Protein AF-0000000066030268 (afdb_homodimer)

Nearest PDB structures (foldseek):
  6ix3-assembly1_A  TM=7.895E-01  e=1.546E-24  Aspergillus flavus NRRL3357
  6inw-assembly1_A  TM=7.929E-01  e=2.659E-24  Aspergillus flavus NRRL3357
  5w7s-assembly1_A-2  TM=8.419E-01  e=8.156E-21  Penicillium oxalicum
  5w7r-assembly1_A-2  TM=8.343E-01  e=1.259E-20  Penicillium oxalicum
  5w7p-assembly1_A-2  TM=8.394E-01  e=2.413E-20  Penicillium oxalicum

Sequence (810 aa):
MTIANTPAELLASSISTLASRYAEKVQAGENADTEIASIVSACKDLDALVTPPESWNDRMAMSYTISTAIALLLNWDVFQILAAQAKPTSLETLATSCGCSKSLLRCALREAVAHRMLDELSPETYALNSRSSCLLDENKAAWIHYLTDIGLVTAAYLPKYVKSINGKIPEHSHRIALQMAFNVDETFYEFLHRKDPKRGVNFDKAMQRHIKGDAQASIESVFDFSILRPGAVVVDVGGGKGHHCIRIAKKHPHLSFIIQDYEANGPSDGEDTLPEALARRVRWQRHNFHHKQPMDGADVYLLSNILMDNTVSDCNRILTNIVDAMVPNHSVLLVDDAIDTLSEDSHSAYSSSMNLHMLSCFGTLFRTQEDWLMLFSEVAGGKLSIVSSWMIDAGRMIFALRRKFMTIANTPAELLASSISTLASRYAEKVQAGENADTEIASIVSACKDLDALVTPPESWNDRMAMSYTISTAIALLLNWDVFQILAAQAKPTSLETLATSCGCSKSLLRCALREAVAHRMLDELSPETYALNSRSSCLLDENKAAWIHYLTDIGLVTAAYLPKYVKSINGKIPEHSHRIALQMAFNVDETFYEFLHRKDPKRGVNFDKAMQRHIKGDAQASIESVFDFSILRPGAVVVDVGGGKGHHCIRIAKKHPHLSFIIQDYEANGPSDGEDTLPEALARRVRWQRHNFHHKQPMDGADVYLLSNILMDNTVSDCNRILTNIVDAMVPNHSVLLVDDAIDTLSEDSHSAYSSSMNLHMLSCFGTLFRTQEDWLMLFSEVAGGKLSIVSSWMIDAGRMIFALRRKF

Radius of gyration: 30.04 Å; Cα contacts (8 Å, |Δi|>4): 1418; chains: 2; bounding box: 59×93×79 Å

Structure (mmCIF, N/CA/C/O backbone):
data_AF-0000000066030268-model_v1
#
loop_
_entity.id
_entity.type
_entity.pdbx_description
1 polymer 'N-methyltransferase nanE'
#
loop_
_atom_site.group_PDB
_atom_site.id
_atom_site.type_symbol
_atom_site.label_atom_id
_atom_site.label_alt_id
_atom_site.label_comp_id
_atom_site.label_asym_id
_atom_site.label_entity_id
_atom_site.label_seq_id
_atom_site.pdbx_PDB_ins_code
_atom_site.Cartn_x
_atom_site.Cartn_y
_atom_site.Cartn_z
_atom_site.occupancy
_atom_site.B_iso_or_equiv
_atom_site.auth_seq_id
_atom_site.auth_comp_id
_atom_site.auth_asym_id
_atom_site.auth_atom_id
_atom_site.pdbx_PDB_model_num
ATOM 1 N N . MET A 1 1 ? -2.582 -9.43 46.625 1 30.25 1 MET A N 1
ATOM 2 C CA . MET A 1 1 ? -3.604 -9.656 45.594 1 30.25 1 MET A CA 1
ATOM 3 C C . MET A 1 1 ? -2.969 -9.828 44.219 1 30.25 1 MET A C 1
ATOM 5 O O . MET A 1 1 ? -2.227 -8.961 43.75 1 30.25 1 MET A O 1
ATOM 9 N N . THR A 1 2 ? -2.691 -10.891 43.625 1 41.78 2 THR A N 1
ATOM 10 C CA . THR A 1 2 ? -1.899 -11.273 42.469 1 41.78 2 THR A CA 1
ATOM 11 C C . THR A 1 2 ? -2.445 -10.617 41.219 1 41.78 2 THR A C 1
ATOM 13 O O . THR A 1 2 ? -3.57 -10.898 40.781 1 41.78 2 THR A O 1
ATOM 16 N N . ILE A 1 3 ? -2.271 -9.43 40.938 1 51.16 3 ILE A N 1
ATOM 17 C CA . ILE A 1 3 ? -2.84 -8.562 39.906 1 51.16 3 ILE A CA 1
ATOM 18 C C . ILE A 1 3 ? -2.762 -9.242 38.531 1 51.16 3 ILE A C 1
ATOM 20 O O . ILE A 1 3 ? -1.686 -9.672 38.125 1 51.16 3 ILE A O 1
ATOM 24 N N . ALA A 1 4 ? -3.867 -9.789 38.031 1 68 4 ALA A N 1
ATOM 25 C CA . ALA A 1 4 ? -4.074 -10.469 36.781 1 68 4 ALA A CA 1
ATOM 26 C C . ALA A 1 4 ? -3.387 -9.727 35.625 1 68 4 ALA A C 1
ATOM 28 O O . ALA A 1 4 ? -3.412 -8.492 35.562 1 68 4 ALA A O 1
ATOM 29 N N . ASN A 1 5 ? -2.537 -10.461 34.906 1 88.19 5 ASN A N 1
ATOM 30 C CA . ASN A 1 5 ? -1.808 -9.914 33.781 1 88.19 5 ASN A CA 1
ATOM 31 C C . ASN A 1 5 ? -2.746 -9.219 32.781 1 88.19 5 ASN A C 1
ATOM 33 O O . ASN A 1 5 ? -3.857 -9.695 32.562 1 88.19 5 ASN A O 1
ATOM 37 N N . THR A 1 6 ? -2.42 -8.039 32.5 1 94.06 6 THR A N 1
ATOM 38 C CA . THR A 1 6 ? -3.135 -7.32 31.453 1 94.06 6 THR A CA 1
ATOM 39 C C . THR A 1 6 ? -3.049 -8.07 30.125 1 94.06 6 THR A C 1
ATOM 41 O O . THR A 1 6 ? -2.201 -8.953 29.969 1 94.06 6 THR A O 1
ATOM 44 N N . PRO A 1 7 ? -3.961 -7.773 29.203 1 95.19 7 PRO A N 1
ATOM 45 C CA . PRO A 1 7 ? -3.879 -8.398 27.891 1 95.19 7 PRO A CA 1
ATOM 46 C C . PRO A 1 7 ? -2.518 -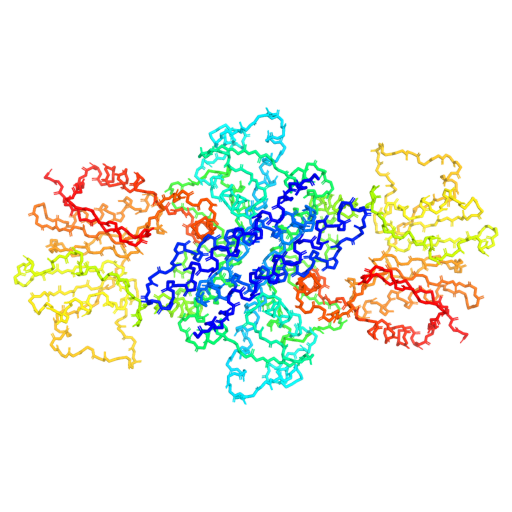8.203 27.219 1 95.19 7 PRO A C 1
ATOM 48 O O . PRO A 1 7 ? -2.004 -9.117 26.578 1 95.19 7 PRO A O 1
ATOM 51 N N . ALA A 1 8 ? -1.935 -7.094 27.344 1 97 8 ALA A N 1
ATOM 52 C CA . ALA A 1 8 ? -0.617 -6.828 26.766 1 97 8 ALA A CA 1
ATOM 53 C C . ALA A 1 8 ? 0.438 -7.754 27.375 1 97 8 ALA A C 1
ATOM 55 O O . ALA A 1 8 ? 1.288 -8.289 26.656 1 97 8 ALA A O 1
ATOM 56 N N . GLU A 1 9 ? 0.368 -7.926 28.656 1 96.69 9 GLU A N 1
ATOM 57 C CA . GLU A 1 9 ? 1.327 -8.789 29.344 1 96.69 9 GLU A CA 1
ATOM 58 C C . GLU A 1 9 ? 1.129 -10.25 28.953 1 96.69 9 GLU A C 1
ATOM 60 O O . GLU A 1 9 ? 2.098 -11.008 28.844 1 96.69 9 GLU A O 1
ATOM 65 N N . LEU A 1 10 ? -0.094 -10.617 28.781 1 96.88 10 LEU A N 1
ATOM 66 C CA . LEU A 1 10 ? -0.384 -11.992 28.375 1 96.88 10 LEU A CA 1
ATOM 67 C C . LEU A 1 10 ? 0.155 -12.266 26.969 1 96.88 10 LEU A C 1
ATOM 69 O O . LEU A 1 10 ? 0.735 -13.32 26.719 1 96.88 10 LEU A O 1
ATOM 73 N N . LEU A 1 11 ? -0.07 -11.328 26.062 1 97.19 11 LEU A N 1
ATOM 74 C CA . LEU A 1 11 ? 0.459 -11.469 24.703 1 97.19 11 LEU A CA 1
ATOM 75 C C . LEU A 1 11 ? 1.983 -11.508 24.719 1 97.19 11 LEU A C 1
ATOM 77 O O . LEU A 1 11 ? 2.596 -12.305 24 1 97.19 11 LEU A O 1
ATOM 81 N N . ALA A 1 12 ? 2.574 -10.695 25.547 1 97.69 12 ALA A N 1
ATOM 82 C CA . ALA A 1 12 ? 4.031 -10.672 25.656 1 97.69 12 ALA A CA 1
ATOM 83 C C . ALA A 1 12 ? 4.566 -11.992 26.188 1 97.69 12 ALA A C 1
ATOM 85 O O . ALA A 1 12 ? 5.602 -12.477 25.734 1 97.69 12 ALA A O 1
ATOM 86 N N . SER A 1 13 ? 3.885 -12.516 27.141 1 96.81 13 SER A N 1
ATOM 87 C CA . SER A 1 13 ? 4.27 -13.812 27.688 1 96.81 13 SER A CA 1
ATOM 88 C C . SER A 1 13 ? 4.168 -14.906 26.625 1 96.81 13 SER A C 1
ATOM 90 O O . SER A 1 13 ? 5.031 -15.781 26.547 1 96.81 13 SER A O 1
ATOM 92 N N . SER A 1 14 ? 3.111 -14.867 25.859 1 97.38 14 SER A N 1
ATOM 93 C CA . SER A 1 14 ? 2.951 -15.812 24.766 1 97.38 14 SER A CA 1
ATOM 94 C C . SER A 1 14 ? 4.09 -15.688 23.766 1 97.38 14 SER A C 1
ATOM 96 O O . SER A 1 14 ? 4.613 -16.703 23.281 1 97.38 14 SER A O 1
ATOM 98 N N . ILE A 1 15 ? 4.461 -14.508 23.422 1 98.19 15 ILE A N 1
ATOM 99 C CA . ILE A 1 15 ? 5.551 -14.25 22.484 1 98.19 15 ILE A CA 1
ATOM 100 C C . ILE A 1 15 ? 6.844 -14.859 23.031 1 98.19 15 ILE A C 1
ATOM 102 O O . ILE A 1 15 ? 7.613 -15.461 22.281 1 98.19 15 ILE A O 1
ATOM 106 N N . SER A 1 16 ? 7.059 -14.727 24.344 1 97.25 16 SER A N 1
ATOM 107 C CA . SER A 1 16 ? 8.25 -15.289 24.969 1 97.25 16 SER A CA 1
ATOM 108 C C . SER A 1 16 ? 8.281 -16.812 24.844 1 97.25 16 SER A C 1
ATOM 110 O O . SER A 1 16 ? 9.32 -17.391 24.531 1 97.25 16 SER A O 1
ATOM 112 N N . THR A 1 17 ? 7.176 -17.422 25.062 1 97.62 17 THR A N 1
ATOM 113 C CA . THR A 1 17 ? 7.07 -18.875 24.953 1 97.62 17 THR A CA 1
ATOM 114 C C . THR A 1 17 ? 7.297 -19.328 23.516 1 97.62 17 THR A C 1
ATOM 116 O O . THR A 1 17 ? 8.023 -20.297 23.281 1 97.62 17 THR A O 1
ATOM 119 N N . LEU A 1 18 ? 6.688 -18.625 22.594 1 97.75 18 LEU A N 1
ATOM 120 C CA . LEU A 1 18 ? 6.809 -18.969 21.188 1 97.75 18 LEU A CA 1
ATOM 121 C C . LEU A 1 18 ? 8.242 -18.766 20.703 1 97.75 18 LEU A C 1
ATOM 123 O O . LEU A 1 18 ? 8.75 -19.562 19.906 1 97.75 18 LEU A O 1
ATOM 127 N N . ALA A 1 19 ? 8.891 -17.703 21.172 1 97.94 19 ALA A N 1
ATOM 128 C CA . ALA A 1 19 ? 10.273 -17.438 20.781 1 97.94 19 ALA A CA 1
ATOM 129 C C . ALA A 1 19 ? 11.203 -18.547 21.266 1 97.94 19 ALA A C 1
ATOM 131 O O . ALA A 1 19 ? 12.148 -18.922 20.578 1 97.94 19 ALA A O 1
ATOM 132 N N . SER A 1 20 ? 10.938 -19.062 22.453 1 97.19 20 SER A N 1
ATOM 133 C CA . SER A 1 20 ? 11.727 -20.172 22.984 1 97.19 20 SER A CA 1
ATOM 134 C C . SER A 1 20 ? 11.555 -21.438 22.141 1 97.19 20 SER A C 1
ATOM 136 O O . SER A 1 20 ? 12.531 -22.125 21.844 1 97.19 20 SER A O 1
ATOM 138 N N . ARG A 1 21 ? 10.367 -21.719 21.797 1 97.44 21 ARG A N 1
ATOM 139 C CA . ARG A 1 21 ? 10.094 -22.875 20.953 1 97.44 21 ARG A CA 1
ATOM 140 C C . ARG A 1 21 ? 10.758 -22.719 19.578 1 97.44 21 ARG A C 1
ATOM 142 O O . ARG A 1 21 ? 11.297 -23.688 19.031 1 97.44 21 ARG A O 1
ATOM 149 N N . TYR A 1 22 ? 10.641 -21.547 19.078 1 97.75 22 TYR A N 1
ATOM 150 C CA . TYR A 1 22 ? 11.289 -21.25 17.812 1 97.75 22 TYR A CA 1
ATOM 151 C C . TYR A 1 22 ? 12.797 -21.484 17.891 1 97.75 22 TYR A C 1
ATOM 153 O O . TYR A 1 22 ? 13.375 -22.141 17.016 1 97.75 22 TYR A O 1
ATOM 161 N N . ALA A 1 23 ? 13.391 -21.016 18.953 1 96.62 23 ALA A N 1
ATOM 162 C CA . ALA A 1 23 ? 14.828 -21.172 19.141 1 96.62 23 ALA A CA 1
ATOM 163 C C . ALA A 1 23 ? 15.219 -22.641 19.25 1 96.62 23 ALA A C 1
ATOM 165 O O . ALA A 1 23 ? 16.234 -23.062 18.703 1 96.62 23 ALA A O 1
ATOM 166 N N . GLU A 1 24 ? 14.453 -23.375 19.906 1 96.44 24 GLU A N 1
ATOM 167 C CA . GLU A 1 24 ? 14.703 -24.797 20.078 1 96.44 24 GLU A CA 1
ATOM 168 C C . GLU A 1 24 ? 14.641 -25.531 18.734 1 96.44 24 GLU A C 1
ATOM 170 O O . GLU A 1 24 ? 15.5 -26.359 18.438 1 96.44 24 GLU A O 1
ATOM 175 N N . LYS A 1 25 ? 13.648 -25.203 17.953 1 96.56 25 LYS A N 1
ATOM 176 C CA . LYS A 1 25 ? 13.492 -25.844 16.656 1 96.56 25 LYS A CA 1
ATOM 177 C C . LYS A 1 25 ? 14.633 -25.469 15.711 1 96.56 25 LYS A C 1
ATOM 179 O O . LYS A 1 25 ? 15.156 -26.328 15 1 96.56 25 LYS A O 1
ATOM 184 N N . VAL A 1 26 ? 14.945 -24.25 15.734 1 95.12 26 VAL A N 1
ATOM 185 C CA . VAL A 1 26 ? 16.016 -23.797 14.859 1 95.12 26 VAL A CA 1
ATOM 186 C C . VAL A 1 26 ? 17.328 -24.453 15.25 1 95.12 26 VAL A C 1
ATOM 188 O O . VAL A 1 26 ? 18.094 -24.891 14.383 1 95.12 26 VAL A O 1
ATOM 191 N N . GLN A 1 27 ? 17.609 -24.594 16.5 1 94.31 27 GLN A N 1
ATOM 192 C CA . GLN A 1 27 ? 18.828 -25.234 17 1 94.31 27 GLN A CA 1
ATOM 193 C C . GLN A 1 27 ? 18.859 -26.719 16.641 1 94.31 27 GLN A C 1
ATOM 195 O O . GLN A 1 27 ? 19.922 -27.281 16.375 1 94.31 27 GLN A O 1
ATOM 200 N N . ALA A 1 28 ? 17.734 -27.297 16.594 1 95.88 28 ALA A N 1
ATOM 201 C CA . ALA A 1 28 ? 17.625 -28.719 16.281 1 95.88 28 ALA A CA 1
ATOM 202 C C . ALA A 1 28 ? 17.609 -28.953 14.766 1 95.88 28 ALA A C 1
ATOM 204 O O . ALA A 1 28 ? 17.609 -30.094 14.305 1 95.88 28 ALA A O 1
ATOM 205 N N . GLY A 1 29 ? 17.5 -27.891 13.984 1 94 29 GLY A N 1
ATOM 206 C CA . GLY A 1 29 ? 17.438 -28.016 12.539 1 94 29 GLY A CA 1
ATOM 207 C C . GLY A 1 29 ? 16.078 -28.438 12.031 1 94 29 GLY A C 1
ATOM 208 O O . GLY A 1 29 ? 15.961 -29.047 10.961 1 94 29 GLY A O 1
ATOM 209 N N . GLU A 1 30 ? 15.117 -28.188 12.828 1 94.75 30 GLU A N 1
ATOM 210 C CA . GLU A 1 30 ? 13.742 -28.547 12.477 1 94.75 30 GLU A CA 1
ATOM 211 C C . GLU A 1 30 ? 13.008 -27.375 11.844 1 94.75 30 GLU A C 1
ATOM 213 O O . GLU A 1 30 ? 13.414 -26.219 12 1 94.75 30 GLU A O 1
ATOM 218 N N . ASN A 1 31 ? 11.992 -27.703 11.109 1 92.5 31 ASN A N 1
ATOM 219 C CA . ASN A 1 31 ? 11.117 -26.688 10.547 1 92.5 31 ASN A CA 1
ATOM 220 C C . ASN A 1 31 ? 10.375 -25.906 11.633 1 92.5 31 ASN A C 1
ATOM 222 O O . ASN A 1 31 ? 9.797 -26.516 12.539 1 92.5 31 ASN A O 1
ATOM 226 N N . ALA A 1 32 ? 10.477 -24.609 11.57 1 94.88 32 ALA A N 1
ATOM 227 C CA . ALA A 1 32 ? 9.859 -23.781 12.609 1 94.88 32 ALA A CA 1
ATOM 228 C C . ALA A 1 32 ? 8.75 -22.906 12.023 1 94.88 32 ALA A C 1
ATOM 230 O O . ALA A 1 32 ? 8.453 -21.844 12.555 1 94.88 32 ALA A O 1
ATOM 231 N N . ASP A 1 33 ? 8.117 -23.281 10.914 1 90.31 33 ASP A N 1
ATOM 232 C CA . ASP A 1 33 ? 7.133 -22.484 10.195 1 90.31 33 ASP A CA 1
ATOM 233 C C . ASP A 1 33 ? 5.941 -22.156 11.094 1 90.31 33 ASP A C 1
ATOM 235 O O . ASP A 1 33 ? 5.434 -21.031 11.07 1 90.31 33 ASP A O 1
ATOM 239 N N . THR A 1 34 ? 5.535 -23.109 11.867 1 90.81 34 THR A N 1
ATOM 240 C CA . THR A 1 34 ? 4.391 -22.906 12.75 1 90.81 34 THR A CA 1
ATOM 241 C C . THR A 1 34 ? 4.711 -21.875 13.828 1 90.81 34 THR A C 1
ATOM 243 O O . THR A 1 34 ? 3.889 -21.016 14.133 1 90.81 34 THR A O 1
ATOM 246 N N . GLU A 1 35 ? 5.93 -22.016 14.391 1 95.06 35 GLU A N 1
ATOM 247 C CA . GLU A 1 35 ? 6.359 -21.078 15.414 1 95.06 35 GLU A CA 1
ATOM 248 C C . GLU A 1 35 ? 6.504 -19.672 14.844 1 95.06 35 GLU A C 1
ATOM 250 O O . GLU A 1 35 ? 6.117 -18.688 15.477 1 95.06 35 GLU A O 1
ATOM 255 N N . ILE A 1 36 ? 7.012 -19.609 13.617 1 95.56 36 ILE A N 1
ATOM 256 C CA . ILE A 1 36 ? 7.18 -18.328 12.953 1 95.56 36 ILE A CA 1
ATOM 257 C C . ILE A 1 36 ? 5.816 -17.656 12.773 1 95.56 36 ILE A C 1
ATOM 259 O O . ILE A 1 36 ? 5.625 -16.5 13.18 1 95.56 36 ILE A O 1
ATOM 263 N N . ALA A 1 37 ? 4.867 -18.375 12.258 1 93.06 37 ALA A N 1
ATOM 264 C CA . ALA A 1 37 ? 3.531 -17.844 12.016 1 93.06 37 ALA A CA 1
ATOM 265 C C . ALA A 1 37 ? 2.887 -17.359 13.312 1 93.06 37 ALA A C 1
ATOM 267 O O . ALA A 1 37 ? 2.23 -16.312 13.344 1 93.06 37 ALA A O 1
ATOM 268 N N . SER A 1 38 ? 3.078 -18.078 14.367 1 95 38 SER A N 1
ATOM 269 C CA . SER A 1 38 ? 2.479 -17.75 15.656 1 95 38 SER A CA 1
ATOM 270 C C . SER A 1 38 ? 3.127 -16.516 16.266 1 95 38 SER A C 1
ATOM 272 O O . SER A 1 38 ? 2.445 -15.68 16.859 1 95 38 SER A O 1
ATOM 274 N N . ILE A 1 39 ? 4.461 -16.438 16.141 1 96.94 39 ILE A N 1
ATOM 275 C CA . ILE A 1 39 ? 5.176 -15.273 16.641 1 96.94 39 ILE A CA 1
ATOM 276 C C . ILE A 1 39 ? 4.719 -14.023 15.898 1 96.94 39 ILE A C 1
ATOM 278 O O . ILE A 1 39 ? 4.402 -13.008 16.516 1 96.94 39 ILE A O 1
ATOM 282 N N . VAL A 1 40 ? 4.648 -14.148 14.57 1 96.06 40 VAL A N 1
ATOM 283 C CA . VAL A 1 40 ? 4.246 -13.031 13.727 1 96.06 40 VAL A CA 1
ATOM 284 C C . VAL A 1 40 ? 2.844 -12.57 14.102 1 96.06 40 VAL A C 1
ATOM 286 O O . VAL A 1 40 ? 2.6 -11.375 14.266 1 96.06 40 VAL A O 1
ATOM 289 N N . SER A 1 41 ? 1.969 -13.492 14.273 1 95.06 41 SER A N 1
ATOM 290 C CA . SER A 1 41 ? 0.592 -13.18 14.641 1 95.06 41 SER A CA 1
ATOM 291 C C . SER A 1 41 ? 0.521 -12.523 16.016 1 95.06 41 SER A C 1
ATOM 293 O O . SER A 1 41 ? -0.18 -11.523 16.203 1 95.06 41 SER A O 1
ATOM 295 N N . ALA A 1 42 ? 1.223 -13.039 16.969 1 96.69 42 ALA A N 1
ATOM 296 C CA . ALA A 1 42 ? 1.196 -12.508 18.328 1 96.69 42 ALA A CA 1
ATOM 297 C C . ALA A 1 42 ? 1.796 -11.109 18.391 1 96.69 42 ALA A C 1
ATOM 299 O O . ALA A 1 42 ? 1.309 -10.242 19.125 1 96.69 42 ALA A O 1
ATOM 300 N N . CYS A 1 43 ? 2.883 -10.906 17.641 1 97.44 43 CYS A N 1
ATOM 301 C CA . CYS A 1 43 ? 3.488 -9.578 17.578 1 97.44 43 CYS A CA 1
ATOM 302 C C . CYS A 1 43 ? 2.514 -8.562 16.984 1 97.44 43 CYS A C 1
ATOM 304 O O . CYS A 1 43 ? 2.408 -7.441 17.484 1 97.44 43 CYS A O 1
ATOM 306 N N . LYS A 1 44 ? 1.816 -8.938 15.992 1 96.62 44 LYS A N 1
ATOM 307 C CA . LYS A 1 44 ? 0.832 -8.039 15.383 1 96.62 44 LYS A CA 1
ATOM 308 C C . LYS A 1 44 ? -0.314 -7.75 16.344 1 96.62 44 LYS A C 1
ATOM 310 O O . LYS A 1 44 ? -0.809 -6.625 16.406 1 96.62 44 LYS A O 1
ATOM 315 N N . ASP A 1 45 ? -0.746 -8.789 17.047 1 97 45 ASP A N 1
ATOM 316 C CA . ASP A 1 45 ? -1.808 -8.609 18.031 1 97 45 ASP A CA 1
ATOM 317 C C . ASP A 1 45 ? -1.398 -7.598 19.094 1 97 45 ASP A C 1
ATOM 319 O O . ASP A 1 45 ? -2.191 -6.73 19.469 1 97 45 ASP A O 1
ATOM 323 N N . LEU A 1 46 ? -0.217 -7.719 19.609 1 98.19 46 LEU A N 1
ATOM 324 C CA . LEU A 1 46 ? 0.263 -6.809 20.641 1 98.19 46 LEU A CA 1
ATOM 325 C C . LEU A 1 46 ? 0.417 -5.395 20.094 1 98.19 46 LEU A C 1
ATOM 327 O O . LEU A 1 46 ? 0.044 -4.422 20.75 1 98.19 46 LEU A O 1
ATOM 331 N N . ASP A 1 47 ? 0.993 -5.254 18.906 1 97.06 47 ASP A N 1
ATOM 332 C CA . ASP A 1 47 ? 1.096 -3.965 18.234 1 97.06 47 ASP A CA 1
ATOM 333 C C . ASP A 1 47 ? -0.272 -3.299 18.109 1 97.06 47 ASP A C 1
ATOM 335 O O . ASP A 1 47 ? -0.443 -2.143 18.5 1 97.06 47 ASP A O 1
ATOM 339 N N . ALA A 1 48 ? -1.245 -4.055 17.656 1 96.81 48 ALA A N 1
ATOM 340 C CA . ALA A 1 48 ? -2.594 -3.529 17.438 1 96.81 48 ALA A CA 1
ATOM 341 C C . ALA A 1 48 ? -3.238 -3.143 18.766 1 96.81 48 ALA A C 1
ATOM 343 O O . ALA A 1 48 ? -4.016 -2.188 18.844 1 96.81 48 ALA A O 1
ATOM 344 N N . LEU A 1 49 ? -2.947 -3.928 19.766 1 97.5 49 LEU A N 1
ATOM 345 C CA . LEU A 1 49 ? -3.551 -3.697 21.078 1 97.5 49 LEU A CA 1
ATOM 346 C C . LEU A 1 49 ? -3.061 -2.383 21.672 1 97.5 49 LEU A C 1
ATOM 348 O O . LEU A 1 49 ? -3.846 -1.629 22.25 1 97.5 49 LEU A O 1
ATOM 352 N N . VAL A 1 50 ? -1.786 -2.096 21.547 1 97.19 50 VAL A N 1
ATOM 353 C CA . VAL A 1 50 ? -1.229 -0.968 22.297 1 97.19 50 VAL A CA 1
ATOM 354 C C . VAL A 1 50 ? -1.322 0.302 21.453 1 97.19 50 VAL A C 1
ATOM 356 O O . VAL A 1 50 ? -1.299 1.412 21.984 1 97.19 50 VAL A O 1
ATOM 359 N N . THR A 1 51 ? -1.359 0.208 20.125 1 95.81 51 THR A N 1
ATOM 360 C CA . THR A 1 51 ? -1.444 1.352 19.219 1 95.81 51 THR A CA 1
ATOM 361 C C . THR A 1 51 ? -2.857 1.928 19.203 1 95.81 51 THR A C 1
ATOM 363 O O . THR A 1 51 ? -3.832 1.192 19.031 1 95.81 51 THR A O 1
ATOM 366 N N . PRO A 1 52 ? -2.994 3.229 19.422 1 94.12 52 PRO A N 1
ATOM 367 C CA . PRO A 1 52 ? -4.328 3.822 19.328 1 94.12 52 PRO A CA 1
ATOM 368 C C . PRO A 1 52 ? -5.031 3.502 18.016 1 94.12 52 PRO A C 1
ATOM 370 O O . PRO A 1 52 ? -4.395 3.48 16.953 1 94.12 52 PRO A O 1
ATOM 373 N N . PRO A 1 53 ? -6.332 3.248 18.047 1 95.75 53 PRO A N 1
ATOM 374 C CA . PRO A 1 53 ? -7.098 2.838 16.859 1 95.75 53 PRO A CA 1
ATOM 375 C C . PRO A 1 53 ? -6.922 3.789 15.68 1 95.75 53 PRO A C 1
ATOM 377 O O . PRO A 1 53 ? -6.773 3.342 14.539 1 95.75 53 PRO A O 1
ATOM 380 N N . GLU A 1 54 ? -6.879 5.086 15.891 1 93.44 54 GLU A N 1
ATOM 381 C CA . GLU A 1 54 ? -6.73 6.059 14.812 1 93.44 54 GLU A CA 1
ATOM 382 C C . GLU A 1 54 ? -5.371 5.93 14.133 1 93.44 54 GLU A C 1
ATOM 384 O O . GLU A 1 54 ? -5.281 5.957 12.906 1 93.44 54 GLU A O 1
ATOM 389 N N . SER A 1 55 ? -4.328 5.75 14.984 1 93.44 55 SER A N 1
ATOM 390 C CA . SER A 1 55 ? -2.979 5.586 14.453 1 93.44 55 SER A CA 1
ATOM 391 C C . SER A 1 55 ? -2.85 4.289 13.664 1 93.44 55 SER A C 1
ATOM 393 O O . SER A 1 55 ? -2.141 4.234 12.656 1 93.44 55 SER A O 1
ATOM 395 N N . TRP A 1 56 ? -3.523 3.258 14.172 1 96.31 56 TRP A N 1
ATOM 396 C CA . TRP A 1 56 ? -3.516 1.98 13.469 1 96.31 56 TRP A CA 1
ATOM 397 C C . TRP A 1 56 ? -4.133 2.121 12.086 1 96.31 56 TRP A C 1
ATOM 399 O O . TRP A 1 56 ? -3.576 1.633 11.094 1 96.31 56 TRP A O 1
ATOM 409 N N . ASN A 1 57 ? -5.301 2.787 12.008 1 97.19 57 ASN A N 1
ATOM 410 C CA . ASN A 1 57 ? -5.973 2.998 10.727 1 97.19 57 ASN A CA 1
ATOM 411 C C . ASN A 1 57 ? -5.109 3.807 9.766 1 97.19 57 ASN A C 1
ATOM 413 O O . ASN A 1 57 ? -5.062 3.514 8.57 1 97.19 57 ASN A O 1
ATOM 417 N N . ASP A 1 58 ? -4.387 4.82 10.289 1 95.5 58 ASP A N 1
ATOM 418 C CA . ASP A 1 58 ? -3.48 5.617 9.461 1 95.5 58 ASP A CA 1
ATOM 419 C C . ASP A 1 58 ? -2.387 4.742 8.852 1 95.5 58 ASP A C 1
ATOM 421 O O . ASP A 1 58 ? -2.105 4.84 7.652 1 95.5 58 ASP A O 1
ATOM 425 N N . ARG A 1 59 ? -1.854 3.947 9.695 1 95.94 59 ARG A N 1
ATOM 426 C CA . ARG A 1 59 ? -0.758 3.084 9.266 1 95.94 59 ARG A CA 1
ATOM 427 C C . ARG A 1 59 ? -1.213 2.119 8.18 1 95.94 59 ARG A C 1
ATOM 429 O O . ARG A 1 59 ? -0.507 1.914 7.191 1 95.94 59 ARG A O 1
ATOM 436 N N . MET A 1 60 ? -2.41 1.521 8.352 1 97.12 60 MET A N 1
ATOM 437 C CA . MET A 1 60 ? -2.93 0.596 7.352 1 97.12 60 MET A CA 1
ATOM 438 C C . MET A 1 60 ? -3.273 1.33 6.059 1 97.12 60 MET A C 1
ATOM 440 O O . MET A 1 60 ? -2.945 0.861 4.969 1 97.12 60 MET A O 1
ATOM 444 N N . ALA A 1 61 ? -3.857 2.457 6.184 1 98.06 61 ALA A N 1
ATOM 445 C CA . ALA A 1 61 ? -4.277 3.221 5.012 1 98.06 61 ALA A CA 1
ATOM 446 C C . ALA A 1 61 ? -3.076 3.682 4.195 1 98.06 61 ALA A C 1
ATOM 448 O O . ALA A 1 61 ? -3.117 3.684 2.963 1 98.06 61 ALA A O 1
ATOM 449 N N . MET A 1 62 ? -1.983 4.016 4.855 1 97.62 62 MET A N 1
ATOM 450 C CA . MET A 1 62 ? -0.82 4.586 4.176 1 97.62 62 MET A CA 1
ATOM 451 C C . MET A 1 62 ? 0.201 3.5 3.85 1 97.62 62 MET A C 1
ATOM 453 O O . MET A 1 62 ? 1.312 3.801 3.412 1 97.62 62 MET A O 1
ATOM 457 N N . SER A 1 63 ? -0.157 2.268 3.982 1 97 63 SER A N 1
ATOM 458 C CA . SER A 1 63 ? 0.796 1.177 3.805 1 97 63 SER A CA 1
ATOM 459 C C . SER A 1 63 ? 1.321 1.128 2.373 1 97 63 SER A C 1
ATOM 461 O O . SER A 1 63 ? 2.365 0.527 2.109 1 97 63 SER A O 1
ATOM 463 N N . TYR A 1 64 ? 0.67 1.783 1.407 1 98.25 64 TYR A N 1
ATOM 464 C CA . TYR A 1 64 ? 1.124 1.816 0.022 1 98.25 64 TYR A CA 1
ATOM 465 C C . TYR A 1 64 ? 2.447 2.562 -0.101 1 98.25 64 TYR A C 1
ATOM 467 O O . TYR A 1 64 ? 3.146 2.438 -1.108 1 98.25 64 TYR A O 1
ATOM 475 N N . THR A 1 65 ? 2.871 3.33 0.889 1 98.12 65 THR A N 1
ATOM 476 C CA . THR A 1 65 ? 4.047 4.188 0.767 1 98.12 65 THR A CA 1
ATOM 477 C C . THR A 1 65 ? 5.324 3.357 0.781 1 98.12 65 THR A C 1
ATOM 479 O O . THR A 1 65 ? 6.305 3.707 0.118 1 98.12 65 THR A O 1
ATOM 482 N N . ILE A 1 66 ? 5.355 2.227 1.528 1 98.12 66 ILE A N 1
ATOM 483 C CA . ILE A 1 66 ? 6.551 1.387 1.5 1 98.12 66 ILE A CA 1
ATOM 484 C C . ILE A 1 66 ? 6.672 0.711 0.136 1 98.12 66 ILE A C 1
ATOM 486 O O . ILE A 1 66 ? 7.781 0.518 -0.37 1 98.12 66 ILE A O 1
ATOM 490 N N . SER A 1 67 ? 5.547 0.31 -0.461 1 98.56 67 SER A N 1
ATOM 491 C CA . SER A 1 67 ? 5.586 -0.225 -1.817 1 98.56 67 SER A CA 1
ATOM 492 C C . SER A 1 67 ? 6.195 0.778 -2.791 1 98.56 67 SER A C 1
ATOM 494 O O . SER A 1 67 ? 7.047 0.42 -3.605 1 98.56 67 SER A O 1
ATOM 496 N N . THR A 1 68 ? 5.773 2.006 -2.67 1 98.62 68 THR A N 1
ATOM 497 C CA . THR A 1 68 ? 6.277 3.076 -3.523 1 98.62 68 THR A CA 1
ATOM 498 C C . THR A 1 68 ? 7.762 3.32 -3.27 1 98.62 68 THR A C 1
ATOM 500 O O . THR A 1 68 ? 8.531 3.512 -4.211 1 98.62 68 THR A O 1
ATOM 503 N N . ALA A 1 69 ? 8.148 3.318 -2.006 1 98.44 69 ALA A N 1
ATOM 504 C CA . ALA A 1 69 ? 9.547 3.529 -1.645 1 98.44 69 ALA A CA 1
ATOM 505 C C . ALA A 1 69 ? 10.438 2.438 -2.232 1 98.44 69 ALA A C 1
ATOM 507 O O . ALA A 1 69 ? 11.523 2.723 -2.746 1 98.44 69 ALA A O 1
ATOM 508 N N . ILE A 1 70 ? 9.969 1.223 -2.174 1 98.75 70 ILE A N 1
ATOM 509 C CA . ILE A 1 70 ? 10.719 0.099 -2.721 1 98.75 70 ILE A CA 1
ATOM 510 C C . ILE A 1 70 ? 10.906 0.286 -4.223 1 98.75 70 ILE A C 1
ATOM 512 O O . ILE A 1 70 ? 12 0.077 -4.75 1 98.75 70 ILE A O 1
ATOM 516 N N . ALA A 1 71 ? 9.852 0.655 -4.922 1 98.69 71 ALA A N 1
ATOM 517 C CA . ALA A 1 71 ? 9.945 0.904 -6.355 1 98.69 71 ALA A CA 1
ATOM 518 C C . ALA A 1 71 ? 11.016 1.949 -6.664 1 98.69 71 ALA A C 1
ATOM 520 O O . ALA A 1 71 ? 11.828 1.77 -7.578 1 98.69 71 ALA A O 1
ATOM 521 N N . LEU A 1 72 ? 11.039 3.039 -5.91 1 98.44 72 LEU A N 1
ATOM 522 C CA . LEU A 1 72 ? 12.023 4.094 -6.105 1 98.44 72 LEU A CA 1
ATOM 523 C C . LEU A 1 72 ? 13.438 3.566 -5.887 1 98.44 72 LEU A C 1
ATOM 525 O O . LEU A 1 72 ? 14.336 3.828 -6.688 1 98.44 72 LEU A O 1
ATOM 529 N N . LEU A 1 73 ? 13.648 2.809 -4.805 1 98.62 73 LEU A N 1
ATOM 530 C CA . LEU A 1 73 ? 14.969 2.309 -4.449 1 98.62 73 LEU A CA 1
ATOM 531 C C . LEU A 1 73 ? 15.477 1.321 -5.492 1 98.62 73 LEU A C 1
ATOM 533 O O . LEU A 1 73 ? 16.672 1.311 -5.812 1 98.62 73 LEU A O 1
ATOM 537 N N . LEU A 1 74 ? 14.57 0.495 -5.992 1 98.44 74 LEU A N 1
ATOM 538 C CA . LEU A 1 74 ? 14.945 -0.431 -7.059 1 98.44 74 LEU A CA 1
ATOM 539 C C . LEU A 1 74 ? 15.273 0.321 -8.344 1 98.44 74 LEU A C 1
ATOM 541 O O . LEU A 1 74 ? 16.25 0.001 -9.016 1 98.44 74 LEU A O 1
ATOM 545 N N . ASN A 1 75 ? 14.477 1.337 -8.695 1 97.69 75 ASN A N 1
ATOM 546 C CA . ASN A 1 75 ? 14.719 2.133 -9.891 1 97.69 75 ASN A CA 1
ATOM 547 C C . ASN A 1 75 ? 16.062 2.838 -9.836 1 97.69 75 ASN A C 1
ATOM 549 O O . ASN A 1 75 ? 16.703 3.0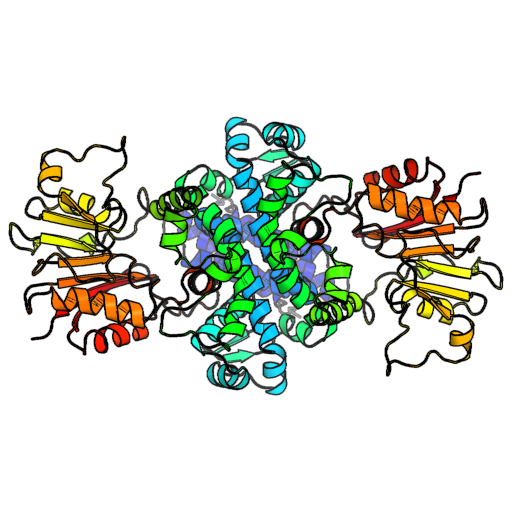45 -10.867 1 97.69 75 ASN A O 1
ATOM 553 N N . TRP A 1 76 ? 16.516 3.191 -8.617 1 97.69 76 TRP A N 1
ATOM 554 C CA . TRP A 1 76 ? 17.781 3.904 -8.438 1 97.69 76 TRP A CA 1
ATOM 555 C C . TRP A 1 76 ? 18.922 2.926 -8.219 1 97.69 76 TRP A C 1
ATOM 557 O O . TRP A 1 76 ? 20.062 3.34 -7.977 1 97.69 76 TRP A O 1
ATOM 567 N N . ASP A 1 77 ? 18.656 1.616 -8.172 1 97.25 77 ASP A N 1
ATOM 568 C CA . ASP A 1 77 ? 19.656 0.567 -7.957 1 97.25 77 ASP A CA 1
ATOM 569 C C . ASP A 1 77 ? 20.359 0.755 -6.621 1 97.25 77 ASP A C 1
ATOM 571 O O . ASP A 1 77 ? 21.578 0.556 -6.527 1 97.25 77 ASP A O 1
ATOM 575 N N . VAL A 1 78 ? 19.641 1.205 -5.629 1 98.12 78 VAL A N 1
ATOM 576 C CA . VAL A 1 78 ? 20.234 1.547 -4.336 1 98.12 78 VAL A CA 1
ATOM 577 C C . VAL A 1 78 ? 20.875 0.308 -3.717 1 98.12 78 VAL A C 1
ATOM 579 O O . VAL A 1 78 ? 21.938 0.392 -3.113 1 98.12 78 VAL A O 1
ATOM 582 N N . PHE A 1 79 ? 20.234 -0.863 -3.811 1 98.12 79 PHE A N 1
ATOM 583 C CA . PHE A 1 79 ? 20.734 -2.074 -3.178 1 98.12 79 PHE A CA 1
ATOM 584 C C . PHE A 1 79 ? 22.047 -2.508 -3.814 1 98.12 79 PHE A C 1
ATOM 586 O O . PHE A 1 79 ? 22.984 -2.91 -3.115 1 98.12 79 PHE A O 1
ATOM 593 N N . GLN A 1 80 ? 22.125 -2.391 -5.137 1 97.06 80 GLN A N 1
ATOM 594 C CA . GLN A 1 80 ? 23.375 -2.695 -5.844 1 97.06 80 GLN A CA 1
ATOM 595 C C . GLN A 1 80 ? 24.469 -1.71 -5.465 1 97.06 80 GLN A C 1
ATOM 597 O O . GLN A 1 80 ? 25.641 -2.1 -5.309 1 97.06 80 GLN A O 1
ATOM 602 N N . ILE A 1 81 ? 24.156 -0.467 -5.359 1 97.44 81 ILE A N 1
ATOM 603 C CA . ILE A 1 81 ? 25.125 0.562 -4.996 1 97.44 81 ILE A CA 1
ATOM 604 C C . ILE A 1 81 ? 25.672 0.289 -3.598 1 97.44 81 ILE A C 1
ATOM 606 O O . ILE A 1 81 ? 26.875 0.363 -3.369 1 97.44 81 ILE A O 1
ATOM 610 N N . LEU A 1 82 ? 24.797 -0.013 -2.666 1 97.94 82 LEU A N 1
ATOM 611 C CA . LEU A 1 82 ? 25.219 -0.319 -1.304 1 97.94 82 LEU A CA 1
ATOM 612 C C . LEU A 1 82 ? 26.125 -1.541 -1.278 1 97.94 82 LEU A C 1
ATOM 614 O O . LEU A 1 82 ? 27.125 -1.562 -0.552 1 97.94 82 LEU A O 1
ATOM 618 N N . ALA A 1 83 ? 25.797 -2.553 -2.035 1 96.94 83 ALA A N 1
ATOM 619 C CA . ALA A 1 83 ? 26.594 -3.773 -2.092 1 96.94 83 ALA A CA 1
ATOM 620 C C . ALA A 1 83 ? 28 -3.488 -2.623 1 96.94 83 ALA A C 1
ATOM 622 O O . ALA A 1 83 ? 28.969 -4.09 -2.17 1 96.94 83 ALA A O 1
ATOM 623 N N . ALA A 1 84 ? 28.078 -2.611 -3.57 1 95.56 84 ALA A N 1
ATOM 624 C CA . ALA A 1 84 ? 29.344 -2.297 -4.23 1 95.56 84 ALA A CA 1
ATOM 625 C C . ALA A 1 84 ? 30.281 -1.546 -3.289 1 95.56 84 ALA A C 1
ATOM 627 O O . ALA A 1 84 ? 31.5 -1.604 -3.441 1 95.56 84 ALA A O 1
ATOM 628 N N . GLN A 1 85 ? 29.797 -0.786 -2.338 1 90.38 85 GLN A N 1
ATOM 629 C CA . GLN A 1 85 ? 30.609 0.004 -1.422 1 90.38 85 GLN A CA 1
ATOM 630 C C . GLN A 1 85 ? 31.234 -0.876 -0.342 1 90.38 85 GLN A C 1
ATOM 632 O O . GLN A 1 85 ? 32.281 -0.519 0.241 1 90.38 85 GLN A O 1
ATOM 637 N N . ALA A 1 86 ? 30.906 -2.076 -0.042 1 81.94 86 ALA A N 1
ATOM 638 C CA . ALA A 1 86 ? 31.391 -3.035 0.949 1 81.94 86 ALA A CA 1
ATOM 639 C C . ALA A 1 86 ? 31.359 -2.436 2.352 1 81.94 86 ALA A C 1
ATOM 641 O O . ALA A 1 86 ? 31.75 -3.092 3.322 1 81.94 86 ALA A O 1
ATOM 642 N N . LYS A 1 87 ? 31.125 -1.156 2.535 1 91.25 87 LYS A N 1
ATOM 643 C CA . LYS A 1 87 ? 30.984 -0.476 3.818 1 91.25 87 LYS A CA 1
ATOM 644 C C . LYS A 1 87 ? 29.672 0.31 3.885 1 91.25 87 LYS A C 1
ATOM 646 O O . LYS A 1 87 ? 29.078 0.612 2.852 1 91.25 87 LYS A O 1
ATOM 651 N N . PRO A 1 88 ? 29.203 0.608 5.137 1 96.5 88 PRO A N 1
ATOM 652 C CA . PRO A 1 88 ? 28.031 1.496 5.25 1 96.5 88 PRO A CA 1
ATOM 653 C C . PRO A 1 88 ? 28.219 2.807 4.488 1 96.5 88 PRO A C 1
ATOM 655 O O . PRO A 1 88 ? 29.328 3.363 4.465 1 96.5 88 PRO A O 1
ATOM 658 N N . THR A 1 89 ? 27.172 3.236 3.834 1 97.69 89 THR A N 1
ATOM 659 C CA . THR A 1 89 ? 27.266 4.344 2.889 1 97.69 89 THR A CA 1
ATOM 660 C C . THR A 1 89 ? 26.406 5.516 3.334 1 97.69 89 THR A C 1
ATOM 662 O O . THR A 1 89 ? 25.266 5.32 3.762 1 97.69 89 THR A O 1
ATOM 665 N N . SER A 1 90 ? 26.922 6.664 3.26 1 97.62 90 SER A N 1
ATOM 666 C CA . SER A 1 90 ? 26.203 7.859 3.695 1 97.62 90 SER A CA 1
ATOM 667 C C . SER A 1 90 ? 25.109 8.25 2.699 1 97.62 90 SER A C 1
ATOM 669 O O . SER A 1 90 ? 25.188 7.898 1.52 1 97.62 90 SER A O 1
ATOM 671 N N . LEU A 1 91 ? 24.188 8.984 3.225 1 97.06 91 LEU A N 1
ATOM 672 C CA . LEU A 1 91 ? 23.125 9.523 2.385 1 97.06 91 LEU A CA 1
ATOM 673 C C . LEU A 1 91 ? 23.703 10.359 1.249 1 97.06 91 LEU A C 1
ATOM 675 O O . LEU A 1 91 ? 23.234 10.281 0.111 1 97.06 91 LEU A O 1
ATOM 679 N N . GLU A 1 92 ? 24.672 11.141 1.526 1 96.69 92 GLU A N 1
ATOM 680 C CA . GLU A 1 92 ? 25.312 12.008 0.534 1 96.69 92 GLU A CA 1
ATOM 681 C C . GLU A 1 92 ? 25.922 11.195 -0.604 1 96.69 92 GLU A C 1
ATOM 683 O O . GLU A 1 92 ? 25.703 11.5 -1.778 1 96.69 92 GLU A O 1
ATOM 688 N N . THR A 1 93 ? 26.641 10.172 -0.272 1 97.12 93 THR A N 1
ATOM 689 C CA . THR A 1 93 ? 27.266 9.312 -1.262 1 97.12 93 THR A CA 1
ATOM 690 C C . THR A 1 93 ? 26.219 8.586 -2.102 1 97.12 93 THR A C 1
ATOM 692 O O . THR A 1 93 ? 26.359 8.484 -3.322 1 97.12 93 THR A O 1
ATOM 695 N N . LEU A 1 94 ? 25.203 8.133 -1.482 1 97.81 94 LEU A N 1
ATOM 696 C CA . LEU A 1 94 ? 24.141 7.426 -2.191 1 97.81 94 LEU A CA 1
ATOM 697 C C . LEU A 1 94 ? 23.422 8.359 -3.164 1 97.81 94 LEU A C 1
ATOM 699 O O . LEU A 1 94 ? 23.141 7.973 -4.301 1 97.81 94 LEU A O 1
ATOM 703 N N . ALA A 1 95 ? 23.141 9.539 -2.67 1 97.5 95 ALA A N 1
ATOM 704 C CA . ALA A 1 95 ? 22.438 10.508 -3.508 1 97.5 95 ALA A CA 1
ATOM 705 C C . ALA A 1 95 ? 23.25 10.844 -4.758 1 97.5 95 ALA A C 1
ATOM 707 O O . ALA A 1 95 ? 22.688 10.953 -5.852 1 97.5 95 ALA A O 1
ATOM 708 N N . THR A 1 96 ? 24.516 10.992 -4.59 1 96.62 96 THR A N 1
ATOM 709 C CA . THR A 1 96 ? 25.422 11.281 -5.707 1 96.62 96 THR A CA 1
ATOM 710 C C . THR A 1 96 ? 25.453 10.117 -6.688 1 96.62 96 THR A C 1
ATOM 712 O O . THR A 1 96 ? 25.359 10.312 -7.902 1 96.62 96 THR A O 1
ATOM 715 N N . SER A 1 97 ? 25.5 8.953 -6.184 1 96.12 97 SER A N 1
ATOM 716 C CA . SER A 1 97 ? 25.578 7.754 -7.02 1 96.12 97 SER A CA 1
ATOM 717 C C . SER A 1 97 ? 24.281 7.535 -7.789 1 96.12 97 SER A C 1
ATOM 719 O O . SER A 1 97 ? 24.312 7.102 -8.945 1 96.12 97 SER A O 1
ATOM 721 N N . CYS A 1 98 ? 23.141 7.855 -7.168 1 95.06 98 CYS A N 1
ATOM 722 C CA . CYS A 1 98 ? 21.828 7.641 -7.762 1 95.06 98 CYS A CA 1
ATOM 723 C C . CYS A 1 98 ? 21.453 8.789 -8.695 1 95.06 98 CYS A C 1
ATOM 725 O O . CYS A 1 98 ? 20.578 8.648 -9.547 1 95.06 98 CYS A O 1
ATOM 727 N N . GLY A 1 99 ? 22.078 9.953 -8.484 1 94.81 99 GLY A N 1
ATOM 728 C CA . GLY A 1 99 ? 21.719 11.141 -9.25 1 94.81 99 GLY A CA 1
ATOM 729 C C . GLY A 1 99 ? 20.391 11.734 -8.852 1 94.81 99 GLY A C 1
ATOM 730 O O . GLY A 1 99 ? 19.625 12.195 -9.703 1 94.81 99 GLY A O 1
ATOM 731 N N . CYS A 1 100 ? 20.016 11.641 -7.594 1 95.19 100 CYS A N 1
ATOM 732 C CA . CYS A 1 100 ? 18.719 12.148 -7.129 1 95.19 100 CYS A CA 1
ATOM 733 C C . CYS A 1 100 ? 18.906 13.109 -5.965 1 95.19 100 CYS A C 1
ATOM 735 O O . CYS A 1 100 ? 20 13.234 -5.426 1 95.19 100 CYS A O 1
ATOM 737 N N . SER A 1 101 ? 17.875 13.867 -5.688 1 93.44 101 SER A N 1
ATOM 738 C CA . SER A 1 101 ? 17.906 14.789 -4.559 1 93.44 101 SER A CA 1
ATOM 739 C C . SER A 1 101 ? 18.062 14.047 -3.236 1 93.44 101 SER A C 1
ATOM 741 O O . SER A 1 101 ? 17.453 12.984 -3.045 1 93.44 101 SER A O 1
ATOM 743 N N . LYS A 1 102 ? 18.891 14.633 -2.322 1 94.44 102 LYS A N 1
ATOM 744 C CA . LYS A 1 102 ? 19.125 14.062 -1 1 94.44 102 LYS A CA 1
ATOM 745 C C . LYS A 1 102 ? 17.828 13.906 -0.221 1 94.44 102 LYS A C 1
ATOM 747 O O . LYS A 1 102 ? 17.594 12.883 0.421 1 94.44 102 LYS A O 1
ATOM 752 N N . SER A 1 103 ? 16.969 14.906 -0.25 1 92.44 103 SER A N 1
ATOM 753 C CA . SER A 1 103 ? 15.734 14.914 0.533 1 92.44 103 SER A CA 1
ATOM 754 C C . SER A 1 103 ? 14.781 13.82 0.072 1 92.44 103 SER A C 1
ATOM 756 O O . SER A 1 103 ? 14.141 13.156 0.893 1 92.44 103 SER A O 1
ATOM 758 N N . LEU A 1 104 ? 14.703 13.68 -1.23 1 94.75 104 LEU A N 1
ATOM 759 C CA . LEU A 1 104 ? 13.828 12.648 -1.782 1 94.75 104 LEU A CA 1
ATOM 760 C C . LEU A 1 104 ? 14.336 11.258 -1.429 1 94.75 104 LEU A C 1
ATOM 762 O O . LEU A 1 104 ? 13.562 10.398 -1 1 94.75 104 LEU A O 1
ATOM 766 N N . LEU A 1 105 ? 15.641 11.023 -1.65 1 97.12 105 LEU A N 1
ATOM 767 C CA . LEU A 1 105 ? 16.234 9.727 -1.321 1 97.12 105 LEU A CA 1
ATOM 768 C C . LEU A 1 105 ? 16.078 9.422 0.165 1 97.12 105 LEU A C 1
ATOM 770 O O . LEU A 1 105 ? 15.836 8.281 0.545 1 97.12 105 LEU A O 1
ATOM 774 N N . ARG A 1 106 ? 16.234 10.398 1.029 1 94.5 106 ARG A N 1
ATOM 775 C CA . ARG A 1 106 ? 16.078 10.234 2.471 1 94.5 106 ARG A CA 1
ATOM 776 C C . ARG A 1 106 ? 14.703 9.672 2.811 1 94.5 106 ARG A C 1
ATOM 778 O O . ARG A 1 106 ? 14.586 8.773 3.652 1 94.5 106 ARG A O 1
ATOM 785 N N . CYS A 1 107 ? 13.664 10.18 2.158 1 93.88 107 CYS A N 1
ATOM 786 C CA . CYS A 1 107 ? 12.312 9.711 2.42 1 93.88 107 CYS A CA 1
ATOM 787 C C . CYS A 1 107 ? 12.18 8.219 2.129 1 93.88 107 CYS A C 1
ATOM 789 O O . CYS A 1 107 ? 11.648 7.465 2.945 1 93.88 107 CYS A O 1
ATOM 791 N N . ALA A 1 108 ? 12.688 7.82 0.978 1 96.5 108 ALA A N 1
ATOM 792 C CA . ALA A 1 108 ? 12.594 6.418 0.581 1 96.5 108 ALA A CA 1
ATOM 793 C C . ALA A 1 108 ? 13.414 5.527 1.51 1 96.5 108 ALA A C 1
ATOM 795 O O . ALA A 1 108 ? 12.977 4.445 1.898 1 96.5 108 ALA A O 1
ATOM 796 N N . LEU A 1 109 ? 14.6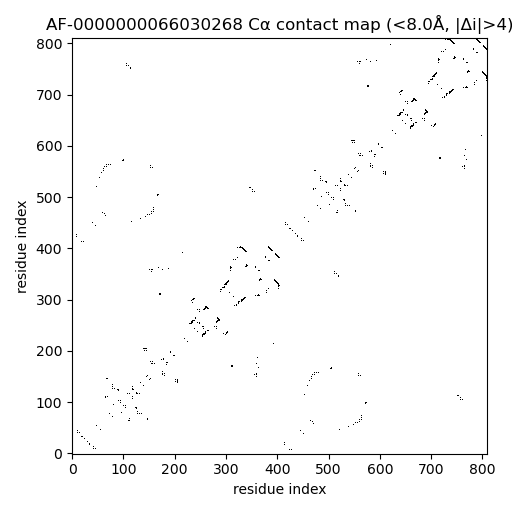17 5.992 1.868 1 96.81 109 LEU A N 1
ATOM 797 C CA . LEU A 1 109 ? 15.492 5.219 2.736 1 96.81 109 LEU A CA 1
ATOM 798 C C . LEU A 1 109 ? 14.906 5.09 4.137 1 96.81 109 LEU A C 1
ATOM 800 O O . LEU A 1 109 ? 15.016 4.035 4.766 1 96.81 109 LEU A O 1
ATOM 804 N N . ARG A 1 110 ? 14.297 6.145 4.621 1 94.75 110 ARG A N 1
ATOM 805 C CA . ARG A 1 110 ? 13.672 6.102 5.941 1 94.75 110 ARG A CA 1
ATOM 806 C C . ARG A 1 110 ? 12.523 5.098 5.973 1 94.75 110 ARG A C 1
ATOM 808 O O . ARG A 1 110 ? 12.328 4.406 6.973 1 94.75 110 ARG A O 1
ATOM 815 N N . GLU A 1 111 ? 11.75 5.047 4.891 1 95.38 111 GLU A N 1
ATOM 816 C CA . GLU A 1 111 ? 10.727 4.016 4.781 1 95.38 111 GLU A CA 1
ATOM 817 C C . GLU A 1 111 ? 11.336 2.619 4.871 1 95.38 111 GLU A C 1
ATOM 819 O O . GLU A 1 111 ? 10.812 1.755 5.582 1 95.38 111 GLU A O 1
ATOM 824 N N . ALA A 1 112 ? 12.422 2.412 4.125 1 97.06 112 ALA A N 1
ATOM 825 C CA . ALA A 1 112 ? 13.07 1.101 4.078 1 97.06 112 ALA A CA 1
ATOM 826 C C . ALA A 1 112 ? 13.617 0.712 5.449 1 97.06 112 ALA A C 1
ATOM 828 O O . ALA A 1 112 ? 13.547 -0.453 5.848 1 97.06 112 ALA A O 1
ATOM 829 N N . VAL A 1 113 ? 14.164 1.673 6.168 1 96.31 113 VAL A N 1
ATOM 830 C CA . VAL A 1 113 ? 14.711 1.422 7.496 1 96.31 113 VAL A CA 1
ATOM 831 C C . VAL A 1 113 ? 13.57 1.133 8.477 1 96.31 113 VAL A C 1
ATOM 833 O O . VAL A 1 113 ? 13.656 0.192 9.266 1 96.31 113 VAL A O 1
ATOM 836 N N . ALA A 1 114 ? 12.523 1.952 8.383 1 94.75 114 ALA A N 1
ATOM 837 C CA . ALA A 1 114 ? 11.383 1.772 9.273 1 94.75 114 ALA A CA 1
ATOM 838 C C . ALA A 1 114 ? 10.773 0.381 9.109 1 94.75 114 ALA A C 1
ATOM 840 O O . ALA A 1 114 ? 10.242 -0.187 10.07 1 94.75 114 ALA A O 1
ATOM 841 N N . HIS A 1 115 ? 10.906 -0.203 7.945 1 96.69 115 HIS A N 1
ATOM 842 C CA . HIS A 1 115 ? 10.336 -1.519 7.668 1 96.69 115 HIS A CA 1
ATOM 843 C C . HIS A 1 115 ? 11.422 -2.59 7.645 1 96.69 115 HIS A C 1
ATOM 845 O O . HIS A 1 115 ? 11.211 -3.686 7.121 1 96.69 115 HIS A O 1
ATOM 851 N N . ARG A 1 116 ? 12.617 -2.27 8.117 1 96.94 116 ARG A N 1
ATOM 852 C CA . ARG A 1 116 ? 13.711 -3.195 8.406 1 96.94 116 ARG A CA 1
ATOM 853 C C . ARG A 1 116 ? 14.25 -3.818 7.121 1 96.94 116 ARG A C 1
ATOM 855 O O . ARG A 1 116 ? 14.742 -4.949 7.133 1 96.94 116 ARG A O 1
ATOM 862 N N . MET A 1 117 ? 14.148 -3.127 6.027 1 97.62 117 MET A N 1
ATOM 863 C CA . MET A 1 117 ? 14.734 -3.598 4.773 1 97.62 117 MET A CA 1
ATOM 864 C C . MET A 1 117 ? 16.188 -3.174 4.66 1 97.62 117 MET A C 1
ATOM 866 O O . MET A 1 117 ? 16.984 -3.828 3.979 1 97.62 117 MET A O 1
ATOM 870 N N . LEU A 1 118 ? 16.516 -2.035 5.301 1 97.69 118 LEU A N 1
ATOM 871 C CA . LEU A 1 118 ? 17.891 -1.517 5.383 1 97.69 118 LEU A CA 1
ATOM 872 C C . LEU A 1 118 ? 18.25 -1.162 6.82 1 97.69 118 LEU A C 1
ATOM 874 O O . LEU A 1 118 ? 17.359 -0.938 7.648 1 97.69 118 LEU A O 1
ATOM 878 N N . ASP A 1 119 ? 19.469 -1.182 7.129 1 96.62 119 ASP A N 1
ATOM 879 C CA . ASP A 1 119 ? 19.953 -0.709 8.422 1 96.62 119 ASP A CA 1
ATOM 880 C C . ASP A 1 119 ? 20.516 0.711 8.32 1 96.62 119 ASP A C 1
ATOM 882 O O . ASP A 1 119 ? 21.156 1.059 7.332 1 96.62 119 ASP A O 1
ATOM 886 N N . GLU A 1 120 ? 20.125 1.491 9.18 1 95.62 120 GLU A N 1
ATOM 887 C CA . GLU A 1 120 ? 20.781 2.773 9.414 1 95.62 120 GLU A CA 1
ATOM 888 C C . GLU A 1 120 ? 21.672 2.715 10.641 1 95.62 120 GLU A C 1
ATOM 890 O O . GLU A 1 120 ? 21.203 2.877 11.766 1 95.62 120 GLU A O 1
ATOM 895 N N . LEU A 1 121 ? 22.906 2.529 10.461 1 94.88 121 LEU A N 1
ATOM 896 C CA . LEU A 1 121 ? 23.859 2.223 11.516 1 94.88 121 LEU A CA 1
ATOM 897 C C . LEU A 1 121 ? 24.219 3.477 12.312 1 94.88 121 LEU A C 1
ATOM 899 O O . LEU A 1 121 ? 24.531 3.396 13.5 1 94.88 121 LEU A O 1
ATOM 903 N N . SER A 1 122 ? 24.25 4.566 11.711 1 93.62 122 SER A N 1
ATOM 904 C CA . SER A 1 122 ? 24.344 5.918 12.258 1 93.62 122 SER A CA 1
ATOM 905 C C . SER A 1 122 ? 23.531 6.906 11.438 1 93.62 122 SER A C 1
ATOM 907 O O . SER A 1 122 ? 23.016 6.562 10.367 1 93.62 122 SER A O 1
ATOM 909 N N . PRO A 1 123 ? 23.234 7.992 12 1 91.25 123 PRO A N 1
ATOM 910 C CA . PRO A 1 123 ? 22.359 8.914 11.266 1 91.25 123 PRO A CA 1
ATOM 911 C C . PRO A 1 123 ? 22.781 9.086 9.805 1 91.25 123 PRO A C 1
ATOM 913 O O . PRO A 1 123 ? 23.906 9.523 9.531 1 91.25 123 PRO A O 1
ATOM 916 N N . GLU A 1 124 ? 21.922 8.672 8.938 1 93.44 124 GLU A N 1
ATOM 917 C CA . GLU A 1 124 ? 22.031 8.844 7.492 1 93.44 124 GLU A CA 1
ATOM 918 C C . GLU A 1 124 ? 23.156 7.996 6.914 1 93.44 124 GLU A C 1
ATOM 920 O O . GLU A 1 124 ? 23.828 8.406 5.961 1 93.44 124 GLU A O 1
ATOM 925 N N . THR A 1 125 ? 23.469 6.922 7.543 1 96.75 125 THR A N 1
ATOM 926 C CA . THR A 1 125 ? 24.422 5.938 7.047 1 96.75 125 THR A CA 1
ATOM 927 C C . THR A 1 125 ? 23.766 4.559 6.949 1 96.75 125 THR A C 1
ATOM 929 O O . THR A 1 125 ? 23.297 4.02 7.949 1 96.75 125 THR A O 1
ATOM 932 N N . TYR A 1 126 ? 23.812 4.031 5.77 1 97.5 126 TYR A N 1
ATOM 933 C CA . TYR A 1 126 ? 22.938 2.895 5.488 1 97.5 126 TYR A CA 1
ATOM 934 C C . TYR A 1 126 ? 23.766 1.679 5.066 1 97.5 126 TYR A C 1
ATOM 936 O O . TYR A 1 126 ? 24.859 1.817 4.523 1 97.5 126 TYR A O 1
ATOM 944 N N . ALA A 1 127 ? 23.234 0.516 5.34 1 98.06 127 ALA A N 1
ATOM 945 C CA . ALA A 1 127 ? 23.844 -0.756 4.957 1 98.06 127 ALA A CA 1
ATOM 946 C C . ALA A 1 127 ? 22.781 -1.796 4.621 1 98.06 127 ALA A C 1
ATOM 948 O O . ALA A 1 127 ? 21.656 -1.712 5.105 1 98.06 127 ALA A O 1
ATOM 949 N N . LEU A 1 128 ? 23.219 -2.742 3.805 1 97.94 128 LEU A N 1
ATOM 950 C CA . LEU A 1 128 ? 22.344 -3.875 3.508 1 97.94 128 LEU A CA 1
ATOM 951 C C . LEU A 1 128 ? 22.172 -4.758 4.738 1 97.94 128 LEU A C 1
ATOM 953 O O . LEU A 1 128 ? 23.016 -4.75 5.641 1 97.94 128 LEU A O 1
ATOM 957 N N . ASN A 1 129 ? 21.078 -5.379 4.867 1 97.44 129 ASN A N 1
ATOM 958 C CA . ASN A 1 129 ? 20.859 -6.504 5.77 1 97.44 129 ASN A CA 1
ATOM 959 C C . ASN A 1 129 ? 20.328 -7.723 5.023 1 97.44 129 ASN A C 1
ATOM 961 O O . ASN A 1 129 ? 20.391 -7.777 3.793 1 97.44 129 ASN A O 1
ATOM 965 N N . SER A 1 130 ? 19.828 -8.727 5.703 1 96.5 130 SER A N 1
ATOM 966 C CA . SER A 1 130 ? 19.469 -9.984 5.059 1 96.5 130 SER A CA 1
ATOM 967 C C . SER A 1 130 ? 18.328 -9.789 4.074 1 96.5 130 SER A C 1
ATOM 969 O O . SER A 1 130 ? 18.297 -10.398 3.004 1 96.5 130 SER A O 1
ATOM 971 N N . ARG A 1 131 ? 17.359 -8.938 4.387 1 97.5 131 ARG A N 1
ATOM 972 C CA . ARG A 1 131 ? 16.188 -8.711 3.545 1 97.5 131 ARG A CA 1
ATOM 973 C C . ARG A 1 131 ? 16.562 -8 2.25 1 97.5 131 ARG A C 1
ATOM 975 O O . ARG A 1 131 ? 16.141 -8.406 1.166 1 97.5 131 ARG A O 1
ATOM 982 N N . SER A 1 132 ? 17.391 -6.984 2.406 1 98.06 132 SER A N 1
ATOM 983 C CA . SER A 1 132 ? 17.797 -6.238 1.217 1 98.06 132 SER A CA 1
ATOM 984 C C . SER A 1 132 ? 18.828 -7.008 0.405 1 98.06 132 SER A C 1
ATOM 986 O O . SER A 1 132 ? 18.891 -6.879 -0.819 1 98.06 132 SER A O 1
ATOM 988 N N . SER A 1 133 ? 19.656 -7.832 1.032 1 97.19 133 SER A N 1
ATOM 989 C CA . SER A 1 133 ? 20.641 -8.641 0.307 1 97.19 133 SER A CA 1
ATOM 990 C C . SER A 1 133 ? 19.953 -9.617 -0.64 1 97.19 133 SER A C 1
ATOM 992 O O . SER A 1 133 ? 20.484 -9.945 -1.699 1 97.19 133 SER A O 1
ATOM 994 N N . CYS A 1 134 ? 18.75 -10.023 -0.269 1 95.06 134 CYS A N 1
ATOM 995 C CA . CYS A 1 134 ? 17.953 -10.898 -1.125 1 95.06 134 CYS A CA 1
ATOM 996 C C . CYS A 1 134 ? 17.656 -10.227 -2.457 1 95.06 134 CYS A C 1
ATOM 998 O O . CYS A 1 134 ? 17.469 -10.906 -3.473 1 95.06 134 CYS A O 1
ATOM 1000 N N . LEU A 1 135 ? 17.656 -8.945 -2.512 1 97.38 135 LEU A N 1
ATOM 1001 C CA . LEU A 1 135 ? 17.234 -8.188 -3.686 1 97.38 135 LEU A CA 1
ATOM 1002 C C . LEU A 1 135 ? 18.422 -7.941 -4.617 1 97.38 135 LEU A C 1
ATOM 1004 O O . LEU A 1 135 ? 18.281 -7.309 -5.664 1 97.38 135 LEU A O 1
ATOM 1008 N N . LEU A 1 136 ? 19.609 -8.477 -4.203 1 97.12 136 LEU A N 1
ATOM 1009 C CA . LEU A 1 136 ? 20.75 -8.453 -5.109 1 97.12 136 LEU A CA 1
ATOM 1010 C C . LEU A 1 136 ? 20.594 -9.5 -6.207 1 97.12 136 LEU A C 1
ATOM 1012 O O . LEU A 1 136 ? 21.219 -9.398 -7.262 1 97.12 136 LEU A O 1
ATOM 1016 N N . ASP A 1 137 ? 19.766 -10.508 -5.914 1 95.25 137 ASP A N 1
ATOM 1017 C CA . ASP A 1 137 ? 19.375 -11.469 -6.949 1 95.25 137 ASP A CA 1
ATOM 1018 C C . ASP A 1 137 ? 18.469 -10.82 -7.984 1 95.25 137 ASP A C 1
ATOM 1020 O O . ASP A 1 137 ? 17.406 -10.273 -7.637 1 95.25 137 ASP A O 1
ATOM 1024 N N . GLU A 1 138 ? 18.797 -10.93 -9.203 1 95.12 138 GLU A N 1
ATOM 1025 C CA . GLU A 1 138 ? 18.109 -10.211 -10.273 1 95.12 138 GLU A CA 1
ATOM 1026 C C . GLU A 1 138 ? 16.656 -10.664 -10.391 1 95.12 138 GLU A C 1
ATOM 1028 O O . GLU A 1 138 ? 15.766 -9.852 -10.633 1 95.12 138 GLU A O 1
ATOM 1033 N N . ASN A 1 139 ? 16.422 -11.938 -10.297 1 93.12 139 ASN A N 1
ATOM 1034 C CA . ASN A 1 139 ? 15.062 -12.461 -10.453 1 93.12 139 ASN A CA 1
ATOM 1035 C C . ASN A 1 139 ? 14.18 -12.086 -9.273 1 93.12 139 ASN A C 1
ATOM 1037 O O . ASN A 1 139 ? 13.008 -11.75 -9.445 1 93.12 139 ASN A O 1
ATOM 1041 N N . LYS A 1 140 ? 14.742 -12.109 -8.055 1 95.5 140 LYS A N 1
ATOM 1042 C CA . LYS A 1 140 ? 13.992 -11.703 -6.863 1 95.5 140 LYS A CA 1
ATOM 1043 C C . LYS A 1 140 ? 13.688 -10.211 -6.887 1 95.5 140 LYS A C 1
ATOM 1045 O O . LYS A 1 140 ? 12.578 -9.797 -6.551 1 95.5 140 LYS A O 1
ATOM 1050 N N . ALA A 1 141 ? 14.695 -9.453 -7.336 1 97.75 141 ALA A N 1
ATOM 1051 C CA . ALA A 1 141 ? 14.492 -8.008 -7.48 1 97.75 141 ALA A CA 1
ATOM 1052 C C . ALA A 1 141 ? 13.422 -7.711 -8.531 1 97.75 141 ALA A C 1
ATOM 1054 O O . ALA A 1 141 ? 12.602 -6.809 -8.352 1 97.75 141 ALA A O 1
ATOM 1055 N N . ALA A 1 142 ? 13.406 -8.477 -9.617 1 97.25 142 ALA A N 1
ATOM 1056 C CA . ALA A 1 142 ? 12.422 -8.297 -10.688 1 97.25 142 ALA A CA 1
ATOM 1057 C C . ALA A 1 142 ? 11.008 -8.57 -10.18 1 97.25 142 ALA A C 1
ATOM 1059 O O . ALA A 1 142 ? 10.062 -7.859 -10.547 1 97.25 142 ALA A O 1
ATOM 1060 N N . TRP A 1 143 ? 10.875 -9.539 -9.367 1 96.88 143 TRP A N 1
ATOM 1061 C CA . TRP A 1 143 ? 9.578 -9.891 -8.797 1 96.88 143 TRP A CA 1
ATOM 1062 C C . TRP A 1 143 ? 9.047 -8.773 -7.91 1 96.88 143 TRP A C 1
ATOM 1064 O O . TRP A 1 143 ? 7.898 -8.344 -8.055 1 96.88 143 TRP A O 1
ATOM 1074 N N . ILE A 1 144 ? 9.898 -8.281 -7.016 1 98.5 144 ILE A N 1
ATOM 1075 C CA . ILE A 1 144 ? 9.508 -7.207 -6.109 1 98.5 144 ILE A CA 1
ATOM 1076 C C . ILE A 1 144 ? 9.195 -5.945 -6.91 1 98.5 144 ILE A C 1
ATOM 1078 O O . ILE A 1 144 ? 8.234 -5.234 -6.609 1 98.5 144 ILE A O 1
ATOM 1082 N N . HIS A 1 145 ? 10 -5.691 -7.949 1 98.56 145 HIS A N 1
ATOM 1083 C CA . HIS A 1 145 ? 9.75 -4.539 -8.812 1 98.56 145 HIS A CA 1
ATOM 1084 C C . HIS A 1 145 ? 8.414 -4.672 -9.539 1 98.56 145 HIS A C 1
ATOM 1086 O O . HIS A 1 145 ? 7.656 -3.705 -9.625 1 98.56 145 HIS A O 1
ATOM 1092 N N . TYR A 1 146 ? 8.141 -5.844 -10.062 1 98.12 146 TYR A N 1
ATOM 1093 C CA . TYR A 1 146 ? 6.867 -6.109 -10.719 1 98.12 146 TYR A CA 1
ATOM 1094 C C . TYR A 1 146 ? 5.699 -5.797 -9.797 1 98.12 146 TYR A C 1
ATOM 1096 O O . TYR A 1 146 ? 4.746 -5.125 -10.195 1 98.12 146 TYR A O 1
ATOM 1104 N N . LEU A 1 147 ? 5.734 -6.227 -8.547 1 98.5 147 LEU A N 1
ATOM 1105 C CA . LEU A 1 147 ? 4.664 -6.004 -7.578 1 98.5 147 LEU A CA 1
ATOM 1106 C C . LEU A 1 147 ? 4.492 -4.516 -7.289 1 98.5 147 LEU A C 1
ATOM 1108 O O . LEU A 1 147 ? 3.367 -4.016 -7.238 1 98.5 147 LEU A O 1
ATOM 1112 N N . THR A 1 148 ? 5.605 -3.785 -7.148 1 98.62 148 THR A N 1
ATOM 1113 C CA . THR A 1 148 ? 5.551 -2.391 -6.727 1 98.62 148 THR A CA 1
ATOM 1114 C C . THR A 1 148 ? 5.406 -1.465 -7.93 1 98.62 148 THR A C 1
ATOM 1116 O O . THR A 1 148 ? 5.328 -0.244 -7.773 1 98.62 148 THR A O 1
ATOM 1119 N N . ASP A 1 149 ? 5.395 -1.968 -9.109 1 98 149 ASP A N 1
ATOM 1120 C CA . ASP A 1 149 ? 5.152 -1.226 -10.344 1 98 149 ASP A CA 1
ATOM 1121 C C . ASP A 1 149 ? 3.781 -1.561 -10.922 1 98 149 ASP A C 1
ATOM 1123 O O . ASP A 1 149 ? 2.773 -0.968 -10.531 1 98 149 ASP A O 1
ATOM 1127 N N . ILE A 1 150 ? 3.658 -2.684 -11.578 1 98.25 150 ILE A N 1
ATOM 1128 C CA . ILE A 1 150 ? 2.389 -3.066 -12.188 1 98.25 150 ILE A CA 1
ATOM 1129 C C . ILE A 1 150 ? 1.373 -3.393 -11.094 1 98.25 150 ILE A C 1
ATOM 1131 O O . ILE A 1 150 ? 0.221 -2.957 -11.156 1 98.25 150 ILE A O 1
ATOM 1135 N N . GLY A 1 151 ? 1.799 -4.207 -10.109 1 98.5 151 GLY A N 1
ATOM 1136 C CA . GLY A 1 151 ? 0.895 -4.582 -9.031 1 98.5 151 GLY A CA 1
ATOM 1137 C C . GLY A 1 151 ? 0.305 -3.389 -8.305 1 98.5 151 GLY A C 1
ATOM 1138 O O . GLY A 1 151 ? -0.912 -3.301 -8.133 1 98.5 151 GLY A O 1
ATOM 1139 N N . LEU A 1 152 ? 1.136 -2.486 -7.887 1 98.69 152 LEU A N 1
ATOM 1140 C CA . LEU A 1 152 ? 0.726 -1.299 -7.145 1 98.69 152 LEU A CA 1
ATOM 1141 C C . LEU A 1 152 ? -0.199 -0.424 -7.984 1 98.69 152 LEU A C 1
ATOM 1143 O O . LEU A 1 152 ? -1.262 -0.01 -7.516 1 98.69 152 LEU A O 1
ATOM 1147 N N . VAL A 1 153 ? 0.126 -0.123 -9.234 1 98.44 153 VAL A N 1
ATOM 1148 C CA . VAL A 1 153 ? -0.631 0.786 -10.094 1 98.44 153 VAL A CA 1
ATOM 1149 C C . VAL A 1 153 ? -2.006 0.191 -10.391 1 98.44 153 VAL A C 1
ATOM 1151 O O . VAL A 1 153 ? -3.02 0.889 -10.312 1 98.44 153 VAL A O 1
ATOM 1154 N N . THR A 1 154 ? -2.076 -1.075 -10.703 1 98.62 154 THR A N 1
ATOM 1155 C CA . THR A 1 154 ? -3.355 -1.698 -11.031 1 98.62 154 THR A CA 1
ATOM 1156 C C . THR A 1 154 ? -4.234 -1.804 -9.789 1 98.62 154 THR A C 1
ATOM 1158 O O . THR A 1 154 ? -5.453 -1.611 -9.867 1 98.62 154 THR A O 1
ATOM 1161 N N . ALA A 1 155 ? -3.621 -2.109 -8.633 1 98.62 155 ALA A N 1
ATOM 1162 C CA . ALA A 1 155 ? -4.379 -2.205 -7.391 1 98.62 155 ALA A CA 1
ATOM 1163 C C . ALA A 1 155 ? -5.023 -0.867 -7.035 1 98.62 155 ALA A C 1
ATOM 1165 O O . ALA A 1 155 ? -6.121 -0.829 -6.477 1 98.62 155 ALA A O 1
ATOM 1166 N N . ALA A 1 156 ? -4.324 0.198 -7.332 1 98.44 156 ALA A N 1
ATOM 1167 C CA . ALA A 1 156 ? -4.848 1.533 -7.047 1 98.44 156 ALA A CA 1
ATOM 1168 C C . ALA A 1 156 ? -6.125 1.802 -7.836 1 98.44 156 ALA A C 1
ATOM 1170 O O . ALA A 1 156 ? -6.953 2.621 -7.426 1 98.44 156 ALA A O 1
ATOM 1171 N N . TYR A 1 157 ? -6.383 1.103 -8.914 1 98.25 157 TYR A N 1
ATOM 1172 C CA . TYR A 1 157 ? -7.559 1.306 -9.758 1 98.25 157 TYR A CA 1
ATOM 1173 C C . TYR A 1 157 ? -8.625 0.256 -9.461 1 98.25 157 TYR A C 1
ATOM 1175 O O . TYR A 1 157 ? -9.711 0.289 -10.047 1 98.25 157 TYR A O 1
ATOM 1183 N N . LEU A 1 158 ? -8.312 -0.637 -8.602 1 98.25 158 LEU A N 1
ATOM 1184 C CA . LEU A 1 158 ? -9.234 -1.739 -8.328 1 98.25 158 LEU A CA 1
ATOM 1185 C C . LEU A 1 158 ? -10.578 -1.22 -7.832 1 98.25 158 LEU A C 1
ATOM 1187 O O . LEU A 1 158 ? -11.625 -1.712 -8.242 1 98.25 158 LEU A O 1
ATOM 1191 N N . PRO A 1 159 ? -10.617 -0.211 -6.883 1 97.75 159 PRO A N 1
ATOM 1192 C CA . PRO A 1 159 ? -11.93 0.284 -6.461 1 97.75 159 PRO A CA 1
ATOM 1193 C C . PRO A 1 159 ? -12.758 0.83 -7.625 1 97.75 159 PRO A C 1
ATOM 1195 O O . PRO A 1 159 ? -13.961 0.598 -7.688 1 97.75 159 PRO A O 1
ATOM 1198 N N . LYS A 1 160 ? -12.125 1.557 -8.516 1 97 160 LYS A N 1
ATOM 1199 C CA . LYS A 1 160 ? -12.812 2.055 -9.703 1 97 160 LYS A CA 1
ATOM 1200 C C . LYS A 1 160 ? -13.32 0.903 -10.57 1 97 160 LYS A C 1
ATOM 1202 O O . LYS A 1 160 ? -14.453 0.939 -11.055 1 97 160 LYS A O 1
ATOM 1207 N N . TYR A 1 161 ? -12.508 -0.091 -10.773 1 98.06 161 TYR A N 1
ATOM 1208 C CA . TYR A 1 161 ? -12.875 -1.276 -11.539 1 98.06 161 TYR A CA 1
ATOM 1209 C C . TYR A 1 161 ? -14.062 -1.99 -10.898 1 98.06 161 TYR A C 1
ATOM 1211 O O . TYR A 1 161 ? -15.039 -2.309 -11.578 1 98.06 161 TYR A O 1
ATOM 1219 N N . VAL A 1 162 ? -13.992 -2.193 -9.602 1 97.81 162 VAL A N 1
ATOM 1220 C CA . VAL A 1 162 ? -15.039 -2.906 -8.875 1 97.81 162 VAL A CA 1
ATOM 1221 C C . VAL A 1 162 ? -16.359 -2.15 -8.992 1 97.81 162 VAL A C 1
ATOM 1223 O O . VAL A 1 162 ? -17.422 -2.76 -9.164 1 97.81 162 VAL A O 1
ATOM 1226 N N . LYS A 1 163 ? -16.281 -0.849 -8.922 1 96.62 163 LYS A N 1
ATOM 1227 C CA . LYS A 1 163 ? -17.469 -0.039 -9.125 1 96.62 163 LYS A CA 1
ATOM 1228 C C . LYS A 1 163 ? -18.031 -0.225 -10.531 1 96.62 163 LYS A C 1
ATOM 1230 O O . LYS A 1 163 ? -19.25 -0.34 -10.711 1 96.62 163 LYS A O 1
ATOM 1235 N N . SER A 1 164 ? -17.172 -0.284 -11.531 1 96.75 164 SER A N 1
ATOM 1236 C CA . SER A 1 164 ? -17.578 -0.376 -12.93 1 96.75 164 SER A CA 1
ATOM 1237 C C . SER A 1 164 ? -18.281 -1.701 -13.211 1 96.75 164 SER A C 1
ATOM 1239 O O . SER A 1 164 ? -19.094 -1.796 -14.133 1 96.75 164 SER A O 1
ATOM 1241 N N . ILE A 1 165 ? -18.047 -2.703 -12.438 1 96.5 165 ILE A N 1
ATOM 1242 C CA . ILE A 1 165 ? -18.656 -4.004 -12.664 1 96.5 165 ILE A CA 1
ATOM 1243 C C . ILE A 1 165 ? -19.75 -4.254 -11.625 1 96.5 165 ILE A C 1
ATOM 1245 O O . ILE A 1 165 ? -20.188 -5.391 -11.438 1 96.5 165 ILE A O 1
ATOM 1249 N N . ASN A 1 166 ? -20.078 -3.264 -10.875 1 95.81 166 ASN A N 1
ATOM 1250 C CA . ASN A 1 166 ? -21.141 -3.293 -9.859 1 95.81 166 ASN A CA 1
ATOM 1251 C C . ASN A 1 166 ? -20.859 -4.355 -8.797 1 95.81 166 ASN A C 1
ATOM 1253 O O . ASN A 1 166 ? -21.781 -5.051 -8.367 1 95.81 166 ASN A O 1
ATOM 1257 N N . GLY A 1 167 ? -19.578 -4.57 -8.516 1 95.75 167 GLY A N 1
ATOM 1258 C CA . GLY A 1 167 ? -19.156 -5.441 -7.426 1 95.75 167 GLY A CA 1
ATOM 1259 C C . GLY A 1 167 ? -19.281 -6.914 -7.762 1 95.75 167 GLY A C 1
ATOM 1260 O O . GLY A 1 167 ? -19.125 -7.773 -6.891 1 95.75 167 GLY A O 1
ATOM 1261 N N . LYS A 1 168 ? -19.594 -7.266 -8.93 1 95.44 168 LYS A N 1
ATOM 1262 C CA . LYS A 1 168 ? -19.719 -8.656 -9.367 1 95.44 168 LYS A CA 1
ATOM 1263 C C . LYS A 1 168 ? -18.703 -8.984 -10.453 1 95.44 168 LYS A C 1
ATOM 1265 O O . LYS A 1 168 ? -18.719 -8.375 -11.523 1 95.44 168 LYS A O 1
ATOM 1270 N N . ILE A 1 169 ? -17.844 -9.961 -10.242 1 94.25 169 ILE A N 1
ATOM 1271 C CA . ILE A 1 169 ? -16.781 -10.32 -11.172 1 94.25 169 ILE A CA 1
ATOM 1272 C C . ILE A 1 169 ? -17.375 -11.031 -12.391 1 94.25 169 ILE A C 1
ATOM 1274 O O . ILE A 1 169 ? -17.969 -12.109 -12.258 1 94.25 169 ILE A O 1
ATOM 1278 N N . PRO A 1 170 ? -17.203 -10.438 -13.531 1 94.38 170 PRO A N 1
ATOM 1279 C CA . PRO A 1 170 ? -17.75 -11.078 -14.727 1 94.38 170 PRO A CA 1
ATOM 1280 C C . PRO A 1 170 ? -17.047 -12.398 -15.062 1 94.38 170 PRO A C 1
ATOM 1282 O O . PRO A 1 170 ? -15.852 -12.547 -14.812 1 94.38 170 PRO A O 1
ATOM 1285 N N . GLU A 1 171 ? -17.797 -13.25 -15.711 1 89.81 171 GLU A N 1
ATOM 1286 C CA . GLU A 1 171 ? -17.25 -14.555 -16.094 1 89.81 171 GLU A CA 1
ATOM 1287 C C . GLU A 1 171 ? -16.531 -14.477 -17.438 1 89.81 171 GLU A C 1
ATOM 1289 O O . GLU A 1 171 ? -15.773 -15.375 -17.797 1 89.81 171 GLU A O 1
ATOM 1294 N N . HIS A 1 172 ? -16.781 -13.445 -18.156 1 90.69 172 HIS A N 1
ATOM 1295 C CA . HIS A 1 172 ? -16.203 -13.281 -19.484 1 90.69 172 HIS A CA 1
ATOM 1296 C C . HIS A 1 172 ? -15.125 -12.203 -19.5 1 90.69 172 HIS A C 1
ATOM 1298 O O . HIS A 1 172 ? -14.984 -11.461 -18.531 1 90.69 172 HIS A O 1
ATOM 1304 N N . SER A 1 173 ? -14.359 -12.273 -20.609 1 86.81 173 SER A N 1
ATOM 1305 C CA . SER A 1 173 ? -13.328 -11.25 -20.781 1 86.81 173 SER A CA 1
ATOM 1306 C C . SER A 1 173 ? -13.938 -9.852 -20.766 1 86.81 173 SER A C 1
ATOM 1308 O O . SER A 1 173 ? -15 -9.617 -21.344 1 86.81 173 SER A O 1
ATOM 1310 N N . HIS A 1 174 ? -13.32 -8.922 -20.047 1 90.69 174 HIS A N 1
ATOM 1311 C CA . HIS A 1 174 ? -13.82 -7.559 -19.859 1 90.69 174 HIS A CA 1
ATOM 1312 C C . HIS A 1 174 ? -12.695 -6.605 -19.484 1 90.69 174 HIS A C 1
ATOM 1314 O O . HIS A 1 174 ? -11.555 -7.035 -19.281 1 90.69 174 HIS A O 1
ATOM 1320 N N . ARG A 1 175 ? -13.047 -5.383 -19.625 1 94.88 175 ARG A N 1
ATOM 1321 C CA . ARG A 1 175 ? -12.078 -4.355 -19.25 1 94.88 175 ARG A CA 1
ATOM 1322 C C . ARG A 1 175 ? -11.844 -4.344 -17.734 1 94.88 175 ARG A C 1
ATOM 1324 O O . ARG A 1 175 ? -12.789 -4.23 -16.953 1 94.88 175 ARG A O 1
ATOM 1331 N N . ILE A 1 176 ? -10.594 -4.508 -17.312 1 97.25 176 ILE A N 1
ATOM 1332 C CA . ILE A 1 176 ? -10.297 -4.637 -15.898 1 97.25 176 ILE A CA 1
ATOM 1333 C C . ILE A 1 176 ? -9.391 -3.49 -15.445 1 97.25 176 ILE A C 1
ATOM 1335 O O . ILE A 1 176 ? -9.188 -2.527 -16.188 1 97.25 176 ILE A O 1
ATOM 1339 N N . ALA A 1 177 ? -8.891 -3.506 -14.211 1 97.94 177 ALA A N 1
ATOM 1340 C CA . ALA A 1 177 ? -8.102 -2.441 -13.602 1 97.94 177 ALA A CA 1
ATOM 1341 C C . ALA A 1 177 ? -6.824 -2.184 -14.391 1 97.94 177 ALA A C 1
ATOM 1343 O O . ALA A 1 177 ? -6.375 -1.04 -14.5 1 97.94 177 ALA A O 1
ATOM 1344 N N . LEU A 1 178 ? -6.199 -3.232 -14.914 1 97.94 178 LEU A N 1
ATOM 1345 C CA . LEU A 1 178 ? -4.973 -3.082 -15.695 1 97.94 178 LEU A CA 1
ATOM 1346 C C . LEU A 1 178 ? -5.184 -2.121 -16.859 1 97.94 178 LEU A C 1
ATOM 1348 O O . LEU A 1 178 ? -4.395 -1.195 -17.062 1 97.94 178 LEU A O 1
ATOM 1352 N N . GLN A 1 179 ? -6.242 -2.354 -17.625 1 97.44 179 GLN A N 1
ATOM 1353 C CA . GLN A 1 179 ? -6.52 -1.514 -18.781 1 97.44 179 GLN A CA 1
ATOM 1354 C C . GLN A 1 179 ? -6.848 -0.084 -18.359 1 97.44 179 GLN A C 1
ATOM 1356 O O . GLN A 1 179 ? -6.484 0.871 -19.062 1 97.44 179 GLN A O 1
ATOM 1361 N N . MET A 1 180 ? -7.535 0.054 -17.297 1 96.44 180 MET A N 1
ATOM 1362 C CA . MET A 1 180 ? -7.855 1.382 -16.781 1 96.44 180 MET A CA 1
ATOM 1363 C C . MET A 1 180 ? -6.586 2.123 -16.375 1 96.44 180 MET A C 1
ATOM 1365 O O . MET A 1 180 ? -6.418 3.301 -16.703 1 96.44 180 MET A O 1
ATOM 1369 N N . ALA A 1 181 ? -5.742 1.438 -15.688 1 96.81 181 ALA A N 1
ATOM 1370 C CA . ALA A 1 181 ? -4.543 2.033 -15.094 1 96.81 181 ALA A CA 1
ATOM 1371 C C . ALA A 1 181 ? -3.551 2.451 -16.172 1 96.81 181 ALA A C 1
ATOM 1373 O O . ALA A 1 181 ? -2.92 3.506 -16.078 1 96.81 181 ALA A O 1
ATOM 1374 N N . PHE A 1 182 ? -3.389 1.67 -17.172 1 96.44 182 PHE A N 1
ATOM 1375 C CA . PHE A 1 182 ? -2.361 1.919 -18.172 1 96.44 182 PHE A CA 1
ATOM 1376 C C . PHE A 1 182 ? -2.979 2.475 -19.453 1 96.44 182 PHE A C 1
ATOM 1378 O O . PHE A 1 182 ? -2.266 2.771 -20.406 1 96.44 182 PHE A O 1
ATOM 1385 N N . ASN A 1 183 ? -4.273 2.652 -19.453 1 94.56 183 ASN A N 1
ATOM 1386 C CA . ASN A 1 183 ? -5.02 3.182 -20.594 1 94.56 183 ASN A CA 1
ATOM 1387 C C . ASN A 1 183 ? -4.711 2.412 -21.875 1 94.56 183 ASN A C 1
ATOM 1389 O O . ASN A 1 183 ? -4.301 3.002 -22.875 1 94.56 183 ASN A O 1
ATOM 1393 N N . VAL A 1 184 ? -4.895 1.095 -21.828 1 95.56 184 VAL A N 1
ATOM 1394 C CA . VAL A 1 184 ? -4.668 0.192 -22.953 1 95.56 184 VAL A CA 1
ATOM 1395 C C . VAL A 1 184 ? -5.875 -0.729 -23.125 1 95.56 184 VAL A C 1
ATOM 1397 O O . VAL A 1 184 ? -6.742 -0.798 -22.25 1 95.56 184 VAL A O 1
ATOM 1400 N N . ASP A 1 185 ? -5.934 -1.384 -24.266 1 94.38 185 ASP A N 1
ATOM 1401 C CA . ASP A 1 185 ? -6.996 -2.348 -24.531 1 94.38 185 ASP A CA 1
ATOM 1402 C C . ASP A 1 185 ? -6.48 -3.779 -24.422 1 94.38 185 ASP A C 1
ATOM 1404 O O . ASP A 1 185 ? -7.266 -4.723 -24.312 1 94.38 185 ASP A O 1
ATOM 1408 N N . GLU A 1 186 ? -5.188 -3.893 -24.422 1 93 186 GLU A N 1
ATOM 1409 C CA . GLU A 1 186 ? -4.543 -5.199 -24.453 1 93 186 GLU A CA 1
ATOM 1410 C C . GLU A 1 186 ? -4.727 -5.938 -23.125 1 93 186 GLU A C 1
ATOM 1412 O O . GLU A 1 186 ? -4.82 -5.309 -22.078 1 93 186 GLU A O 1
ATOM 1417 N N . THR A 1 187 ? -4.754 -7.227 -23.234 1 90.94 187 THR A N 1
ATOM 1418 C CA . THR A 1 187 ? -4.684 -8.055 -22.031 1 90.94 187 THR A CA 1
ATOM 1419 C C . THR A 1 187 ? -3.307 -7.949 -21.391 1 90.94 187 THR A C 1
ATOM 1421 O O . THR A 1 187 ? -2.389 -7.355 -21.953 1 90.94 187 THR A O 1
ATOM 1424 N N . PHE A 1 188 ? -3.148 -8.531 -20.266 1 93.69 188 PHE A N 1
ATOM 1425 C CA . PHE A 1 188 ? -1.927 -8.414 -19.469 1 93.69 188 PHE A CA 1
ATOM 1426 C C . PHE A 1 188 ? -0.709 -8.812 -20.297 1 93.69 188 PHE A C 1
ATOM 1428 O O . PHE A 1 188 ? 0.241 -8.039 -20.422 1 93.69 188 PHE A O 1
ATOM 1435 N N . TYR A 1 189 ? -0.733 -9.969 -20.844 1 88.44 189 TYR A N 1
ATOM 1436 C CA . TYR A 1 189 ? 0.434 -10.492 -21.562 1 88.44 189 TYR A CA 1
ATOM 1437 C C . TYR A 1 189 ? 0.659 -9.734 -22.859 1 88.44 189 TYR A C 1
ATOM 1439 O O . TYR A 1 189 ? 1.802 -9.492 -23.25 1 88.44 189 TYR A O 1
ATOM 1447 N N . GLU A 1 190 ? -0.424 -9.383 -23.594 1 88.69 190 GLU A N 1
ATOM 1448 C CA . GLU A 1 190 ? -0.298 -8.555 -24.781 1 88.69 190 GLU A CA 1
ATOM 1449 C C . GLU A 1 190 ? 0.334 -7.207 -24.453 1 88.69 190 GLU A C 1
ATOM 1451 O O . GLU A 1 190 ? 1.185 -6.719 -25.203 1 88.69 190 GLU A O 1
ATOM 1456 N N . PHE A 1 191 ? -0.157 -6.664 -23.375 1 93.94 191 PHE A N 1
ATOM 1457 C CA . PHE A 1 191 ? 0.385 -5.391 -22.906 1 93.94 191 PHE A CA 1
ATOM 1458 C C . PHE A 1 191 ? 1.89 -5.492 -22.688 1 93.94 191 PHE A C 1
ATOM 1460 O O . PHE A 1 191 ? 2.652 -4.664 -23.188 1 93.94 191 PHE A O 1
ATOM 1467 N N . LEU A 1 192 ? 2.367 -6.52 -22.031 1 92.25 192 LEU A N 1
ATOM 1468 C CA . LEU A 1 192 ? 3.771 -6.68 -21.672 1 92.25 192 LEU A CA 1
ATOM 1469 C C . LEU A 1 192 ? 4.617 -6.98 -22.906 1 92.25 192 LEU A C 1
ATOM 1471 O O . LEU A 1 192 ? 5.777 -6.574 -22.984 1 92.25 192 LEU A O 1
ATOM 1475 N N . HIS A 1 193 ? 4.105 -7.66 -23.828 1 84.81 193 HIS A N 1
ATOM 1476 C CA . HIS A 1 193 ? 4.926 -8.117 -24.938 1 84.81 193 HIS A CA 1
ATOM 1477 C C . HIS A 1 193 ? 4.84 -7.16 -26.125 1 84.81 193 HIS A C 1
ATOM 1479 O O . HIS A 1 193 ? 5.793 -7.031 -26.906 1 84.81 193 HIS A O 1
ATOM 1485 N N . ARG A 1 194 ? 3.746 -6.465 -26.297 1 87.81 194 ARG A N 1
ATOM 1486 C CA . ARG A 1 194 ? 3.564 -5.645 -27.484 1 87.81 194 ARG A CA 1
ATOM 1487 C C . ARG A 1 194 ? 3.709 -4.16 -27.156 1 87.81 194 ARG A C 1
ATOM 1489 O O . ARG A 1 194 ? 4.289 -3.402 -27.938 1 87.81 194 ARG A O 1
ATOM 1496 N N . LYS A 1 195 ? 3.195 -3.781 -26.047 1 92.56 195 LYS A N 1
ATOM 1497 C CA . LYS A 1 195 ? 3.107 -2.354 -25.766 1 92.56 195 LYS A CA 1
ATOM 1498 C C . LYS A 1 195 ? 4.254 -1.901 -24.859 1 92.56 195 LYS A C 1
ATOM 1500 O O . LYS A 1 195 ? 4.703 -0.756 -24.953 1 92.56 195 LYS A O 1
ATOM 1505 N N . ASP A 1 196 ? 4.703 -2.77 -24 1 95.44 196 ASP A N 1
ATOM 1506 C CA . ASP A 1 196 ? 5.773 -2.412 -23.078 1 95.44 196 ASP A CA 1
ATOM 1507 C C . ASP A 1 196 ? 6.73 -3.582 -22.859 1 95.44 196 ASP A C 1
ATOM 1509 O O . ASP A 1 196 ? 6.809 -4.133 -21.766 1 95.44 196 ASP A O 1
ATOM 1513 N N . PRO A 1 197 ? 7.574 -3.85 -23.781 1 92.75 197 PRO A N 1
ATOM 1514 C CA . PRO A 1 197 ? 8.461 -5.012 -23.734 1 92.75 197 PRO A CA 1
ATOM 1515 C C . PRO A 1 197 ? 9.461 -4.934 -22.578 1 92.75 197 PRO A C 1
ATOM 1517 O O . PRO A 1 197 ? 9.906 -5.965 -22.062 1 92.75 197 PRO A O 1
ATOM 1520 N N . LYS A 1 198 ? 9.805 -3.707 -22.172 1 94.44 198 LYS A N 1
ATOM 1521 C CA . LYS A 1 198 ? 10.719 -3.578 -21.031 1 94.44 198 LYS A CA 1
ATOM 1522 C C . LYS A 1 198 ? 10.125 -4.211 -19.781 1 94.44 198 LYS A C 1
ATOM 1524 O O . LYS A 1 198 ? 10.789 -4.984 -19.094 1 94.44 198 LYS A O 1
ATOM 1529 N N . ARG A 1 199 ? 8.859 -3.896 -19.484 1 95.38 199 ARG A N 1
ATOM 1530 C CA . ARG A 1 199 ? 8.18 -4.531 -18.375 1 95.38 199 ARG A CA 1
ATOM 1531 C C . ARG A 1 199 ? 8.031 -6.035 -18.594 1 95.38 199 ARG A C 1
ATOM 1533 O O . ARG A 1 199 ? 8.078 -6.816 -17.641 1 95.38 199 ARG A O 1
ATOM 1540 N N . GLY A 1 200 ? 7.863 -6.391 -19.891 1 92.69 200 GLY A N 1
ATOM 1541 C CA . GLY A 1 200 ? 7.773 -7.805 -20.234 1 92.69 200 GLY A CA 1
ATOM 1542 C C . GLY A 1 200 ? 9.023 -8.586 -19.859 1 92.69 200 GLY A C 1
ATOM 1543 O O . GLY A 1 200 ? 8.93 -9.664 -19.281 1 92.69 200 GLY A O 1
ATOM 1544 N N . VAL A 1 201 ? 10.164 -8.07 -20.156 1 91 201 VAL A N 1
ATOM 1545 C CA . VAL A 1 201 ? 11.438 -8.695 -19.828 1 91 201 VAL A CA 1
ATOM 1546 C C . VAL A 1 201 ? 11.578 -8.836 -18.312 1 91 201 VAL A C 1
ATOM 1548 O O . VAL A 1 201 ? 11.992 -9.883 -17.812 1 91 201 VAL A O 1
ATOM 1551 N N . ASN A 1 202 ? 11.227 -7.785 -17.625 1 94.81 202 ASN A N 1
ATOM 1552 C CA . ASN A 1 202 ? 11.273 -7.836 -16.172 1 94.81 202 ASN A CA 1
ATOM 1553 C C . ASN A 1 202 ? 10.336 -8.906 -15.609 1 94.81 202 ASN A C 1
ATOM 1555 O O . ASN A 1 202 ? 10.703 -9.633 -14.688 1 94.81 202 ASN A O 1
ATOM 1559 N N . PHE A 1 203 ? 9.164 -8.992 -16.156 1 93.31 203 PHE A N 1
ATOM 1560 C CA . PHE A 1 203 ? 8.188 -9.977 -15.695 1 93.31 203 PHE A CA 1
ATOM 1561 C C . PHE A 1 203 ? 8.711 -11.398 -15.914 1 93.31 203 PHE A C 1
ATOM 1563 O O . PHE A 1 203 ? 8.562 -12.258 -15.047 1 93.31 203 PHE A O 1
ATOM 1570 N N . ASP A 1 204 ? 9.266 -11.602 -16.984 1 84.81 204 ASP A N 1
ATOM 1571 C CA . ASP A 1 204 ? 9.82 -12.922 -17.297 1 84.81 204 ASP A CA 1
ATOM 1572 C C . ASP A 1 204 ? 10.891 -13.312 -16.266 1 84.81 204 ASP A C 1
ATOM 1574 O O . ASP A 1 204 ? 10.938 -14.461 -15.82 1 84.81 204 ASP A O 1
ATOM 1578 N N . LYS A 1 205 ? 11.766 -12.391 -15.922 1 89.44 205 LYS A N 1
ATOM 1579 C CA . LYS A 1 205 ? 12.766 -12.625 -14.883 1 89.44 205 LYS A CA 1
ATOM 1580 C C . LYS A 1 205 ? 12.102 -12.938 -13.539 1 89.44 205 LYS A C 1
ATOM 1582 O O . LYS A 1 205 ? 12.531 -13.844 -12.828 1 89.44 205 LYS A O 1
ATOM 1587 N N . ALA A 1 206 ? 11.086 -12.164 -13.242 1 92.81 206 ALA A N 1
ATOM 1588 C CA . ALA A 1 206 ? 10.352 -12.336 -11.992 1 92.81 206 ALA A CA 1
ATOM 1589 C C . ALA A 1 206 ? 9.797 -13.758 -11.875 1 92.81 206 ALA A C 1
ATOM 1591 O O . ALA A 1 206 ? 9.836 -14.359 -10.797 1 92.81 206 ALA A O 1
ATOM 1592 N N . MET A 1 207 ? 9.297 -14.328 -12.953 1 84.06 207 MET A N 1
ATOM 1593 C CA . MET A 1 207 ? 8.672 -15.648 -12.945 1 84.06 207 MET A CA 1
ATOM 1594 C C . MET A 1 207 ? 9.719 -16.734 -12.75 1 84.06 207 MET A C 1
ATOM 1596 O O . MET A 1 207 ? 9.375 -17.875 -12.438 1 84.06 207 MET A O 1
ATOM 1600 N N . GLN A 1 208 ? 10.945 -16.406 -12.859 1 78.19 208 GLN A N 1
ATOM 1601 C CA . GLN A 1 208 ? 12.031 -17.359 -12.695 1 78.19 208 GLN A CA 1
ATOM 1602 C C . GLN A 1 208 ? 12.617 -17.297 -11.289 1 78.19 208 GLN A C 1
ATOM 1604 O O . GLN A 1 208 ? 13.656 -17.891 -11.016 1 78.19 208 GLN A O 1
ATOM 1609 N N . ARG A 1 209 ? 12.008 -16.594 -10.406 1 78.56 209 ARG A N 1
ATOM 1610 C CA . ARG A 1 209 ? 12.609 -16.328 -9.109 1 78.56 209 ARG A CA 1
ATOM 1611 C C . ARG A 1 209 ? 12.703 -17.609 -8.273 1 78.56 209 ARG A C 1
ATOM 1613 O O . ARG A 1 209 ? 13.516 -17.688 -7.352 1 78.56 209 ARG A O 1
ATOM 1620 N N . HIS A 1 210 ? 11.781 -18.578 -8.461 1 62.72 210 HIS A N 1
ATOM 1621 C CA . HIS A 1 210 ? 11.805 -19.812 -7.68 1 62.72 210 HIS A CA 1
ATOM 1622 C C . HIS A 1 210 ? 12.672 -20.875 -8.352 1 62.72 210 HIS A C 1
ATOM 1624 O O . HIS A 1 210 ? 12.914 -21.938 -7.781 1 62.72 210 HIS A O 1
ATOM 1630 N N . ILE A 1 211 ? 13 -20.891 -9.609 1 49.5 211 ILE A N 1
ATOM 1631 C CA . ILE A 1 211 ? 13.633 -21.953 -10.383 1 49.5 211 ILE A CA 1
ATOM 1632 C C . ILE A 1 211 ? 14.914 -22.406 -9.68 1 49.5 211 ILE A C 1
ATOM 1634 O O . ILE A 1 211 ? 15.18 -23.609 -9.594 1 49.5 211 ILE A O 1
ATOM 1638 N N . LYS A 1 212 ? 15.914 -21.656 -9.391 1 48 212 LYS A N 1
ATOM 1639 C CA . LYS A 1 212 ? 17.219 -22.188 -9 1 48 212 LYS A CA 1
ATOM 1640 C C . LYS A 1 212 ? 17.141 -22.859 -7.633 1 48 212 LYS A C 1
ATOM 1642 O O . LYS A 1 212 ? 17.891 -23.812 -7.363 1 48 212 LYS A O 1
ATOM 1647 N N . GLY A 1 213 ? 16.359 -22.484 -6.723 1 43.28 213 GLY A N 1
ATOM 1648 C CA . GLY A 1 213 ? 16.531 -22.984 -5.367 1 43.28 213 GLY A CA 1
ATOM 1649 C C . GLY A 1 213 ? 15.328 -23.75 -4.867 1 43.28 213 GLY A C 1
ATOM 1650 O O . GLY A 1 213 ? 15.375 -24.359 -3.795 1 43.28 213 GLY A O 1
ATOM 1651 N N . ASP A 1 214 ? 14.164 -23.453 -5.254 1 49.03 214 ASP A N 1
ATOM 1652 C CA . ASP A 1 214 ? 13.086 -23.766 -4.324 1 49.03 214 ASP A CA 1
ATOM 1653 C C . ASP A 1 214 ? 12.539 -25.172 -4.578 1 49.03 214 ASP A C 1
ATOM 1655 O O . ASP A 1 214 ? 12.602 -25.672 -5.703 1 49.03 214 ASP A O 1
ATOM 1659 N N . ALA A 1 215 ? 12.508 -25.828 -3.414 1 49.94 215 ALA A N 1
ATOM 1660 C CA . ALA A 1 215 ? 11.961 -27.094 -2.947 1 49.94 215 ALA A CA 1
ATOM 1661 C C . ALA A 1 215 ? 10.586 -27.359 -3.555 1 49.94 215 ALA A C 1
ATOM 1663 O O . ALA A 1 215 ? 9.836 -28.203 -3.066 1 49.94 215 ALA A O 1
ATOM 1664 N N . GLN A 1 216 ? 10.25 -26.484 -4.562 1 59.69 216 GLN A N 1
ATOM 1665 C CA . GLN A 1 216 ? 8.914 -26.891 -5.004 1 59.69 216 GLN A CA 1
ATOM 1666 C C . GLN A 1 216 ? 8.945 -28.219 -5.746 1 59.69 216 GLN A C 1
ATOM 1668 O O . GLN A 1 216 ? 9.875 -28.484 -6.52 1 59.69 216 GLN A O 1
ATOM 1673 N N . ALA A 1 217 ? 8.102 -28.938 -5.34 1 69.81 217 ALA A N 1
ATOM 1674 C CA . ALA A 1 217 ? 7.98 -30.25 -5.988 1 69.81 217 ALA A CA 1
ATOM 1675 C C . ALA A 1 217 ? 7.793 -30.094 -7.496 1 69.81 217 ALA A C 1
ATOM 1677 O O . ALA A 1 217 ? 7.012 -29.25 -7.949 1 69.81 217 ALA A O 1
ATOM 1678 N N . SER A 1 218 ? 8.68 -30.688 -8.219 1 82.88 218 SER A N 1
ATOM 1679 C CA . SER A 1 218 ? 8.539 -30.672 -9.672 1 82.88 218 SER A CA 1
ATOM 1680 C C . SER A 1 218 ? 7.32 -31.484 -10.117 1 82.88 218 SER A C 1
ATOM 1682 O O . SER A 1 218 ? 6.844 -32.344 -9.383 1 82.88 218 SER A O 1
ATOM 1684 N N . ILE A 1 219 ? 6.75 -31.109 -11.25 1 87.69 219 ILE A N 1
ATOM 1685 C CA . ILE A 1 219 ? 5.574 -31.797 -11.766 1 87.69 219 ILE A CA 1
ATOM 1686 C C . ILE A 1 219 ? 5.898 -33.281 -11.969 1 87.69 219 ILE A C 1
ATOM 1688 O O . ILE A 1 219 ? 5.035 -34.156 -11.781 1 87.69 219 ILE A O 1
ATOM 1692 N N . GLU A 1 220 ? 7.195 -33.594 -12.266 1 89.25 220 GLU A N 1
ATOM 1693 C CA . GLU A 1 220 ? 7.602 -34.969 -12.523 1 89.25 220 GLU A CA 1
ATOM 1694 C C . GLU A 1 220 ? 7.762 -35.75 -11.227 1 89.25 220 GLU A C 1
ATOM 1696 O O . GLU A 1 220 ? 7.871 -36.969 -11.242 1 89.25 220 GLU A O 1
ATOM 1701 N N . SER A 1 221 ? 7.758 -35 -10.148 1 87.44 221 SER A N 1
ATOM 1702 C CA . SER A 1 221 ? 7.758 -35.719 -8.867 1 87.44 221 SER A CA 1
ATOM 1703 C C . SER A 1 221 ? 6.355 -36.156 -8.484 1 87.44 221 SER A C 1
ATOM 1705 O O . SER A 1 221 ? 6.195 -37.031 -7.613 1 87.44 221 SER A O 1
ATOM 1707 N N . VAL A 1 222 ? 5.355 -35.656 -9.109 1 89.94 222 VAL A N 1
ATOM 1708 C CA . VAL A 1 222 ? 3.961 -35.938 -8.797 1 89.94 222 VAL A CA 1
ATOM 1709 C C . VAL A 1 222 ? 3.375 -36.875 -9.859 1 89.94 222 VAL A C 1
ATOM 1711 O O . VAL A 1 222 ? 2.764 -37.875 -9.531 1 89.94 222 VAL A O 1
ATOM 1714 N N . PHE A 1 223 ? 3.562 -36.5 -11.07 1 93.44 223 PHE A N 1
ATOM 1715 C CA . PHE A 1 223 ? 3.125 -37.344 -12.188 1 93.44 223 PHE A CA 1
ATOM 1716 C C . PHE A 1 223 ? 4.289 -38.125 -12.758 1 93.44 223 PHE A C 1
ATOM 1718 O O . PHE A 1 223 ? 5.312 -37.562 -13.148 1 93.44 223 PHE A O 1
ATOM 1725 N N . ASP A 1 224 ? 4.152 -39.438 -12.859 1 94.75 224 ASP A N 1
ATOM 1726 C CA . ASP A 1 224 ? 5.211 -40.312 -13.344 1 94.75 224 ASP A CA 1
ATOM 1727 C C . ASP A 1 224 ? 5.219 -40.375 -14.867 1 94.75 224 ASP A C 1
ATOM 1729 O O . ASP A 1 224 ? 4.48 -41.156 -15.469 1 94.75 224 ASP A O 1
ATOM 1733 N N . PHE A 1 225 ? 6.125 -39.688 -15.453 1 96.31 225 PHE A N 1
ATOM 1734 C CA . PHE A 1 225 ? 6.223 -39.625 -16.906 1 96.31 225 PHE A CA 1
ATOM 1735 C C . PHE A 1 225 ? 6.816 -40.906 -17.469 1 96.31 225 PHE A C 1
ATOM 1737 O O . PHE A 1 225 ? 6.738 -41.156 -18.688 1 96.31 225 PHE A O 1
ATOM 1744 N N . SER A 1 226 ? 7.398 -41.719 -16.641 1 95.25 226 SER A N 1
ATOM 1745 C CA . SER A 1 226 ? 8.039 -42.938 -17.109 1 95.25 226 SER A CA 1
ATOM 1746 C C . SER A 1 226 ? 7.004 -43.938 -17.609 1 95.25 226 SER A C 1
ATOM 1748 O O . SER A 1 226 ? 7.336 -44.844 -18.375 1 95.25 226 SER A O 1
ATOM 1750 N N . ILE A 1 227 ? 5.805 -43.75 -17.219 1 94.62 227 ILE A N 1
ATOM 1751 C CA . ILE A 1 227 ? 4.758 -44.688 -17.578 1 94.62 227 ILE A CA 1
ATOM 1752 C C . ILE A 1 227 ? 4.336 -44.469 -19.031 1 94.62 227 ILE A C 1
ATOM 1754 O O . ILE A 1 227 ? 3.656 -45.344 -19.609 1 94.62 227 ILE A O 1
ATOM 1758 N N . LEU A 1 228 ? 4.68 -43.344 -19.594 1 96.56 228 LEU A N 1
ATOM 1759 C CA . LEU A 1 228 ? 4.289 -43.062 -20.969 1 96.56 228 LEU A CA 1
ATOM 1760 C C . LEU A 1 228 ? 5.059 -43.938 -21.953 1 96.56 228 LEU A C 1
ATOM 1762 O O . LEU A 1 228 ? 6.211 -44.281 -21.703 1 96.56 228 LEU A O 1
ATOM 1766 N N . ARG A 1 229 ? 4.551 -44.25 -23.062 1 95.75 229 ARG A N 1
ATOM 1767 C CA . ARG A 1 229 ? 5.141 -45.094 -24.062 1 95.75 229 ARG A CA 1
ATOM 1768 C C . ARG A 1 229 ? 6.34 -44.438 -24.734 1 95.75 229 ARG A C 1
ATOM 1770 O O . ARG A 1 229 ? 6.445 -43.188 -24.734 1 95.75 229 ARG A O 1
ATOM 1777 N N . PRO A 1 230 ? 7.18 -45.281 -25.297 1 95.56 230 PRO A N 1
ATOM 1778 C CA . PRO A 1 230 ? 8.258 -44.688 -26.094 1 95.56 230 PRO A CA 1
ATOM 1779 C C . PRO A 1 230 ? 7.73 -43.844 -27.266 1 95.56 230 PRO A C 1
ATOM 1781 O O . PRO A 1 230 ? 6.82 -44.281 -27.984 1 95.56 230 PRO A O 1
ATOM 1784 N N . GLY A 1 231 ? 8.25 -42.688 -27.375 1 94.81 231 GLY A N 1
ATOM 1785 C CA . GLY A 1 231 ? 7.828 -41.812 -28.453 1 94.81 231 GLY A CA 1
ATOM 1786 C C . GLY A 1 231 ? 6.637 -40.938 -28.094 1 94.81 231 GLY A C 1
ATOM 1787 O O . GLY A 1 231 ? 6.133 -40.188 -28.938 1 94.81 231 GLY A O 1
ATOM 1788 N N . ALA A 1 232 ? 6.238 -41.062 -26.828 1 97.62 232 ALA A N 1
ATOM 1789 C CA . ALA A 1 232 ? 5.109 -40.25 -26.375 1 97.62 232 ALA A CA 1
ATOM 1790 C C . ALA A 1 232 ? 5.41 -38.781 -26.531 1 97.62 232 ALA A C 1
ATOM 1792 O O . ALA A 1 232 ? 6.543 -38.344 -26.312 1 97.62 232 ALA A O 1
ATOM 1793 N N . VAL A 1 233 ? 4.379 -38 -26.859 1 98 233 VAL A N 1
ATOM 1794 C CA . VAL A 1 233 ? 4.504 -36.594 -27.109 1 98 233 VAL A CA 1
ATOM 1795 C C . VAL A 1 233 ? 3.814 -35.812 -25.984 1 98 233 VAL A C 1
ATOM 1797 O O . VAL A 1 233 ? 2.648 -36.062 -25.672 1 98 233 VAL A O 1
ATOM 1800 N N . VAL A 1 234 ? 4.527 -34.938 -25.375 1 98.31 234 VAL A N 1
ATOM 1801 C CA . VAL A 1 234 ? 4.008 -34 -24.359 1 98.31 234 VAL A CA 1
ATOM 1802 C C . VAL A 1 234 ? 3.914 -32.594 -24.953 1 98.31 234 VAL A C 1
ATOM 1804 O O . VAL A 1 234 ? 4.906 -32.062 -25.438 1 98.31 234 VAL A O 1
ATOM 1807 N N . VAL A 1 235 ? 2.746 -32.062 -24.953 1 98.12 235 VAL A N 1
ATOM 1808 C CA . VAL A 1 235 ? 2.537 -30.703 -25.406 1 98.12 235 VAL A CA 1
ATOM 1809 C C . VAL A 1 235 ? 2.443 -29.781 -24.188 1 98.12 235 VAL A C 1
ATOM 1811 O O . VAL A 1 235 ? 1.546 -29.922 -23.359 1 98.12 235 VAL A O 1
ATOM 1814 N N . ASP A 1 236 ? 3.354 -28.906 -24.047 1 97 236 ASP A N 1
ATOM 1815 C CA . ASP A 1 236 ? 3.324 -27.859 -23.016 1 97 236 ASP A CA 1
ATOM 1816 C C . ASP A 1 236 ? 2.656 -26.594 -23.547 1 97 236 ASP A C 1
ATOM 1818 O O . ASP A 1 236 ? 3.297 -25.781 -24.203 1 97 236 ASP A O 1
ATOM 1822 N N . VAL A 1 237 ? 1.386 -26.453 -23.203 1 96.31 237 VAL A N 1
ATOM 1823 C CA . VAL A 1 237 ? 0.591 -25.312 -23.672 1 96.31 237 VAL A CA 1
ATOM 1824 C C . VAL A 1 237 ? 0.962 -24.078 -22.859 1 96.31 237 VAL A C 1
ATOM 1826 O O . VAL A 1 237 ? 0.849 -24.062 -21.641 1 96.31 237 VAL A O 1
ATOM 1829 N N . GLY A 1 238 ? 1.374 -23.031 -23.547 1 92.19 238 GLY A N 1
ATOM 1830 C CA . GLY A 1 238 ? 1.866 -21.844 -22.859 1 92.19 238 GLY A CA 1
ATOM 1831 C C . GLY A 1 238 ? 3.166 -22.078 -22.109 1 92.19 238 GLY A C 1
ATOM 1832 O O . GLY A 1 238 ? 3.332 -21.625 -20.969 1 92.19 238 GLY A O 1
ATOM 1833 N N . GLY A 1 239 ? 4.094 -22.781 -22.703 1 89.88 239 GLY A N 1
ATOM 1834 C CA . GLY A 1 239 ? 5.254 -23.312 -22 1 89.88 239 GLY A CA 1
ATOM 1835 C C . GLY A 1 239 ? 6.414 -22.328 -21.953 1 89.88 239 GLY A C 1
ATOM 1836 O O . GLY A 1 239 ? 7.422 -22.594 -21.297 1 89.88 239 GLY A O 1
ATOM 1837 N N . GLY A 1 240 ? 6.293 -21.188 -22.625 1 84.38 240 GLY A N 1
ATOM 1838 C CA . GLY A 1 240 ? 7.328 -20.172 -22.578 1 84.38 240 GLY A CA 1
ATOM 1839 C C . GLY A 1 240 ? 8.672 -20.656 -23.078 1 84.38 240 GLY A C 1
ATOM 1840 O O . GLY A 1 240 ? 8.766 -21.188 -24.188 1 84.38 240 GLY A O 1
ATOM 1841 N N . LYS A 1 241 ? 9.648 -20.625 -22.25 1 80.88 241 LYS A N 1
ATOM 1842 C CA . LYS A 1 241 ? 11 -21.031 -22.625 1 80.88 241 LYS A CA 1
ATOM 1843 C C . LYS A 1 241 ? 11.18 -22.547 -22.469 1 80.88 241 LYS A C 1
ATOM 1845 O O . LYS A 1 241 ? 12.219 -23.094 -22.844 1 80.88 241 LYS A O 1
ATOM 1850 N N . GLY A 1 242 ? 10.242 -23.172 -21.875 1 86 242 GLY A N 1
ATOM 1851 C CA . GLY A 1 242 ? 10.219 -24.625 -21.875 1 86 242 GLY A CA 1
ATOM 1852 C C . GLY A 1 242 ? 10.961 -25.234 -20.688 1 86 242 GLY A C 1
ATOM 1853 O O . GLY A 1 242 ? 11.469 -26.344 -20.781 1 86 242 GLY A O 1
ATOM 1854 N N . HIS A 1 243 ? 10.992 -24.547 -19.594 1 81.81 243 HIS A N 1
ATOM 1855 C CA . HIS A 1 243 ? 11.766 -25 -18.453 1 81.81 243 HIS A CA 1
ATOM 1856 C C . HIS A 1 243 ? 11.273 -26.359 -17.953 1 81.81 243 HIS A C 1
ATOM 1858 O O . HIS A 1 243 ? 12.07 -27.25 -17.672 1 81.81 243 HIS A O 1
ATOM 1864 N N . HIS A 1 244 ? 9.969 -26.547 -17.844 1 86.75 244 HIS A N 1
ATOM 1865 C CA . HIS A 1 244 ? 9.414 -27.812 -17.406 1 86.75 244 HIS A CA 1
ATOM 1866 C C . HIS A 1 244 ? 9.773 -28.938 -18.375 1 86.75 244 HIS A C 1
ATOM 1868 O O . HIS A 1 244 ? 10.273 -29.984 -17.969 1 86.75 244 HIS A O 1
ATOM 1874 N N . CYS A 1 245 ? 9.562 -28.641 -19.609 1 90.44 245 CYS A N 1
ATOM 1875 C CA . CYS A 1 245 ? 9.75 -29.641 -20.641 1 90.44 245 CYS A CA 1
ATOM 1876 C C . CYS A 1 245 ? 11.211 -30.062 -20.734 1 90.44 245 CYS A C 1
ATOM 1878 O O . CYS A 1 245 ? 11.523 -31.25 -20.875 1 90.44 245 CYS A O 1
ATOM 1880 N N . ILE A 1 246 ? 12.062 -29.062 -20.656 1 88.62 246 ILE A N 1
ATOM 1881 C CA . ILE A 1 246 ? 13.484 -29.328 -20.766 1 88.62 246 ILE A CA 1
ATOM 1882 C C . ILE A 1 246 ? 13.945 -30.188 -19.594 1 88.62 246 ILE A C 1
ATOM 1884 O O . ILE A 1 246 ? 14.68 -31.172 -19.766 1 88.62 246 ILE A O 1
ATOM 1888 N N . ARG A 1 247 ? 13.516 -29.891 -18.438 1 88.88 247 ARG A N 1
ATOM 1889 C CA . ARG A 1 247 ? 13.875 -30.641 -17.25 1 88.88 247 ARG A CA 1
ATOM 1890 C C . ARG A 1 247 ? 13.359 -32.062 -17.328 1 88.88 247 ARG A C 1
ATOM 1892 O O . ARG A 1 247 ? 14.094 -33.031 -17.031 1 88.88 247 ARG A O 1
ATOM 1899 N N . ILE A 1 248 ? 12.164 -32.312 -17.781 1 93.25 248 ILE A N 1
ATOM 1900 C CA . ILE A 1 248 ? 11.562 -33.625 -17.891 1 93.25 248 ILE A CA 1
ATOM 1901 C C . ILE A 1 248 ? 12.258 -34.406 -19 1 93.25 248 ILE A C 1
ATOM 1903 O O . ILE A 1 248 ? 12.531 -35.594 -18.859 1 93.25 248 ILE A O 1
ATOM 1907 N N . ALA A 1 249 ? 12.523 -33.719 -20.078 1 93.75 249 ALA A N 1
ATOM 1908 C CA . ALA A 1 249 ? 13.164 -34.344 -21.234 1 93.75 249 ALA A CA 1
ATOM 1909 C C . ALA A 1 249 ? 14.531 -34.906 -20.859 1 93.75 249 ALA A C 1
ATOM 1911 O O . ALA A 1 249 ? 14.938 -35.969 -21.359 1 93.75 249 ALA A O 1
ATOM 1912 N N . LYS A 1 250 ? 15.203 -34.219 -20.016 1 91.25 250 LYS A N 1
ATOM 1913 C CA . LYS A 1 250 ? 16.516 -34.656 -19.578 1 91.25 250 LYS A CA 1
ATOM 1914 C C . LYS A 1 250 ? 16.422 -35.969 -18.797 1 91.25 250 LYS A C 1
ATOM 1916 O O . LYS A 1 250 ? 17.328 -36.812 -18.875 1 91.25 250 LYS A O 1
ATOM 1921 N N . LYS A 1 251 ? 15.367 -36.219 -18.172 1 92.38 251 LYS A N 1
ATOM 1922 C CA . LYS A 1 251 ? 15.195 -37.375 -17.312 1 92.38 251 LYS A CA 1
ATOM 1923 C C . LYS A 1 251 ? 14.492 -38.531 -18.062 1 92.38 251 LYS A C 1
ATOM 1925 O O . LYS A 1 251 ? 14.57 -39.688 -17.656 1 92.38 251 LYS A O 1
ATOM 1930 N N . HIS A 1 252 ? 13.828 -38.156 -19.172 1 95.38 252 HIS A N 1
ATOM 1931 C CA . HIS A 1 252 ? 13.023 -39.125 -19.891 1 95.38 252 HIS A CA 1
ATOM 1932 C C . HIS A 1 252 ? 13.344 -39.125 -21.375 1 95.38 252 HIS A C 1
ATOM 1934 O O . HIS A 1 252 ? 12.578 -38.562 -22.172 1 95.38 252 HIS A O 1
ATOM 1940 N N . PRO A 1 253 ? 14.344 -39.844 -21.75 1 94.31 253 PRO A N 1
ATOM 1941 C CA . PRO A 1 253 ? 14.812 -39.781 -23.141 1 94.31 253 PRO A CA 1
ATOM 1942 C C . PRO A 1 253 ? 13.805 -40.375 -24.141 1 94.31 253 PRO A C 1
ATOM 1944 O O . PRO A 1 253 ? 13.922 -40.156 -25.344 1 94.31 253 PRO A O 1
ATOM 1947 N N . HIS A 1 254 ? 12.883 -41.094 -23.672 1 95.5 254 HIS A N 1
ATOM 1948 C CA . HIS A 1 254 ? 11.938 -41.75 -24.578 1 95.5 254 HIS A CA 1
ATOM 1949 C C . HIS A 1 254 ? 10.805 -40.812 -24.953 1 95.5 254 HIS A C 1
ATOM 1951 O O . HIS A 1 254 ? 9.945 -41.156 -25.766 1 95.5 254 HIS A O 1
ATOM 1957 N N . LEU A 1 255 ? 10.711 -39.531 -24.406 1 97.56 255 LEU A N 1
ATOM 1958 C CA . LEU A 1 255 ? 9.609 -38.594 -24.625 1 97.56 255 LEU A CA 1
ATOM 1959 C C . LEU A 1 255 ? 10.023 -37.5 -25.594 1 97.56 255 LEU A C 1
ATOM 1961 O O . LEU A 1 255 ? 11.203 -37.156 -25.703 1 97.56 255 LEU A O 1
ATOM 1965 N N . SER A 1 256 ? 9.102 -36.969 -26.328 1 97.12 256 SER A N 1
ATOM 1966 C CA . SER A 1 256 ? 9.258 -35.781 -27.141 1 97.12 256 SER A CA 1
ATOM 1967 C C . SER A 1 256 ? 8.344 -34.656 -26.656 1 97.12 256 SER A C 1
ATOM 1969 O O . SER A 1 256 ? 7.285 -34.938 -26.078 1 97.12 256 SER A O 1
ATOM 1971 N N . PHE A 1 257 ? 8.766 -33.438 -26.906 1 97 257 PHE A N 1
ATOM 1972 C CA . PHE A 1 257 ? 8.062 -32.281 -26.328 1 97 257 PHE A CA 1
ATOM 1973 C C . PHE A 1 257 ? 7.789 -31.234 -27.406 1 97 257 PHE A C 1
ATOM 1975 O O . PHE A 1 257 ? 8.633 -30.969 -28.266 1 97 257 PHE A O 1
ATOM 1982 N N . ILE A 1 258 ? 6.648 -30.688 -27.391 1 96.5 258 ILE A N 1
ATOM 1983 C CA . ILE A 1 258 ? 6.273 -29.5 -28.141 1 96.5 258 ILE A CA 1
ATOM 1984 C C . ILE A 1 258 ? 5.906 -28.375 -27.172 1 96.5 258 ILE A C 1
ATOM 1986 O O . ILE A 1 258 ? 4.969 -28.516 -26.375 1 96.5 258 ILE A O 1
ATOM 1990 N N . ILE A 1 259 ? 6.645 -27.344 -27.188 1 95.44 259 ILE A N 1
ATOM 1991 C CA . ILE A 1 259 ? 6.398 -26.188 -26.328 1 95.44 259 ILE A CA 1
ATOM 1992 C C . ILE A 1 259 ? 5.66 -25.109 -27.125 1 95.44 259 ILE A C 1
ATOM 1994 O O . ILE A 1 259 ? 6.227 -24.5 -28.031 1 95.44 259 ILE A O 1
ATOM 1998 N N . GLN A 1 260 ? 4.438 -24.891 -26.766 1 95.31 260 GLN A N 1
ATOM 1999 C CA . GLN A 1 260 ? 3.598 -23.922 -27.469 1 95.31 260 GLN A CA 1
ATOM 2000 C C . GLN A 1 260 ? 3.543 -22.609 -26.703 1 95.31 260 GLN A C 1
ATOM 2002 O O . GLN A 1 260 ? 3.33 -22.578 -25.484 1 95.31 260 GLN A O 1
ATOM 2007 N N . ASP A 1 261 ? 3.725 -21.5 -27.328 1 89.94 261 ASP A N 1
ATOM 2008 C CA . ASP A 1 261 ? 3.598 -20.156 -26.75 1 89.94 261 ASP A CA 1
ATOM 2009 C C . ASP A 1 261 ? 3.375 -19.109 -27.844 1 89.94 261 ASP A C 1
ATOM 2011 O O . ASP A 1 261 ? 3.584 -19.391 -29.031 1 89.94 261 ASP A O 1
ATOM 2015 N N . TYR A 1 262 ? 2.895 -17.938 -27.453 1 81.44 262 TYR A N 1
ATOM 2016 C CA . TYR A 1 262 ? 2.666 -16.844 -28.391 1 81.44 262 TYR A CA 1
ATOM 2017 C C . TYR A 1 262 ? 3.959 -16.438 -29.078 1 81.44 262 TYR A C 1
ATOM 2019 O O . TYR A 1 262 ? 3.967 -16.188 -30.297 1 81.44 262 TYR A O 1
ATOM 2027 N N . GLU A 1 263 ? 5.059 -16.219 -28.406 1 74.12 263 GLU A N 1
ATOM 2028 C CA . GLU A 1 263 ? 6.32 -15.766 -28.984 1 74.12 263 GLU A CA 1
ATOM 2029 C C . GLU A 1 263 ? 7.18 -16.953 -29.422 1 74.12 263 GLU A C 1
ATOM 2031 O O . GLU A 1 263 ? 7.941 -16.844 -30.391 1 74.12 263 GLU A O 1
ATOM 2036 N N . ALA A 1 264 ? 6.773 -18.203 -29.047 1 70.81 264 ALA A N 1
ATOM 2037 C CA . ALA A 1 264 ? 7.406 -19.484 -29.344 1 70.81 264 ALA A CA 1
ATOM 2038 C C . ALA A 1 264 ? 8.906 -19.312 -29.547 1 70.81 264 ALA A C 1
ATOM 2040 O O . ALA A 1 264 ? 9.469 -19.844 -30.516 1 70.81 264 ALA A O 1
ATOM 2041 N N . ASN A 1 265 ? 9.547 -18.297 -28.891 1 69.38 265 ASN A N 1
ATOM 2042 C CA . ASN A 1 265 ? 10.992 -18.141 -29.016 1 69.38 265 ASN A CA 1
ATOM 2043 C C . ASN A 1 265 ? 11.727 -19.016 -28 1 69.38 265 ASN A C 1
ATOM 2045 O O . ASN A 1 265 ? 11.359 -19.062 -26.828 1 69.38 265 ASN A O 1
ATOM 2049 N N . GLY A 1 266 ? 12.383 -20.031 -28.547 1 64.31 266 GLY A N 1
ATOM 2050 C CA . GLY A 1 266 ? 13.211 -20.859 -27.688 1 64.31 266 GLY A CA 1
ATOM 2051 C C . GLY A 1 266 ? 14.086 -20.062 -26.75 1 64.31 266 GLY A C 1
ATOM 2052 O O . GLY A 1 266 ? 13.914 -18.844 -26.609 1 64.31 266 GLY A O 1
ATOM 2053 N N . PRO A 1 267 ? 14.797 -20.766 -25.922 1 60.09 267 PRO A N 1
ATOM 2054 C CA . PRO A 1 267 ? 15.695 -20.062 -25 1 60.09 267 PRO A CA 1
ATOM 2055 C C . PRO A 1 267 ? 16.531 -19 -25.703 1 60.09 267 PRO A C 1
ATOM 2057 O O . PRO A 1 267 ? 16.859 -19.125 -26.875 1 60.09 267 PRO A O 1
ATOM 2060 N N . SER A 1 268 ? 16.484 -17.703 -25.297 1 53.97 268 SER A N 1
ATOM 2061 C CA . SER A 1 268 ? 17.203 -16.562 -25.891 1 53.97 268 SER A CA 1
ATOM 2062 C C . SER A 1 268 ? 18.609 -16.953 -26.297 1 53.97 268 SER A C 1
ATOM 2064 O O . SER A 1 268 ? 19.188 -17.906 -25.766 1 53.97 268 SER A O 1
ATOM 2066 N N . ASP A 1 269 ? 19.156 -16.125 -27.234 1 43.09 269 ASP A N 1
ATOM 2067 C CA . ASP A 1 269 ? 20.516 -16.078 -27.75 1 43.09 269 ASP A CA 1
ATOM 2068 C C . ASP A 1 269 ? 21.516 -15.82 -26.625 1 43.09 269 ASP A C 1
ATOM 2070 O O . ASP A 1 269 ? 21.375 -14.859 -25.859 1 43.09 269 ASP A O 1
ATOM 2074 N N . GLY A 1 270 ? 22.141 -16.859 -26 1 47.09 270 GLY A N 1
ATOM 2075 C CA . GLY A 1 270 ? 23.219 -17.016 -25.031 1 47.09 270 GLY A CA 1
ATOM 2076 C C . GLY A 1 270 ? 22.969 -18.125 -24.047 1 47.09 270 GLY A C 1
ATOM 2077 O O . GLY A 1 270 ? 23.828 -18.438 -23.203 1 47.09 270 GLY A O 1
ATOM 2078 N N . GLU A 1 271 ? 21.781 -18.234 -23.672 1 52 271 GLU A N 1
ATOM 2079 C CA . GLU A 1 271 ? 21.531 -19.406 -22.844 1 52 271 GLU A CA 1
ATOM 2080 C C . GLU A 1 271 ? 21.812 -20.703 -23.625 1 52 271 GLU A C 1
ATOM 2082 O O . GLU A 1 271 ? 21.797 -20.703 -24.859 1 52 271 GLU A O 1
ATOM 2087 N N . ASP A 1 272 ? 22.266 -21.781 -22.906 1 53.34 272 ASP A N 1
ATOM 2088 C CA . ASP A 1 272 ? 22.859 -23.047 -23.328 1 53.34 272 ASP A CA 1
ATOM 2089 C C . ASP A 1 272 ? 22 -23.719 -24.391 1 53.34 272 ASP A C 1
ATOM 2091 O O . ASP A 1 272 ? 20.797 -23.938 -24.172 1 53.34 272 ASP A O 1
ATOM 2095 N N . THR A 1 273 ? 22.359 -23.453 -25.656 1 63.25 273 THR A N 1
ATOM 2096 C CA . THR A 1 273 ? 21.875 -24.328 -26.719 1 63.25 273 THR A CA 1
ATOM 2097 C C . THR A 1 273 ? 21.562 -25.719 -26.172 1 63.25 273 THR A C 1
ATOM 2099 O O . THR A 1 273 ? 22.344 -26.281 -25.406 1 63.25 273 THR A O 1
ATOM 2102 N N . LEU A 1 274 ? 20.266 -26.047 -26.312 1 77.19 274 LEU A N 1
ATOM 2103 C CA . LEU A 1 274 ? 19.922 -27.422 -25.938 1 77.19 274 LEU A CA 1
ATOM 2104 C C . LEU A 1 274 ? 20.891 -28.422 -26.547 1 77.19 274 LEU A C 1
ATOM 2106 O O . LEU A 1 274 ? 21.266 -28.281 -27.719 1 77.19 274 LEU A O 1
ATOM 2110 N N . PRO A 1 275 ? 21.484 -29.234 -25.75 1 81.25 275 PRO A N 1
ATOM 2111 C CA . PRO A 1 275 ? 22.25 -30.328 -26.359 1 81.25 275 PRO A CA 1
ATOM 2112 C C . PRO A 1 275 ? 21.531 -30.938 -27.562 1 81.25 275 PRO A C 1
ATOM 2114 O O . PRO A 1 275 ? 20.297 -30.969 -27.594 1 81.25 275 PRO A O 1
ATOM 2117 N N . GLU A 1 276 ? 22.25 -31.328 -28.531 1 81.06 276 GLU A N 1
ATOM 2118 C CA . GLU A 1 276 ? 21.719 -31.844 -29.781 1 81.06 276 GLU A CA 1
ATOM 2119 C C . GLU A 1 276 ? 20.672 -32.938 -29.531 1 81.06 276 GLU A C 1
ATOM 2121 O O . GLU A 1 276 ? 19.641 -32.969 -30.203 1 81.06 276 GLU A O 1
ATOM 2126 N N . ALA A 1 277 ? 21 -33.844 -28.594 1 84.25 277 ALA A N 1
ATOM 2127 C CA . ALA A 1 277 ? 20.062 -34.938 -28.312 1 84.25 277 ALA A CA 1
ATOM 2128 C C . ALA A 1 277 ? 18.719 -34.406 -27.844 1 84.25 277 ALA A C 1
ATOM 2130 O O . ALA A 1 277 ? 17.672 -35 -28.141 1 84.25 277 ALA A O 1
ATOM 2131 N N . LEU A 1 278 ? 18.688 -33.312 -27.156 1 88.81 278 LEU A N 1
ATOM 2132 C CA . LEU A 1 278 ? 17.453 -32.688 -26.672 1 88.81 278 LEU A CA 1
ATOM 2133 C C . LEU A 1 278 ? 16.781 -31.875 -27.766 1 88.81 278 LEU A C 1
ATOM 2135 O O . LEU A 1 278 ? 15.547 -31.828 -27.828 1 88.81 278 LEU A O 1
ATOM 2139 N N . ALA A 1 279 ? 17.578 -31.297 -28.531 1 87.06 279 ALA A N 1
ATOM 2140 C CA . ALA A 1 279 ? 17.062 -30.422 -29.578 1 87.06 279 ALA A CA 1
ATOM 2141 C C . ALA A 1 279 ? 16.219 -31.203 -30.578 1 87.06 279 ALA A C 1
ATOM 2143 O O . ALA A 1 279 ? 15.305 -30.641 -31.188 1 87.06 279 ALA A O 1
ATOM 2144 N N . ARG A 1 280 ? 16.484 -32.469 -30.703 1 90.31 280 ARG A N 1
ATOM 2145 C CA . ARG A 1 280 ? 15.727 -33.281 -31.656 1 90.31 280 ARG A CA 1
ATOM 2146 C C . ARG A 1 280 ? 14.359 -33.656 -31.094 1 90.31 280 ARG A C 1
ATOM 2148 O O . ARG A 1 280 ? 13.438 -33.969 -31.844 1 90.31 280 ARG A O 1
ATOM 2155 N N . ARG A 1 281 ? 14.242 -33.562 -29.781 1 94.31 281 ARG A N 1
ATOM 2156 C CA . ARG A 1 281 ? 13.031 -34.062 -29.125 1 94.31 281 ARG A CA 1
ATOM 2157 C C . ARG A 1 281 ? 12.203 -32.906 -28.562 1 94.31 281 ARG A C 1
ATOM 2159 O O . ARG A 1 281 ? 11.078 -33.125 -28.109 1 94.31 281 ARG A O 1
ATOM 2166 N N . VAL A 1 282 ? 12.75 -31.703 -28.531 1 94.25 282 VAL A N 1
ATOM 2167 C CA . VAL A 1 282 ? 12.078 -30.531 -27.984 1 94.25 282 VAL A CA 1
ATOM 2168 C C . VAL A 1 282 ? 11.938 -29.453 -29.062 1 94.25 282 VAL A C 1
ATOM 2170 O O . VAL A 1 282 ? 12.93 -29.016 -29.641 1 94.25 282 VAL A O 1
ATOM 2173 N N . ARG A 1 283 ? 10.758 -29.078 -29.328 1 92.38 283 ARG A N 1
ATOM 2174 C CA . ARG A 1 283 ? 10.531 -28.047 -30.344 1 92.38 283 ARG A CA 1
ATOM 2175 C C . ARG A 1 283 ? 9.547 -27 -29.844 1 92.38 283 ARG A C 1
ATOM 2177 O O . ARG A 1 283 ? 8.602 -27.312 -29.109 1 92.38 283 ARG A O 1
ATOM 2184 N N . TRP A 1 284 ? 9.742 -25.781 -30.234 1 93.12 284 TRP A N 1
ATOM 2185 C CA . TRP A 1 284 ? 8.828 -24.688 -29.938 1 93.12 284 TRP A CA 1
ATOM 2186 C C . TRP A 1 284 ? 7.848 -24.469 -31.078 1 93.12 284 TRP A C 1
ATOM 2188 O O . TRP A 1 284 ? 8.211 -24.594 -32.25 1 93.12 284 TRP A O 1
ATOM 2198 N N . GLN A 1 285 ? 6.672 -24.234 -30.766 1 93.88 285 GLN A N 1
ATOM 2199 C CA . GLN A 1 285 ? 5.598 -24 -31.719 1 93.88 285 GLN A CA 1
ATOM 2200 C C . GLN A 1 285 ? 4.793 -22.766 -31.344 1 93.88 285 GLN A C 1
ATOM 2202 O O . GLN A 1 285 ? 4.305 -22.641 -30.219 1 93.88 285 GLN A O 1
ATOM 2207 N N . ARG A 1 286 ? 4.648 -21.766 -32.25 1 91.56 286 ARG A N 1
ATOM 2208 C CA . ARG A 1 286 ? 3.807 -20.594 -32.031 1 91.56 286 ARG A CA 1
ATOM 2209 C C . ARG A 1 286 ? 2.336 -20.984 -31.938 1 91.56 286 ARG A C 1
ATOM 2211 O O . ARG A 1 286 ? 1.803 -21.641 -32.844 1 91.56 286 ARG A O 1
ATOM 2218 N N . HIS A 1 287 ? 1.72 -20.609 -30.828 1 93.69 287 HIS A N 1
ATOM 2219 C CA . HIS A 1 287 ? 0.317 -20.953 -30.641 1 93.69 287 HIS A CA 1
ATOM 2220 C C . HIS A 1 287 ? -0.339 -20.062 -29.594 1 93.69 287 HIS A C 1
ATOM 2222 O O . HIS A 1 287 ? 0.264 -19.766 -28.547 1 93.69 287 HIS A O 1
ATOM 2228 N N . ASN A 1 288 ? -1.542 -19.594 -29.953 1 90.5 288 ASN A N 1
ATOM 2229 C CA . ASN A 1 288 ? -2.471 -18.984 -29.016 1 90.5 288 ASN A CA 1
ATOM 2230 C C . ASN A 1 288 ? -3.5 -19.984 -28.5 1 90.5 288 ASN A C 1
ATOM 2232 O O . ASN A 1 288 ? -4.375 -20.422 -29.25 1 90.5 288 ASN A O 1
ATOM 2236 N N . PHE A 1 289 ? -3.41 -20.281 -27.234 1 93.81 289 PHE A N 1
ATOM 2237 C CA . PHE A 1 289 ? -4.203 -21.391 -26.719 1 93.81 289 PHE A CA 1
ATOM 2238 C C . PHE A 1 289 ? -5.684 -21.031 -26.672 1 93.81 289 PHE A C 1
ATOM 2240 O O . PHE A 1 289 ? -6.523 -21.859 -26.328 1 93.81 289 PHE A O 1
ATOM 2247 N N . HIS A 1 290 ? -6.078 -19.859 -27.078 1 91.38 290 HIS A N 1
ATOM 2248 C CA . HIS A 1 290 ? -7.48 -19.5 -27.266 1 91.38 290 HIS A CA 1
ATOM 2249 C C . HIS A 1 290 ? -8 -20.016 -28.609 1 91.38 290 HIS A C 1
ATOM 2251 O O . HIS A 1 290 ? -9.203 -19.969 -28.875 1 91.38 290 HIS A O 1
ATOM 2257 N N . HIS A 1 291 ? -7.145 -20.5 -29.359 1 94.38 291 HIS A N 1
ATOM 2258 C CA . HIS A 1 291 ? -7.496 -21.062 -30.656 1 94.38 291 HIS A CA 1
ATOM 2259 C C . HIS A 1 291 ? -7.371 -22.578 -30.641 1 94.38 291 HIS A C 1
ATOM 2261 O O . HIS A 1 291 ? -6.871 -23.156 -29.672 1 94.38 291 HIS A O 1
ATOM 2267 N N . LYS A 1 292 ? -7.723 -23.094 -31.75 1 96.81 292 LYS A N 1
ATOM 2268 C CA . LYS A 1 292 ? -7.727 -24.547 -31.875 1 96.81 292 LYS A CA 1
ATOM 2269 C C . LYS A 1 292 ? -6.344 -25.141 -31.594 1 96.81 292 LYS A C 1
ATOM 2271 O O . LYS A 1 292 ? -5.336 -24.594 -32.031 1 96.81 292 LYS A O 1
ATOM 2276 N N . GLN A 1 293 ? -6.324 -26.219 -30.828 1 97.69 293 GLN A N 1
ATOM 2277 C CA . GLN A 1 293 ? -5.082 -26.922 -30.547 1 97.69 293 GLN A CA 1
ATOM 2278 C C . GLN A 1 293 ? -4.512 -27.578 -31.797 1 97.69 293 GLN A C 1
ATOM 2280 O O . GLN A 1 293 ? -5.16 -28.422 -32.406 1 97.69 293 GLN A O 1
ATOM 2285 N N . PRO A 1 294 ? -3.307 -27.188 -32.188 1 96.94 294 PRO A N 1
ATOM 2286 C CA . PRO A 1 294 ? -2.746 -27.656 -33.438 1 96.94 294 PRO A CA 1
ATOM 2287 C C . PRO A 1 294 ? -2.217 -29.094 -33.344 1 96.94 294 PRO A C 1
ATOM 2289 O O . PRO A 1 294 ? -1.994 -29.75 -34.375 1 96.94 294 PRO A O 1
ATOM 2292 N N . MET A 1 295 ? -1.92 -29.594 -32.219 1 97.19 295 MET A N 1
ATOM 2293 C CA . MET A 1 295 ? -1.396 -30.953 -32.031 1 97.19 295 MET A CA 1
ATOM 2294 C C . MET A 1 295 ? -2.488 -31.891 -31.562 1 97.19 295 MET A C 1
ATOM 2296 O O . MET A 1 295 ? -2.768 -31.984 -30.359 1 97.19 295 MET A O 1
ATOM 2300 N N . ASP A 1 296 ? -2.891 -32.656 -32.469 1 96.69 296 ASP A N 1
ATOM 2301 C CA . ASP A 1 296 ? -3.922 -33.656 -32.125 1 96.69 296 ASP A CA 1
ATOM 2302 C C . ASP A 1 296 ? -3.303 -34.906 -31.562 1 96.69 296 ASP A C 1
ATOM 2304 O O . ASP A 1 296 ? -2.258 -35.375 -32.031 1 96.69 296 ASP A O 1
ATOM 2308 N N . GLY A 1 297 ? -3.957 -35.406 -30.547 1 97.19 297 GLY A N 1
ATOM 2309 C CA . GLY A 1 297 ? -3.678 -36.75 -30.109 1 97.19 297 GLY A CA 1
ATOM 2310 C C . GLY A 1 297 ? -2.389 -36.875 -29.312 1 97.19 297 GLY A C 1
ATOM 2311 O O . GLY A 1 297 ? -1.776 -37.938 -29.281 1 97.19 297 GLY A O 1
ATOM 2312 N N . ALA A 1 298 ? -1.897 -35.844 -28.75 1 98 298 ALA A N 1
ATOM 2313 C CA . ALA A 1 298 ? -0.728 -35.938 -27.875 1 98 298 ALA A CA 1
ATOM 2314 C C . ALA A 1 298 ? -1.011 -36.844 -26.672 1 98 298 ALA A C 1
ATOM 2316 O O . ALA A 1 298 ? -2.17 -37.031 -26.297 1 98 298 ALA A O 1
ATOM 2317 N N . ASP A 1 299 ? 0.068 -37.406 -26.109 1 98.25 299 ASP A N 1
ATOM 2318 C CA . ASP A 1 299 ? -0.083 -38.281 -24.938 1 98.25 299 ASP A CA 1
ATOM 2319 C C . ASP A 1 299 ? -0.408 -37.438 -23.688 1 98.25 299 ASP A C 1
ATOM 2321 O O . ASP A 1 299 ? -1.178 -37.906 -22.828 1 98.25 299 ASP A O 1
ATOM 2325 N N . VAL A 1 300 ? 0.174 -36.281 -23.594 1 98.31 300 VAL A N 1
ATOM 2326 C CA . VAL A 1 300 ? -0.056 -35.406 -22.453 1 98.31 300 VAL A CA 1
ATOM 2327 C C . VAL A 1 300 ? -0.181 -33.969 -22.953 1 98.31 300 VAL A C 1
ATOM 2329 O O . VAL A 1 300 ? 0.594 -33.531 -23.797 1 98.31 300 VAL A O 1
ATOM 2332 N N . TYR A 1 301 ? -1.157 -33.281 -22.547 1 98.31 301 TYR A N 1
ATOM 2333 C CA . TYR A 1 301 ? -1.242 -31.844 -22.594 1 98.31 301 TYR A CA 1
ATOM 2334 C C . TYR A 1 301 ? -1.02 -31.234 -21.219 1 98.31 301 TYR A C 1
ATOM 2336 O O . TYR A 1 301 ? -1.744 -31.547 -20.266 1 98.31 301 TYR A O 1
ATOM 2344 N N . LEU A 1 302 ? -0.009 -30.438 -21.125 1 97.62 302 LEU A N 1
ATOM 2345 C CA . LEU A 1 302 ? 0.356 -29.844 -19.844 1 97.62 302 LEU A CA 1
ATOM 2346 C C . LEU A 1 302 ? -0.017 -28.359 -19.812 1 97.62 302 LEU A C 1
ATOM 2348 O O . LEU A 1 302 ? 0.357 -27.609 -20.719 1 97.62 302 LEU A O 1
ATOM 2352 N N . LEU A 1 303 ? -0.808 -28 -18.875 1 96.75 303 LEU A N 1
ATOM 2353 C CA . LEU A 1 303 ? -1.1 -26.609 -18.562 1 96.75 303 LEU A CA 1
ATOM 2354 C C . LEU A 1 303 ? -0.52 -26.234 -17.203 1 96.75 303 LEU A C 1
ATOM 2356 O O . LEU A 1 303 ? -1.048 -26.641 -16.156 1 96.75 303 LEU A O 1
ATOM 2360 N N . SER A 1 304 ? 0.567 -25.5 -17.25 1 93.38 304 SER A N 1
ATOM 2361 C CA . SER A 1 304 ? 1.199 -25.062 -16.016 1 93.38 304 SER A CA 1
ATOM 2362 C C . SER A 1 304 ? 1.05 -23.547 -15.836 1 93.38 304 SER A C 1
ATOM 2364 O O . SER A 1 304 ? 1.645 -22.766 -16.578 1 93.38 304 SER A O 1
ATOM 2366 N N . ASN A 1 305 ? 0.259 -23.141 -14.789 1 91.38 305 ASN A N 1
ATOM 2367 C CA . ASN A 1 305 ? -0.001 -21.734 -14.492 1 91.38 305 ASN A CA 1
ATOM 2368 C C . ASN A 1 305 ? -0.677 -21.031 -15.664 1 91.38 305 ASN A C 1
ATOM 2370 O O . ASN A 1 305 ? -0.249 -19.938 -16.078 1 91.38 305 ASN A O 1
ATOM 2374 N N . ILE A 1 306 ? -1.647 -21.688 -16.219 1 93.75 306 ILE A N 1
ATOM 2375 C CA . ILE A 1 306 ? -2.336 -21.141 -17.375 1 93.75 306 ILE A CA 1
ATOM 2376 C C . ILE A 1 306 ? -3.758 -20.734 -17 1 93.75 306 ILE A C 1
ATOM 2378 O O . ILE A 1 306 ? -4.172 -19.594 -17.234 1 93.75 306 ILE A O 1
ATOM 2382 N N . LEU A 1 307 ? -4.457 -21.641 -16.344 1 95.62 307 LEU A N 1
ATOM 2383 C CA . LEU A 1 307 ? -5.887 -21.422 -16.141 1 95.62 307 LEU A CA 1
ATOM 2384 C C . LEU A 1 307 ? -6.137 -20.469 -14.969 1 95.62 307 LEU A C 1
ATOM 2386 O O . LEU A 1 307 ? -7.18 -19.812 -14.914 1 95.62 307 LEU A O 1
ATOM 2390 N N . MET A 1 308 ? -5.188 -20.344 -14.062 1 92.19 308 MET A N 1
ATOM 2391 C CA . MET A 1 308 ? -5.367 -19.594 -12.828 1 92.19 308 MET A CA 1
ATOM 2392 C C . MET A 1 308 ? -5.641 -18.125 -13.117 1 92.19 308 MET A C 1
ATOM 2394 O O . MET A 1 308 ? -6.371 -17.453 -12.383 1 92.19 308 MET A O 1
ATOM 2398 N N . ASP A 1 309 ? -5.102 -17.594 -14.195 1 93.12 309 ASP A N 1
ATOM 2399 C CA . ASP A 1 309 ? -5.238 -16.172 -14.461 1 93.12 309 ASP A CA 1
ATOM 2400 C C . ASP A 1 309 ? -6.188 -15.914 -15.633 1 93.12 309 ASP A C 1
ATOM 2402 O O . ASP A 1 309 ? -6.156 -14.844 -16.234 1 93.12 309 ASP A O 1
ATOM 2406 N N . ASN A 1 310 ? -6.988 -16.953 -16 1 93.88 310 ASN A N 1
ATOM 2407 C CA . ASN A 1 310 ? -8.008 -16.828 -17.031 1 93.88 310 ASN A CA 1
ATOM 2408 C C . ASN A 1 310 ? -9.414 -16.891 -16.453 1 93.88 310 ASN A C 1
ATOM 2410 O O . ASN A 1 310 ? -9.656 -17.641 -15.492 1 93.88 310 ASN A O 1
ATOM 2414 N N . THR A 1 311 ? -10.352 -16.141 -17.031 1 92.12 311 THR A N 1
ATOM 2415 C CA . THR A 1 311 ? -11.742 -16.156 -16.594 1 92.12 311 THR A CA 1
ATOM 2416 C C . THR A 1 311 ? -12.367 -17.531 -16.844 1 92.12 311 THR A C 1
ATOM 2418 O O . THR A 1 311 ? -11.797 -18.359 -17.547 1 92.12 311 THR A O 1
ATOM 2421 N N . VAL A 1 312 ? -13.523 -17.734 -16.266 1 90.94 312 VAL A N 1
ATOM 2422 C CA . VAL A 1 312 ? -14.227 -19.016 -16.422 1 90.94 312 VAL A CA 1
ATOM 2423 C C . VAL A 1 312 ? -14.523 -19.266 -17.906 1 90.94 312 VAL A C 1
ATOM 2425 O O . VAL A 1 312 ? -14.32 -20.375 -18.406 1 90.94 312 VAL A O 1
ATOM 2428 N N . SER A 1 313 ? -14.945 -18.234 -18.562 1 92.75 313 SER A N 1
ATOM 2429 C CA . SER A 1 313 ? -15.258 -18.375 -19.969 1 92.75 313 SER A CA 1
ATOM 2430 C C . SER A 1 313 ? -14.008 -18.672 -20.797 1 92.75 313 SER A C 1
ATOM 2432 O O . SER A 1 313 ? -14.047 -19.484 -21.719 1 92.75 313 SER A O 1
ATOM 2434 N N . ASP A 1 314 ? -12.93 -18.047 -20.438 1 93.06 314 ASP A N 1
ATOM 2435 C CA . ASP A 1 314 ? -11.672 -18.297 -21.125 1 93.06 314 ASP A CA 1
ATOM 2436 C C . ASP A 1 314 ? -11.18 -19.719 -20.859 1 93.06 314 ASP A C 1
ATOM 2438 O O . ASP A 1 314 ? -10.672 -20.391 -21.766 1 93.06 314 ASP A O 1
ATOM 2442 N N . CYS A 1 315 ? -11.305 -20.125 -19.625 1 95.06 315 CYS A N 1
ATOM 2443 C CA . CYS A 1 315 ? -10.93 -21.5 -19.297 1 95.06 315 CYS A CA 1
ATOM 2444 C C . CYS A 1 315 ? -11.742 -22.5 -20.109 1 95.06 315 CYS A C 1
ATOM 2446 O O . CYS A 1 315 ? -11.195 -23.5 -20.578 1 95.06 315 CYS A O 1
ATOM 2448 N N . ASN A 1 316 ? -13.008 -22.219 -20.203 1 94.38 316 ASN A N 1
ATOM 2449 C CA . ASN A 1 316 ? -13.859 -23.094 -21 1 94.38 316 ASN A CA 1
ATOM 2450 C C . ASN A 1 316 ? -13.375 -23.188 -22.438 1 94.38 316 ASN A C 1
ATOM 2452 O O . ASN A 1 316 ? -13.328 -24.266 -23.031 1 94.38 316 ASN A O 1
ATOM 2456 N N . ARG A 1 317 ? -13.023 -22.094 -22.984 1 94.5 317 ARG A N 1
ATOM 2457 C CA . ARG A 1 317 ? -12.531 -22.047 -24.359 1 94.5 317 ARG A CA 1
ATOM 2458 C C . ARG A 1 317 ? -11.219 -22.812 -24.5 1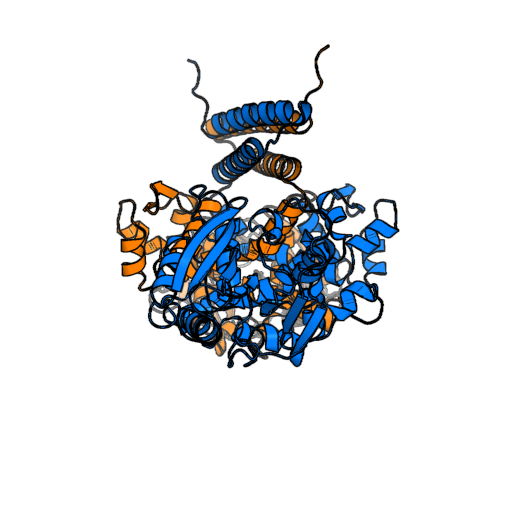 94.5 317 ARG A C 1
ATOM 2460 O O . ARG A 1 317 ? -11.078 -23.656 -25.375 1 94.5 317 ARG A O 1
ATOM 2467 N N . ILE A 1 318 ? -10.281 -22.547 -23.609 1 96 318 ILE A N 1
ATOM 2468 C CA . ILE A 1 318 ? -8.969 -23.188 -23.625 1 96 318 ILE A CA 1
ATOM 2469 C C . ILE A 1 318 ? -9.125 -24.703 -23.484 1 96 318 ILE A C 1
ATOM 2471 O O . ILE A 1 318 ? -8.57 -25.469 -24.281 1 96 318 ILE A O 1
ATOM 2475 N N . LEU A 1 319 ? -9.93 -25.094 -22.531 1 96.62 319 LEU A N 1
ATOM 2476 C CA . LEU A 1 319 ? -10.094 -26.516 -22.234 1 96.62 319 LEU A CA 1
ATOM 2477 C C . LEU A 1 319 ? -10.859 -27.219 -23.359 1 96.62 319 LEU A C 1
ATOM 2479 O O . LEU A 1 319 ? -10.594 -28.375 -23.656 1 96.62 319 LEU A O 1
ATOM 2483 N N . THR A 1 320 ? -11.812 -26.547 -23.938 1 96 320 THR A N 1
ATOM 2484 C CA . THR A 1 320 ? -12.531 -27.125 -25.078 1 96 320 THR A CA 1
ATOM 2485 C C . THR A 1 320 ? -11.57 -27.422 -26.219 1 96 320 THR A C 1
ATOM 2487 O O . THR A 1 320 ? -11.633 -28.5 -26.828 1 96 320 THR A O 1
ATOM 2490 N N . ASN A 1 321 ? -10.719 -26.453 -26.531 1 96.56 321 ASN A N 1
ATOM 2491 C CA . ASN A 1 321 ? -9.727 -26.641 -27.578 1 96.56 321 ASN A CA 1
ATOM 2492 C C . ASN A 1 321 ? -8.828 -27.844 -27.297 1 96.56 321 ASN A C 1
ATOM 2494 O O . ASN A 1 321 ? -8.469 -28.594 -28.219 1 96.56 321 ASN A O 1
ATOM 2498 N N . ILE A 1 322 ? -8.477 -28.078 -26.062 1 97.06 322 ILE A N 1
ATOM 2499 C CA . ILE A 1 322 ? -7.605 -29.188 -25.672 1 97.06 322 ILE A CA 1
ATOM 2500 C C . ILE A 1 322 ? -8.383 -30.5 -25.75 1 97.06 322 ILE A C 1
ATOM 2502 O O . ILE A 1 322 ? -7.887 -31.484 -26.281 1 97.06 322 ILE A O 1
ATOM 2506 N N . VAL A 1 323 ? -9.586 -30.484 -25.203 1 96.06 323 VAL A N 1
ATOM 2507 C CA . VAL A 1 323 ? -10.43 -31.688 -25.188 1 96.06 323 VAL A CA 1
ATOM 2508 C C . VAL A 1 323 ? -10.672 -32.156 -26.609 1 96.06 323 VAL A C 1
ATOM 2510 O O . VAL A 1 323 ? -10.641 -33.375 -26.875 1 96.06 323 VAL A O 1
ATOM 2513 N N . ASP A 1 324 ? -10.891 -31.203 -27.453 1 95.38 324 ASP A N 1
ATOM 2514 C CA . ASP A 1 324 ? -11.125 -31.547 -28.859 1 95.38 324 ASP A CA 1
ATOM 2515 C C . ASP A 1 324 ? -9.906 -32.219 -29.469 1 95.38 324 ASP A C 1
ATOM 2517 O O . ASP A 1 324 ? -10.039 -33.031 -30.406 1 95.38 324 ASP A O 1
ATOM 2521 N N . ALA A 1 325 ? -8.75 -31.922 -29 1 97.12 325 ALA A N 1
ATOM 2522 C CA . ALA A 1 325 ? -7.504 -32.469 -29.531 1 97.12 325 ALA A CA 1
ATOM 2523 C C . ALA A 1 325 ? -7.137 -33.781 -28.828 1 97.12 325 ALA A C 1
ATOM 2525 O O . ALA A 1 325 ? -6.32 -34.562 -29.344 1 97.12 325 ALA A O 1
ATOM 2526 N N . MET A 1 326 ? -7.688 -34.062 -27.672 1 96.94 326 MET A N 1
ATOM 2527 C CA . MET A 1 326 ? -7.379 -35.25 -26.875 1 96.94 326 MET A CA 1
ATOM 2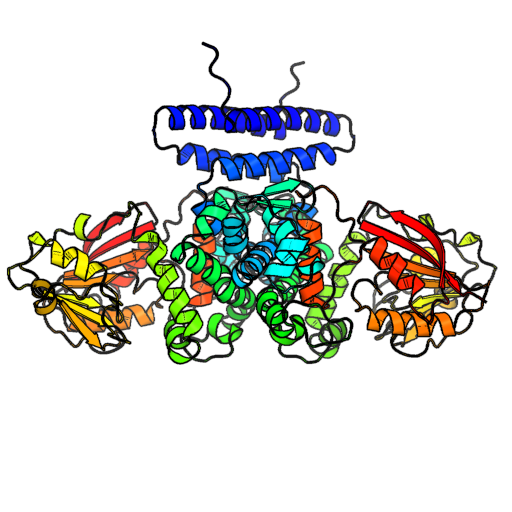528 C C . MET A 1 326 ? -7.984 -36.5 -27.516 1 96.94 326 MET A C 1
ATOM 2530 O O . MET A 1 326 ? -9.016 -36.406 -28.188 1 96.94 326 MET A O 1
ATOM 2534 N N . VAL A 1 327 ? -7.32 -37.594 -27.328 1 95.81 327 VAL A N 1
ATOM 2535 C CA . VAL A 1 327 ? -7.844 -38.906 -27.672 1 95.81 327 VAL A CA 1
ATOM 2536 C C . VAL A 1 327 ? -8.383 -39.594 -26.422 1 95.81 327 VAL A C 1
ATOM 2538 O O . VAL A 1 327 ? -7.66 -39.75 -25.438 1 95.81 327 VAL A O 1
ATOM 2541 N N . PRO A 1 328 ? -9.672 -39.969 -26.469 1 93 328 PRO A N 1
ATOM 2542 C CA . PRO A 1 328 ? -10.242 -40.625 -25.297 1 93 328 PRO A CA 1
ATOM 2543 C C . PRO A 1 328 ? -9.414 -41.844 -24.844 1 93 328 PRO A C 1
ATOM 2545 O O . PRO A 1 328 ? -8.914 -42.594 -25.688 1 93 328 PRO A O 1
ATOM 2548 N N . ASN A 1 329 ? -9.258 -42 -23.594 1 86.81 329 ASN A N 1
ATOM 2549 C CA . ASN A 1 329 ? -8.578 -43.094 -22.938 1 86.81 329 ASN A CA 1
ATOM 2550 C C . ASN A 1 329 ? -7.102 -43.156 -23.312 1 86.81 329 ASN A C 1
ATOM 2552 O O . ASN A 1 329 ? -6.484 -44.219 -23.25 1 86.81 329 ASN A O 1
ATOM 2556 N N . HIS A 1 330 ? -6.629 -42.125 -23.828 1 92.81 330 HIS A N 1
ATOM 2557 C CA . HIS A 1 330 ? -5.219 -42.094 -24.203 1 92.81 330 HIS A CA 1
ATOM 2558 C C . HIS A 1 330 ? -4.543 -40.844 -23.672 1 92.81 330 HIS A C 1
ATOM 2560 O O . HIS A 1 330 ? -3.607 -40.906 -22.875 1 92.81 330 HIS A O 1
ATOM 2566 N N . SER A 1 331 ? -5.082 -39.75 -24.062 1 96.25 331 SER A N 1
ATOM 2567 C CA . SER A 1 331 ? -4.484 -38.469 -23.688 1 96.25 331 SER A CA 1
ATOM 2568 C C . SER A 1 331 ? -4.742 -38.156 -22.219 1 96.25 331 SER A C 1
ATOM 2570 O O . SER A 1 331 ? -5.82 -38.438 -21.703 1 96.25 331 SER A O 1
ATOM 2572 N N . VAL A 1 332 ? -3.77 -37.562 -21.594 1 97.25 332 VAL A N 1
ATOM 2573 C CA . VAL A 1 332 ? -3.9 -37.031 -20.234 1 97.25 332 VAL A CA 1
ATOM 2574 C C . VAL A 1 332 ? -3.736 -35.531 -20.266 1 97.25 332 VAL A C 1
ATOM 2576 O O . VAL A 1 332 ? -2.836 -35 -20.922 1 97.25 332 VAL A O 1
ATOM 2579 N N . LEU A 1 333 ? -4.629 -34.875 -19.656 1 97.56 333 LEU A N 1
ATOM 2580 C CA . LEU A 1 333 ? -4.492 -33.438 -19.406 1 97.56 333 LEU A CA 1
ATOM 2581 C C . LEU A 1 333 ? -3.969 -33.188 -18 1 97.56 333 LEU A C 1
ATOM 2583 O O . LEU A 1 333 ? -4.609 -33.562 -17.016 1 97.56 333 LEU A O 1
ATOM 2587 N N . LEU A 1 334 ? -2.803 -32.656 -17.906 1 97.38 334 LEU A N 1
ATOM 2588 C CA . LEU A 1 334 ? -2.221 -32.25 -16.625 1 97.38 334 LEU A CA 1
ATOM 2589 C C . LEU A 1 334 ? -2.369 -30.766 -16.391 1 97.38 334 LEU A C 1
ATOM 2591 O O . LEU A 1 334 ? -1.896 -29.953 -17.203 1 97.38 334 LEU A O 1
ATOM 2595 N N . VAL A 1 335 ? -3.061 -30.438 -15.336 1 96.44 335 VAL A N 1
ATOM 2596 C CA . VAL A 1 335 ? -3.219 -29.047 -14.945 1 96.44 335 VAL A CA 1
ATOM 2597 C C . VAL A 1 335 ? -2.475 -28.781 -13.641 1 96.44 335 VAL A C 1
ATOM 2599 O O . VAL A 1 335 ? -2.771 -29.406 -12.609 1 96.44 335 VAL A O 1
ATOM 2602 N N . ASP A 1 336 ? -1.456 -27.953 -13.695 1 94 336 ASP A N 1
ATOM 2603 C CA . ASP A 1 336 ? -0.64 -27.531 -12.555 1 94 336 ASP A CA 1
ATOM 2604 C C . ASP A 1 336 ? -0.823 -26.047 -12.273 1 94 336 ASP A C 1
ATOM 2606 O O . ASP A 1 336 ? -0.244 -25.188 -12.953 1 94 336 ASP A O 1
ATOM 2610 N N . ASP A 1 337 ? -1.633 -25.734 -11.234 1 93.31 337 ASP A N 1
ATOM 2611 C CA . ASP A 1 337 ? -2.004 -24.344 -11.023 1 93.31 337 ASP A CA 1
ATOM 2612 C C . ASP A 1 337 ? -2.104 -24.016 -9.531 1 93.31 337 ASP A C 1
ATOM 2614 O O . ASP A 1 337 ? -1.992 -24.922 -8.688 1 93.31 337 ASP A O 1
ATOM 2618 N N . ALA A 1 338 ? -2.184 -22.766 -9.227 1 89 338 ALA A N 1
ATOM 2619 C CA . ALA A 1 338 ? -2.354 -22.297 -7.855 1 89 338 ALA A CA 1
ATOM 2620 C C . ALA A 1 338 ? -3.787 -22.516 -7.375 1 89 338 ALA A C 1
ATOM 2622 O O . ALA A 1 338 ? -4.707 -22.641 -8.188 1 89 338 ALA A O 1
ATOM 2623 N N . ILE A 1 339 ? -3.939 -22.625 -6.07 1 86.62 339 ILE A N 1
ATOM 2624 C CA . ILE A 1 339 ? -5.25 -22.844 -5.465 1 86.62 339 ILE A CA 1
ATOM 2625 C C . ILE A 1 339 ? -5.422 -21.922 -4.266 1 86.62 339 ILE A C 1
ATOM 2627 O O . ILE A 1 339 ? -4.453 -21.594 -3.574 1 86.62 339 ILE A O 1
ATOM 2631 N N . ASP A 1 340 ? -6.637 -21.438 -4.102 1 87 340 ASP A N 1
ATOM 2632 C CA . ASP A 1 340 ? -7.004 -20.734 -2.875 1 87 340 ASP A CA 1
ATOM 2633 C C . ASP A 1 340 ? -7.465 -21.719 -1.802 1 87 340 ASP A C 1
ATOM 2635 O O . ASP A 1 340 ? -8.562 -22.281 -1.899 1 87 340 ASP A O 1
ATOM 2639 N N . THR A 1 341 ? -6.676 -21.953 -0.82 1 75.31 341 THR A N 1
ATOM 2640 C CA . THR A 1 341 ? -7.012 -22.922 0.206 1 75.31 341 THR A CA 1
ATOM 2641 C C . THR A 1 341 ? -7.93 -22.312 1.26 1 75.31 341 THR A C 1
ATOM 2643 O O . THR A 1 341 ? -8.43 -23.016 2.141 1 75.31 341 THR A O 1
ATOM 2646 N N . LEU A 1 342 ? -8.328 -21.188 1.02 1 64 342 LEU A N 1
ATOM 2647 C CA . LEU A 1 342 ? -9.164 -20.5 1.996 1 64 342 LEU A CA 1
ATOM 2648 C C . LEU A 1 342 ? -8.648 -20.734 3.412 1 64 342 LEU A C 1
ATOM 2650 O O . LEU A 1 342 ? -9.414 -20.672 4.375 1 64 342 LEU A O 1
ATOM 2654 N N . SER A 1 343 ? -7.254 -21.031 3.479 1 62.94 343 SER A N 1
ATOM 2655 C CA . SER A 1 343 ? -6.672 -21.422 4.758 1 62.94 343 SER A CA 1
ATOM 2656 C C . SER A 1 343 ? -7.293 -20.641 5.91 1 62.94 343 SER A C 1
ATOM 2658 O O . SER A 1 343 ? -7.664 -19.484 5.75 1 62.94 343 SER A O 1
ATOM 2660 N N . GLU A 1 344 ? -7.543 -21.453 6.824 1 57.88 344 GLU A N 1
ATOM 2661 C CA . GLU A 1 344 ? -8.164 -21.016 8.078 1 57.88 344 GLU A CA 1
ATOM 2662 C C . GLU A 1 344 ? -7.301 -19.984 8.789 1 57.88 344 GLU A C 1
ATOM 2664 O O . GLU A 1 344 ? -7.754 -19.344 9.734 1 57.88 344 GLU A O 1
ATOM 2669 N N . ASP A 1 345 ? -6.066 -19.938 8.242 1 60.97 345 ASP A N 1
ATOM 2670 C CA . ASP A 1 345 ? -5.297 -18.953 9 1 60.97 345 ASP A CA 1
ATOM 2671 C C . ASP A 1 345 ? -5.609 -17.531 8.539 1 60.97 345 ASP A C 1
ATOM 2673 O O . ASP A 1 345 ? -4.906 -16.984 7.688 1 60.97 345 ASP A O 1
ATOM 2677 N N . SER A 1 346 ? -6.668 -17.156 9.039 1 54.25 346 SER A N 1
ATOM 2678 C CA . SER A 1 346 ? -7.184 -15.828 8.711 1 54.25 346 SER A CA 1
ATOM 2679 C C . SER A 1 346 ? -6.16 -14.742 9.039 1 54.25 346 SER A C 1
ATOM 2681 O O . SER A 1 346 ? -6.332 -13.586 8.656 1 54.25 346 SER A O 1
ATOM 2683 N N . HIS A 1 347 ? -5.023 -15.305 9.43 1 59.5 347 HIS A N 1
ATOM 2684 C CA . HIS A 1 347 ? -4.09 -14.281 9.883 1 59.5 347 HIS A CA 1
ATOM 2685 C C . HIS A 1 347 ? -2.988 -14.039 8.852 1 59.5 347 HIS A C 1
ATOM 2687 O O . HIS A 1 347 ? -2.188 -13.117 9 1 59.5 347 HIS A O 1
ATOM 2693 N N . SER A 1 348 ? -3.082 -14.891 7.922 1 71 348 SER A N 1
ATOM 2694 C CA . SER A 1 348 ? -2.131 -14.586 6.855 1 71 348 SER A CA 1
ATOM 2695 C C . SER A 1 348 ? -2.791 -13.797 5.734 1 71 348 SER A C 1
ATOM 2697 O O . SER A 1 348 ? -3.881 -14.148 5.277 1 71 348 SER A O 1
ATOM 2699 N N . ALA A 1 349 ? -2.143 -12.695 5.414 1 80.44 349 ALA A N 1
ATOM 2700 C CA . ALA A 1 349 ? -2.715 -11.797 4.418 1 80.44 349 ALA A CA 1
ATOM 2701 C C . ALA A 1 349 ? -2.225 -12.141 3.018 1 80.44 349 ALA A C 1
ATOM 2703 O O . ALA A 1 349 ? -2.734 -11.617 2.025 1 80.44 349 ALA A O 1
ATOM 2704 N N . TYR A 1 350 ? -1.404 -13.141 2.891 1 84.56 350 TYR A N 1
ATOM 2705 C CA . TYR A 1 350 ? -0.754 -13.328 1.598 1 84.56 350 TYR A CA 1
ATOM 2706 C C . TYR A 1 350 ? -1.754 -13.789 0.544 1 84.56 350 TYR A C 1
ATOM 2708 O O . TYR A 1 350 ? -1.786 -13.25 -0.567 1 84.56 350 TYR A O 1
ATOM 2716 N N . SER A 1 351 ? -2.592 -14.75 0.961 1 86.12 351 SER A N 1
ATOM 2717 C CA . SER A 1 351 ? -3.547 -15.297 0.002 1 86.12 351 SER A CA 1
ATOM 2718 C C . SER A 1 351 ? -4.535 -14.227 -0.457 1 86.12 351 SER A C 1
ATOM 2720 O O . SER A 1 351 ? -4.84 -14.125 -1.647 1 86.12 351 SER A O 1
ATOM 2722 N N . SER A 1 352 ? -5.062 -13.453 0.486 1 90.5 352 SER A N 1
ATOM 2723 C CA . SER A 1 352 ? -6.008 -12.398 0.121 1 90.5 352 SER A CA 1
ATOM 2724 C C . SER A 1 352 ? -5.316 -11.281 -0.655 1 90.5 352 SER A C 1
ATOM 2726 O O . SER A 1 352 ? -5.898 -10.711 -1.579 1 90.5 352 SER A O 1
ATOM 2728 N N . SER A 1 353 ? -4.066 -10.984 -0.287 1 94.38 353 SER A N 1
ATOM 2729 C CA . SER A 1 353 ? -3.287 -9.992 -1.021 1 94.38 353 SER A CA 1
ATOM 2730 C C . SER A 1 353 ? -3.061 -10.43 -2.467 1 94.38 353 SER A C 1
ATOM 2732 O O . SER A 1 353 ? -3.236 -9.633 -3.393 1 94.38 353 SER A O 1
ATOM 2734 N N . MET A 1 354 ? -2.723 -11.648 -2.609 1 92.75 354 MET A N 1
ATOM 2735 C CA . MET A 1 354 ? -2.469 -12.172 -3.947 1 92.75 354 MET A CA 1
ATOM 2736 C C . MET A 1 354 ? -3.752 -12.219 -4.766 1 92.75 354 MET A C 1
ATOM 2738 O O . MET A 1 354 ? -3.729 -12 -5.98 1 92.75 354 MET A O 1
ATOM 2742 N N . ASN A 1 355 ? -4.875 -12.523 -4.09 1 94.06 355 ASN A N 1
ATOM 2743 C CA . ASN A 1 355 ? -6.152 -12.516 -4.797 1 94.06 355 ASN A CA 1
ATOM 2744 C C . ASN A 1 355 ? -6.512 -11.117 -5.289 1 94.06 355 ASN A C 1
ATOM 2746 O O . ASN A 1 355 ? -7.012 -10.953 -6.402 1 94.06 355 ASN A O 1
ATOM 2750 N N . LEU A 1 356 ? -6.262 -10.148 -4.5 1 96.5 356 LEU A N 1
ATOM 2751 C CA . LEU A 1 356 ? -6.523 -8.781 -4.941 1 96.5 356 LEU A CA 1
ATOM 2752 C C . LEU A 1 356 ? -5.621 -8.406 -6.113 1 96.5 356 LEU A C 1
ATOM 2754 O O . LEU A 1 356 ? -6.055 -7.719 -7.039 1 96.5 356 LEU A O 1
ATOM 2758 N N . HIS A 1 357 ? -4.422 -8.883 -6.047 1 96.75 357 HIS A N 1
ATOM 2759 C CA . HIS A 1 357 ? -3.504 -8.703 -7.164 1 96.75 357 HIS A CA 1
ATOM 2760 C C . HIS A 1 357 ? -4.02 -9.391 -8.422 1 96.75 357 HIS A C 1
ATOM 2762 O O . HIS A 1 357 ? -4.031 -8.789 -9.5 1 96.75 357 HIS A O 1
ATOM 2768 N N . MET A 1 358 ? -4.473 -10.609 -8.281 1 95.88 358 MET A N 1
ATOM 2769 C CA . MET A 1 358 ? -5.004 -11.375 -9.406 1 95.88 358 MET A CA 1
ATOM 2770 C C . MET A 1 358 ? -6.203 -10.664 -10.023 1 95.88 358 MET A C 1
ATOM 2772 O O . MET A 1 358 ? -6.316 -10.586 -11.25 1 95.88 358 MET A O 1
ATOM 2776 N N . LEU A 1 359 ? -7.039 -10.18 -9.203 1 96.69 359 LEU A N 1
ATOM 2777 C CA . LEU A 1 359 ? -8.227 -9.492 -9.695 1 96.69 359 LEU A CA 1
ATOM 2778 C C . LEU A 1 359 ? -7.844 -8.234 -10.469 1 96.69 359 LEU A C 1
ATOM 2780 O O . LEU A 1 359 ? -8.43 -7.941 -11.516 1 96.69 359 LEU A O 1
ATOM 2784 N N . SER A 1 360 ? -6.867 -7.496 -9.984 1 97.5 360 SER A N 1
ATOM 2785 C CA . SER A 1 360 ? -6.469 -6.234 -10.602 1 97.5 360 SER A CA 1
ATOM 2786 C C . SER A 1 360 ? -5.77 -6.461 -11.938 1 97.5 360 SER A C 1
ATOM 2788 O O . SER A 1 360 ? -5.988 -5.715 -12.891 1 97.5 360 SER A O 1
ATOM 2790 N N . CYS A 1 361 ? -4.969 -7.492 -12.023 1 96.81 361 CYS A N 1
ATOM 2791 C CA . CYS A 1 361 ? -4.117 -7.695 -13.188 1 96.81 361 CYS A CA 1
ATOM 2792 C C . CYS A 1 361 ? -4.785 -8.617 -14.203 1 96.81 361 CYS A C 1
ATOM 2794 O O . CYS A 1 361 ? -4.52 -8.523 -15.398 1 96.81 361 CYS A O 1
ATOM 2796 N N . PHE A 1 362 ? -5.711 -9.523 -13.672 1 95.62 362 PHE A N 1
ATOM 2797 C CA . PHE A 1 362 ? -6.16 -10.586 -14.57 1 95.62 362 PHE A CA 1
ATOM 2798 C C . PHE A 1 362 ? -7.68 -10.695 -14.562 1 95.62 362 PHE A C 1
ATOM 2800 O O . PHE A 1 362 ? -8.258 -11.453 -15.344 1 95.62 362 PHE A O 1
ATOM 2807 N N . GLY A 1 363 ? -8.336 -9.992 -13.648 1 94.81 363 GLY A N 1
ATOM 2808 C CA . GLY A 1 363 ? -9.789 -9.938 -13.633 1 94.81 363 GLY A CA 1
ATOM 2809 C C . GLY A 1 363 ? -10.422 -11.172 -13.016 1 94.81 363 GLY A C 1
ATOM 2810 O O . GLY A 1 363 ? -11.617 -11.422 -13.203 1 94.81 363 GLY A O 1
ATOM 2811 N N . THR A 1 364 ? -9.648 -11.969 -12.328 1 94 364 THR A N 1
ATOM 2812 C CA . THR A 1 364 ? -10.172 -13.164 -11.68 1 94 364 THR A CA 1
ATOM 2813 C C . THR A 1 364 ? -9.453 -13.414 -10.352 1 94 364 THR A C 1
ATOM 2815 O O . THR A 1 364 ? -8.422 -12.805 -10.078 1 94 364 THR A O 1
ATOM 2818 N N . LEU A 1 365 ? -10.039 -14.258 -9.477 1 94.25 365 LEU A N 1
ATOM 2819 C CA . LEU A 1 365 ? -9.453 -14.703 -8.219 1 94.25 365 LEU A CA 1
ATOM 2820 C C . LEU A 1 365 ? -8.883 -16.109 -8.359 1 94.25 365 LEU A C 1
ATOM 2822 O O . LEU A 1 365 ? -9.219 -16.828 -9.312 1 94.25 365 LEU A O 1
ATOM 2826 N N . PHE A 1 366 ? -8.008 -16.469 -7.406 1 92.69 366 PHE A N 1
ATOM 2827 C CA . PHE A 1 366 ? -7.641 -17.875 -7.332 1 92.69 366 PHE A CA 1
ATOM 2828 C C . PHE A 1 366 ? -8.867 -18.75 -7.086 1 92.69 366 PHE A C 1
ATOM 2830 O O . PHE A 1 366 ? -9.75 -18.375 -6.32 1 92.69 366 PHE A O 1
ATOM 2837 N N . ARG A 1 367 ? -8.797 -19.844 -7.688 1 92.94 367 ARG A N 1
ATOM 2838 C CA . ARG A 1 367 ? -9.891 -20.781 -7.535 1 92.94 367 ARG A CA 1
ATOM 2839 C C . ARG A 1 367 ? -9.68 -21.672 -6.312 1 92.94 367 ARG A C 1
ATOM 2841 O O . ARG A 1 367 ? -8.555 -22.094 -6.027 1 92.94 367 ARG A O 1
ATOM 2848 N N . THR A 1 368 ? -10.773 -21.875 -5.586 1 90.06 368 THR A N 1
ATOM 2849 C CA . THR A 1 368 ? -10.75 -22.891 -4.539 1 90.06 368 THR A CA 1
ATOM 2850 C C . THR A 1 368 ? -10.781 -24.297 -5.145 1 90.06 368 THR A C 1
ATOM 2852 O O . THR A 1 368 ? -10.977 -24.453 -6.352 1 90.06 368 THR A O 1
ATOM 2855 N N . GLN A 1 369 ? -10.539 -25.266 -4.281 1 90 369 GLN A N 1
ATOM 2856 C CA . GLN A 1 369 ? -10.656 -26.641 -4.766 1 90 369 GLN A CA 1
ATOM 2857 C C . GLN A 1 369 ? -12.047 -26.891 -5.348 1 90 369 GLN A C 1
ATOM 2859 O O . GLN A 1 369 ? -12.172 -27.547 -6.391 1 90 369 GLN A O 1
ATOM 2864 N N . GLU A 1 370 ? -13.062 -26.359 -4.711 1 90.88 370 GLU A N 1
ATOM 2865 C CA . GLU A 1 370 ? -14.43 -26.516 -5.199 1 90.88 370 GLU A CA 1
ATOM 2866 C C . GLU A 1 370 ? -14.617 -25.844 -6.551 1 90.88 370 GLU A C 1
ATOM 2868 O O . GLU A 1 370 ? -15.289 -26.375 -7.434 1 90.88 370 GLU A O 1
ATOM 2873 N N . ASP A 1 371 ? -14.031 -24.703 -6.707 1 92 371 ASP A N 1
ATOM 2874 C CA . ASP A 1 371 ? -14.109 -23.984 -7.973 1 92 371 ASP A CA 1
ATOM 2875 C C . ASP A 1 371 ? -13.477 -24.797 -9.102 1 92 371 ASP A C 1
ATOM 2877 O O . ASP A 1 371 ? -14.008 -24.828 -10.219 1 92 371 ASP A O 1
ATOM 2881 N N . TRP A 1 372 ? -12.336 -25.406 -8.812 1 93.94 372 TRP A N 1
ATOM 2882 C CA . TRP A 1 372 ? -11.641 -26.203 -9.812 1 93.94 372 TRP A CA 1
ATOM 2883 C C . TRP A 1 372 ? -12.5 -27.406 -10.234 1 93.94 372 TRP A C 1
ATOM 2885 O O . TRP A 1 372 ? -12.617 -27.688 -11.43 1 93.94 372 TRP A O 1
ATOM 2895 N N . LEU A 1 373 ? -13.062 -28.047 -9.258 1 93.81 373 LEU A N 1
ATOM 2896 C CA . LEU A 1 373 ? -13.906 -29.203 -9.547 1 93.81 373 LEU A CA 1
ATOM 2897 C C . LEU A 1 373 ? -15.109 -28.797 -10.391 1 93.81 373 LEU A C 1
ATOM 2899 O O . LEU A 1 373 ? -15.445 -29.484 -11.352 1 93.81 373 LEU A O 1
ATOM 2903 N N . MET A 1 374 ? -15.641 -27.719 -10.055 1 92.75 374 MET A N 1
ATOM 2904 C CA . MET A 1 374 ? -16.781 -27.219 -10.812 1 92.75 374 MET A CA 1
ATOM 2905 C C . MET A 1 374 ? -16.375 -26.844 -12.234 1 92.75 374 MET A C 1
ATOM 2907 O O . MET A 1 374 ? -17.094 -27.141 -13.188 1 92.75 374 MET A O 1
ATOM 2911 N N . LEU A 1 375 ? -15.258 -26.219 -12.352 1 93.75 375 LEU A N 1
ATOM 2912 C CA . LEU A 1 375 ? -14.75 -25.844 -13.664 1 93.75 375 LEU A CA 1
ATOM 2913 C C . LEU A 1 375 ? -14.602 -27.062 -14.562 1 93.75 375 LEU A C 1
ATOM 2915 O O . LEU A 1 375 ? -15.086 -27.062 -15.695 1 93.75 375 LEU A O 1
ATOM 2919 N N . PHE A 1 376 ? -14.016 -28.141 -14.086 1 94.62 376 PHE A N 1
ATOM 2920 C CA . PHE A 1 376 ? -13.727 -29.312 -14.891 1 94.62 376 PHE A CA 1
ATOM 2921 C C . PHE A 1 376 ? -15 -30.094 -15.195 1 94.62 376 PHE A C 1
ATOM 2923 O O . PHE A 1 376 ? -15.094 -30.766 -16.219 1 94.62 376 PHE A O 1
ATOM 2930 N N . SER A 1 377 ? -15.984 -29.953 -14.312 1 92.31 377 SER A N 1
ATOM 2931 C CA . SER A 1 377 ? -17.234 -30.688 -14.516 1 92.31 377 SER A CA 1
ATOM 2932 C C . SER A 1 377 ? -18.094 -30.016 -15.586 1 92.31 377 SER A C 1
ATOM 2934 O O . SER A 1 377 ? -18.906 -30.688 -16.234 1 92.31 377 SER A O 1
ATOM 2936 N N . GLU A 1 378 ? -17.906 -28.75 -15.781 1 89.12 378 GLU A N 1
ATOM 2937 C CA . GLU A 1 378 ? -18.812 -28 -16.656 1 89.12 378 GLU A CA 1
ATOM 2938 C C . GLU A 1 378 ? -18.156 -27.703 -18 1 89.12 378 GLU A C 1
ATOM 2940 O O . GLU A 1 378 ? -18.859 -27.594 -19.016 1 89.12 378 GLU A O 1
ATOM 2945 N N . VAL A 1 379 ? -16.953 -27.672 -17.953 1 82.62 379 VAL A N 1
ATOM 2946 C CA . VAL A 1 379 ? -16.281 -27.188 -19.156 1 82.62 379 VAL A CA 1
ATOM 2947 C C . VAL A 1 379 ? -16.328 -28.25 -20.25 1 82.62 379 VAL A C 1
ATOM 2949 O O . VAL A 1 379 ? -16.562 -29.438 -19.953 1 82.62 379 VAL A O 1
ATOM 2952 N N . ALA A 1 380 ? -16.219 -27.812 -21.406 1 79.62 380 ALA A N 1
ATOM 2953 C CA . ALA A 1 380 ? -16.172 -28.656 -22.609 1 79.62 380 ALA A CA 1
ATOM 2954 C C . ALA A 1 380 ? -17.328 -29.656 -22.609 1 79.62 380 ALA A C 1
ATOM 2956 O O . ALA A 1 380 ? -17.141 -30.828 -22.938 1 79.62 380 ALA A O 1
ATOM 2957 N N . GLY A 1 381 ? -18.469 -29.234 -22.109 1 80.12 381 GLY A N 1
ATOM 2958 C CA . GLY A 1 381 ? -19.688 -30.047 -22.141 1 80.12 381 GLY A CA 1
ATOM 2959 C C . GLY A 1 381 ? -19.641 -31.203 -21.141 1 80.12 381 GLY A C 1
ATOM 2960 O O . GLY A 1 381 ? -20.266 -32.219 -21.359 1 80.12 381 GLY A O 1
ATOM 2961 N N . GLY A 1 382 ? -18.734 -31.062 -20.188 1 87.75 382 GLY A N 1
ATOM 2962 C CA . GLY A 1 382 ? -18.641 -32.094 -19.188 1 87.75 382 GLY A CA 1
ATOM 2963 C C . GLY A 1 382 ? -17.844 -33.312 -19.641 1 87.75 382 GLY A C 1
ATOM 2964 O O . GLY A 1 382 ? -18.078 -34.438 -19.172 1 87.75 382 GLY A O 1
ATOM 2965 N N . LYS A 1 383 ? -16.938 -33.125 -20.547 1 92.44 383 LYS A N 1
ATOM 2966 C CA . LYS A 1 383 ? -16.234 -34.219 -21.203 1 92.44 383 LYS A CA 1
ATOM 2967 C C . LYS A 1 383 ? -14.953 -34.562 -20.453 1 92.44 383 LYS A C 1
ATOM 2969 O O . LYS A 1 383 ? -14.227 -35.469 -20.844 1 92.44 383 LYS A O 1
ATOM 2974 N N . LEU A 1 384 ? -14.68 -33.844 -19.422 1 95 384 LEU A N 1
ATOM 2975 C CA . LEU A 1 384 ? -13.461 -34.094 -18.672 1 95 384 LEU A CA 1
ATOM 2976 C C . LEU A 1 384 ? -13.766 -34.844 -17.375 1 95 384 LEU A C 1
ATOM 2978 O O . LEU A 1 384 ? -14.797 -34.594 -16.75 1 95 384 LEU A O 1
ATOM 2982 N N . SER A 1 385 ? -12.961 -35.75 -17.047 1 94.25 385 SER A N 1
ATOM 2983 C CA . SER A 1 385 ? -13.016 -36.438 -15.773 1 94.25 385 SER A CA 1
ATOM 2984 C C . SER A 1 385 ? -11.68 -36.375 -15.039 1 94.25 385 SER A C 1
ATOM 2986 O O . SER A 1 385 ? -10.625 -36.562 -15.648 1 94.25 385 SER A O 1
ATOM 2988 N N . ILE A 1 386 ? -11.742 -36.156 -13.766 1 95.44 386 ILE A N 1
ATOM 2989 C CA . ILE A 1 386 ? -10.531 -36.094 -12.953 1 95.44 386 ILE A CA 1
ATOM 2990 C C . ILE A 1 386 ? -10.109 -37.531 -12.586 1 95.44 386 ILE A C 1
ATOM 2992 O O . ILE A 1 386 ? -10.891 -38.281 -12.016 1 95.44 386 ILE A O 1
ATOM 2996 N N . VAL A 1 387 ? -8.922 -37.844 -12.883 1 94.94 387 VAL A N 1
ATOM 2997 C CA . VAL A 1 387 ? -8.383 -39.156 -12.586 1 94.94 387 VAL A CA 1
ATOM 2998 C C . VAL A 1 387 ? -7.609 -39.125 -11.266 1 94.94 387 VAL A C 1
ATOM 3000 O O . VAL A 1 387 ? -7.66 -40.062 -10.477 1 94.94 387 VAL A O 1
ATOM 3003 N N . SER A 1 388 ? -6.855 -38.094 -11.117 1 95 388 SER A N 1
ATOM 3004 C CA . SER A 1 388 ? -6.066 -37.875 -9.906 1 95 388 SER A CA 1
ATOM 3005 C C . SER A 1 388 ? -5.879 -36.406 -9.617 1 95 388 SER A C 1
ATOM 3007 O O . SER A 1 388 ? -5.98 -35.562 -10.523 1 95 388 SER A O 1
ATOM 3009 N N . SER A 1 389 ? -5.711 -36.062 -8.398 1 94.25 389 SER A N 1
ATOM 3010 C CA . SER A 1 389 ? -5.383 -34.719 -7.969 1 94.25 389 SER A CA 1
ATOM 3011 C C . SER A 1 389 ? -4.418 -34.719 -6.789 1 94.25 389 SER A C 1
ATOM 3013 O O . SER A 1 389 ? -4.508 -35.594 -5.918 1 94.25 389 SER A O 1
ATOM 3015 N N . TRP A 1 390 ? -3.475 -33.844 -6.801 1 92.38 390 TRP A N 1
ATOM 3016 C CA . TRP A 1 390 ? -2.463 -33.75 -5.758 1 92.38 390 TRP A CA 1
ATOM 3017 C C . TRP A 1 390 ? -2.342 -32.312 -5.254 1 92.38 390 TRP A C 1
ATOM 3019 O O . TRP A 1 390 ? -2.174 -31.375 -6.043 1 92.38 390 TRP A O 1
ATOM 3029 N N . MET A 1 391 ? -2.461 -32.125 -3.988 1 88.12 391 MET A N 1
ATOM 3030 C CA . MET A 1 391 ? -2.162 -30.859 -3.357 1 88.12 391 MET A CA 1
ATOM 3031 C C . MET A 1 391 ? -0.691 -30.766 -2.963 1 88.12 391 MET A C 1
ATOM 3033 O O . MET A 1 391 ? -0.178 -31.656 -2.275 1 88.12 391 MET A O 1
ATOM 3037 N N . ILE A 1 392 ? -0.084 -29.719 -3.514 1 81.62 392 ILE A N 1
ATOM 3038 C CA . ILE A 1 392 ? 1.332 -29.547 -3.211 1 81.62 392 ILE A CA 1
ATOM 3039 C C . ILE A 1 392 ? 1.528 -28.281 -2.383 1 81.62 392 ILE A C 1
ATOM 3041 O O . ILE A 1 392 ? 1.234 -27.172 -2.848 1 81.62 392 ILE A O 1
ATOM 3045 N N . ASP A 1 393 ? 2.189 -28.281 -1.123 1 70.19 393 ASP A N 1
ATOM 3046 C CA . ASP A 1 393 ? 2.627 -27.234 -0.207 1 70.19 393 ASP A CA 1
ATOM 3047 C C . ASP A 1 393 ? 1.497 -26.25 0.077 1 70.19 393 ASP A C 1
ATOM 3049 O O . ASP A 1 393 ? 1.744 -25.062 0.302 1 70.19 393 ASP A O 1
ATOM 3053 N N . ALA A 1 394 ? 0.326 -26.516 -0.04 1 67.44 394 ALA A N 1
ATOM 3054 C CA . ALA A 1 394 ? -0.855 -25.734 0.326 1 67.44 394 ALA A CA 1
ATOM 3055 C C . ALA A 1 394 ? -1.055 -24.562 -0.625 1 67.44 394 ALA A C 1
ATOM 3057 O O . ALA A 1 394 ? -1.78 -23.609 -0.31 1 67.44 394 ALA A O 1
ATOM 3058 N N . GLY A 1 395 ? -0.719 -24.609 -1.734 1 80.25 395 GLY A N 1
ATOM 3059 C CA . GLY A 1 395 ? -0.972 -23.484 -2.633 1 80.25 395 GLY A CA 1
ATOM 3060 C C . GLY A 1 395 ? -0.881 -23.875 -4.098 1 80.25 395 GLY A C 1
ATOM 3061 O O . GLY A 1 395 ? -1.024 -23.016 -4.977 1 80.25 395 GLY A O 1
ATOM 3062 N N . ARG A 1 396 ? -0.677 -25.141 -4.25 1 88.25 396 ARG A N 1
ATOM 3063 C CA . ARG A 1 396 ? -0.519 -25.656 -5.605 1 88.25 396 ARG A CA 1
ATOM 3064 C C . ARG A 1 396 ? -1.244 -26.984 -5.781 1 88.25 396 ARG A C 1
ATOM 3066 O O . ARG A 1 396 ? -1.189 -27.844 -4.902 1 88.25 396 ARG A O 1
ATOM 3073 N N . MET A 1 397 ? -1.965 -27.047 -6.848 1 91.56 397 MET A N 1
ATOM 3074 C CA . MET A 1 397 ? -2.711 -28.281 -7.141 1 91.56 397 MET A CA 1
ATOM 3075 C C . MET A 1 397 ? -2.4 -28.781 -8.547 1 91.56 397 MET A C 1
ATOM 3077 O O . MET A 1 397 ? -2.285 -27.984 -9.484 1 91.56 397 MET A O 1
ATOM 3081 N N . ILE A 1 398 ? -2.229 -30.078 -8.562 1 94.38 398 ILE A N 1
ATOM 3082 C CA . ILE A 1 398 ? -2.049 -30.75 -9.852 1 94.38 398 ILE A CA 1
ATOM 3083 C C . ILE A 1 398 ? -3.213 -31.703 -10.109 1 94.38 398 ILE A C 1
ATOM 3085 O O . ILE A 1 398 ? -3.566 -32.5 -9.242 1 94.38 398 ILE A O 1
ATOM 3089 N N . PHE A 1 399 ? -3.83 -31.547 -11.266 1 96 399 PHE A N 1
ATOM 3090 C CA . PHE A 1 399 ? -4.902 -32.438 -11.688 1 96 399 PHE A CA 1
ATOM 3091 C C . PHE A 1 399 ? -4.477 -33.25 -12.906 1 96 399 PHE A C 1
ATOM 3093 O O . PHE A 1 399 ? -3.83 -32.75 -13.812 1 96 399 PHE A O 1
ATOM 3100 N N . ALA A 1 400 ? -4.719 -34.5 -12.891 1 96.75 400 ALA A N 1
ATOM 3101 C CA . ALA A 1 400 ? -4.695 -35.344 -14.078 1 96.75 400 ALA A CA 1
ATOM 3102 C C . ALA A 1 400 ? -6.109 -35.656 -14.555 1 96.75 400 ALA A C 1
ATOM 3104 O O . ALA A 1 400 ? -6.906 -36.25 -13.812 1 96.75 400 ALA A O 1
ATOM 3105 N N . LEU A 1 401 ? -6.352 -35.188 -15.75 1 96.94 401 LEU A N 1
ATOM 3106 C CA . LEU A 1 401 ? -7.695 -35.375 -16.297 1 96.94 401 LEU A CA 1
ATOM 3107 C C . LEU A 1 401 ? -7.66 -36.188 -17.578 1 96.94 401 LEU A C 1
ATOM 3109 O O . LEU A 1 401 ? -6.617 -36.281 -18.234 1 96.94 401 LEU A O 1
ATOM 3113 N N . ARG A 1 402 ? -8.812 -36.781 -17.922 1 96.25 402 ARG A N 1
ATOM 3114 C CA . ARG A 1 402 ? -9.008 -37.5 -19.172 1 96.25 402 ARG A CA 1
ATOM 3115 C C . ARG A 1 402 ? -10.312 -37.094 -19.844 1 96.25 402 ARG A C 1
ATOM 3117 O O . ARG A 1 402 ? -11.211 -36.562 -19.188 1 96.25 402 ARG A O 1
ATOM 3124 N N . ARG A 1 403 ? -10.234 -37.281 -21.125 1 94.56 403 ARG A N 1
ATOM 3125 C CA . ARG A 1 403 ? -11.461 -37.031 -21.875 1 94.56 403 ARG A CA 1
ATOM 3126 C C . ARG A 1 403 ? -12.383 -38.25 -21.812 1 94.56 403 ARG A C 1
ATOM 3128 O O . ARG A 1 403 ? -11.961 -39.375 -22.094 1 94.56 403 ARG A O 1
ATOM 3135 N N . LYS A 1 404 ? -13.648 -37.906 -21.469 1 87.62 404 LYS A N 1
ATOM 3136 C CA . LYS A 1 404 ? -14.656 -38.938 -21.453 1 87.62 404 LYS A CA 1
ATOM 3137 C C . LYS A 1 404 ? -15 -39.406 -22.875 1 87.62 404 LYS A C 1
ATOM 3139 O O . LYS A 1 404 ? -14.703 -38.688 -23.844 1 87.62 404 LYS A O 1
ATOM 3144 N N . PHE A 1 405 ? -15.453 -40.625 -22.969 1 80.56 405 PHE A N 1
ATOM 3145 C CA . PHE A 1 405 ? -15.875 -41.188 -24.266 1 80.56 405 PHE A CA 1
ATOM 3146 C C . PHE A 1 405 ? -17.109 -40.438 -24.781 1 80.56 405 PHE A C 1
ATOM 3148 O O . PHE A 1 405 ? -17.953 -40 -23.984 1 80.56 405 PHE A O 1
ATOM 3155 N N . MET B 1 1 ? 26.047 -25.359 31.312 1 29.95 1 MET B N 1
ATOM 3156 C CA . MET B 1 1 ? 26.469 -24.297 30.391 1 29.95 1 MET B CA 1
ATOM 3157 C C . MET B 1 1 ? 25.297 -23.406 30.016 1 29.95 1 MET B C 1
ATOM 3159 O O . MET B 1 1 ? 24.266 -23.875 29.531 1 29.95 1 MET B O 1
ATOM 3163 N N . THR B 1 2 ? 25.047 -22.344 30.547 1 41 2 THR B N 1
ATOM 3164 C CA . THR B 1 2 ? 23.875 -21.453 30.516 1 41 2 THR B CA 1
ATOM 3165 C C . THR B 1 2 ? 23.625 -20.938 29.094 1 41 2 THR B C 1
ATOM 3167 O O . THR B 1 2 ? 24.453 -20.219 28.547 1 41 2 THR B O 1
ATOM 3170 N N . ILE B 1 3 ? 23.125 -21.641 28.25 1 51.16 3 ILE B N 1
ATOM 3171 C CA . ILE B 1 3 ? 22.938 -21.453 26.812 1 51.16 3 ILE B CA 1
ATOM 3172 C C . ILE B 1 3 ? 22.391 -20.047 26.547 1 51.16 3 ILE B C 1
ATOM 3174 O O . ILE B 1 3 ? 21.359 -19.656 27.094 1 51.16 3 ILE B O 1
ATOM 3178 N N . ALA B 1 4 ? 23.203 -19.047 26.109 1 66.94 4 ALA B N 1
ATOM 3179 C CA . ALA B 1 4 ? 22.938 -17.656 25.781 1 66.94 4 ALA B CA 1
ATOM 3180 C C . ALA B 1 4 ? 21.672 -17.531 24.938 1 66.94 4 ALA B C 1
ATOM 3182 O O . ALA B 1 4 ? 21.438 -18.328 24.031 1 66.94 4 ALA B O 1
ATOM 3183 N N . ASN B 1 5 ? 20.766 -16.688 25.422 1 88.44 5 ASN B N 1
ATOM 3184 C CA . ASN B 1 5 ? 19.5 -16.438 24.734 1 88.44 5 ASN B CA 1
ATOM 3185 C C . ASN B 1 5 ? 19.734 -16.031 23.281 1 88.44 5 ASN B C 1
ATOM 3187 O O . ASN B 1 5 ? 20.672 -15.305 22.969 1 88.44 5 ASN B O 1
ATOM 3191 N N . THR B 1 6 ? 19.078 -16.719 22.422 1 94.19 6 THR B N 1
ATOM 3192 C CA . THR B 1 6 ? 19.078 -16.344 21.016 1 94.19 6 THR B CA 1
ATOM 3193 C C . THR B 1 6 ? 18.562 -14.922 20.828 1 94.19 6 THR B C 1
ATOM 3195 O O . THR B 1 6 ? 17.922 -14.367 21.734 1 94.19 6 THR B O 1
ATOM 3198 N N . PRO B 1 7 ? 18.859 -14.297 19.688 1 95.19 7 PRO B N 1
ATOM 3199 C CA . PRO B 1 7 ? 18.328 -12.969 19.406 1 95.19 7 PRO B CA 1
ATOM 3200 C C . PRO B 1 7 ? 16.812 -12.914 19.516 1 95.19 7 PRO B C 1
ATOM 3202 O O . PRO B 1 7 ? 16.25 -11.938 20.031 1 95.19 7 PRO B O 1
ATOM 3205 N N . ALA B 1 8 ? 16.125 -13.875 19.078 1 97.06 8 ALA B N 1
ATOM 3206 C CA . ALA B 1 8 ? 14.672 -13.922 19.172 1 97.06 8 ALA B CA 1
ATOM 3207 C C . ALA B 1 8 ? 14.211 -13.914 20.625 1 97.06 8 ALA B C 1
ATOM 3209 O O . ALA B 1 8 ? 13.258 -13.219 20.984 1 97.06 8 ALA B O 1
ATOM 3210 N N . GLU B 1 9 ? 14.883 -14.672 21.438 1 96.81 9 GLU B N 1
ATOM 3211 C CA . GLU B 1 9 ? 14.531 -14.75 22.859 1 96.81 9 GLU B CA 1
ATOM 3212 C C . GLU B 1 9 ? 14.828 -13.438 23.562 1 96.81 9 GLU B C 1
ATOM 3214 O O . GLU B 1 9 ? 14.094 -13.031 24.469 1 96.81 9 GLU B O 1
ATOM 3219 N N . LEU B 1 10 ? 15.891 -12.812 23.172 1 97 10 LEU B N 1
ATOM 3220 C CA . LEU B 1 10 ? 16.234 -11.523 23.766 1 97 10 LEU B CA 1
ATOM 3221 C C . LEU B 1 10 ? 15.188 -10.469 23.422 1 97 10 LEU B C 1
ATOM 3223 O O . LEU B 1 10 ? 14.789 -9.688 24.281 1 97 10 LEU B O 1
ATOM 3227 N N . LEU B 1 11 ? 14.789 -10.438 22.156 1 97.25 11 LEU B N 1
ATOM 3228 C CA . LEU B 1 11 ? 13.742 -9.508 21.734 1 97.25 11 LEU B CA 1
ATOM 3229 C C . LEU B 1 11 ? 12.438 -9.797 22.469 1 97.25 11 LEU B C 1
ATOM 3231 O O . LEU B 1 11 ? 11.742 -8.875 22.906 1 97.25 11 LEU B O 1
ATOM 3235 N N . ALA B 1 12 ? 12.125 -11.055 22.625 1 97.75 12 ALA B N 1
ATOM 3236 C CA . ALA B 1 12 ? 10.898 -11.445 23.328 1 97.75 12 ALA B CA 1
ATOM 3237 C C . ALA B 1 12 ? 10.945 -11.008 24.781 1 97.75 12 ALA B C 1
ATOM 3239 O O . ALA B 1 12 ? 9.93 -10.562 25.328 1 97.75 12 ALA B O 1
ATOM 3240 N N . SER B 1 13 ? 12.062 -11.164 25.375 1 96.81 13 SER B N 1
ATOM 3241 C CA . SER B 1 13 ? 12.242 -10.727 26.75 1 96.81 13 SER B CA 1
ATOM 3242 C C . SER B 1 13 ? 12.07 -9.211 26.875 1 96.81 13 SER B C 1
ATOM 3244 O O . SER B 1 13 ? 11.453 -8.727 27.828 1 96.81 13 SER B O 1
ATOM 3246 N N . SER B 1 14 ? 12.641 -8.5 25.953 1 97.38 14 SER B N 1
ATOM 3247 C CA . SER B 1 14 ? 12.477 -7.051 25.922 1 97.38 14 SER B CA 1
ATOM 3248 C C . SER B 1 14 ? 11.008 -6.664 25.781 1 97.38 14 SER B C 1
ATOM 3250 O O . SER B 1 14 ? 10.531 -5.738 26.453 1 97.38 14 SER B O 1
ATOM 3252 N N . ILE B 1 15 ? 10.297 -7.324 24.938 1 98.25 15 ILE B N 1
ATOM 3253 C CA . ILE B 1 15 ? 8.875 -7.07 24.734 1 98.25 15 ILE B CA 1
ATOM 3254 C C . ILE B 1 15 ? 8.117 -7.281 26.047 1 98.25 15 ILE B C 1
ATOM 3256 O O . ILE B 1 15 ? 7.23 -6.496 26.391 1 98.25 15 ILE B O 1
ATOM 3260 N N . SER B 1 16 ? 8.492 -8.328 26.766 1 97.25 16 SER B N 1
ATOM 3261 C CA . SER B 1 16 ? 7.855 -8.617 28.047 1 97.25 16 SER B CA 1
ATOM 3262 C C . SER B 1 16 ? 8.086 -7.488 29.047 1 97.25 16 SER B C 1
ATOM 3264 O O . SER B 1 16 ? 7.156 -7.074 29.75 1 97.25 16 SER B O 1
ATOM 3266 N N . THR B 1 17 ? 9.266 -7 29.125 1 97.62 17 THR B N 1
ATOM 3267 C CA . THR B 1 17 ? 9.602 -5.898 30.016 1 97.62 17 THR B CA 1
ATOM 3268 C C . THR B 1 17 ? 8.852 -4.633 29.625 1 97.62 17 THR B C 1
ATOM 3270 O O . THR B 1 17 ? 8.305 -3.939 30.5 1 97.62 17 THR B O 1
ATOM 3273 N N . LEU B 1 18 ? 8.812 -4.344 28.359 1 97.75 18 LEU B N 1
ATOM 3274 C CA . LEU B 1 18 ? 8.141 -3.154 27.859 1 97.75 18 LEU B CA 1
ATOM 3275 C C . LEU B 1 18 ? 6.637 -3.238 28.094 1 97.75 18 LEU B C 1
ATOM 3277 O O . LEU B 1 18 ? 6 -2.238 28.438 1 97.75 18 LEU B O 1
ATOM 3281 N N . ALA B 1 19 ? 6.07 -4.43 27.891 1 97.94 19 ALA B N 1
ATOM 3282 C CA . ALA B 1 19 ? 4.641 -4.629 28.125 1 97.94 19 ALA B CA 1
ATOM 3283 C C . ALA B 1 19 ? 4.273 -4.391 29.578 1 97.94 19 ALA B C 1
ATOM 3285 O O . ALA B 1 19 ? 3.209 -3.842 29.875 1 97.94 19 ALA B O 1
ATOM 3286 N N . SER B 1 20 ? 5.148 -4.789 30.484 1 97.19 20 SER B N 1
ATOM 3287 C CA . SER B 1 20 ? 4.926 -4.559 31.906 1 97.19 20 SER B CA 1
ATOM 3288 C C . SER B 1 20 ? 4.949 -3.072 32.25 1 97.19 20 SER B C 1
ATOM 3290 O O . SER B 1 20 ? 4.105 -2.584 33 1 97.19 20 SER B O 1
ATOM 3292 N N . ARG B 1 21 ? 5.867 -2.385 31.703 1 97.44 21 ARG B N 1
ATOM 3293 C CA . ARG B 1 21 ? 5.957 -0.944 31.922 1 97.44 21 ARG B CA 1
ATOM 3294 C C . ARG B 1 21 ? 4.738 -0.232 31.344 1 97.44 21 ARG B C 1
ATOM 3296 O O . ARG B 1 21 ? 4.215 0.705 31.953 1 97.44 21 ARG B O 1
ATOM 3303 N N . TYR B 1 22 ? 4.379 -0.678 30.188 1 97.69 22 TYR B N 1
ATOM 3304 C CA . TYR B 1 22 ? 3.178 -0.14 29.562 1 97.69 22 TYR B CA 1
ATOM 3305 C C . TYR B 1 22 ? 1.96 -0.334 30.453 1 97.69 22 TYR B C 1
ATOM 3307 O O . TYR B 1 22 ? 1.192 0.604 30.688 1 97.69 22 TYR B O 1
ATOM 3315 N N . ALA B 1 23 ? 1.824 -1.518 31 1 96.62 23 ALA B N 1
ATOM 3316 C CA . ALA B 1 23 ? 0.687 -1.835 31.859 1 96.62 23 ALA B CA 1
ATOM 3317 C C . ALA B 1 23 ? 0.693 -0.972 33.125 1 96.62 23 ALA B C 1
ATOM 3319 O O . ALA B 1 23 ? -0.357 -0.5 33.562 1 96.62 23 ALA B O 1
ATOM 3320 N N . GLU B 1 24 ? 1.798 -0.763 33.656 1 96.38 24 GLU B N 1
ATOM 3321 C CA . GLU B 1 24 ? 1.942 0.059 34.844 1 96.38 24 GLU B CA 1
ATOM 3322 C C . GLU B 1 24 ? 1.537 1.505 34.562 1 96.38 24 GLU B C 1
ATOM 3324 O O . GLU B 1 24 ? 0.82 2.113 35.375 1 96.38 24 GLU B O 1
ATOM 3329 N N . LYS B 1 25 ? 1.98 2.016 33.469 1 96.56 25 LYS B N 1
ATOM 3330 C CA . LYS B 1 25 ? 1.662 3.396 33.125 1 96.56 25 LYS B CA 1
ATOM 3331 C C . LYS B 1 25 ? 0.169 3.564 32.844 1 96.56 25 LYS B C 1
ATOM 3333 O O . LYS B 1 25 ? -0.437 4.547 33.281 1 96.56 25 LYS B O 1
ATOM 3338 N N . VAL B 1 26 ? -0.334 2.654 32.156 1 95.06 26 VAL B N 1
ATOM 3339 C CA . VAL B 1 26 ? -1.754 2.725 31.812 1 95.06 26 VAL B CA 1
ATOM 3340 C C . VAL B 1 26 ? -2.586 2.646 33.094 1 95.06 26 VAL B C 1
ATOM 3342 O O . VAL B 1 26 ? -3.555 3.393 33.25 1 95.06 26 VAL B O 1
ATOM 3345 N N . GLN B 1 27 ? -2.242 1.807 34 1 94.38 27 GLN B N 1
ATOM 3346 C CA . GLN B 1 27 ? -2.953 1.655 35.281 1 94.38 27 GLN B CA 1
ATOM 3347 C C . GLN B 1 27 ? -2.838 2.918 36.125 1 94.38 27 GLN B C 1
ATOM 3349 O O . GLN B 1 27 ? -3.77 3.273 36.844 1 94.38 27 GLN B O 1
ATOM 3354 N N . ALA B 1 28 ? -1.761 3.592 36 1 95.75 28 ALA B N 1
ATOM 3355 C CA . ALA B 1 28 ? -1.523 4.809 36.781 1 95.75 28 ALA B CA 1
ATOM 3356 C C . ALA B 1 28 ? -2.146 6.023 36.094 1 95.75 28 ALA B C 1
ATOM 3358 O O . ALA B 1 28 ? -2.131 7.129 36.625 1 95.75 28 ALA B O 1
ATOM 3359 N N . GLY B 1 29 ? -2.621 5.852 34.844 1 93.88 29 GLY B N 1
ATOM 3360 C CA . GLY B 1 29 ? -3.197 6.961 34.094 1 93.88 29 GLY B CA 1
ATOM 3361 C C . GLY B 1 29 ? -2.154 7.883 33.5 1 93.88 29 GLY B C 1
ATOM 3362 O O . GLY B 1 29 ? -2.418 9.062 33.281 1 93.88 29 GLY B O 1
ATOM 3363 N N . GLU B 1 30 ? -1.006 7.34 33.344 1 94.75 30 GLU B N 1
ATOM 3364 C CA . GLU B 1 30 ? 0.097 8.109 32.781 1 94.75 30 GLU B CA 1
ATOM 3365 C C . GLU B 1 30 ? 0.209 7.891 31.266 1 94.75 30 GLU B C 1
ATOM 3367 O O . GLU B 1 30 ? -0.305 6.902 30.734 1 94.75 30 GLU B O 1
ATOM 3372 N N . ASN B 1 31 ? 0.833 8.828 30.641 1 92.5 31 ASN B N 1
ATOM 3373 C CA . ASN B 1 31 ? 1.13 8.695 29.219 1 92.5 31 ASN B CA 1
ATOM 3374 C C . ASN B 1 31 ? 2.109 7.559 28.953 1 92.5 31 ASN B C 1
ATOM 3376 O O . ASN B 1 31 ? 3.145 7.457 29.609 1 92.5 31 ASN B O 1
ATOM 3380 N N . ALA B 1 32 ? 1.734 6.688 28.047 1 94.81 32 ALA B N 1
ATOM 3381 C CA . ALA B 1 32 ? 2.566 5.52 27.781 1 94.81 32 ALA B CA 1
ATOM 3382 C C . ALA B 1 32 ? 3.088 5.543 26.344 1 94.81 32 ALA B C 1
ATOM 3384 O O . ALA B 1 32 ? 3.373 4.496 25.766 1 94.81 32 ALA B O 1
ATOM 3385 N N . ASP B 1 33 ? 3.215 6.699 25.688 1 90.25 33 ASP B N 1
ATOM 3386 C CA . ASP B 1 33 ? 3.586 6.836 24.281 1 90.25 33 ASP B CA 1
ATOM 3387 C C . ASP B 1 33 ? 4.961 6.227 24.016 1 90.25 33 ASP B C 1
ATOM 3389 O O . ASP B 1 33 ? 5.164 5.566 23 1 90.25 33 ASP B O 1
ATOM 3393 N N . THR B 1 34 ? 5.855 6.441 24.938 1 90.75 34 THR B N 1
ATOM 3394 C CA . THR B 1 34 ? 7.211 5.922 24.781 1 90.75 34 THR B CA 1
ATOM 3395 C C . THR B 1 34 ? 7.211 4.395 24.812 1 90.75 34 THR B C 1
ATOM 3397 O O . THR B 1 34 ? 7.891 3.754 24.016 1 90.75 34 THR B O 1
ATOM 3400 N N . GLU B 1 35 ? 6.43 3.855 25.781 1 94.94 35 GLU B N 1
ATOM 3401 C CA . GLU B 1 35 ? 6.328 2.402 25.891 1 94.94 35 GLU B CA 1
ATOM 3402 C C . GLU B 1 35 ? 5.66 1.803 24.656 1 94.94 35 GLU B C 1
ATOM 3404 O O . GLU B 1 35 ? 6.09 0.76 24.156 1 94.94 35 GLU B O 1
ATOM 3409 N N . ILE B 1 36 ? 4.656 2.506 24.156 1 95.44 36 ILE B N 1
ATOM 3410 C CA . ILE B 1 36 ? 3.955 2.045 22.969 1 95.44 36 ILE B CA 1
ATOM 3411 C C . ILE B 1 36 ? 4.926 1.981 21.781 1 95.44 36 ILE B C 1
ATOM 3413 O O . ILE B 1 36 ? 5.051 0.945 21.125 1 95.44 36 ILE B O 1
ATOM 3417 N N . ALA B 1 37 ? 5.668 3.029 21.562 1 93 37 ALA B N 1
ATOM 3418 C CA . ALA B 1 37 ? 6.609 3.094 20.453 1 93 37 ALA B CA 1
ATOM 3419 C C . ALA B 1 37 ? 7.66 1.991 20.562 1 93 37 ALA B C 1
ATOM 3421 O O . ALA B 1 37 ? 8.039 1.383 19.562 1 93 37 ALA B O 1
ATOM 3422 N N . SER B 1 38 ? 8.117 1.716 21.75 1 94.94 38 SER B N 1
ATOM 3423 C CA . SER B 1 38 ? 9.148 0.711 21.969 1 94.94 38 SER B CA 1
ATOM 3424 C C . SER B 1 38 ? 8.617 -0.697 21.734 1 94.94 38 SER B C 1
ATOM 3426 O O . SER B 1 38 ? 9.312 -1.551 21.172 1 94.94 38 SER B O 1
ATOM 3428 N N . ILE B 1 39 ? 7.379 -0.919 22.219 1 96.94 39 ILE B N 1
ATOM 3429 C CA . ILE B 1 39 ? 6.75 -2.219 22.016 1 96.94 39 ILE B CA 1
ATOM 3430 C C . ILE B 1 39 ? 6.559 -2.471 20.516 1 96.94 39 ILE B C 1
ATOM 3432 O O . ILE B 1 39 ? 6.91 -3.537 20.016 1 96.94 39 ILE B O 1
ATOM 3436 N N . VAL B 1 40 ? 6.051 -1.463 19.828 1 95.94 40 VAL B N 1
ATOM 3437 C CA . VAL B 1 40 ? 5.789 -1.562 18.406 1 95.94 40 VAL B CA 1
ATOM 3438 C C . VAL B 1 40 ? 7.09 -1.863 17.656 1 95.94 40 VAL B C 1
ATOM 3440 O O . VAL B 1 40 ? 7.137 -2.754 16.812 1 95.94 40 VAL B O 1
ATOM 3443 N N . SER B 1 41 ? 8.117 -1.165 18 1 95.06 41 SER B N 1
ATOM 3444 C CA . SER B 1 41 ? 9.414 -1.358 17.375 1 95.06 41 SER B CA 1
ATOM 3445 C C . SER B 1 41 ? 9.969 -2.754 17.656 1 95.06 41 SER B C 1
ATOM 3447 O O . SER B 1 41 ? 10.453 -3.428 16.734 1 95.06 41 SER B O 1
ATOM 3449 N N . ALA B 1 42 ? 9.891 -3.195 18.859 1 96.69 42 ALA B N 1
ATOM 3450 C CA . ALA B 1 42 ? 10.422 -4.5 19.234 1 96.69 42 ALA B CA 1
ATOM 3451 C C . ALA B 1 42 ? 9.641 -5.629 18.562 1 96.69 42 ALA B C 1
ATOM 3453 O O . ALA B 1 42 ? 10.219 -6.637 18.156 1 96.69 42 ALA B O 1
ATOM 3454 N N . CYS B 1 43 ? 8.32 -5.465 18.5 1 97.38 43 CYS B N 1
ATOM 3455 C CA . CYS B 1 43 ? 7.5 -6.453 17.812 1 97.38 43 CYS B CA 1
ATOM 3456 C C . CYS B 1 43 ? 7.879 -6.551 16.344 1 97.38 43 CYS B C 1
ATOM 3458 O O . CYS B 1 43 ? 7.965 -7.648 15.781 1 97.38 43 CYS B O 1
ATOM 3460 N N . LYS B 1 44 ? 8.102 -5.461 15.727 1 96.69 44 LYS B N 1
ATOM 3461 C CA . LYS B 1 44 ? 8.508 -5.457 14.328 1 96.69 44 LYS B CA 1
ATOM 3462 C C . LYS B 1 44 ? 9.875 -6.102 14.141 1 96.69 44 LYS B C 1
ATOM 3464 O O . LYS B 1 44 ? 10.109 -6.824 13.172 1 96.69 44 LYS B O 1
ATOM 3469 N N . ASP B 1 45 ? 10.781 -5.785 15.055 1 97 45 ASP B N 1
ATOM 3470 C CA . ASP B 1 45 ? 12.109 -6.383 15 1 97 45 ASP B CA 1
ATOM 3471 C C . ASP B 1 45 ? 12.031 -7.906 15.078 1 97 45 ASP B C 1
ATOM 3473 O O . ASP B 1 45 ? 12.719 -8.609 14.328 1 97 45 ASP B O 1
ATOM 3477 N N . LEU B 1 46 ? 11.258 -8.406 15.977 1 98.19 46 LEU B N 1
ATOM 3478 C CA . LEU B 1 46 ? 11.125 -9.852 16.141 1 98.19 46 LEU B CA 1
ATOM 3479 C C . LEU B 1 46 ? 10.461 -10.477 14.922 1 98.19 46 LEU B C 1
ATOM 3481 O O . LEU B 1 46 ? 10.891 -11.531 14.445 1 98.19 46 LEU B O 1
ATOM 3485 N N . ASP B 1 47 ? 9.398 -9.875 14.422 1 97.12 47 ASP B N 1
ATOM 3486 C CA . ASP B 1 47 ? 8.75 -10.312 13.188 1 97.12 47 ASP B CA 1
ATOM 3487 C C . ASP B 1 47 ? 9.75 -10.406 12.039 1 97.12 47 ASP B C 1
ATOM 3489 O O . ASP B 1 47 ? 9.844 -11.445 11.383 1 97.12 47 ASP B O 1
ATOM 3493 N N . ALA B 1 48 ? 10.531 -9.375 11.867 1 96.88 48 ALA B N 1
ATOM 3494 C CA . ALA B 1 48 ? 11.508 -9.32 10.781 1 96.88 48 ALA B CA 1
ATOM 3495 C C . ALA B 1 48 ? 12.586 -10.383 10.961 1 96.88 48 ALA B C 1
ATOM 3497 O O . ALA B 1 48 ? 13.102 -10.93 9.984 1 96.88 48 ALA B O 1
ATOM 3498 N N . LEU B 1 49 ? 12.953 -10.594 12.203 1 97.56 49 LEU B N 1
ATOM 3499 C CA . LEU B 1 49 ? 14.016 -11.547 12.5 1 97.56 49 LEU B CA 1
ATOM 3500 C C . LEU B 1 49 ? 13.602 -12.969 12.141 1 97.56 49 LEU B C 1
ATOM 3502 O O . LEU B 1 49 ? 14.391 -13.727 11.586 1 97.56 49 LEU B O 1
ATOM 3506 N N . VAL B 1 50 ? 12.375 -13.328 12.453 1 97.25 50 VAL B N 1
ATOM 3507 C CA . VAL B 1 50 ? 12 -14.734 12.336 1 97.25 50 VAL B CA 1
ATOM 3508 C C . VAL B 1 50 ? 11.445 -15 10.938 1 97.25 50 VAL B C 1
ATOM 3510 O O . VAL B 1 50 ? 11.445 -16.141 10.477 1 97.25 50 VAL B O 1
ATOM 3513 N N . THR B 1 51 ? 10.883 -14.016 10.242 1 95.88 51 THR B N 1
ATOM 3514 C CA . THR B 1 51 ? 10.312 -14.164 8.906 1 95.88 51 THR B CA 1
ATOM 3515 C C . THR B 1 51 ? 11.422 -14.273 7.859 1 95.88 51 THR B C 1
ATOM 3517 O O . THR B 1 51 ? 12.344 -13.453 7.832 1 95.88 51 THR B O 1
ATOM 3520 N N . PRO B 1 52 ? 11.375 -15.281 7.016 1 94.25 52 PRO B N 1
ATOM 3521 C CA . PRO B 1 52 ? 12.375 -15.367 5.949 1 94.25 52 PRO B CA 1
ATOM 3522 C C . PRO B 1 52 ? 12.453 -14.094 5.109 1 94.25 52 PRO B C 1
ATOM 3524 O O . PRO B 1 52 ? 11.43 -13.477 4.824 1 94.25 52 PRO B O 1
ATOM 3527 N N . PRO B 1 53 ? 13.648 -13.688 4.711 1 95.81 53 PRO B N 1
ATOM 3528 C CA . PRO B 1 53 ? 13.859 -12.43 3.988 1 95.81 53 PRO B CA 1
ATOM 3529 C C . PRO B 1 53 ? 12.984 -12.305 2.748 1 95.81 53 PRO B C 1
ATOM 3531 O O . PRO B 1 53 ? 12.43 -11.234 2.482 1 95.81 53 PRO B O 1
ATOM 3534 N N . GLU B 1 54 ? 12.789 -13.352 1.981 1 93.62 54 GLU B N 1
ATOM 3535 C CA . GLU B 1 54 ? 11.977 -13.312 0.771 1 93.62 54 GLU B CA 1
ATOM 3536 C C . GLU B 1 54 ? 10.508 -13.016 1.099 1 93.62 54 GLU B C 1
ATOM 3538 O O . GLU B 1 54 ? 9.867 -12.203 0.432 1 93.62 54 GLU B O 1
ATOM 3543 N N . SER B 1 55 ? 10.023 -13.688 2.174 1 93.56 55 SER B N 1
ATOM 3544 C CA . SER B 1 55 ? 8.641 -13.477 2.602 1 93.56 55 SER B CA 1
ATOM 3545 C C . SER B 1 55 ? 8.438 -12.055 3.117 1 93.56 55 SER B C 1
ATOM 3547 O O . SER B 1 55 ? 7.375 -11.461 2.91 1 93.56 55 SER B O 1
ATOM 3549 N N . TRP B 1 56 ? 9.461 -11.57 3.814 1 96.38 56 TRP B N 1
ATOM 3550 C CA . TRP B 1 56 ? 9.398 -10.195 4.309 1 96.38 56 TRP B CA 1
ATOM 3551 C C . TRP B 1 56 ? 9.281 -9.203 3.154 1 96.38 56 TRP B C 1
ATOM 3553 O O . TRP B 1 56 ? 8.445 -8.297 3.193 1 96.38 56 TRP B O 1
ATOM 3563 N N . ASN B 1 57 ? 10.125 -9.383 2.119 1 97.25 57 ASN B N 1
ATOM 3564 C CA . ASN B 1 57 ? 10.086 -8.508 0.953 1 97.25 57 ASN B CA 1
ATOM 3565 C C . ASN B 1 57 ? 8.734 -8.57 0.246 1 97.25 57 ASN B C 1
ATOM 3567 O O . ASN B 1 57 ? 8.211 -7.551 -0.204 1 97.25 57 ASN B O 1
ATOM 3571 N N . ASP B 1 58 ? 8.133 -9.773 0.164 1 95.62 58 ASP B N 1
ATOM 3572 C CA . ASP B 1 58 ? 6.816 -9.93 -0.437 1 95.62 58 ASP B CA 1
ATOM 3573 C C . ASP B 1 58 ? 5.766 -9.117 0.32 1 95.62 58 ASP B C 1
ATOM 3575 O O . ASP B 1 58 ? 4.961 -8.414 -0.29 1 95.62 58 ASP B O 1
ATOM 3579 N N . ARG B 1 59 ? 5.844 -9.273 1.589 1 96 59 ARG B N 1
ATOM 3580 C CA . ARG B 1 59 ? 4.875 -8.594 2.445 1 96 59 ARG B CA 1
ATOM 3581 C C . ARG B 1 59 ? 4.977 -7.078 2.297 1 96 59 ARG B C 1
ATOM 3583 O O . ARG B 1 59 ? 3.957 -6.391 2.205 1 96 59 ARG B O 1
ATOM 3590 N N . MET B 1 60 ? 6.219 -6.543 2.262 1 97.12 60 MET B N 1
ATOM 3591 C CA . MET B 1 60 ? 6.406 -5.102 2.105 1 97.12 60 MET B CA 1
ATOM 3592 C C . MET B 1 60 ? 5.973 -4.645 0.716 1 97.12 60 MET B C 1
ATOM 3594 O O . MET B 1 60 ? 5.289 -3.629 0.578 1 97.12 60 MET B O 1
ATOM 3598 N N . ALA B 1 61 ? 6.305 -5.402 -0.259 1 98.12 61 ALA B N 1
ATOM 3599 C CA . ALA B 1 61 ? 5.988 -5.035 -1.636 1 98.12 61 ALA B CA 1
ATOM 3600 C C . ALA B 1 61 ? 4.48 -5.027 -1.868 1 98.12 61 ALA B C 1
ATOM 3602 O O . ALA B 1 61 ? 3.961 -4.164 -2.58 1 98.12 61 ALA B O 1
ATOM 3603 N N . MET B 1 62 ? 3.758 -5.926 -1.235 1 97.69 62 MET B N 1
ATOM 3604 C CA . MET B 1 62 ? 2.326 -6.082 -1.48 1 97.69 62 MET B CA 1
ATOM 3605 C C . MET B 1 62 ? 1.512 -5.309 -0.446 1 97.69 62 MET B C 1
ATOM 3607 O O . MET B 1 62 ? 0.288 -5.445 -0.388 1 97.69 62 MET B O 1
ATOM 3611 N N . SER B 1 63 ? 2.137 -4.473 0.318 1 97 63 SER B N 1
ATOM 3612 C CA . SER B 1 63 ? 1.454 -3.787 1.408 1 97 63 SER B CA 1
ATOM 3613 C C . SER B 1 63 ? 0.355 -2.869 0.881 1 97 63 SER B C 1
ATOM 3615 O O . SER B 1 63 ? -0.545 -2.479 1.627 1 97 63 SER B O 1
ATOM 3617 N N . TYR B 1 64 ? 0.346 -2.531 -0.412 1 98.25 64 TYR B N 1
ATOM 3618 C CA . TYR B 1 64 ? -0.685 -1.685 -1.002 1 98.25 64 TYR B CA 1
ATOM 3619 C C . TYR B 1 64 ? -2.037 -2.385 -0.993 1 98.25 64 TYR B C 1
ATOM 3621 O O . TYR B 1 64 ? -3.078 -1.742 -1.155 1 98.25 64 TYR B O 1
ATOM 3629 N N . THR B 1 65 ? -2.111 -3.68 -0.778 1 98.12 65 THR B N 1
ATOM 3630 C CA . THR B 1 65 ? -3.359 -4.426 -0.912 1 98.12 65 THR B CA 1
ATOM 3631 C C . THR B 1 65 ? -4.297 -4.117 0.251 1 98.12 65 THR B C 1
ATOM 3633 O O . THR B 1 65 ? -5.52 -4.098 0.08 1 98.12 65 THR B O 1
ATOM 3636 N N . ILE B 1 66 ? -3.764 -3.861 1.464 1 98.12 66 ILE B N 1
ATOM 3637 C CA . ILE B 1 66 ? -4.645 -3.502 2.57 1 98.12 66 ILE B CA 1
ATOM 3638 C C . ILE B 1 66 ? -5.234 -2.113 2.33 1 98.12 66 ILE B C 1
ATOM 3640 O O . ILE B 1 66 ? -6.387 -1.853 2.682 1 98.12 66 ILE B O 1
ATOM 3644 N N . SER B 1 67 ? -4.445 -1.193 1.759 1 98.56 67 SER B N 1
ATOM 3645 C CA . SER B 1 67 ? -4.988 0.109 1.387 1 98.56 67 SER B CA 1
ATOM 3646 C C . SER B 1 67 ? -6.16 -0.035 0.421 1 98.56 67 SER B C 1
ATOM 3648 O O . SER B 1 67 ? -7.199 0.605 0.597 1 98.56 67 SER B O 1
ATOM 3650 N N . THR B 1 68 ? -5.984 -0.88 -0.553 1 98.62 68 THR B N 1
ATOM 3651 C CA . THR B 1 68 ? -7.02 -1.13 -1.547 1 98.62 68 THR B CA 1
ATOM 3652 C C . THR B 1 68 ? -8.242 -1.775 -0.902 1 98.62 68 THR B C 1
ATOM 3654 O O . THR B 1 68 ? -9.383 -1.411 -1.212 1 98.62 68 THR B O 1
ATOM 3657 N N . ALA B 1 69 ? -8.008 -2.729 -0.02 1 98.44 69 ALA B N 1
ATOM 3658 C CA . ALA B 1 69 ? -9.102 -3.408 0.668 1 98.44 69 ALA B CA 1
ATOM 3659 C C . ALA B 1 69 ? -9.922 -2.424 1.499 1 98.44 69 ALA B C 1
ATOM 3661 O O . ALA B 1 69 ? -11.156 -2.482 1.503 1 98.44 69 ALA B O 1
ATOM 3662 N N . ILE B 1 70 ? -9.242 -1.532 2.172 1 98.75 70 ILE B N 1
ATOM 3663 C CA . ILE B 1 70 ? -9.922 -0.529 2.986 1 98.75 70 ILE B CA 1
ATOM 3664 C C . ILE B 1 70 ? -10.805 0.347 2.098 1 98.75 70 ILE B C 1
ATOM 3666 O O . ILE B 1 70 ? -11.953 0.634 2.441 1 98.75 70 ILE B O 1
ATOM 3670 N N . ALA B 1 71 ? -10.273 0.786 0.967 1 98.62 71 ALA B N 1
ATOM 3671 C CA . ALA B 1 71 ? -11.055 1.591 0.032 1 98.62 71 ALA B CA 1
ATOM 3672 C C . ALA B 1 71 ? -12.336 0.863 -0.382 1 98.62 71 ALA B C 1
ATOM 3674 O O . ALA B 1 71 ? -13.414 1.457 -0.404 1 98.62 71 ALA B O 1
ATOM 3675 N N . LEU B 1 72 ? -12.227 -0.414 -0.703 1 98.44 72 LEU B N 1
ATOM 3676 C CA . LEU B 1 72 ? -13.391 -1.208 -1.1 1 98.44 72 LEU B CA 1
ATOM 3677 C C . LEU B 1 72 ? -14.406 -1.28 0.031 1 98.44 72 LEU B C 1
ATOM 3679 O O . LEU B 1 72 ? -15.609 -1.089 -0.195 1 98.44 72 LEU B O 1
ATOM 3683 N N . LEU B 1 73 ? -13.945 -1.548 1.249 1 98.62 73 LEU B N 1
ATOM 3684 C CA . LEU B 1 73 ? -14.836 -1.717 2.395 1 98.62 73 LEU B CA 1
ATOM 3685 C C . LEU B 1 73 ? -15.555 -0.412 2.725 1 98.62 73 LEU B C 1
ATOM 3687 O O . LEU B 1 73 ? -16.734 -0.421 3.09 1 98.62 73 LEU B O 1
ATOM 3691 N N . LEU B 1 74 ? -14.828 0.692 2.611 1 98.44 74 LEU B N 1
ATOM 3692 C CA . LEU B 1 74 ? -15.445 1.995 2.824 1 98.44 74 LEU B CA 1
ATOM 3693 C C . LEU B 1 74 ? -16.469 2.297 1.734 1 98.44 74 LEU B C 1
ATOM 3695 O O . LEU B 1 74 ? -17.562 2.789 2.021 1 98.44 74 LEU B O 1
ATOM 3699 N N . ASN B 1 75 ? -16.141 1.988 0.473 1 97.69 75 ASN B N 1
ATOM 3700 C CA . ASN B 1 75 ? -17.047 2.219 -0.643 1 97.69 75 ASN B CA 1
ATOM 3701 C C . ASN B 1 75 ? -18.344 1.419 -0.488 1 97.69 75 ASN B C 1
ATOM 3703 O O . ASN B 1 75 ? -19.406 1.863 -0.918 1 97.69 75 ASN B O 1
ATOM 3707 N N . TRP B 1 76 ? -18.25 0.247 0.157 1 97.69 76 TRP B N 1
ATOM 3708 C CA . TRP B 1 76 ? -19.406 -0.624 0.335 1 97.69 76 TRP B CA 1
ATOM 3709 C C . TRP B 1 76 ? -20.109 -0.33 1.655 1 97.69 76 TRP B C 1
ATOM 3711 O O . TRP B 1 76 ? -21.078 -1.01 2.018 1 97.69 76 TRP B O 1
ATOM 3721 N N . ASP B 1 77 ? -19.594 0.599 2.467 1 97.25 77 ASP B N 1
ATOM 3722 C CA . ASP B 1 77 ? -20.141 0.977 3.764 1 97.25 77 ASP B CA 1
ATOM 3723 C C . ASP B 1 77 ? -20.203 -0.222 4.707 1 97.25 77 ASP B C 1
ATOM 3725 O O . ASP B 1 77 ? -21.172 -0.393 5.449 1 97.25 77 ASP B O 1
ATOM 3729 N N . VAL B 1 78 ? -19.219 -1.074 4.625 1 98.12 78 VAL B N 1
ATOM 3730 C CA . VAL B 1 78 ? -19.203 -2.324 5.379 1 98.12 78 VAL B CA 1
ATOM 3731 C C . VAL B 1 78 ? -19.234 -2.027 6.875 1 98.12 78 VAL B C 1
ATOM 3733 O O . VAL B 1 78 ? -19.922 -2.719 7.637 1 98.12 78 VAL B O 1
ATOM 3736 N N . PHE B 1 79 ? -18.484 -1.024 7.348 1 98.12 79 PHE B N 1
ATOM 3737 C CA . PHE B 1 79 ? -18.406 -0.729 8.773 1 98.12 79 PHE B CA 1
ATOM 3738 C C . PHE B 1 79 ? -19.75 -0.251 9.312 1 98.12 79 PHE B C 1
ATOM 3740 O O . PHE B 1 79 ? -20.156 -0.648 10.398 1 98.12 79 PHE B O 1
ATOM 3747 N N . GLN B 1 80 ? -20.438 0.566 8.523 1 97.12 80 GLN B N 1
ATOM 3748 C CA . GLN B 1 80 ? -21.781 1.015 8.898 1 97.12 80 GLN B CA 1
ATOM 3749 C C . GLN B 1 80 ? -22.766 -0.151 8.93 1 97.12 80 GLN B C 1
ATOM 3751 O O . GLN B 1 80 ? -23.625 -0.223 9.812 1 97.12 80 GLN B O 1
ATOM 3756 N N . ILE B 1 81 ? -22.672 -1.017 7.98 1 97.44 81 ILE B N 1
ATOM 3757 C CA . ILE B 1 81 ? -23.562 -2.174 7.906 1 97.44 81 ILE B CA 1
ATOM 3758 C C . ILE B 1 81 ? -23.344 -3.066 9.125 1 97.44 81 ILE B C 1
ATOM 3760 O O . ILE B 1 81 ? -24.312 -3.52 9.75 1 97.44 81 ILE B O 1
ATOM 3764 N N . LEU B 1 82 ? -22.109 -3.324 9.461 1 97.94 82 LEU B N 1
ATOM 3765 C CA . LEU B 1 82 ? -21.797 -4.145 10.625 1 97.94 82 LEU B CA 1
ATOM 3766 C C . LEU B 1 82 ? -22.328 -3.5 11.898 1 97.94 82 LEU B C 1
ATOM 3768 O O . LEU B 1 82 ? -22.859 -4.191 12.773 1 97.94 82 LEU B O 1
ATOM 3772 N N . ALA B 1 83 ? -22.188 -2.215 12.039 1 97 83 ALA B N 1
ATOM 3773 C CA . ALA B 1 83 ? -22.656 -1.491 13.211 1 97 83 ALA B CA 1
ATOM 3774 C C . ALA B 1 83 ? -24.172 -1.601 13.352 1 97 83 ALA B C 1
ATOM 3776 O O . ALA B 1 83 ? -24.703 -1.706 14.461 1 97 83 ALA B O 1
ATOM 3777 N N . ALA B 1 84 ? -24.844 -1.554 12.25 1 95.62 84 ALA B N 1
ATOM 3778 C CA . ALA B 1 84 ? -26.312 -1.566 12.234 1 95.62 84 ALA B CA 1
ATOM 3779 C C . ALA B 1 84 ? -26.859 -2.928 12.664 1 95.62 84 ALA B C 1
ATOM 3781 O O . ALA B 1 84 ? -27.969 -3.021 13.188 1 95.62 84 ALA B O 1
ATOM 3782 N N . GLN B 1 85 ? -26.156 -4.008 12.445 1 90.56 85 GLN B N 1
ATOM 3783 C CA . GLN B 1 85 ? -26.609 -5.352 12.789 1 90.56 85 GLN B CA 1
ATOM 3784 C C . GLN B 1 85 ? -26.469 -5.613 14.289 1 90.56 85 GLN B C 1
ATOM 3786 O O . GLN B 1 85 ? -27.172 -6.473 14.836 1 90.56 85 GLN B O 1
ATOM 3791 N N . ALA B 1 86 ? -25.766 -4.941 15.109 1 82.5 86 ALA B N 1
ATOM 3792 C CA . ALA B 1 86 ? -25.547 -5.051 16.547 1 82.5 86 ALA B CA 1
ATOM 3793 C C . ALA B 1 86 ? -25.031 -6.441 16.906 1 82.5 86 ALA B C 1
ATOM 3795 O O . ALA B 1 86 ? -24.844 -6.75 18.094 1 82.5 86 ALA B O 1
ATOM 3796 N N . LYS B 1 87 ? -24.984 -7.383 16.016 1 91.44 87 LYS B N 1
ATOM 3797 C CA . LYS B 1 87 ? -24.422 -8.719 16.203 1 91.44 87 LYS B CA 1
ATOM 3798 C C . LYS B 1 87 ? -23.422 -9.062 15.102 1 91.44 87 LYS B C 1
ATOM 3800 O O . LYS B 1 87 ? -23.422 -8.438 14.039 1 91.44 87 LYS B O 1
ATOM 3805 N N . PRO B 1 88 ? -22.5 -10.039 15.391 1 96.56 88 PRO B N 1
ATOM 3806 C CA . PRO B 1 88 ? -21.625 -10.508 14.312 1 96.56 88 PRO B CA 1
ATOM 3807 C C . PRO B 1 88 ? -22.406 -10.93 13.062 1 96.56 88 PRO B C 1
ATOM 3809 O O . PRO B 1 88 ? -23.484 -11.516 13.164 1 96.56 88 PRO B O 1
ATOM 3812 N N . THR B 1 89 ? -21.875 -10.562 11.93 1 97.75 89 THR B N 1
ATOM 3813 C CA . THR B 1 89 ? -22.609 -10.703 10.68 1 97.75 89 THR B CA 1
ATOM 3814 C C . THR B 1 89 ? -21.891 -11.641 9.719 1 97.75 89 THR B C 1
ATOM 3816 O O . THR B 1 89 ? -20.656 -11.57 9.57 1 97.75 89 THR B O 1
ATOM 3819 N N . SER B 1 90 ? -22.594 -12.492 9.117 1 97.69 90 SER B N 1
ATOM 3820 C CA . SER B 1 90 ? -22.016 -13.477 8.203 1 97.69 90 SER B CA 1
ATOM 3821 C C . SER B 1 90 ? -21.609 -12.836 6.887 1 97.69 90 SER B C 1
ATOM 3823 O O . SER B 1 90 ? -22.141 -11.789 6.504 1 97.69 90 SER B O 1
ATOM 3825 N N . LEU B 1 91 ? -20.719 -13.516 6.254 1 97.12 91 LEU B N 1
ATOM 3826 C CA . LEU B 1 91 ? -20.281 -13.094 4.926 1 97.12 91 LEU B CA 1
ATOM 3827 C C . LEU B 1 91 ? -21.469 -13.008 3.973 1 97.12 91 LEU B C 1
ATOM 3829 O O . LEU B 1 91 ? -21.562 -12.07 3.178 1 97.12 91 LEU B O 1
ATOM 3833 N N . GLU B 1 92 ? -22.344 -13.938 4.02 1 96.81 92 GLU B N 1
ATOM 3834 C CA . GLU B 1 92 ? -23.516 -13.969 3.15 1 96.81 92 GLU B CA 1
ATOM 3835 C C . GLU B 1 92 ? -24.391 -12.734 3.354 1 96.81 92 GLU B C 1
ATOM 3837 O O . GLU B 1 92 ? -24.797 -12.094 2.385 1 96.81 92 GLU B O 1
ATOM 3842 N N . THR B 1 93 ? -24.672 -12.414 4.57 1 97.19 93 THR B N 1
ATOM 3843 C CA . THR B 1 93 ? -25.5 -11.258 4.902 1 97.19 93 THR B CA 1
ATOM 3844 C C . THR B 1 93 ? -24.812 -9.969 4.461 1 97.19 93 THR B C 1
ATOM 3846 O O . THR B 1 93 ? -25.469 -9.07 3.916 1 97.19 93 THR B O 1
ATOM 3849 N N . LEU B 1 94 ? -23.547 -9.875 4.664 1 97.81 94 LEU B N 1
ATOM 3850 C CA . LEU B 1 94 ? -22.812 -8.68 4.273 1 97.81 94 LEU B CA 1
ATOM 3851 C C . LEU B 1 94 ? -22.812 -8.5 2.76 1 97.81 94 LEU B C 1
ATOM 3853 O O . LEU B 1 94 ? -23 -7.391 2.262 1 97.81 94 LEU B O 1
ATOM 3857 N N . ALA B 1 95 ? -22.578 -9.609 2.086 1 97.56 95 ALA B N 1
ATOM 3858 C CA . ALA B 1 95 ? -22.531 -9.547 0.626 1 97.56 95 ALA B CA 1
ATOM 3859 C C . ALA B 1 95 ? -23.875 -9.078 0.063 1 97.56 95 ALA B C 1
ATOM 3861 O O . ALA B 1 95 ? -23.922 -8.281 -0.876 1 97.56 95 ALA B O 1
ATOM 3862 N N . THR B 1 96 ? -24.938 -9.555 0.625 1 96.69 96 THR B N 1
ATOM 3863 C CA . THR B 1 96 ? -26.281 -9.164 0.208 1 96.69 96 THR B CA 1
ATOM 3864 C C . THR B 1 96 ? -26.516 -7.68 0.485 1 96.69 96 THR B C 1
ATOM 3866 O O . THR B 1 96 ? -27.031 -6.957 -0.373 1 96.69 96 THR B O 1
ATOM 3869 N N . SER B 1 97 ? -26.109 -7.238 1.601 1 96.25 97 SER B N 1
ATOM 3870 C CA . SER B 1 97 ? -26.312 -5.848 1.998 1 96.25 97 SER B CA 1
ATOM 3871 C C . SER B 1 97 ? -25.5 -4.898 1.132 1 96.25 97 SER B C 1
ATOM 3873 O O . SER B 1 97 ? -25.953 -3.803 0.8 1 96.25 97 SER B O 1
ATOM 3875 N N . CYS B 1 98 ? -24.281 -5.32 0.75 1 95.12 98 CYS B N 1
ATOM 3876 C CA . CYS B 1 98 ? -23.359 -4.496 -0.031 1 95.12 98 CYS B CA 1
ATOM 3877 C C . CYS B 1 98 ? -23.688 -4.57 -1.517 1 95.12 98 CYS B C 1
ATOM 3879 O O . CYS B 1 98 ? -23.297 -3.703 -2.293 1 95.12 98 CYS B O 1
ATOM 3881 N N . GLY B 1 99 ? -24.375 -5.645 -1.932 1 94.88 99 GLY B N 1
ATOM 3882 C CA . GLY B 1 99 ? -24.656 -5.867 -3.342 1 94.88 99 GLY B CA 1
ATOM 3883 C C . GLY B 1 99 ? -23.438 -6.277 -4.137 1 94.88 99 GLY B C 1
ATOM 3884 O O . GLY B 1 99 ? -23.266 -5.848 -5.277 1 94.88 99 GLY B O 1
ATOM 3885 N N . CYS B 1 100 ? -22.531 -7.016 -3.545 1 95.31 100 CYS B N 1
ATOM 3886 C CA . CYS B 1 100 ? -21.297 -7.426 -4.219 1 95.31 100 CYS B CA 1
ATOM 3887 C C . CYS B 1 100 ? -21.125 -8.938 -4.152 1 95.31 100 CYS B C 1
ATOM 3889 O O . CYS B 1 100 ? -21.859 -9.625 -3.441 1 95.31 100 CYS B O 1
ATOM 3891 N N . SER B 1 101 ? -20.25 -9.445 -4.98 1 93.5 101 SER B N 1
ATOM 3892 C CA . SER B 1 101 ? -19.953 -10.875 -4.977 1 93.5 101 SER B CA 1
ATOM 3893 C C . SER B 1 101 ? -19.328 -11.305 -3.652 1 93.5 101 SER B C 1
ATOM 3895 O O . SER B 1 101 ? -18.516 -10.578 -3.082 1 93.5 101 SER B O 1
ATOM 3897 N N . LYS B 1 102 ? -19.75 -12.508 -3.166 1 94.5 102 LYS B N 1
ATOM 3898 C CA . LYS B 1 102 ? -19.234 -13.078 -1.921 1 94.5 102 LYS B CA 1
ATOM 3899 C C . LYS B 1 102 ? -17.719 -13.25 -1.975 1 94.5 102 LYS B C 1
ATOM 3901 O O . LYS B 1 102 ? -17.031 -12.938 -1.01 1 94.5 102 LYS B O 1
ATOM 3906 N N . SER B 1 103 ? -17.203 -13.75 -3.074 1 92.56 103 SER B N 1
ATOM 3907 C CA . SER B 1 103 ? -15.773 -14.047 -3.201 1 92.56 103 SER B CA 1
ATOM 3908 C C . SER B 1 103 ? -14.93 -12.781 -3.135 1 92.56 103 SER B C 1
ATOM 3910 O O . SER B 1 103 ? -13.867 -12.766 -2.506 1 92.56 103 SER B O 1
ATOM 3912 N N . LEU B 1 104 ? -15.43 -11.766 -3.811 1 94.81 104 LEU B N 1
ATOM 3913 C CA . LEU B 1 104 ? -14.719 -10.5 -3.803 1 94.81 104 LEU B CA 1
ATOM 3914 C C . LEU B 1 104 ? -14.719 -9.883 -2.408 1 94.81 104 LEU B C 1
ATOM 3916 O O . LEU B 1 104 ? -13.68 -9.43 -1.924 1 94.81 104 LEU B O 1
ATOM 3920 N N . LEU B 1 105 ? -15.898 -9.828 -1.771 1 97.19 105 LEU B N 1
ATOM 3921 C CA . LEU B 1 105 ? -16.016 -9.281 -0.423 1 97.19 105 LEU B CA 1
ATOM 3922 C C . LEU B 1 105 ? -15.141 -10.07 0.555 1 97.19 105 LEU B C 1
ATOM 3924 O O . LEU B 1 105 ? -14.523 -9.484 1.449 1 97.19 105 LEU B O 1
ATOM 3928 N N . ARG B 1 106 ? -15.07 -11.367 0.435 1 94.56 106 ARG B N 1
ATOM 3929 C CA . ARG B 1 106 ? -14.25 -12.227 1.283 1 94.56 106 ARG B CA 1
ATOM 3930 C C . ARG B 1 106 ? -12.789 -11.789 1.243 1 94.56 106 ARG B C 1
ATOM 3932 O O . ARG B 1 106 ? -12.125 -11.734 2.281 1 94.56 106 ARG B O 1
ATOM 3939 N N . CYS B 1 107 ? -12.281 -11.484 0.057 1 94 107 CYS B N 1
ATOM 3940 C CA . CYS B 1 107 ? -10.891 -11.07 -0.084 1 94 107 CYS B CA 1
ATOM 3941 C C . CYS B 1 107 ? -10.617 -9.812 0.731 1 94 107 CYS B C 1
ATOM 3943 O O . CYS B 1 107 ? -9.633 -9.75 1.469 1 94 107 CYS B O 1
ATOM 3945 N N . ALA B 1 108 ? -11.5 -8.836 0.59 1 96.56 108 ALA B N 1
ATOM 3946 C CA . ALA B 1 108 ? -11.32 -7.57 1.298 1 96.56 108 ALA B CA 1
ATOM 3947 C C . ALA B 1 108 ? -11.438 -7.766 2.807 1 96.56 108 ALA B C 1
ATOM 3949 O O . ALA B 1 108 ? -10.656 -7.195 3.576 1 96.56 108 ALA B O 1
ATOM 3950 N N . LEU B 1 109 ? -12.398 -8.57 3.229 1 96.81 109 LEU B N 1
ATOM 3951 C CA . LEU B 1 109 ? -12.617 -8.82 4.648 1 96.81 109 LEU B CA 1
ATOM 3952 C C . LEU B 1 109 ? -11.445 -9.578 5.258 1 96.81 109 LEU B C 1
ATOM 3954 O O . LEU B 1 109 ? -11.047 -9.305 6.391 1 96.81 109 LEU B O 1
ATOM 3958 N N . ARG B 1 110 ? -10.906 -10.523 4.527 1 94.88 110 ARG B N 1
ATOM 3959 C CA . ARG B 1 110 ? -9.758 -11.281 5.016 1 94.88 110 ARG B CA 1
ATOM 3960 C C . ARG B 1 110 ? -8.547 -10.375 5.211 1 94.88 110 ARG B C 1
ATOM 3962 O O . ARG B 1 110 ? -7.781 -10.547 6.16 1 94.88 110 ARG B O 1
ATOM 3969 N N . GLU B 1 111 ? -8.352 -9.438 4.277 1 95.44 111 GLU B N 1
ATOM 3970 C CA . GLU B 1 111 ? -7.305 -8.438 4.465 1 95.44 111 GLU B CA 1
ATOM 3971 C C . GLU B 1 111 ? -7.516 -7.652 5.758 1 95.44 111 GLU B C 1
ATOM 3973 O O . GLU B 1 111 ? -6.574 -7.445 6.523 1 95.44 111 GLU B O 1
ATOM 3978 N N . ALA B 1 112 ? -8.758 -7.215 5.992 1 97.12 112 ALA B N 1
ATOM 3979 C CA . ALA B 1 112 ? -9.078 -6.406 7.164 1 97.12 112 ALA B CA 1
ATOM 3980 C C . ALA B 1 112 ? -8.859 -7.195 8.453 1 97.12 112 ALA B C 1
ATOM 3982 O O . ALA B 1 112 ? -8.383 -6.652 9.453 1 97.12 112 ALA B O 1
ATOM 3983 N N . VAL B 1 113 ? -9.195 -8.469 8.43 1 96.38 113 VAL B N 1
ATOM 3984 C CA . VAL B 1 113 ? -9.023 -9.328 9.594 1 96.38 113 VAL B CA 1
ATOM 3985 C C . VAL B 1 113 ? -7.531 -9.578 9.836 1 96.38 113 VAL B C 1
ATOM 3987 O O . VAL B 1 113 ? -7.055 -9.492 10.969 1 96.38 113 VAL B O 1
ATOM 3990 N N . ALA B 1 114 ? -6.824 -9.867 8.734 1 94.88 114 ALA B N 1
ATOM 3991 C CA . ALA B 1 114 ? -5.391 -10.125 8.844 1 94.88 114 ALA B CA 1
ATOM 3992 C C . ALA B 1 114 ? -4.66 -8.93 9.445 1 94.88 114 ALA B C 1
ATOM 3994 O O . ALA B 1 114 ? -3.652 -9.094 10.133 1 94.88 114 ALA B O 1
ATOM 3995 N N . HIS B 1 115 ? -5.188 -7.742 9.258 1 96.69 115 HIS B N 1
ATOM 3996 C CA . HIS B 1 115 ? -4.559 -6.527 9.758 1 96.69 115 HIS B CA 1
ATOM 3997 C C . HIS B 1 115 ? -5.301 -5.988 10.984 1 96.69 115 HIS B C 1
ATOM 3999 O O . HIS B 1 115 ? -5.133 -4.82 11.344 1 96.69 115 HIS B O 1
ATOM 4005 N N . ARG B 1 116 ? -6.184 -6.785 11.562 1 97 116 ARG B N 1
ATOM 4006 C CA . ARG B 1 116 ? -6.82 -6.566 12.859 1 97 116 ARG B CA 1
ATOM 4007 C C . ARG B 1 116 ? -7.746 -5.355 12.82 1 97 116 ARG B C 1
ATOM 4009 O O . ARG B 1 116 ? -7.945 -4.688 13.836 1 97 116 ARG B O 1
ATOM 4016 N N . MET B 1 117 ? -8.289 -5.059 11.688 1 97.62 117 MET B N 1
ATOM 4017 C CA . MET B 1 117 ? -9.266 -3.982 11.57 1 97.62 117 MET B CA 1
ATOM 4018 C C . MET B 1 117 ? -10.672 -4.492 11.883 1 97.62 117 MET B C 1
ATOM 4020 O O . MET B 1 117 ? -11.531 -3.725 12.312 1 97.62 117 MET B O 1
ATOM 4024 N N . LEU B 1 118 ? -10.898 -5.781 11.602 1 97.75 118 LEU B N 1
ATOM 4025 C CA . LEU B 1 118 ? -12.148 -6.473 11.898 1 97.75 118 LEU B CA 1
ATOM 4026 C C . LEU B 1 118 ? -11.883 -7.785 12.625 1 97.75 118 LEU B C 1
ATOM 4028 O O . LEU B 1 118 ? -10.789 -8.344 12.531 1 97.75 118 LEU B O 1
ATOM 4032 N N . ASP B 1 119 ? -12.812 -8.234 13.367 1 96.69 119 ASP B N 1
ATOM 4033 C CA . ASP B 1 119 ? -12.742 -9.562 13.984 1 96.69 119 ASP B CA 1
ATOM 4034 C C . ASP B 1 119 ? -13.547 -10.578 13.188 1 96.69 119 ASP B C 1
ATOM 4036 O O . ASP B 1 119 ? -14.633 -10.266 12.688 1 96.69 119 ASP B O 1
ATOM 4040 N N . GLU B 1 120 ? -12.984 -11.633 12.945 1 95.69 120 GLU B N 1
ATOM 4041 C CA . GLU B 1 120 ? -13.703 -12.812 12.477 1 95.69 120 GLU B CA 1
ATOM 4042 C C . GLU B 1 120 ? -13.922 -13.812 13.609 1 95.69 120 GLU B C 1
ATOM 4044 O O . GLU B 1 120 ? -13.039 -14.617 13.914 1 95.69 120 GLU B O 1
ATOM 4049 N N . LEU B 1 121 ? -15.031 -13.805 14.203 1 94.88 121 LEU B N 1
ATOM 4050 C CA . LEU B 1 121 ? -15.312 -14.516 15.445 1 94.88 121 LEU B CA 1
ATOM 4051 C C . LEU B 1 121 ? -15.508 -16 15.18 1 94.88 121 LEU B C 1
ATOM 4053 O O . LEU B 1 121 ? -15.234 -16.844 16.047 1 94.88 121 LEU B O 1
ATOM 4057 N N . SER B 1 122 ? -16.031 -16.344 14.094 1 93.62 122 SER B N 1
ATOM 4058 C CA . SER B 1 122 ? -16.141 -17.672 13.516 1 93.62 122 SER B CA 1
ATOM 4059 C C . SER B 1 122 ? -15.992 -17.625 11.992 1 93.62 122 SER B C 1
ATOM 4061 O O . SER B 1 122 ? -15.969 -16.547 11.398 1 93.62 122 SER B O 1
ATOM 4063 N N . PRO B 1 123 ? -15.703 -18.719 11.43 1 91.31 123 PRO B N 1
ATOM 4064 C CA . PRO B 1 123 ? -15.469 -18.672 9.984 1 91.31 123 PRO B CA 1
ATOM 4065 C C . PRO B 1 123 ? -16.531 -17.859 9.234 1 91.31 123 PRO B C 1
ATOM 4067 O O . PRO B 1 123 ? -17.719 -18.203 9.281 1 91.31 123 PRO B O 1
ATOM 4070 N N . GLU B 1 124 ? -16.094 -16.797 8.641 1 93.5 124 GLU B N 1
ATOM 4071 C CA . GLU B 1 124 ? -16.875 -15.945 7.758 1 93.5 124 GLU B CA 1
ATOM 4072 C C . GLU B 1 124 ? -17.953 -15.18 8.531 1 93.5 124 GLU B C 1
ATOM 4074 O O . GLU B 1 124 ? -19.047 -14.938 8.016 1 93.5 124 GLU B O 1
ATOM 4079 N N . THR B 1 125 ? -17.719 -14.938 9.766 1 96.75 125 THR B N 1
ATOM 4080 C CA . THR B 1 125 ? -18.562 -14.102 10.602 1 96.75 125 THR B CA 1
ATOM 4081 C C . THR B 1 125 ? -17.781 -12.953 11.211 1 96.75 125 THR B C 1
ATOM 4083 O O . THR B 1 125 ? -16.797 -13.18 11.93 1 96.75 125 THR B O 1
ATOM 4086 N N . TYR B 1 126 ? -18.234 -11.773 10.938 1 97.56 126 TYR B N 1
ATOM 4087 C CA . TYR B 1 126 ? -17.391 -10.617 11.18 1 97.56 126 TYR B CA 1
ATOM 4088 C C . TYR B 1 126 ? -18.047 -9.648 12.156 1 97.56 126 TYR B C 1
ATOM 4090 O O . TYR B 1 126 ? -19.266 -9.594 12.25 1 97.56 126 TYR B O 1
ATOM 4098 N N . ALA B 1 127 ? -17.234 -8.93 12.875 1 98.12 127 ALA B N 1
ATOM 4099 C CA . ALA B 1 127 ? -17.688 -7.906 13.82 1 98.12 127 ALA B CA 1
ATOM 4100 C C . ALA B 1 127 ? -16.703 -6.742 13.875 1 98.12 127 ALA B C 1
ATOM 4102 O O . ALA B 1 127 ? -15.516 -6.906 13.578 1 98.12 127 ALA B O 1
ATOM 4103 N N . LEU B 1 128 ? -17.266 -5.605 14.266 1 98 128 LEU B N 1
ATOM 4104 C CA . LEU B 1 128 ? -16.406 -4.441 14.492 1 98 128 LEU B CA 1
ATOM 4105 C C . LEU B 1 128 ? -15.523 -4.648 15.719 1 98 128 LEU B C 1
ATOM 4107 O O . LEU B 1 128 ? -15.852 -5.445 16.594 1 98 128 LEU B O 1
ATOM 4111 N N . ASN B 1 129 ? -14.398 -4.098 15.727 1 97.44 129 ASN B N 1
ATOM 4112 C CA . ASN B 1 129 ? -13.57 -3.898 16.906 1 97.44 129 ASN B CA 1
ATOM 4113 C C . ASN B 1 129 ? -13.195 -2.43 17.094 1 97.44 129 ASN B C 1
ATOM 4115 O O . ASN B 1 129 ? -13.797 -1.552 16.469 1 97.44 129 ASN B O 1
ATOM 4119 N N . SER B 1 130 ? -12.258 -2.113 17.953 1 96.5 130 SER B N 1
ATOM 4120 C CA . SER B 1 130 ? -11.977 -0.721 18.297 1 96.5 130 SER B CA 1
ATOM 4121 C C . SER B 1 130 ? -11.469 0.054 17.078 1 96.5 130 SER B C 1
ATOM 4123 O O . SER B 1 130 ? -11.812 1.224 16.906 1 96.5 130 SER B O 1
ATOM 4125 N N . ARG B 1 131 ? -10.648 -0.548 16.234 1 97.5 131 ARG B N 1
ATOM 4126 C CA . ARG B 1 131 ? -10.062 0.113 15.078 1 97.5 131 ARG B CA 1
ATOM 4127 C C . ARG B 1 131 ? -11.125 0.441 14.031 1 97.5 131 ARG B C 1
ATOM 4129 O O . ARG B 1 131 ? -11.164 1.557 13.508 1 97.5 131 ARG B O 1
ATOM 4136 N N . SER B 1 132 ? -11.977 -0.537 13.781 1 98.06 132 SER B N 1
ATOM 4137 C CA . SER B 1 132 ? -13.016 -0.308 12.781 1 98.06 132 SER B CA 1
ATOM 4138 C C . SER B 1 132 ? -14.133 0.579 13.336 1 98.06 132 SER B C 1
ATOM 4140 O O . SER B 1 132 ? -14.758 1.329 12.586 1 98.06 132 SER B O 1
ATOM 4142 N N . SER B 1 133 ? -14.398 0.546 14.633 1 97.25 133 SER B N 1
ATOM 4143 C CA . SER B 1 133 ? -15.406 1.411 15.227 1 97.25 133 SER B CA 1
ATOM 4144 C C . SER B 1 133 ? -15.039 2.883 15.062 1 97.25 133 SER B C 1
ATOM 4146 O O . SER B 1 133 ? -15.922 3.736 14.945 1 97.25 133 SER B O 1
ATOM 4148 N N . CYS B 1 134 ? -13.758 3.154 15.023 1 95.06 134 CYS B N 1
ATOM 4149 C CA . CYS B 1 134 ? -13.281 4.512 14.789 1 95.06 134 CYS B CA 1
ATOM 4150 C C . CYS B 1 134 ? -13.75 5.035 13.438 1 95.06 134 CYS B C 1
ATOM 4152 O O . CYS B 1 134 ? -13.922 6.242 13.258 1 95.06 134 CYS B O 1
ATOM 4154 N N . LEU B 1 135 ? -14.039 4.191 12.516 1 97.38 135 LEU B N 1
ATOM 4155 C CA . LEU B 1 135 ? -14.367 4.562 11.148 1 97.38 135 LEU B CA 1
ATOM 4156 C C . LEU B 1 135 ? -15.859 4.805 10.992 1 97.38 135 LEU B C 1
ATOM 4158 O O . LEU B 1 135 ? -16.328 5.133 9.898 1 97.38 135 LEU B O 1
ATOM 4162 N N . LEU B 1 136 ? -16.594 4.645 12.125 1 97.12 136 LEU B N 1
ATOM 4163 C CA . LEU B 1 136 ? -18 5.027 12.109 1 97.12 136 LEU B CA 1
ATOM 4164 C C . LEU B 1 136 ? -18.156 6.543 12.156 1 97.12 136 LEU B C 1
ATOM 4166 O O . LEU B 1 136 ? -19.203 7.078 11.773 1 97.12 136 LEU B O 1
ATOM 4170 N N . ASP B 1 137 ? -17.094 7.215 12.648 1 95.25 137 ASP B N 1
ATOM 4171 C CA . ASP B 1 137 ? -17.047 8.672 12.555 1 95.25 137 ASP B CA 1
ATOM 4172 C C . ASP B 1 137 ? -16.844 9.125 11.109 1 95.25 137 ASP B C 1
ATOM 4174 O O . ASP B 1 137 ? -15.883 8.719 10.453 1 95.25 137 ASP B O 1
ATOM 4178 N N . GLU B 1 138 ? -17.656 9.977 10.656 1 95.06 138 GLU B N 1
ATOM 4179 C CA . GLU B 1 138 ? -17.688 10.359 9.242 1 95.06 138 GLU B CA 1
ATOM 4180 C C . GLU B 1 138 ? -16.391 11.047 8.836 1 95.06 138 GLU B C 1
ATOM 4182 O O . GLU B 1 138 ? -15.891 10.828 7.727 1 95.06 138 GLU B O 1
ATOM 4187 N N . ASN B 1 139 ? -15.891 11.906 9.656 1 93 139 ASN B N 1
ATOM 4188 C CA . ASN B 1 139 ? -14.68 12.648 9.32 1 93 139 ASN B CA 1
ATOM 4189 C C . ASN B 1 139 ? -13.445 11.742 9.32 1 93 139 ASN B C 1
ATOM 4191 O O . ASN B 1 139 ? -12.578 11.867 8.461 1 93 139 ASN B O 1
ATOM 4195 N N . LYS B 1 140 ? -13.383 10.805 10.289 1 95.44 140 LYS B N 1
ATOM 4196 C CA . LYS B 1 140 ? -12.273 9.852 10.336 1 95.44 140 LYS B CA 1
ATOM 4197 C C . LYS B 1 140 ? -12.32 8.898 9.148 1 95.44 140 LYS B C 1
ATOM 4199 O O . LYS B 1 140 ? -11.289 8.594 8.547 1 95.44 140 LYS B O 1
ATOM 4204 N N . ALA B 1 141 ? -13.547 8.469 8.828 1 97.75 141 ALA B N 1
ATOM 4205 C CA . ALA B 1 141 ? -13.719 7.617 7.652 1 97.75 141 ALA B CA 1
ATOM 4206 C C . ALA B 1 141 ? -13.328 8.352 6.375 1 97.75 141 ALA B C 1
ATOM 4208 O O . ALA B 1 141 ? -12.719 7.77 5.477 1 97.75 141 ALA B O 1
ATOM 4209 N N . ALA B 1 142 ? -13.656 9.641 6.277 1 97.25 142 ALA B N 1
ATOM 4210 C CA . ALA B 1 142 ? -13.32 10.453 5.109 1 97.25 142 ALA B CA 1
ATOM 4211 C C . ALA B 1 142 ? -11.805 10.578 4.941 1 97.25 142 ALA B C 1
ATOM 4213 O O . ALA B 1 142 ? -11.297 10.531 3.822 1 97.25 142 ALA B O 1
ATOM 4214 N N . TRP B 1 143 ? -11.117 10.719 6.016 1 96.81 143 TRP B N 1
ATOM 4215 C CA . TRP B 1 143 ? -9.664 10.828 5.988 1 96.81 143 TRP B CA 1
ATOM 4216 C C . TRP B 1 143 ? -9.031 9.539 5.469 1 96.81 143 TRP B C 1
ATOM 4218 O O . TRP B 1 143 ? -8.18 9.578 4.574 1 96.81 143 TRP B O 1
ATOM 4228 N N . ILE B 1 144 ? -9.469 8.414 6.02 1 98.5 144 ILE B N 1
ATOM 4229 C CA . ILE B 1 144 ? -8.93 7.121 5.605 1 98.5 144 ILE B CA 1
ATOM 4230 C C . ILE B 1 144 ? -9.273 6.863 4.141 1 98.5 144 ILE B C 1
ATOM 4232 O O . ILE B 1 144 ? -8.445 6.355 3.381 1 98.5 144 ILE B O 1
ATOM 4236 N N . HIS B 1 145 ? -10.5 7.238 3.744 1 98.56 145 HIS B N 1
ATOM 4237 C CA . HIS B 1 145 ? -10.906 7.09 2.352 1 98.56 145 HIS B CA 1
ATOM 4238 C C . HIS B 1 145 ? -10.047 7.953 1.433 1 98.56 145 HIS B C 1
ATOM 4240 O O . HIS B 1 145 ? -9.617 7.5 0.367 1 98.56 145 HIS B O 1
ATOM 4246 N N . TYR B 1 146 ? -9.812 9.188 1.827 1 98.12 146 TYR B N 1
ATOM 4247 C CA . TYR B 1 146 ? -8.945 10.086 1.063 1 98.12 146 TYR B CA 1
ATOM 4248 C C . TYR B 1 146 ? -7.578 9.461 0.834 1 98.12 146 TYR B C 1
ATOM 4250 O O . TYR B 1 146 ? -7.066 9.469 -0.287 1 98.12 146 TYR B O 1
ATOM 4258 N N . LEU B 1 147 ? -6.957 8.88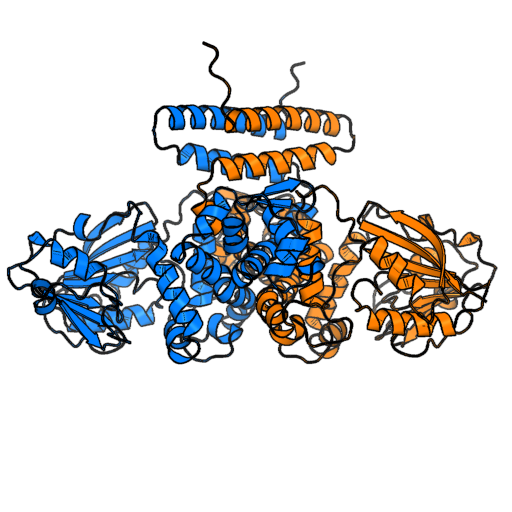3 1.845 1 98.5 147 LEU B N 1
ATOM 4259 C CA . LEU B 1 147 ? -5.633 8.273 1.75 1 98.5 147 LEU B CA 1
ATOM 4260 C C . LEU B 1 147 ? -5.652 7.078 0.803 1 98.5 147 LEU B C 1
ATOM 4262 O O . LEU B 1 147 ? -4.754 6.922 -0.026 1 98.5 147 LEU B O 1
ATOM 4266 N N . THR B 1 148 ? -6.699 6.254 0.878 1 98.62 148 THR B N 1
ATOM 4267 C CA . THR B 1 148 ? -6.742 5.004 0.124 1 98.62 148 THR B CA 1
ATOM 4268 C C . THR B 1 148 ? -7.348 5.227 -1.259 1 98.62 148 THR B C 1
ATOM 4270 O O . THR B 1 148 ? -7.457 4.293 -2.053 1 98.62 148 THR B O 1
ATOM 4273 N N . ASP B 1 149 ? -7.77 6.395 -1.574 1 98 149 ASP B N 1
ATOM 4274 C CA . ASP B 1 149 ? -8.266 6.785 -2.891 1 98 149 ASP B CA 1
ATOM 4275 C C . ASP B 1 149 ? -7.27 7.695 -3.605 1 98 149 ASP B C 1
ATOM 4277 O O . ASP B 1 149 ? -6.336 7.219 -4.25 1 98 149 ASP B O 1
ATOM 4281 N N . ILE B 1 150 ? -7.234 8.953 -3.252 1 98.25 150 ILE B N 1
ATOM 4282 C CA . ILE B 1 150 ? -6.324 9.891 -3.9 1 98.25 150 ILE B CA 1
ATOM 4283 C C . ILE B 1 150 ? -4.883 9.562 -3.52 1 98.25 150 ILE B C 1
ATOM 4285 O O . ILE B 1 150 ? -3.998 9.539 -4.375 1 98.25 150 ILE B O 1
ATOM 4289 N N . GLY B 1 151 ? -4.645 9.359 -2.207 1 98.5 151 GLY B N 1
ATOM 4290 C CA . GLY B 1 151 ? -3.297 9.055 -1.752 1 98.5 151 GLY B CA 1
ATOM 4291 C C . GLY B 1 151 ? -2.695 7.844 -2.438 1 98.5 151 GLY B C 1
ATOM 4292 O O . GLY B 1 151 ? -1.578 7.906 -2.953 1 98.5 151 GLY B O 1
ATOM 4293 N N . LEU B 1 152 ? -3.412 6.762 -2.461 1 98.69 152 LEU B N 1
ATOM 4294 C CA . LEU B 1 152 ? -2.963 5.508 -3.051 1 98.69 152 LEU B CA 1
ATOM 4295 C C . LEU B 1 152 ? -2.715 5.668 -4.547 1 98.69 152 LEU B C 1
ATOM 4297 O O . LEU B 1 152 ? -1.664 5.27 -5.055 1 98.69 152 LEU B O 1
ATOM 4301 N N . VAL B 1 153 ? -3.629 6.262 -5.316 1 98.44 153 VAL B N 1
ATOM 4302 C CA . VAL B 1 153 ? -3.539 6.375 -6.77 1 98.44 153 VAL B CA 1
ATOM 4303 C C . VAL B 1 153 ? -2.359 7.27 -7.148 1 98.44 153 VAL B C 1
ATOM 4305 O O . VAL B 1 153 ? -1.585 6.938 -8.047 1 98.44 153 VAL B O 1
ATOM 4308 N N . THR B 1 154 ? -2.186 8.383 -6.48 1 98.62 154 THR B N 1
ATOM 4309 C CA . THR B 1 154 ? -1.095 9.297 -6.809 1 98.62 154 THR B CA 1
ATOM 4310 C C . THR B 1 154 ? 0.252 8.68 -6.441 1 98.62 154 THR B C 1
ATOM 4312 O O . THR B 1 154 ? 1.234 8.844 -7.168 1 98.62 154 THR B O 1
ATOM 4315 N N . ALA B 1 155 ? 0.298 7.969 -5.297 1 98.56 155 ALA B N 1
ATOM 4316 C CA . ALA B 1 155 ? 1.538 7.324 -4.875 1 98.56 155 ALA B CA 1
ATOM 4317 C C . ALA B 1 155 ? 1.989 6.285 -5.898 1 98.56 155 ALA B C 1
ATOM 4319 O O . ALA B 1 155 ? 3.189 6.09 -6.105 1 98.56 155 ALA B O 1
ATOM 4320 N N . ALA B 1 156 ? 1.042 5.613 -6.488 1 98.44 156 ALA B N 1
ATOM 4321 C CA . ALA B 1 156 ? 1.354 4.602 -7.492 1 98.44 156 ALA B CA 1
ATOM 4322 C C . ALA B 1 156 ? 2.059 5.219 -8.695 1 98.44 156 ALA B C 1
ATOM 4324 O O . ALA B 1 156 ? 2.797 4.535 -9.406 1 98.44 156 ALA B O 1
ATOM 4325 N N . TYR B 1 157 ? 1.93 6.5 -8.938 1 98.25 157 TYR B N 1
ATOM 4326 C CA . TYR B 1 157 ? 2.531 7.18 -10.078 1 98.25 157 TYR B CA 1
ATOM 4327 C C . TYR B 1 157 ? 3.801 7.918 -9.672 1 98.25 157 TYR B C 1
ATOM 4329 O O . TYR B 1 157 ? 4.477 8.516 -10.508 1 98.25 157 TYR B O 1
ATOM 4337 N N . LEU B 1 158 ? 4.094 7.875 -8.422 1 98.31 158 LEU B N 1
ATOM 4338 C CA . LEU B 1 158 ? 5.234 8.633 -7.922 1 98.31 158 LEU B CA 1
ATOM 4339 C C . LEU B 1 158 ? 6.523 8.203 -8.609 1 98.31 158 LEU B C 1
ATOM 4341 O O . LEU B 1 158 ? 7.352 9.039 -8.977 1 98.31 158 LEU B O 1
ATOM 4345 N N . PRO B 1 159 ? 6.785 6.852 -8.797 1 97.75 159 PRO B N 1
ATOM 4346 C CA . PRO B 1 159 ? 8.016 6.48 -9.5 1 97.75 159 PRO B CA 1
ATOM 4347 C C . PRO B 1 159 ? 8.102 7.074 -10.898 1 97.75 159 PRO B C 1
ATOM 4349 O O . PRO B 1 159 ? 9.172 7.523 -11.32 1 97.75 159 PRO B O 1
ATOM 4352 N N . LYS B 1 160 ? 7.008 7.059 -11.617 1 97 160 LYS B N 1
ATOM 4353 C CA . LYS B 1 160 ? 6.969 7.676 -12.938 1 97 160 LYS B CA 1
ATOM 4354 C C . LYS B 1 160 ? 7.25 9.172 -12.859 1 97 160 LYS B C 1
ATOM 4356 O O . LYS B 1 160 ? 8 9.719 -13.672 1 97 160 LYS B O 1
ATOM 4361 N N . TYR B 1 161 ? 6.645 9.844 -11.914 1 98.06 161 TYR B N 1
ATOM 4362 C CA . TYR B 1 161 ? 6.855 11.266 -11.688 1 98.06 161 TYR B CA 1
ATOM 4363 C C . TYR B 1 161 ? 8.32 11.555 -11.367 1 98.06 161 TYR B C 1
ATOM 4365 O O . TYR B 1 161 ? 8.93 12.445 -11.977 1 98.06 161 TYR B O 1
ATOM 4373 N N . VAL B 1 162 ? 8.891 10.781 -10.469 1 97.88 162 VAL B N 1
ATOM 4374 C CA . VAL B 1 162 ? 10.273 10.984 -10.039 1 97.88 162 VAL B CA 1
ATOM 4375 C C . VAL B 1 162 ? 11.211 10.812 -11.227 1 97.88 162 VAL B C 1
ATOM 4377 O O . VAL B 1 162 ? 12.172 11.562 -11.383 1 97.88 162 VAL B O 1
ATOM 4380 N N . LYS B 1 163 ? 10.914 9.852 -12.047 1 96.62 163 LYS B N 1
ATOM 4381 C CA . LYS B 1 163 ? 11.703 9.664 -13.266 1 96.62 163 LYS B CA 1
ATOM 4382 C C . LYS B 1 163 ? 11.594 10.883 -14.18 1 96.62 163 LYS B C 1
ATOM 4384 O O . LYS B 1 163 ? 12.586 11.328 -14.758 1 96.62 163 LYS B O 1
ATOM 4389 N N . SER B 1 164 ? 10.398 11.438 -14.312 1 96.69 164 SER B N 1
ATOM 4390 C CA . SER B 1 164 ? 10.148 12.555 -15.227 1 96.69 164 SER B CA 1
ATOM 4391 C C . SER B 1 164 ? 10.891 13.812 -14.781 1 96.69 164 SER B C 1
ATOM 4393 O O . SER B 1 164 ? 11.195 14.68 -15.609 1 96.69 164 SER B O 1
ATOM 4395 N N . ILE B 1 165 ? 11.227 13.922 -13.539 1 96.5 165 ILE B N 1
ATOM 4396 C CA . ILE B 1 165 ? 11.914 15.102 -13.047 1 96.5 165 ILE B CA 1
ATOM 4397 C C . ILE B 1 165 ? 13.383 14.773 -12.781 1 96.5 165 ILE B C 1
ATOM 4399 O O . ILE B 1 165 ? 14.078 15.516 -12.086 1 96.5 165 ILE B O 1
ATOM 4403 N N . ASN B 1 166 ? 13.82 13.633 -13.203 1 95.75 166 ASN B N 1
ATOM 4404 C CA . ASN B 1 166 ? 15.195 13.164 -13.094 1 95.75 166 ASN B CA 1
ATOM 4405 C C . ASN B 1 166 ? 15.656 13.117 -11.641 1 95.75 166 ASN B C 1
ATOM 4407 O O . ASN B 1 166 ? 16.797 13.477 -11.336 1 95.75 166 ASN B O 1
ATOM 4411 N N . GLY B 1 167 ? 14.711 12.797 -10.75 1 95.75 167 GLY B N 1
ATOM 4412 C CA . GLY B 1 167 ? 15.023 12.562 -9.352 1 95.75 167 GLY B CA 1
ATOM 4413 C C . GLY B 1 167 ? 15.273 13.844 -8.57 1 95.75 167 GLY B C 1
ATOM 4414 O O . GLY B 1 167 ? 15.703 13.797 -7.418 1 95.75 167 GLY B O 1
ATOM 4415 N N . LYS B 1 168 ? 15.078 14.961 -9.117 1 95.38 168 LYS B N 1
ATOM 4416 C CA . LYS B 1 168 ? 15.273 16.25 -8.461 1 95.38 168 LYS B CA 1
ATOM 4417 C C . LYS B 1 168 ? 13.969 17.031 -8.375 1 95.38 168 LYS B C 1
ATOM 4419 O O . LYS B 1 168 ? 13.367 17.359 -9.406 1 95.38 168 LYS B O 1
ATOM 4424 N N . ILE B 1 169 ? 13.523 17.375 -7.199 1 94.25 169 ILE B N 1
ATOM 4425 C CA . ILE B 1 169 ? 12.25 18.062 -6.988 1 94.25 169 ILE B CA 1
ATOM 4426 C C . ILE B 1 169 ? 12.359 19.516 -7.445 1 94.25 169 ILE B C 1
ATOM 4428 O O . ILE B 1 169 ? 13.141 20.297 -6.891 1 94.25 169 ILE B O 1
ATOM 4432 N N . PRO B 1 170 ? 11.57 19.875 -8.414 1 94.38 170 PRO B N 1
ATOM 4433 C CA . PRO B 1 170 ? 11.625 21.25 -8.891 1 94.38 170 PRO B CA 1
ATOM 4434 C C . PRO B 1 170 ? 11.141 22.25 -7.844 1 94.38 170 PRO B C 1
ATOM 4436 O O . PRO B 1 170 ? 10.242 21.938 -7.059 1 94.38 170 PRO B O 1
ATOM 4439 N N . GLU B 1 171 ? 11.656 23.438 -7.949 1 89.75 171 GLU B N 1
ATOM 4440 C CA . GLU B 1 171 ? 11.273 24.484 -7.016 1 89.75 171 GLU B CA 1
ATOM 4441 C C . GLU B 1 171 ? 10.023 25.219 -7.488 1 89.75 171 GLU B C 1
ATOM 4443 O O . GLU B 1 171 ? 9.391 25.938 -6.715 1 89.75 171 GLU B O 1
ATOM 4448 N N . HIS B 1 172 ? 9.703 25.062 -8.703 1 90.62 172 HIS B N 1
ATOM 4449 C CA . HIS B 1 172 ? 8.57 25.766 -9.305 1 90.62 172 HIS B CA 1
ATOM 4450 C C . HIS B 1 172 ? 7.406 24.812 -9.562 1 90.62 172 HIS B C 1
ATOM 4452 O O . HIS B 1 172 ? 7.562 23.594 -9.461 1 90.62 172 HIS B O 1
ATOM 4458 N N . SER B 1 173 ? 6.238 25.484 -9.789 1 86.56 173 SER B N 1
ATOM 4459 C CA . SER B 1 173 ? 5.062 24.688 -10.133 1 86.56 173 SER B CA 1
ATOM 4460 C C . SER B 1 173 ? 5.309 23.828 -11.367 1 86.56 173 SER B C 1
ATOM 4462 O O . SER B 1 173 ? 5.91 24.297 -12.344 1 86.56 173 SER B O 1
ATOM 4464 N N . HIS B 1 174 ? 4.93 22.562 -11.328 1 90.44 174 HIS B N 1
ATOM 4465 C CA . HIS B 1 174 ? 5.168 21.594 -12.398 1 90.44 174 HIS B CA 1
ATOM 4466 C C . HIS B 1 174 ? 4.164 20.453 -12.336 1 90.44 174 HIS B C 1
ATOM 4468 O O . HIS B 1 174 ? 3.35 20.391 -11.414 1 90.44 174 HIS B O 1
ATOM 4474 N N . ARG B 1 175 ? 4.16 19.766 -13.414 1 94.75 175 ARG B N 1
ATOM 4475 C CA . ARG B 1 175 ? 3.281 18.594 -13.484 1 94.75 175 ARG B CA 1
ATOM 4476 C C . ARG B 1 175 ? 3.76 17.5 -12.547 1 94.75 175 ARG B C 1
ATOM 4478 O O . ARG B 1 175 ? 4.914 17.062 -12.617 1 94.75 175 ARG B O 1
ATOM 4485 N N . ILE B 1 176 ? 2.902 17.078 -11.633 1 97.25 176 ILE B N 1
ATOM 4486 C CA . ILE B 1 176 ? 3.32 16.109 -10.617 1 97.25 176 ILE B CA 1
ATOM 4487 C C . ILE B 1 176 ? 2.512 14.828 -10.758 1 97.25 176 ILE B C 1
ATOM 4489 O O . ILE B 1 176 ? 1.809 14.633 -11.75 1 97.25 176 ILE B O 1
ATOM 4493 N N . ALA B 1 177 ? 2.639 13.875 -9.828 1 97.94 177 ALA B N 1
ATOM 4494 C CA . ALA B 1 177 ? 2.016 12.555 -9.867 1 97.94 177 ALA B CA 1
ATOM 4495 C C . ALA B 1 177 ? 0.495 12.664 -9.914 1 97.94 177 ALA B C 1
ATOM 4497 O O . ALA B 1 177 ? -0.172 11.859 -10.57 1 97.94 177 ALA B O 1
ATOM 4498 N N . LEU B 1 178 ? -0.077 13.625 -9.203 1 97.94 178 LEU B N 1
ATOM 4499 C CA . LEU B 1 178 ? -1.523 13.812 -9.188 1 97.94 178 LEU B CA 1
ATOM 4500 C C . LEU B 1 178 ? -2.061 14 -10.602 1 97.94 178 LEU B C 1
ATOM 4502 O O . LEU B 1 178 ? -3.02 13.336 -11 1 97.94 178 LEU B O 1
ATOM 4506 N N . GLN B 1 179 ? -1.447 14.914 -11.352 1 97.5 179 GLN B N 1
ATOM 4507 C CA . GLN B 1 179 ? -1.901 15.195 -12.703 1 97.5 179 GLN B CA 1
ATOM 4508 C C . GLN B 1 179 ? -1.709 13.984 -13.617 1 97.5 179 GLN B C 1
ATOM 4510 O O . GLN B 1 179 ? -2.525 13.727 -14.5 1 97.5 179 GLN B O 1
ATOM 4515 N N . MET B 1 180 ? -0.648 13.281 -13.422 1 96.5 180 MET B N 1
ATOM 4516 C CA . MET B 1 180 ? -0.402 12.07 -14.203 1 96.5 180 MET B CA 1
ATOM 4517 C C . MET B 1 180 ? -1.463 11.016 -13.922 1 96.5 180 MET B C 1
ATOM 4519 O O . MET B 1 180 ? -1.992 10.398 -14.844 1 96.5 180 MET B O 1
ATOM 4523 N N . ALA B 1 181 ? -1.762 10.836 -12.68 1 96.81 181 ALA B N 1
ATOM 4524 C CA . ALA B 1 181 ? -2.654 9.773 -12.227 1 96.81 181 ALA B CA 1
ATOM 4525 C C . ALA B 1 181 ? -4.09 10.031 -12.672 1 96.81 181 ALA B C 1
ATOM 4527 O O . ALA B 1 181 ? -4.805 9.109 -13.062 1 96.81 181 ALA B O 1
ATOM 4528 N N . PHE B 1 182 ? -4.527 11.234 -12.602 1 96.44 182 PHE B N 1
ATOM 4529 C CA . PHE B 1 182 ? -5.926 11.555 -12.867 1 96.44 182 PHE B CA 1
ATOM 4530 C C . PHE B 1 182 ? -6.078 12.188 -14.242 1 96.44 182 PHE B C 1
ATOM 4532 O O . PHE B 1 182 ? -7.195 12.508 -14.664 1 96.44 182 PHE B O 1
ATOM 4539 N N . ASN B 1 183 ? -4.988 12.336 -14.961 1 94.56 183 ASN B N 1
ATOM 4540 C CA . ASN B 1 183 ? -4.965 12.906 -16.297 1 94.56 183 ASN B CA 1
ATOM 4541 C C . ASN B 1 183 ? -5.656 14.266 -16.344 1 94.56 183 ASN B C 1
ATOM 4543 O O . ASN B 1 183 ? -6.586 14.477 -17.125 1 94.56 183 ASN B O 1
ATOM 4547 N N . VAL B 1 184 ? -5.211 15.18 -15.484 1 95.56 184 VAL B N 1
ATOM 4548 C CA . VAL B 1 184 ? -5.734 16.547 -15.375 1 95.56 184 VAL B CA 1
ATOM 4549 C C . VAL B 1 184 ? -4.578 17.547 -15.383 1 95.56 184 VAL B C 1
ATOM 4551 O O . VAL B 1 184 ? -3.416 17.156 -15.25 1 95.56 184 VAL B O 1
ATOM 4554 N N . ASP B 1 185 ? -4.914 18.797 -15.594 1 94.38 185 ASP B N 1
ATOM 4555 C CA . ASP B 1 185 ? -3.91 19.859 -15.555 1 94.38 185 ASP B CA 1
ATOM 4556 C C . ASP B 1 185 ? -4.02 20.672 -14.266 1 94.38 185 ASP B C 1
ATOM 4558 O O . ASP B 1 185 ? -3.098 21.406 -13.914 1 94.38 185 ASP B O 1
ATOM 4562 N N . GLU B 1 186 ? -5.125 20.484 -13.602 1 93 186 GLU B N 1
ATOM 4563 C CA . GLU B 1 186 ? -5.438 21.281 -12.422 1 93 186 GLU B CA 1
ATOM 4564 C C . GLU B 1 186 ? -4.527 20.922 -11.25 1 93 186 GLU B C 1
ATOM 4566 O O . GLU B 1 186 ? -4.094 19.766 -11.133 1 93 186 GLU B O 1
ATOM 4571 N N . THR B 1 187 ? -4.293 21.875 -10.43 1 90.88 187 THR B N 1
ATOM 4572 C CA . THR B 1 187 ? -3.646 21.609 -9.148 1 90.88 187 THR B CA 1
ATOM 4573 C C . THR B 1 187 ? -4.57 20.797 -8.234 1 90.88 187 THR B C 1
ATOM 4575 O O . THR B 1 187 ? -5.742 20.609 -8.555 1 90.88 187 THR B O 1
ATOM 4578 N N . PHE B 1 188 ? -4.082 20.391 -7.141 1 93.62 188 PHE B N 1
ATOM 4579 C CA . PHE B 1 188 ? -4.809 19.531 -6.223 1 93.62 188 PHE B CA 1
ATOM 4580 C C . PHE B 1 188 ? -6.16 20.125 -5.859 1 93.62 188 PHE B C 1
ATOM 4582 O O . PHE B 1 188 ? -7.199 19.484 -6.035 1 93.62 188 PHE B O 1
ATOM 4589 N N . TYR B 1 189 ? -6.16 21.312 -5.371 1 88.44 189 TYR B N 1
ATOM 4590 C CA . TYR B 1 189 ? -7.391 21.922 -4.879 1 88.44 189 TYR B CA 1
ATOM 4591 C C . TYR B 1 189 ? -8.328 22.266 -6.031 1 88.44 189 TYR B C 1
ATOM 4593 O O . TYR B 1 189 ? -9.547 22.141 -5.906 1 88.44 189 TYR B O 1
ATOM 4601 N N . GLU B 1 190 ? -7.781 22.75 -7.172 1 88.56 190 GLU B N 1
ATOM 4602 C CA . GLU B 1 190 ? -8.602 22.984 -8.359 1 88.56 190 GLU B CA 1
ATOM 4603 C C . GLU B 1 190 ? -9.266 21.688 -8.828 1 88.56 190 GLU B C 1
ATOM 4605 O O . GLU B 1 190 ? -10.445 21.703 -9.203 1 88.56 190 GLU B O 1
ATOM 4610 N N . PHE B 1 191 ? -8.453 20.672 -8.82 1 93.94 191 PHE B N 1
ATOM 4611 C CA . PHE B 1 191 ? -8.969 19.359 -9.203 1 93.94 191 PHE B CA 1
ATOM 4612 C C . PHE B 1 191 ? -10.156 18.969 -8.328 1 93.94 191 PHE B C 1
ATOM 4614 O O . PHE B 1 191 ? -11.219 18.594 -8.844 1 93.94 191 PHE B O 1
ATOM 4621 N N . LEU B 1 192 ? -10.07 19.109 -7.035 1 92.25 192 LEU B N 1
ATOM 4622 C CA . LEU B 1 192 ? -11.102 18.688 -6.09 1 92.25 192 LEU B CA 1
ATOM 4623 C C . LEU B 1 192 ? -12.328 19.578 -6.188 1 92.25 192 LEU B C 1
ATOM 4625 O O . LEU B 1 192 ? -13.453 19.125 -5.988 1 92.25 192 LEU B O 1
ATOM 4629 N N . HIS B 1 193 ? -12.172 20.812 -6.465 1 84.88 193 HIS B N 1
ATOM 4630 C CA . HIS B 1 193 ? -13.297 21.734 -6.402 1 84.88 193 HIS B CA 1
ATOM 4631 C C . HIS B 1 193 ? -13.953 21.906 -7.77 1 84.88 193 HIS B C 1
ATOM 4633 O O . HIS B 1 193 ? -15.156 22.172 -7.859 1 84.88 193 HIS B O 1
ATOM 4639 N N . ARG B 1 194 ? -13.211 21.75 -8.844 1 87.75 194 ARG B N 1
ATOM 4640 C CA . ARG B 1 194 ? -13.758 22.062 -10.164 1 87.75 194 ARG B CA 1
ATOM 4641 C C . ARG B 1 194 ? -14.031 20.781 -10.945 1 87.75 194 ARG B C 1
ATOM 4643 O O . ARG B 1 194 ? -15.039 20.672 -11.656 1 87.75 194 ARG B O 1
ATOM 4650 N N . LYS B 1 195 ? -13.156 19.844 -10.805 1 92.5 195 LYS B N 1
ATOM 4651 C CA . LYS B 1 195 ? -13.242 18.672 -11.68 1 92.5 195 LYS B CA 1
ATOM 4652 C C . LYS B 1 195 ? -13.914 17.5 -10.969 1 92.5 195 LYS B C 1
ATOM 4654 O O . LYS B 1 195 ? -14.57 16.672 -11.609 1 92.5 195 LYS B O 1
ATOM 4659 N N . ASP B 1 196 ? -13.742 17.422 -9.68 1 95.44 196 AS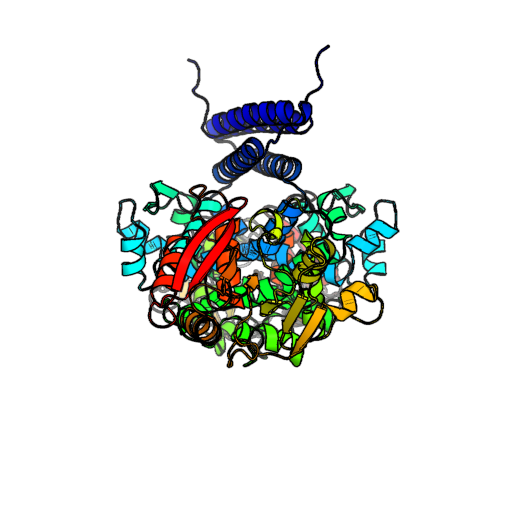P B N 1
ATOM 4660 C CA . ASP B 1 196 ? -14.328 16.312 -8.93 1 95.44 196 ASP B CA 1
ATOM 4661 C C . ASP B 1 196 ? -14.828 16.781 -7.562 1 95.44 196 ASP B C 1
ATOM 4663 O O . ASP B 1 196 ? -14.289 16.375 -6.527 1 95.44 196 ASP B O 1
ATOM 4667 N N . PRO B 1 197 ? -15.922 17.438 -7.508 1 92.75 197 PRO B N 1
ATOM 4668 C CA . PRO B 1 197 ? -16.438 18.016 -6.27 1 92.75 197 PRO B CA 1
ATOM 4669 C C . PRO B 1 197 ? -16.797 16.953 -5.227 1 92.75 197 PRO B C 1
ATOM 4671 O O . PRO B 1 197 ? -16.75 17.234 -4.023 1 92.75 197 PRO B O 1
ATOM 4674 N N . LYS B 1 198 ? -17.172 15.758 -5.699 1 94.5 198 LYS B N 1
ATOM 4675 C CA . LYS B 1 198 ? -17.469 14.703 -4.742 1 94.5 198 LYS B CA 1
ATOM 4676 C C . LYS B 1 198 ? -16.266 14.391 -3.867 1 94.5 198 LYS B C 1
ATOM 4678 O O . LYS B 1 198 ? -16.375 14.312 -2.643 1 94.5 198 LYS B O 1
ATOM 4683 N N . ARG B 1 199 ? -15.102 14.219 -4.496 1 95.44 199 ARG B N 1
ATOM 4684 C CA . ARG B 1 199 ? -13.875 14.023 -3.73 1 95.44 199 ARG B CA 1
ATOM 4685 C C . ARG B 1 199 ? -13.555 15.25 -2.885 1 95.44 199 ARG B C 1
ATOM 4687 O O . ARG B 1 199 ? -13 15.125 -1.788 1 95.44 199 ARG B O 1
ATOM 4694 N N . GLY B 1 200 ? -13.922 16.438 -3.445 1 92.75 200 GLY B N 1
ATOM 4695 C CA . GLY B 1 200 ? -13.711 17.656 -2.693 1 92.75 200 GLY B CA 1
ATOM 4696 C C . GLY B 1 200 ? -14.477 17.688 -1.38 1 92.75 200 GLY B C 1
ATOM 4697 O O . GLY B 1 200 ? -13.914 18.062 -0.343 1 92.75 200 GLY B O 1
ATOM 4698 N N . VAL B 1 201 ? -15.688 17.297 -1.375 1 91.06 201 VAL B N 1
ATOM 4699 C CA . VAL B 1 201 ? -16.531 17.25 -0.183 1 91.06 201 VAL B CA 1
ATOM 4700 C C . VAL B 1 201 ? -15.93 16.266 0.826 1 91.06 201 VAL B C 1
ATOM 4702 O O . VAL B 1 201 ? -15.859 16.562 2.021 1 91.06 201 VAL B O 1
ATOM 4705 N N . ASN B 1 202 ? -15.516 15.148 0.326 1 94.81 202 ASN B N 1
ATOM 4706 C CA . ASN B 1 202 ? -14.891 14.164 1.201 1 94.81 202 ASN B CA 1
ATOM 4707 C C . ASN B 1 202 ? -13.609 14.711 1.83 1 94.81 202 ASN B C 1
ATOM 4709 O O . ASN B 1 202 ? -13.359 14.5 3.02 1 94.81 202 ASN B O 1
ATOM 4713 N N . PHE B 1 203 ? -12.812 15.367 1.048 1 93.19 203 PHE B N 1
ATOM 4714 C CA . PHE B 1 203 ? -11.57 15.938 1.545 1 93.19 203 PHE B CA 1
ATOM 4715 C C . PHE B 1 203 ? -11.836 16.969 2.643 1 93.19 203 PHE B C 1
ATOM 4717 O O . PHE B 1 203 ? -11.148 16.984 3.66 1 93.19 203 PHE B O 1
ATOM 4724 N N . ASP B 1 204 ? -12.773 17.75 2.439 1 84.81 204 ASP B N 1
ATOM 4725 C CA . ASP B 1 204 ? -13.125 18.75 3.436 1 84.81 204 ASP B CA 1
ATOM 4726 C C . ASP B 1 204 ? -13.508 18.094 4.762 1 84.81 204 ASP B C 1
ATOM 4728 O O . ASP B 1 204 ? -13.125 18.578 5.832 1 84.81 204 ASP B O 1
ATOM 4732 N N . LYS B 1 205 ? -14.297 17.047 4.719 1 89.38 205 LYS B N 1
ATOM 4733 C CA . LYS B 1 205 ? -14.648 16.281 5.918 1 89.38 205 LYS B CA 1
ATOM 4734 C C . LYS B 1 205 ? -13.406 15.703 6.582 1 89.38 205 LYS B C 1
ATOM 4736 O O . LYS B 1 205 ? -13.266 15.758 7.809 1 89.38 205 LYS B O 1
ATOM 4741 N N . ALA B 1 206 ? -12.531 15.172 5.762 1 92.75 206 ALA B N 1
ATOM 4742 C CA . ALA B 1 206 ? -11.289 14.578 6.246 1 92.75 206 ALA B CA 1
ATOM 4743 C C . ALA B 1 206 ? -10.477 15.594 7.047 1 92.75 206 ALA B C 1
ATOM 4745 O O . ALA B 1 206 ? -9.898 15.25 8.086 1 92.75 206 ALA B O 1
ATOM 4746 N N . MET B 1 207 ? -10.414 16.828 6.602 1 83.94 207 MET B N 1
ATOM 4747 C CA . MET B 1 207 ? -9.609 17.859 7.242 1 83.94 207 MET B CA 1
ATOM 4748 C C . MET B 1 207 ? -10.211 18.281 8.578 1 83.94 207 MET B C 1
ATOM 4750 O O . MET B 1 207 ? -9.547 18.906 9.398 1 83.94 207 MET B O 1
ATOM 4754 N N . GLN B 1 208 ? -11.391 17.875 8.844 1 77.94 208 GLN B N 1
ATOM 4755 C CA . GLN B 1 208 ? -12.07 18.219 10.086 1 77.94 208 GLN B CA 1
ATOM 4756 C C . GLN B 1 208 ? -11.961 17.078 11.094 1 77.94 208 GLN B C 1
ATOM 4758 O O . GLN B 1 208 ? -12.609 17.094 12.148 1 77.94 208 GLN B O 1
ATOM 4763 N N . ARG B 1 209 ? -11.18 16.094 10.82 1 78.25 209 ARG B N 1
ATOM 4764 C CA . ARG B 1 209 ? -11.164 14.891 11.648 1 78.25 209 ARG B CA 1
ATOM 4765 C C . ARG B 1 209 ? -10.602 15.188 13.039 1 78.25 209 ARG B C 1
ATOM 4767 O O . ARG B 1 209 ? -10.859 14.445 13.984 1 78.25 209 ARG B O 1
ATOM 4774 N N . HIS B 1 210 ? -9.688 16.172 13.18 1 62.56 210 HIS B N 1
ATOM 4775 C CA . HIS B 1 210 ? -9.102 16.484 14.477 1 62.56 210 HIS B CA 1
ATOM 4776 C C . HIS B 1 210 ? -9.938 17.516 15.227 1 62.56 210 HIS B C 1
ATOM 4778 O O . HIS B 1 210 ? -9.68 17.812 16.391 1 62.56 210 HIS B O 1
ATOM 4784 N N . ILE B 1 211 ? -10.789 18.328 14.68 1 49.5 211 ILE B N 1
ATOM 4785 C CA . ILE B 1 211 ? -11.469 19.469 15.273 1 49.5 211 ILE B CA 1
ATOM 4786 C C . ILE B 1 211 ? -12.172 19.047 16.562 1 49.5 211 ILE B C 1
ATOM 4788 O O . ILE B 1 211 ? -12.109 19.75 17.562 1 49.5 211 ILE B O 1
ATOM 4792 N N . LYS B 1 212 ? -13.062 18.125 16.641 1 48.16 212 LYS B N 1
ATOM 4793 C CA . LYS B 1 212 ? -13.906 17.969 17.828 1 48.16 212 LYS B CA 1
ATOM 4794 C C . LYS B 1 212 ? -13.078 17.5 19.016 1 48.16 212 LYS B C 1
ATOM 4796 O O . LYS B 1 212 ? -13.383 17.844 20.156 1 48.16 212 LYS B O 1
ATOM 4801 N N . GLY B 1 213 ? -12.117 16.703 18.922 1 43.41 213 GLY B N 1
ATOM 4802 C CA . GLY B 1 213 ? -11.539 16.094 20.109 1 43.41 213 GLY B CA 1
ATOM 4803 C C . GLY B 1 213 ? -10.117 16.531 20.375 1 43.41 213 GLY B C 1
ATOM 4804 O O . GLY B 1 213 ? -9.531 16.172 21.406 1 43.41 213 GLY B O 1
ATOM 4805 N N . ASP B 1 214 ? -9.367 16.891 19.422 1 49 214 ASP B N 1
ATOM 4806 C CA . ASP B 1 214 ? -7.941 16.688 19.625 1 49 214 ASP B CA 1
ATOM 4807 C C . ASP B 1 214 ? -7.301 17.906 20.266 1 49 214 ASP B C 1
ATOM 4809 O O . ASP B 1 214 ? -7.781 19.031 20.094 1 49 214 ASP B O 1
ATOM 4813 N N . ALA B 1 215 ? -6.629 17.5 21.344 1 49.97 215 ALA B N 1
ATOM 4814 C CA . ALA B 1 215 ? -5.66 18.109 22.25 1 49.97 215 ALA B CA 1
ATOM 4815 C C . ALA B 1 215 ? -4.672 19 21.484 1 49.97 215 ALA B C 1
ATOM 4817 O O . ALA B 1 215 ? -3.643 19.391 22.031 1 49.97 215 ALA B O 1
ATOM 4818 N N . GLN B 1 216 ? -5 19.172 20.172 1 59.78 216 GLN B N 1
ATOM 4819 C CA . GLN B 1 216 ? -3.947 20.016 19.609 1 59.78 216 GLN B CA 1
ATOM 4820 C C . GLN B 1 216 ? -4.047 21.453 20.109 1 59.78 216 GLN B C 1
ATOM 4822 O O . GLN B 1 216 ? -5.148 21.984 20.266 1 59.78 216 GLN B O 1
ATOM 4827 N N . ALA B 1 217 ? -2.992 21.844 20.453 1 69.88 217 ALA B N 1
ATOM 4828 C CA . ALA B 1 217 ? -2.912 23.219 20.922 1 69.88 217 ALA B CA 1
ATOM 4829 C C . ALA B 1 217 ? -3.463 24.203 19.891 1 69.88 217 ALA B C 1
ATOM 4831 O O . ALA B 1 217 ? -3.154 24.094 18.703 1 69.88 217 ALA B O 1
ATOM 4832 N N . SER B 1 218 ? -4.445 24.938 20.297 1 82.75 218 SER B N 1
ATOM 4833 C CA . SER B 1 218 ? -4.98 25.969 19.406 1 82.75 218 SER B CA 1
ATOM 4834 C C . SER B 1 218 ? -3.963 27.078 19.172 1 82.75 218 SER B C 1
ATOM 4836 O O . SER B 1 218 ? -3.043 27.266 19.969 1 82.75 218 SER B O 1
ATOM 4838 N N . ILE B 1 219 ? -4.062 27.719 18.031 1 87.5 219 ILE B N 1
ATOM 4839 C CA . ILE B 1 219 ? -3.135 28.797 17.688 1 87.5 219 ILE B CA 1
ATOM 4840 C C . ILE B 1 219 ? -3.219 29.891 18.75 1 87.5 219 ILE B C 1
ATOM 4842 O O . ILE B 1 219 ? -2.215 30.531 19.078 1 87.5 219 ILE B O 1
ATOM 4846 N N . GLU B 1 220 ? -4.418 30.047 19.391 1 89.06 220 GLU B N 1
ATOM 4847 C CA . GLU B 1 220 ? -4.617 31.094 20.375 1 89.06 220 GLU B CA 1
ATOM 4848 C C . GLU B 1 220 ? -4.02 30.703 21.719 1 89.06 220 GLU B C 1
ATOM 4850 O O . GLU B 1 220 ? -3.873 31.547 22.609 1 89.06 220 GLU B O 1
ATOM 4855 N N . SER B 1 221 ? -3.672 29.453 21.812 1 87.25 221 SER B N 1
ATOM 4856 C CA . SER B 1 221 ? -2.955 29.047 23.016 1 87.25 221 SER B CA 1
ATOM 4857 C C . SER B 1 221 ? -1.473 29.375 22.922 1 87.25 221 SER B C 1
ATOM 4859 O O . SER B 1 221 ? -0.769 29.406 23.938 1 87.25 221 SER B O 1
ATOM 4861 N N . VAL B 1 222 ? -0.995 29.656 21.75 1 89.75 222 VAL B N 1
ATOM 4862 C CA . VAL B 1 222 ? 0.417 29.938 21.5 1 89.75 222 VAL B CA 1
ATOM 4863 C C . VAL B 1 222 ? 0.631 31.422 21.297 1 89.75 222 VAL B C 1
ATOM 4865 O O . VAL B 1 222 ? 1.509 32.031 21.922 1 89.75 222 VAL B O 1
ATOM 4868 N N . PHE B 1 223 ? -0.138 31.984 20.453 1 93.38 223 PHE B N 1
ATOM 4869 C CA . PHE B 1 223 ? -0.1 33.406 20.203 1 93.38 223 PHE B CA 1
ATOM 4870 C C . PHE B 1 223 ? -1.207 34.125 20.984 1 93.38 223 PHE B C 1
ATOM 4872 O O . PHE B 1 223 ? -2.385 33.812 20.828 1 93.38 223 PHE B O 1
ATOM 4879 N N . ASP B 1 224 ? -0.883 35.125 21.75 1 94.69 224 ASP B N 1
ATOM 4880 C CA . ASP B 1 224 ? -1.847 35.875 22.578 1 94.69 224 ASP B CA 1
ATOM 4881 C C . ASP B 1 224 ? -2.533 36.969 21.766 1 94.69 224 ASP B C 1
ATOM 4883 O O . ASP B 1 224 ? -2.008 38.062 21.641 1 94.69 224 ASP B O 1
ATOM 4887 N N . PHE B 1 225 ? -3.73 36.719 21.359 1 96.31 225 PHE B N 1
ATOM 4888 C CA . PHE B 1 225 ? -4.488 37.656 20.547 1 96.31 225 PHE B CA 1
ATOM 4889 C C . PHE B 1 225 ? -5.004 38.812 21.375 1 96.31 225 PHE B C 1
ATOM 4891 O O . PHE B 1 225 ? -5.434 39.812 20.844 1 96.31 225 PHE B O 1
ATOM 4898 N N . SER B 1 226 ? -4.973 38.656 22.672 1 95.25 226 SER B N 1
ATOM 4899 C CA . SER B 1 226 ? -5.496 39.719 23.547 1 95.25 226 SER B CA 1
ATOM 4900 C C . SER B 1 226 ? -4.625 40.969 23.5 1 95.25 226 SER B C 1
ATOM 4902 O O . SER B 1 226 ? -5.074 42.062 23.859 1 95.25 226 SER B O 1
ATOM 4904 N N . ILE B 1 227 ? -3.439 40.812 23.047 1 94.56 227 ILE B N 1
ATOM 4905 C CA . ILE B 1 227 ? -2.498 41.906 23.047 1 94.56 227 ILE B CA 1
ATOM 4906 C C . ILE B 1 227 ? -2.828 42.875 21.891 1 94.56 227 ILE B C 1
ATOM 4908 O O . ILE B 1 227 ? -2.334 44 21.844 1 94.56 227 ILE B O 1
ATOM 4912 N N . LEU B 1 228 ? -3.619 42.406 20.938 1 96.56 228 LEU B N 1
ATOM 4913 C CA . LEU B 1 228 ? -3.961 43.219 19.781 1 96.56 228 LEU B CA 1
ATOM 4914 C C . LEU B 1 228 ? -4.898 44.375 20.188 1 96.56 228 LEU B C 1
ATOM 4916 O O . LEU B 1 228 ? -5.719 44.188 21.094 1 96.56 228 LEU B O 1
ATOM 4920 N N . ARG B 1 229 ? -4.887 45.438 19.562 1 95.69 229 ARG B N 1
ATOM 4921 C CA . ARG B 1 229 ? -5.688 46.625 19.875 1 95.69 229 ARG B CA 1
ATOM 4922 C C . ARG B 1 229 ? -7.164 46.375 19.578 1 95.69 229 ARG B C 1
ATOM 4924 O O . ARG B 1 229 ? -7.5 45.531 18.766 1 95.69 229 ARG B O 1
ATOM 4931 N N . PRO B 1 230 ? -7.988 47.188 20.219 1 95.56 230 PRO B N 1
ATOM 4932 C CA . PRO B 1 230 ? -9.398 47.125 19.844 1 95.56 230 PRO B CA 1
ATOM 4933 C C . PRO B 1 230 ? -9.641 47.469 18.375 1 95.56 230 PRO B C 1
ATOM 4935 O O . PRO B 1 230 ? -9.086 48.438 17.875 1 95.56 230 PRO B O 1
ATOM 4938 N N . GLY B 1 231 ? -10.367 46.625 17.734 1 94.75 231 GLY B N 1
ATOM 4939 C CA . GLY B 1 231 ? -10.664 46.844 16.328 1 94.75 231 GLY B CA 1
ATOM 4940 C C . GLY B 1 231 ? -9.641 46.25 15.391 1 94.75 231 GLY B C 1
ATOM 4941 O O . GLY B 1 231 ? -9.734 46.406 14.172 1 94.75 231 GLY B O 1
ATOM 4942 N N . ALA B 1 232 ? -8.695 45.531 16.016 1 97.62 232 ALA B N 1
ATOM 4943 C CA . ALA B 1 232 ? -7.676 44.906 15.188 1 97.62 232 ALA B CA 1
ATOM 4944 C C . ALA B 1 232 ? -8.305 43.906 14.203 1 97.62 232 ALA B C 1
ATOM 4946 O O . ALA B 1 232 ? -9.281 43.219 14.531 1 97.62 232 ALA B O 1
ATOM 4947 N N . VAL B 1 233 ? -7.707 43.812 13.031 1 98 233 VAL B N 1
ATOM 4948 C CA . VAL B 1 233 ? -8.211 42.969 11.953 1 98 233 VAL B CA 1
ATOM 4949 C C . VAL B 1 233 ? -7.258 41.812 11.734 1 98 233 VAL B C 1
ATOM 4951 O O . VAL B 1 233 ? -6.051 42 11.555 1 98 233 VAL B O 1
ATOM 4954 N N . VAL B 1 234 ? -7.773 40.625 11.789 1 98.31 234 VAL B N 1
ATOM 4955 C CA . VAL B 1 234 ? -7.047 39.406 11.477 1 98.31 234 VAL B CA 1
ATOM 4956 C C . VAL B 1 234 ? -7.512 38.844 10.125 1 98.31 234 VAL B C 1
ATOM 4958 O O . VAL B 1 234 ? -8.703 38.625 9.922 1 98.31 234 VAL B O 1
ATOM 4961 N N . VAL B 1 235 ? -6.609 38.719 9.234 1 98.12 235 VAL B N 1
ATOM 4962 C CA . VAL B 1 235 ? -6.902 38.125 7.938 1 98.12 235 VAL B CA 1
ATOM 4963 C C . VAL B 1 235 ? -6.453 36.688 7.926 1 98.12 235 VAL B C 1
ATOM 4965 O O . VAL B 1 235 ? -5.266 36.375 8.086 1 98.12 235 VAL B O 1
ATOM 4968 N N . ASP B 1 236 ? -7.355 35.781 7.805 1 97 236 ASP B N 1
ATOM 4969 C CA . ASP B 1 236 ? -7.07 34.375 7.648 1 97 236 ASP B CA 1
ATOM 4970 C C . ASP B 1 236 ? -6.973 34 6.172 1 97 236 ASP B C 1
ATOM 4972 O O . ASP B 1 236 ? -7.992 33.75 5.52 1 97 236 ASP B O 1
ATOM 4976 N N . VAL B 1 237 ? -5.746 33.906 5.684 1 96.44 237 VAL B N 1
ATOM 4977 C CA . VAL B 1 237 ? -5.484 33.594 4.281 1 96.44 237 VAL B CA 1
ATOM 4978 C C . VAL B 1 237 ? -5.691 32.125 4.031 1 96.44 237 VAL B C 1
ATOM 4980 O O . VAL B 1 237 ? -5.039 31.266 4.652 1 96.44 237 VAL B O 1
ATOM 4983 N N . GLY B 1 238 ? -6.57 31.781 3.115 1 92.25 238 GLY B N 1
ATOM 4984 C CA . GLY B 1 238 ? -6.922 30.375 2.9 1 92.25 238 GLY B CA 1
ATOM 4985 C C . GLY B 1 238 ? -7.664 29.766 4.07 1 92.25 238 GLY B C 1
ATOM 4986 O O . GLY B 1 238 ? -7.391 28.625 4.457 1 92.25 238 GLY B O 1
ATOM 4987 N N . GLY B 1 239 ? -8.609 30.484 4.637 1 89.88 239 GLY B N 1
ATOM 4988 C CA . GLY B 1 239 ? -9.195 30.109 5.918 1 89.88 239 GLY B CA 1
ATOM 4989 C C . GLY B 1 239 ? -10.375 29.172 5.789 1 89.88 239 GLY B C 1
ATOM 4990 O O . GLY B 1 239 ? -10.898 28.688 6.789 1 89.88 239 GLY B O 1
ATOM 4991 N N . GLY B 1 240 ? -10.797 28.859 4.562 1 84.38 240 GLY B N 1
ATOM 4992 C CA . GLY B 1 240 ? -11.875 27.906 4.344 1 84.38 240 GLY B CA 1
ATOM 4993 C C . GLY B 1 240 ? -13.18 28.328 5 1 84.38 240 GLY B C 1
ATOM 4994 O O . GLY B 1 240 ? -13.656 29.438 4.785 1 84.38 240 GLY B O 1
ATOM 4995 N N . LYS B 1 241 ? -13.656 27.516 5.887 1 80.94 241 LYS B N 1
ATOM 4996 C CA . LYS B 1 241 ? -14.922 27.797 6.566 1 80.94 241 LYS B CA 1
ATOM 4997 C C . LYS B 1 241 ? -14.711 28.703 7.777 1 80.94 241 LYS B C 1
ATOM 4999 O O . LYS B 1 241 ? -15.68 29.141 8.406 1 80.94 241 LYS B O 1
ATOM 5004 N N . GLY B 1 242 ? -13.5 28.906 8.125 1 86 242 GLY B N 1
ATOM 5005 C CA . GLY B 1 242 ? -13.188 29.906 9.133 1 86 242 GLY B CA 1
ATOM 5006 C C . GLY B 1 242 ? -13.18 29.359 10.547 1 86 242 GLY B C 1
ATOM 5007 O O . GLY B 1 242 ? -13.438 30.094 11.5 1 86 242 GLY B O 1
ATOM 5008 N N . HIS B 1 243 ? -12.844 28.141 10.695 1 81.62 243 HIS B N 1
ATOM 5009 C CA . HIS B 1 243 ? -12.914 27.5 12 1 81.62 243 HIS B CA 1
ATOM 5010 C C . HIS B 1 243 ? -11.984 28.188 13 1 81.62 243 HIS B C 1
ATOM 5012 O O . HIS B 1 243 ? -12.367 28.438 14.141 1 81.62 243 HIS B O 1
ATOM 5018 N N . HIS B 1 244 ? -10.766 28.5 12.609 1 86.56 244 HIS B N 1
ATOM 5019 C CA . HIS B 1 244 ? -9.828 29.188 13.492 1 86.56 244 HIS B CA 1
ATOM 5020 C C . HIS B 1 244 ? -10.352 30.562 13.891 1 86.56 244 HIS B C 1
ATOM 5022 O O . HIS B 1 244 ? -10.391 30.891 15.07 1 86.56 244 HIS B O 1
ATOM 5028 N N . CYS B 1 245 ? -10.789 31.25 12.891 1 90.38 245 CYS B N 1
ATOM 5029 C CA . CYS B 1 245 ? -11.219 32.625 13.102 1 90.38 245 CYS B CA 1
ATOM 5030 C C . CYS B 1 245 ? -12.453 32.688 13.992 1 90.38 245 CYS B C 1
ATOM 5032 O O . CYS B 1 245 ? -12.539 33.531 14.883 1 90.38 245 CYS B O 1
ATOM 5034 N N . ILE B 1 246 ? -13.344 31.766 13.727 1 88.62 246 ILE B N 1
ATOM 5035 C CA . ILE B 1 246 ? -14.586 31.75 14.5 1 88.62 246 ILE B CA 1
ATOM 5036 C C . ILE B 1 246 ? -14.281 31.438 15.961 1 88.62 246 ILE B C 1
ATOM 5038 O O . ILE B 1 246 ? -14.805 32.094 16.859 1 88.62 246 ILE B O 1
ATOM 5042 N N . ARG B 1 247 ? -13.445 30.5 16.203 1 88.75 247 ARG B N 1
ATOM 5043 C CA . ARG B 1 247 ? -13.062 30.125 17.547 1 88.75 247 ARG B CA 1
ATOM 5044 C C . ARG B 1 247 ? -12.375 31.281 18.266 1 88.75 247 ARG B C 1
ATOM 5046 O O . ARG B 1 247 ? -12.688 31.578 19.422 1 88.75 247 ARG B O 1
ATOM 5053 N N . ILE B 1 248 ? -11.484 31.984 17.641 1 93.19 248 ILE B N 1
ATOM 5054 C CA . ILE B 1 248 ? -10.75 33.094 18.219 1 93.19 248 ILE B CA 1
ATOM 5055 C C . ILE B 1 248 ? -11.703 34.281 18.469 1 93.19 248 ILE B C 1
ATOM 5057 O O . ILE B 1 248 ? -11.633 34.938 19.5 1 93.19 248 ILE B O 1
ATOM 5061 N N . ALA B 1 249 ? -12.562 34.5 17.5 1 93.62 249 ALA B N 1
ATOM 5062 C CA . ALA B 1 249 ? -13.516 35.594 17.594 1 93.62 249 ALA B CA 1
ATOM 5063 C C . ALA B 1 249 ? -14.43 35.438 18.797 1 93.62 249 ALA B C 1
ATOM 5065 O O . ALA B 1 249 ? -14.797 36.438 19.438 1 93.62 249 ALA B O 1
ATOM 5066 N N . LYS B 1 250 ? -14.773 34.219 19.078 1 91.19 250 LYS B N 1
ATOM 5067 C CA . LYS B 1 250 ? -15.633 33.969 20.234 1 91.19 250 LYS B CA 1
ATOM 5068 C C . LYS B 1 250 ? -14.938 34.344 21.531 1 91.19 250 LYS B C 1
ATOM 5070 O O . LYS B 1 250 ? -15.586 34.812 22.484 1 91.19 250 LYS B O 1
ATOM 5075 N N . LYS B 1 251 ? -13.68 34.312 21.594 1 92.38 251 LYS B N 1
ATOM 5076 C CA . LYS B 1 251 ? -12.906 34.562 22.797 1 92.38 251 LYS B CA 1
ATOM 5077 C C . LYS B 1 251 ? -12.414 36 22.859 1 92.38 251 LYS B C 1
ATOM 5079 O O . LYS B 1 251 ? -12.07 36.5 23.938 1 92.38 251 LYS B O 1
ATOM 5084 N N . HIS B 1 252 ? -12.414 36.656 21.688 1 95.38 252 HIS B N 1
ATOM 5085 C CA . HIS B 1 252 ? -11.852 38 21.625 1 95.38 252 HIS B CA 1
ATOM 5086 C C . HIS B 1 252 ? -12.805 38.969 20.922 1 95.38 252 HIS B C 1
ATOM 5088 O O . HIS B 1 252 ? -12.609 39.281 19.75 1 95.38 252 HIS B O 1
ATOM 5094 N N . PRO B 1 253 ? -13.703 39.5 21.641 1 94.31 253 PRO B N 1
ATOM 5095 C CA . PRO B 1 253 ? -14.75 40.344 21.047 1 94.31 253 PRO B CA 1
ATOM 5096 C C . PRO B 1 253 ? -14.203 41.625 20.438 1 94.31 253 PRO B C 1
ATOM 5098 O O . PRO B 1 253 ? -14.898 42.281 19.656 1 94.31 253 PRO B O 1
ATOM 5101 N N . HIS B 1 254 ? -13.039 42.031 20.797 1 95.5 254 HIS B N 1
ATOM 5102 C CA . HIS B 1 254 ? -12.492 43.281 20.312 1 95.5 254 HIS B CA 1
ATOM 5103 C C . HIS B 1 254 ? -11.867 43.125 18.938 1 95.5 254 HIS B C 1
ATOM 5105 O O . HIS B 1 254 ? -11.422 44.094 18.328 1 95.5 254 HIS B O 1
ATOM 5111 N N . LEU B 1 255 ? -11.797 41.875 18.312 1 97.56 255 LEU B N 1
ATOM 5112 C CA . LEU B 1 255 ? -11.125 41.594 17.047 1 97.56 255 LEU B CA 1
ATOM 5113 C C . LEU B 1 255 ? -12.141 41.438 15.922 1 97.56 255 LEU B C 1
ATOM 5115 O O . LEU B 1 255 ? -13.281 41.031 16.156 1 97.56 255 LEU B O 1
ATOM 5119 N N . SER B 1 256 ? -11.773 41.781 14.75 1 97.12 256 SER B N 1
ATOM 5120 C CA . SER B 1 256 ? -12.523 41.5 13.523 1 97.12 256 SER B CA 1
ATOM 5121 C C . SER B 1 256 ? -11.734 40.562 12.602 1 97.12 256 SER B C 1
ATOM 5123 O O . SER B 1 256 ? -10.5 40.562 12.633 1 97.12 256 SER B O 1
ATOM 5125 N N . PHE B 1 257 ? -12.453 39.781 11.797 1 97 257 PHE B N 1
ATOM 5126 C CA . PHE B 1 257 ? -11.812 38.75 11.008 1 97 257 PHE B CA 1
ATOM 5127 C C . PHE B 1 257 ? -12.266 38.812 9.555 1 97 257 PHE B C 1
ATOM 5129 O O . PHE B 1 257 ? -13.438 39.062 9.273 1 97 257 PHE B O 1
ATOM 5136 N N . ILE B 1 258 ? -11.375 38.688 8.672 1 96.5 258 ILE B N 1
ATOM 5137 C CA . ILE B 1 258 ? -11.625 38.438 7.254 1 96.5 258 ILE B CA 1
ATOM 5138 C C . ILE B 1 258 ? -11.086 37.062 6.855 1 96.5 258 ILE B C 1
ATOM 5140 O O . ILE B 1 258 ? -9.891 36.812 6.973 1 96.5 258 ILE B O 1
ATOM 5144 N N . ILE B 1 259 ? -11.953 36.219 6.457 1 95.5 259 ILE B N 1
ATOM 5145 C CA . ILE B 1 259 ? -11.578 34.875 6.023 1 95.5 259 ILE B CA 1
ATOM 5146 C C . ILE B 1 259 ? -11.508 34.844 4.5 1 95.5 259 ILE B C 1
ATOM 5148 O O . ILE B 1 259 ? -12.531 34.938 3.822 1 95.5 259 ILE B O 1
ATOM 5152 N N . GLN B 1 260 ? -10.32 34.688 3.992 1 95.31 260 GLN B N 1
ATOM 5153 C CA . GLN B 1 260 ? -10.102 34.688 2.551 1 95.31 260 GLN B CA 1
ATOM 5154 C C . GLN B 1 260 ? -9.977 33.25 2.029 1 95.31 260 GLN B C 1
ATOM 5156 O O . GLN B 1 260 ? -9.242 32.438 2.602 1 95.31 260 GLN B O 1
ATOM 5161 N N . ASP B 1 261 ? -10.633 32.875 1 1 90 261 ASP B N 1
ATOM 5162 C CA . ASP B 1 261 ? -10.531 31.578 0.336 1 90 261 ASP B CA 1
ATOM 5163 C C . ASP B 1 261 ? -11.039 31.656 -1.103 1 90 261 ASP B C 1
ATOM 5165 O O . ASP B 1 261 ? -11.695 32.625 -1.484 1 90 261 ASP B O 1
ATOM 5169 N N . TYR B 1 262 ? -10.68 30.672 -1.915 1 81.5 262 TYR B N 1
ATOM 5170 C CA . TYR B 1 262 ? -11.117 30.609 -3.305 1 81.5 262 TYR B CA 1
ATOM 5171 C C . TYR B 1 262 ? -12.641 30.562 -3.396 1 81.5 262 TYR B C 1
ATOM 5173 O O . TYR B 1 262 ? -13.242 31.234 -4.246 1 81.5 262 TYR B O 1
ATOM 5181 N N . GLU B 1 263 ? -13.336 29.719 -2.668 1 74.25 263 GLU B N 1
ATOM 5182 C CA . GLU B 1 263 ? -14.789 29.578 -2.742 1 74.25 263 GLU B CA 1
ATOM 5183 C C . GLU B 1 263 ? -15.492 30.516 -1.772 1 74.25 263 GLU B C 1
ATOM 5185 O O . GLU B 1 263 ? -16.609 30.969 -2.039 1 74.25 263 GLU B O 1
ATOM 5190 N N . ALA B 1 264 ? -14.719 31.172 -0.875 1 70.75 264 ALA B N 1
ATOM 5191 C CA . ALA B 1 264 ? -15.133 32.125 0.149 1 70.75 264 ALA B CA 1
ATOM 5192 C C . ALA B 1 264 ? -16.562 31.844 0.595 1 70.75 264 ALA B C 1
ATOM 5194 O O . ALA B 1 264 ? -17.391 32.781 0.68 1 70.75 264 ALA B O 1
ATOM 5195 N N . ASN B 1 265 ? -17.031 30.562 0.546 1 69.44 265 ASN B N 1
ATOM 5196 C CA . ASN B 1 265 ? -18.359 30.25 1.033 1 69.44 265 ASN B CA 1
ATOM 5197 C C . ASN B 1 265 ? -18.359 29.984 2.537 1 69.44 265 ASN B C 1
ATOM 5199 O O . ASN B 1 265 ? -17.5 29.266 3.049 1 69.44 265 ASN B O 1
ATOM 5203 N N . GLY B 1 266 ? -18.984 30.938 3.232 1 64.25 266 GLY B N 1
ATOM 5204 C CA . GLY B 1 266 ? -19.141 30.734 4.664 1 64.25 266 GLY B CA 1
ATOM 5205 C C . GLY B 1 266 ? -19.656 29.344 5.016 1 64.25 266 GLY B C 1
ATOM 5206 O O . GLY B 1 266 ? -19.688 28.453 4.16 1 64.25 266 GLY B O 1
ATOM 5207 N N . PRO B 1 267 ? -19.75 29.109 6.281 1 60.25 267 PRO B N 1
ATOM 5208 C CA . PRO B 1 267 ? -20.266 27.797 6.703 1 60.25 267 PRO B CA 1
ATOM 5209 C C . PRO B 1 267 ? -21.547 27.406 5.953 1 60.25 267 PRO B C 1
ATOM 5211 O O . PRO B 1 267 ? -22.312 28.266 5.547 1 60.25 267 PRO B O 1
ATOM 5214 N N . SER B 1 268 ? -21.578 26.25 5.23 1 54.12 268 SER B N 1
ATOM 5215 C CA . SER B 1 268 ? -22.703 25.75 4.449 1 54.12 268 SER B CA 1
ATOM 5216 C C . SER B 1 268 ? -24.031 26.016 5.16 1 54.12 268 SER B C 1
ATOM 5218 O O . SER B 1 268 ? -24.062 26.156 6.387 1 54.12 268 SER B O 1
ATOM 5220 N N . ASP B 1 269 ? -25.125 25.984 4.324 1 42.44 269 ASP B N 1
ATOM 5221 C CA . ASP B 1 269 ? -26.547 26.016 4.672 1 42.44 269 ASP B CA 1
ATOM 5222 C C . ASP B 1 269 ? -26.906 24.859 5.594 1 42.44 269 ASP B C 1
ATOM 5224 O O . ASP B 1 269 ? -26.609 23.703 5.293 1 42.44 269 ASP B O 1
ATOM 5228 N N . GLY B 1 270 ? -27.094 25.078 6.93 1 47.25 270 GLY B N 1
ATOM 5229 C CA . GLY B 1 270 ? -27.5 24.25 8.062 1 47.25 270 GLY B CA 1
ATOM 5230 C C . GLY B 1 270 ? -26.578 24.375 9.25 1 47.25 270 GLY B C 1
ATOM 5231 O O . GLY B 1 270 ? -26.844 23.812 10.32 1 47.25 270 GLY B O 1
ATOM 5232 N N . GLU B 1 271 ? -25.344 24.453 8.953 1 51.88 271 GLU B N 1
ATOM 5233 C CA . GLU B 1 271 ? -24.5 24.734 10.109 1 51.88 271 GLU B CA 1
ATOM 5234 C C . GLU B 1 271 ? -24.844 26.078 10.727 1 51.88 271 GLU B C 1
ATOM 5236 O O . GLU B 1 271 ? -25.406 26.953 10.062 1 51.88 271 GLU B O 1
ATOM 5241 N N . ASP B 1 272 ? -24.688 26.203 12.055 1 53.31 272 ASP B N 1
ATOM 5242 C CA . ASP B 1 272 ? -25.141 27.234 12.969 1 53.31 272 ASP B CA 1
ATOM 5243 C C . ASP B 1 272 ? -24.75 28.625 12.461 1 53.31 272 ASP B C 1
ATOM 5245 O O . ASP B 1 272 ? -23.578 28.875 12.18 1 53.31 272 ASP B O 1
ATOM 5249 N N . THR B 1 273 ? -25.688 29.25 11.742 1 63.16 273 THR B N 1
ATOM 5250 C CA . THR B 1 273 ? -25.594 30.688 11.531 1 63.16 273 THR B CA 1
ATOM 5251 C C . THR B 1 273 ? -24.797 31.344 12.648 1 63.16 273 THR B C 1
ATOM 5253 O O . THR B 1 273 ? -25.016 31.047 13.828 1 63.16 273 THR B O 1
ATOM 5256 N N . LEU B 1 274 ? -23.656 31.938 12.211 1 77.06 274 LEU B N 1
ATOM 5257 C CA . LEU B 1 274 ? -22.922 32.688 13.211 1 77.06 274 LEU B CA 1
ATOM 5258 C C . LEU B 1 274 ? -23.844 33.625 13.992 1 77.06 274 LEU B C 1
ATOM 5260 O O . LEU B 1 274 ? -24.719 34.281 13.406 1 77.06 274 LEU B O 1
ATOM 5264 N N . PRO B 1 275 ? -23.828 33.531 15.281 1 81 275 PRO B N 1
ATOM 5265 C CA . PRO B 1 275 ? -24.562 34.531 16.031 1 81 275 PRO B CA 1
ATOM 5266 C C . PRO B 1 275 ? -24.344 35.938 15.469 1 81 275 PRO B C 1
ATOM 5268 O O . PRO B 1 275 ? -23.281 36.25 14.914 1 81 275 PRO B O 1
ATOM 5271 N N . GLU B 1 276 ? -25.328 36.75 15.523 1 80.81 276 GLU B N 1
ATOM 5272 C CA . GLU B 1 276 ? -25.328 38.062 14.938 1 80.81 276 GLU B CA 1
ATOM 5273 C C . GLU B 1 276 ? -24.094 38.875 15.359 1 80.81 276 GLU B C 1
ATOM 5275 O O . GLU B 1 276 ? -23.484 39.562 14.547 1 80.81 276 GLU B O 1
ATOM 5280 N N . ALA B 1 277 ? -23.766 38.781 16.672 1 84 277 ALA B N 1
ATOM 5281 C CA . ALA B 1 277 ? -22.609 39.531 17.172 1 84 277 ALA B CA 1
ATOM 5282 C C . ALA B 1 277 ? -21.328 39.094 16.453 1 84 277 ALA B C 1
ATOM 5284 O O . ALA B 1 277 ? -20.438 39.906 16.203 1 84 277 ALA B O 1
ATOM 5285 N N . LEU B 1 278 ? -21.219 37.906 16.062 1 88.62 278 LEU B N 1
ATOM 5286 C CA . LEU B 1 278 ? -20.047 37.375 15.359 1 88.62 278 LEU B CA 1
ATOM 5287 C C . LEU B 1 278 ? -20.125 37.688 13.875 1 88.62 278 LEU B C 1
ATOM 5289 O O . LEU B 1 278 ? -19.094 37.938 13.242 1 88.62 278 LEU B O 1
ATOM 5293 N N . ALA B 1 279 ? -21.281 37.656 13.391 1 86.94 279 ALA B N 1
ATOM 5294 C CA . ALA B 1 279 ? -21.484 37.875 11.961 1 86.94 279 ALA B CA 1
ATOM 5295 C C . ALA B 1 279 ? -21.047 39.281 11.555 1 86.94 279 ALA B C 1
ATOM 5297 O O . ALA B 1 279 ? -20.625 39.531 10.414 1 86.94 279 ALA B O 1
ATOM 5298 N N . ARG B 1 280 ? -21.078 40.219 12.477 1 90.06 280 ARG B N 1
ATOM 5299 C CA . ARG B 1 280 ? -20.688 41.594 12.188 1 90.06 280 ARG B CA 1
ATOM 5300 C C . ARG B 1 280 ? -19.172 41.719 12.141 1 90.06 280 ARG B C 1
ATOM 5302 O O . ARG B 1 280 ? -18.641 42.656 11.531 1 90.06 280 ARG B O 1
ATOM 5309 N N . ARG B 1 281 ? -18.484 40.781 12.758 1 94.25 281 ARG B N 1
ATOM 5310 C CA . ARG B 1 281 ? -17.047 40.906 12.922 1 94.25 281 ARG B CA 1
ATOM 5311 C C . ARG B 1 281 ? -16.297 39.875 12.062 1 94.25 281 ARG B C 1
ATOM 5313 O O . ARG B 1 281 ? -15.078 39.938 11.945 1 94.25 281 ARG B O 1
ATOM 5320 N N . VAL B 1 282 ? -17 38.938 11.484 1 94.25 282 VAL B N 1
ATOM 5321 C CA . VAL B 1 282 ? -16.406 37.875 10.68 1 94.25 282 VAL B CA 1
ATOM 5322 C C . VAL B 1 282 ? -16.984 37.906 9.266 1 94.25 282 VAL B C 1
ATOM 5324 O O . VAL B 1 282 ? -18.188 37.812 9.078 1 94.25 282 VAL B O 1
ATOM 5327 N N . ARG B 1 283 ? -16.156 38.094 8.312 1 92.38 283 ARG B N 1
ATOM 5328 C CA . ARG B 1 283 ? -16.625 38.125 6.926 1 92.38 283 ARG B CA 1
ATOM 5329 C C . ARG B 1 283 ? -15.75 37.25 6.031 1 92.38 283 ARG B C 1
ATOM 5331 O O . ARG B 1 283 ? -14.539 37.156 6.238 1 92.38 283 ARG B O 1
ATOM 5338 N N . TRP B 1 284 ? -16.344 36.625 5.066 1 93.06 284 TRP B N 1
ATOM 5339 C CA . TRP B 1 284 ? -15.633 35.844 4.059 1 93.06 284 TRP B CA 1
ATOM 5340 C C . TRP B 1 284 ? -15.336 36.688 2.824 1 93.06 284 TRP B C 1
ATOM 5342 O O . TRP B 1 284 ? -16.156 37.531 2.418 1 93.06 284 TRP B O 1
ATOM 5352 N N . GLN B 1 285 ? -14.211 36.562 2.307 1 94 285 GLN B N 1
ATOM 5353 C CA . GLN B 1 285 ? -13.758 37.281 1.123 1 94 285 GLN B CA 1
ATOM 5354 C C . GLN B 1 285 ? -13.133 36.312 0.102 1 94 285 GLN B C 1
ATOM 5356 O O . GLN B 1 285 ? -12.227 35.562 0.431 1 94 285 GLN B O 1
ATOM 5361 N N . ARG B 1 286 ? -13.625 36.281 -1.163 1 91.62 286 ARG B N 1
ATOM 5362 C CA . ARG B 1 286 ? -13.023 35.5 -2.229 1 91.62 286 ARG B CA 1
ATOM 5363 C C . ARG B 1 286 ? -11.625 36 -2.566 1 91.62 286 ARG B C 1
ATOM 5365 O O . ARG B 1 286 ? -11.43 37.188 -2.852 1 91.62 286 ARG B O 1
ATOM 5372 N N . HIS B 1 287 ? -10.648 35.094 -2.488 1 93.56 287 HIS B N 1
ATOM 5373 C CA . HIS B 1 287 ? -9.273 35.5 -2.775 1 93.56 287 HIS B CA 1
ATOM 5374 C C . HIS B 1 287 ? -8.406 34.281 -3.098 1 93.56 287 HIS B C 1
ATOM 5376 O O . HIS B 1 287 ? -8.523 33.25 -2.447 1 93.56 287 HIS B O 1
ATOM 5382 N N . ASN B 1 288 ? -7.633 34.469 -4.18 1 90.5 288 ASN B N 1
ATOM 5383 C CA . ASN B 1 288 ? -6.523 33.562 -4.496 1 90.5 288 ASN B CA 1
ATOM 5384 C C . ASN B 1 288 ? -5.199 34.125 -3.979 1 90.5 288 ASN B C 1
ATOM 5386 O O . ASN B 1 288 ? -4.691 35.125 -4.492 1 90.5 288 ASN B O 1
ATOM 5390 N N . PHE B 1 289 ? -4.637 33.406 -3.018 1 93.81 289 PHE B N 1
ATOM 5391 C CA . PHE B 1 289 ? -3.496 34 -2.316 1 93.81 289 PHE B CA 1
ATOM 5392 C C . PHE B 1 289 ? -2.266 34 -3.215 1 93.81 289 PHE B C 1
ATOM 5394 O O . PHE B 1 289 ? -1.213 34.531 -2.82 1 93.81 289 PHE B O 1
ATOM 5401 N N . HIS B 1 290 ? -2.332 33.562 -4.43 1 91.44 290 HIS B N 1
ATOM 5402 C CA . HIS B 1 290 ? -1.269 33.75 -5.41 1 91.44 290 HIS B CA 1
ATOM 5403 C C . HIS B 1 290 ? -1.32 35.125 -6.043 1 91.44 290 HIS B C 1
ATOM 5405 O O . HIS B 1 290 ? -0.398 35.531 -6.762 1 91.44 290 HIS B O 1
ATOM 5411 N N . HIS B 1 291 ? -2.299 35.781 -5.746 1 94.31 291 HIS B N 1
ATOM 5412 C CA . HIS B 1 291 ? -2.465 37.156 -6.238 1 94.31 291 HIS B CA 1
ATOM 5413 C C . HIS B 1 291 ? -2.271 38.188 -5.117 1 94.31 291 HIS B C 1
ATOM 5415 O O . HIS B 1 291 ? -2.15 37.812 -3.949 1 94.31 291 HIS B O 1
ATOM 5421 N N . LYS B 1 292 ? -2.365 39.375 -5.539 1 96.75 292 LYS B N 1
ATOM 5422 C CA . LYS B 1 292 ? -2.125 40.469 -4.598 1 96.75 292 LYS B CA 1
ATOM 5423 C C . LYS B 1 292 ? -3.09 40.406 -3.418 1 96.75 292 LYS B C 1
ATOM 5425 O O . LYS B 1 292 ? -4.277 40.125 -3.598 1 96.75 292 LYS B O 1
ATOM 5430 N N . GLN B 1 293 ? -2.551 40.594 -2.217 1 97.69 293 GLN B N 1
ATOM 5431 C CA . GLN B 1 293 ? -3.361 40.625 -1.003 1 97.69 293 GLN B CA 1
ATOM 5432 C C . GLN B 1 293 ? -4.293 41.844 -0.999 1 97.69 293 GLN B C 1
ATOM 5434 O O . GLN B 1 293 ? -3.838 43 -1.04 1 97.69 293 GLN B O 1
ATOM 5439 N N . PRO B 1 294 ? -5.582 41.594 -0.948 1 96.94 294 PRO B N 1
ATOM 5440 C CA . PRO B 1 294 ? -6.547 42.688 -1.065 1 96.94 294 PRO B CA 1
ATOM 5441 C C . PRO B 1 294 ? -6.676 43.5 0.221 1 96.94 294 PRO B C 1
ATOM 5443 O O . PRO B 1 294 ? -7.203 44.625 0.202 1 96.94 294 PRO B O 1
ATOM 5446 N N . MET B 1 295 ? -6.32 43 1.353 1 97.19 295 MET B N 1
ATOM 5447 C CA . MET B 1 295 ? -6.426 43.719 2.625 1 97.19 295 MET B CA 1
ATOM 5448 C C . MET B 1 295 ? -5.07 44.25 3.059 1 97.19 295 MET B C 1
ATOM 5450 O O . MET B 1 295 ? -4.266 43.531 3.65 1 97.19 295 MET B O 1
ATOM 5454 N N . ASP B 1 296 ? -4.984 45.5 2.91 1 96.75 296 ASP B N 1
ATOM 5455 C CA . ASP B 1 296 ? -3.744 46.156 3.312 1 96.75 296 ASP B CA 1
ATOM 5456 C C . ASP B 1 296 ? -3.775 46.531 4.793 1 96.75 296 ASP B C 1
ATOM 5458 O O . ASP B 1 296 ? -4.809 46.938 5.312 1 96.75 296 ASP B O 1
ATOM 5462 N N . GLY B 1 297 ? -2.645 46.281 5.398 1 97.25 297 GLY B N 1
ATOM 5463 C CA . GLY B 1 297 ? -2.418 46.844 6.715 1 97.25 297 GLY B CA 1
ATOM 5464 C C . GLY B 1 297 ? -3.154 46.125 7.82 1 97.25 297 GLY B C 1
ATOM 5465 O O . GLY B 1 297 ? -3.449 46.719 8.867 1 97.25 297 GLY B O 1
ATOM 5466 N N . ALA B 1 298 ? -3.529 44.906 7.645 1 98.06 298 ALA B N 1
ATOM 5467 C CA . ALA B 1 298 ? -4.133 44.125 8.727 1 98.06 298 ALA B CA 1
ATOM 5468 C C . ALA B 1 298 ? -3.162 43.969 9.891 1 98.06 298 ALA B C 1
ATOM 5470 O O . ALA B 1 298 ? -1.948 44.094 9.719 1 98.06 298 ALA B O 1
ATOM 5471 N N . ASP B 1 299 ? -3.727 43.75 11.094 1 98.25 299 ASP B N 1
ATOM 5472 C CA . ASP B 1 299 ? -2.895 43.562 12.281 1 98.25 299 ASP B CA 1
ATOM 5473 C C . ASP B 1 299 ? -2.213 42.219 12.258 1 98.25 299 ASP B C 1
ATOM 5475 O O . ASP B 1 299 ? -1.07 42.062 12.703 1 98.25 299 ASP B O 1
ATOM 5479 N N . VAL B 1 300 ? -2.912 41.219 11.766 1 98.31 300 VAL B N 1
ATOM 5480 C CA . VAL B 1 300 ? -2.377 39.875 11.672 1 98.31 300 VAL B CA 1
ATOM 5481 C C . VAL B 1 300 ? -2.777 39.219 10.344 1 98.31 300 VAL B C 1
ATOM 5483 O O . VAL B 1 300 ? -3.926 39.344 9.906 1 98.31 300 VAL B O 1
ATOM 5486 N N . TYR B 1 301 ? -1.882 38.688 9.664 1 98.31 301 TYR B N 1
ATOM 5487 C CA . TYR B 1 301 ? -2.121 37.75 8.586 1 98.31 301 TYR B CA 1
ATOM 5488 C C . TYR B 1 301 ? -1.812 36.312 9.039 1 98.31 301 TYR B C 1
ATOM 5490 O O . TYR B 1 301 ? -0.69 36.031 9.461 1 98.31 301 TYR B O 1
ATOM 5498 N N . LEU B 1 302 ? -2.803 35.5 9 1 97.62 302 LEU B N 1
ATOM 5499 C CA . LEU B 1 302 ? -2.664 34.125 9.461 1 97.62 302 LEU B CA 1
ATOM 5500 C C . LEU B 1 302 ? -2.623 33.156 8.289 1 97.62 302 LEU B C 1
ATOM 5502 O O . LEU B 1 302 ? -3.506 33.188 7.426 1 97.62 302 LEU B O 1
ATOM 5506 N N . LEU B 1 303 ? -1.58 32.406 8.195 1 96.75 303 LEU B N 1
ATOM 5507 C CA . LEU B 1 303 ? -1.456 31.281 7.273 1 96.75 303 LEU B CA 1
ATOM 5508 C C . LEU B 1 303 ? -1.419 29.969 8.031 1 96.75 303 LEU B C 1
ATOM 5510 O O . LEU B 1 303 ? -0.405 29.625 8.648 1 96.75 303 LEU B O 1
ATOM 5514 N N . SER B 1 304 ? -2.539 29.281 7.992 1 93.38 304 SER B N 1
ATOM 5515 C CA . SER B 1 304 ? -2.621 27.984 8.656 1 93.38 304 SER B CA 1
ATOM 5516 C C . SER B 1 304 ? -2.715 26.844 7.645 1 93.38 304 SER B C 1
ATOM 5518 O O . SER B 1 304 ? -3.721 26.719 6.945 1 93.38 304 SER B O 1
ATOM 5520 N N . ASN B 1 305 ? -1.635 25.984 7.594 1 91.38 305 ASN B N 1
ATOM 5521 C CA . ASN B 1 305 ? -1.559 24.859 6.66 1 91.38 305 ASN B CA 1
ATOM 5522 C C . ASN B 1 305 ? -1.636 25.328 5.211 1 91.38 305 ASN B C 1
ATOM 5524 O O . ASN B 1 305 ? -2.408 24.797 4.418 1 91.38 305 ASN B O 1
ATOM 5528 N N . ILE B 1 306 ? -0.904 26.375 4.926 1 93.81 306 ILE B N 1
ATOM 5529 C CA . ILE B 1 306 ? -0.935 26.938 3.584 1 93.81 306 ILE B CA 1
ATOM 5530 C C . ILE B 1 306 ? 0.396 26.688 2.883 1 93.81 306 ILE B C 1
ATOM 5532 O O . ILE B 1 306 ? 0.426 26.141 1.772 1 93.81 306 ILE B O 1
ATOM 5536 N N . LEU B 1 307 ? 1.48 26.984 3.557 1 95.69 307 LEU B N 1
ATOM 5537 C CA . LEU B 1 307 ? 2.773 27 2.883 1 95.69 307 LEU B CA 1
ATOM 5538 C C . LEU B 1 307 ? 3.33 25.578 2.762 1 95.69 307 LEU B C 1
ATOM 5540 O O . LEU B 1 307 ? 4.137 25.297 1.873 1 95.69 307 LEU B O 1
ATOM 5544 N N . MET B 1 308 ? 2.883 24.656 3.605 1 92.19 308 MET B N 1
ATOM 5545 C CA . MET B 1 308 ? 3.453 23.328 3.695 1 92.19 308 MET B CA 1
ATOM 5546 C C . MET B 1 308 ? 3.26 22.562 2.387 1 92.19 308 MET B C 1
ATOM 5548 O O . MET B 1 308 ? 4.098 21.734 2.014 1 92.19 308 MET B O 1
ATOM 5552 N N . ASP B 1 309 ? 2.199 22.844 1.666 1 93.12 309 ASP B N 1
ATOM 5553 C CA . ASP B 1 309 ? 1.912 22.062 0.465 1 93.12 309 ASP B CA 1
ATOM 5554 C C . ASP B 1 309 ? 2.16 22.891 -0.796 1 93.12 309 ASP B C 1
ATOM 5556 O O . ASP B 1 309 ? 1.646 22.562 -1.868 1 93.12 309 ASP B O 1
ATOM 5560 N N . ASN B 1 310 ? 2.902 24.031 -0.646 1 93.88 310 ASN B N 1
ATOM 5561 C CA . ASN B 1 310 ? 3.293 24.875 -1.773 1 93.88 310 ASN B CA 1
ATOM 5562 C C . ASN B 1 310 ? 4.793 24.797 -2.035 1 93.88 310 ASN B C 1
ATOM 5564 O O . ASN B 1 310 ? 5.59 24.688 -1.099 1 93.88 310 ASN B O 1
ATOM 5568 N N . THR B 1 311 ? 5.191 24.859 -3.309 1 92 311 THR B N 1
ATOM 5569 C CA . THR B 1 311 ? 6.602 24.859 -3.68 1 92 311 THR B CA 1
ATOM 5570 C C . THR B 1 311 ? 7.309 26.094 -3.146 1 92 311 THR B C 1
ATOM 5572 O O . THR B 1 311 ? 6.656 27.047 -2.707 1 92 311 THR B O 1
ATOM 5575 N N . VAL B 1 312 ? 8.617 26.094 -3.213 1 90.94 312 VAL B N 1
ATOM 5576 C CA . VAL B 1 312 ? 9.406 27.219 -2.736 1 90.94 312 VAL B CA 1
ATOM 5577 C C . VAL B 1 312 ? 9.047 28.484 -3.527 1 90.94 312 VAL B C 1
ATOM 5579 O O . VAL B 1 312 ? 8.867 29.547 -2.947 1 90.94 312 VAL B O 1
ATOM 5582 N N . SER B 1 313 ? 8.906 28.312 -4.797 1 92.62 313 SER B N 1
ATOM 5583 C CA . SER B 1 313 ? 8.562 29.453 -5.641 1 92.62 313 SER B CA 1
ATOM 5584 C C . SER B 1 313 ? 7.168 29.969 -5.32 1 92.62 313 SER B C 1
ATOM 5586 O O . SER B 1 313 ? 6.945 31.188 -5.293 1 92.62 313 SER B O 1
ATOM 5588 N N . ASP B 1 314 ? 6.266 29.078 -5.066 1 93.06 314 ASP B N 1
ATOM 5589 C CA . ASP B 1 314 ? 4.91 29.484 -4.707 1 93.06 314 ASP B CA 1
ATOM 5590 C C . ASP B 1 314 ? 4.887 30.172 -3.348 1 93.06 314 ASP B C 1
ATOM 5592 O O . ASP B 1 314 ? 4.168 31.156 -3.158 1 93.06 314 ASP B O 1
ATOM 5596 N N . CYS B 1 315 ? 5.629 29.625 -2.43 1 95.06 315 CYS B N 1
ATOM 5597 C CA . CYS B 1 315 ? 5.73 30.266 -1.12 1 95.06 315 CYS B CA 1
ATOM 5598 C C . CYS B 1 315 ? 6.273 31.688 -1.242 1 95.06 315 CYS B C 1
ATOM 5600 O O . CYS B 1 315 ? 5.781 32.594 -0.579 1 95.06 315 CYS B O 1
ATOM 5602 N N . ASN B 1 316 ? 7.285 31.812 -2.068 1 94.38 316 ASN B N 1
ATOM 5603 C CA . ASN B 1 316 ? 7.836 33.156 -2.297 1 94.38 316 ASN B CA 1
ATOM 5604 C C . ASN B 1 316 ? 6.777 34.094 -2.83 1 94.38 316 ASN B C 1
ATOM 5606 O O . ASN B 1 316 ? 6.695 35.25 -2.385 1 94.38 316 ASN B O 1
ATOM 5610 N N . ARG B 1 317 ? 6.004 33.656 -3.732 1 94.56 317 ARG B N 1
ATOM 5611 C CA . ARG B 1 317 ? 4.945 34.469 -4.312 1 94.56 317 ARG B CA 1
ATOM 5612 C C . ARG B 1 317 ? 3.898 34.844 -3.266 1 94.56 317 ARG B C 1
ATOM 5614 O O . ARG B 1 317 ? 3.541 36 -3.117 1 94.56 317 ARG B O 1
ATOM 5621 N N . ILE B 1 318 ? 3.428 33.875 -2.518 1 96.06 318 ILE B N 1
ATOM 5622 C CA . ILE B 1 318 ? 2.404 34.062 -1.496 1 96.06 318 ILE B CA 1
ATOM 5623 C C . ILE B 1 318 ? 2.908 35.031 -0.44 1 96.06 318 ILE B C 1
ATOM 5625 O O . ILE B 1 318 ? 2.219 36 -0.1 1 96.06 318 ILE B O 1
ATOM 5629 N N . LEU B 1 319 ? 4.121 34.812 0.003 1 96.62 319 LEU B N 1
ATOM 5630 C CA . LEU B 1 319 ? 4.68 35.594 1.081 1 96.62 319 LEU B CA 1
ATOM 5631 C C . LEU B 1 319 ? 4.988 37.031 0.598 1 96.62 319 LEU B C 1
ATOM 5633 O O . LEU B 1 319 ? 4.852 37.969 1.355 1 96.62 319 LEU B O 1
ATOM 5637 N N . THR B 1 320 ? 5.41 37.156 -0.628 1 96 320 THR B N 1
ATOM 5638 C CA . THR B 1 320 ? 5.633 38.5 -1.188 1 96 320 THR B CA 1
ATOM 5639 C C . THR B 1 320 ? 4.34 39.312 -1.19 1 96 320 THR B C 1
ATOM 5641 O O . THR B 1 320 ? 4.336 40.469 -0.808 1 96 320 THR B O 1
ATOM 5644 N N . ASN B 1 321 ? 3.27 38.688 -1.637 1 96.62 321 ASN B N 1
ATOM 5645 C CA . ASN B 1 321 ? 1.968 39.344 -1.647 1 96.62 321 ASN B CA 1
ATOM 5646 C C . ASN B 1 321 ? 1.56 39.781 -0.249 1 96.62 321 ASN B C 1
ATOM 5648 O O . ASN B 1 321 ? 0.981 40.875 -0.087 1 96.62 321 ASN B O 1
ATOM 5652 N N . ILE B 1 322 ? 1.86 39 0.767 1 97.12 322 ILE B N 1
ATOM 5653 C CA . ILE B 1 322 ? 1.496 39.344 2.143 1 97.12 322 ILE B CA 1
ATOM 5654 C C . ILE B 1 322 ? 2.402 40.438 2.668 1 97.12 322 ILE B C 1
ATOM 5656 O O . ILE B 1 322 ? 1.926 41.406 3.277 1 97.12 322 ILE B O 1
ATOM 5660 N N . VAL B 1 323 ? 3.689 40.312 2.412 1 96.12 323 VAL B N 1
ATOM 5661 C CA . VAL B 1 323 ? 4.668 41.281 2.881 1 96.12 323 VAL B CA 1
ATOM 5662 C C . VAL B 1 323 ? 4.34 42.656 2.314 1 96.12 323 VAL B C 1
ATOM 5664 O O . VAL B 1 323 ? 4.441 43.688 3.018 1 96.12 323 VAL B O 1
ATOM 5667 N N . ASP B 1 324 ? 3.939 42.656 1.071 1 95.44 324 ASP B N 1
ATOM 5668 C CA . ASP B 1 324 ? 3.586 43.906 0.422 1 95.44 324 ASP B CA 1
ATOM 5669 C C . ASP B 1 324 ? 2.381 44.562 1.101 1 95.44 324 ASP B C 1
ATOM 5671 O O . ASP B 1 324 ? 2.238 45.781 1.086 1 95.44 324 ASP B O 1
ATOM 5675 N N . ALA B 1 325 ? 1.534 43.781 1.683 1 97.12 325 ALA B N 1
ATOM 5676 C CA . ALA B 1 325 ? 0.324 44.281 2.33 1 97.12 325 ALA B CA 1
ATOM 5677 C C . ALA B 1 325 ? 0.583 44.594 3.795 1 97.12 325 ALA B C 1
ATOM 5679 O O . ALA B 1 325 ? -0.197 45.312 4.422 1 97.12 325 ALA B O 1
ATOM 5680 N N . MET B 1 326 ? 1.642 44.094 4.387 1 96.94 326 MET B N 1
ATOM 5681 C CA . MET B 1 326 ? 1.974 44.312 5.793 1 96.94 326 MET B CA 1
ATOM 5682 C C . MET B 1 326 ? 2.465 45.719 6.039 1 96.94 326 MET B C 1
ATOM 5684 O O . MET B 1 326 ? 3.043 46.344 5.145 1 96.94 326 MET B O 1
ATOM 5688 N N . VAL B 1 327 ? 2.188 46.219 7.199 1 95.81 327 VAL B N 1
ATOM 5689 C CA . VAL B 1 327 ? 2.742 47.469 7.68 1 95.81 327 VAL B CA 1
ATOM 5690 C C . VAL B 1 327 ? 3.908 47.219 8.625 1 95.81 327 VAL B C 1
ATOM 5692 O O . VAL B 1 327 ? 3.758 46.5 9.617 1 95.81 327 VAL B O 1
ATOM 5695 N N . PRO B 1 328 ? 5.086 47.75 8.266 1 93 328 PRO B N 1
ATOM 5696 C CA . PRO B 1 328 ? 6.238 47.5 9.141 1 93 328 PRO B CA 1
ATOM 5697 C C . PRO B 1 328 ? 5.957 47.875 10.594 1 93 328 PRO B C 1
ATOM 5699 O O . PRO B 1 328 ? 5.297 48.875 10.867 1 93 328 PRO B O 1
ATOM 5702 N N . ASN B 1 329 ? 6.426 47.094 11.492 1 87 329 ASN B N 1
ATOM 5703 C CA . ASN B 1 329 ? 6.348 47.281 12.938 1 87 329 ASN B CA 1
ATOM 5704 C C . ASN B 1 329 ? 4.902 47.281 13.422 1 87 329 ASN B C 1
ATOM 5706 O O . ASN B 1 329 ? 4.598 47.844 14.477 1 87 329 ASN B O 1
ATOM 5710 N N . HIS B 1 330 ? 4.055 46.812 12.625 1 93.06 330 HIS B N 1
ATOM 5711 C CA . HIS B 1 330 ? 2.65 46.75 13.023 1 93.06 330 HIS B CA 1
ATOM 5712 C C . HIS B 1 330 ? 2.062 45.375 12.742 1 93.06 330 HIS B C 1
ATOM 5714 O O . HIS B 1 330 ? 1.629 44.688 13.672 1 93.06 330 HIS B O 1
ATOM 5720 N N . SER B 1 331 ? 2.133 45 11.523 1 96.5 331 SER B N 1
ATOM 5721 C CA . SER B 1 331 ? 1.531 43.75 11.109 1 96.5 331 SER B CA 1
ATOM 5722 C C . SER B 1 331 ? 2.354 42.562 11.594 1 96.5 331 SER B C 1
ATOM 5724 O O . SER B 1 331 ? 3.586 42.594 11.602 1 96.5 331 SER B O 1
ATOM 5726 N N . VAL B 1 332 ? 1.685 41.531 11.992 1 97.31 332 VAL B N 1
ATOM 5727 C CA . VAL B 1 332 ? 2.307 40.25 12.32 1 97.31 332 VAL B CA 1
ATOM 5728 C C . VAL B 1 332 ? 1.848 39.188 11.336 1 97.31 332 VAL B C 1
ATOM 5730 O O . VAL B 1 332 ? 0.661 39.094 11.008 1 97.31 332 VAL B O 1
ATOM 5733 N N . LEU B 1 333 ? 2.768 38.469 10.82 1 97.69 333 LEU B N 1
ATOM 5734 C CA . LEU B 1 333 ? 2.473 37.281 10.031 1 97.69 333 LEU B CA 1
ATOM 5735 C C . LEU B 1 333 ? 2.605 36.031 10.867 1 97.69 333 LEU B C 1
ATOM 5737 O O . LEU B 1 333 ? 3.684 35.75 11.391 1 97.69 333 LEU B O 1
ATOM 5741 N N . LEU B 1 334 ? 1.511 35.344 11.07 1 97.38 334 LEU B N 1
ATOM 5742 C CA . LEU B 1 334 ? 1.508 34.062 11.781 1 97.38 334 LEU B CA 1
ATOM 5743 C C . LEU B 1 334 ? 1.445 32.906 10.805 1 97.38 334 LEU B C 1
ATOM 5745 O O . LEU B 1 334 ? 0.513 32.812 10 1 97.38 334 LEU B O 1
ATOM 5749 N N . VAL B 1 335 ? 2.459 32.062 10.844 1 96.5 335 VAL B N 1
ATOM 5750 C CA . VAL B 1 335 ? 2.494 30.875 10.016 1 96.5 335 VAL B CA 1
ATOM 5751 C C . VAL B 1 335 ? 2.389 29.641 10.906 1 96.5 335 VAL B C 1
ATOM 5753 O O . VAL B 1 335 ? 3.232 29.422 11.773 1 96.5 335 VAL B O 1
ATOM 5756 N N . ASP B 1 336 ? 1.318 28.875 10.75 1 94 336 ASP B N 1
ATOM 5757 C CA . ASP B 1 336 ? 1.042 27.641 11.469 1 94 336 ASP B CA 1
ATOM 5758 C C . ASP B 1 336 ? 1.028 26.438 10.516 1 94 336 ASP B C 1
ATOM 5760 O O . ASP B 1 336 ? 0.038 26.203 9.82 1 94 336 ASP B O 1
ATOM 5764 N N . ASP B 1 337 ? 2.16 25.688 10.484 1 93.31 337 ASP B N 1
ATOM 5765 C CA . ASP B 1 337 ? 2.299 24.641 9.477 1 93.31 337 ASP B CA 1
ATOM 5766 C C . ASP B 1 337 ? 2.996 23.406 10.055 1 93.31 337 ASP B C 1
ATOM 5768 O O . ASP B 1 337 ? 3.461 23.438 11.195 1 93.31 337 ASP B O 1
ATOM 5772 N N . ALA B 1 338 ? 2.959 22.344 9.336 1 89.25 338 ALA B N 1
ATOM 5773 C CA . ALA B 1 338 ? 3.637 21.109 9.703 1 89.25 338 ALA B CA 1
ATOM 5774 C C . ALA B 1 338 ? 5.141 21.203 9.469 1 89.25 338 ALA B C 1
ATOM 5776 O O . ALA B 1 338 ? 5.594 22.047 8.68 1 89.25 338 ALA B O 1
ATOM 5777 N N . ILE B 1 339 ? 5.891 20.422 10.211 1 86.94 339 ILE B N 1
ATOM 5778 C CA . ILE B 1 339 ? 7.348 20.422 10.109 1 86.94 339 ILE B CA 1
ATOM 5779 C C . ILE B 1 339 ? 7.859 18.984 10.047 1 86.94 339 ILE B C 1
ATOM 5781 O O . ILE B 1 339 ? 7.258 18.078 10.633 1 86.94 339 ILE B O 1
ATOM 5785 N N . ASP B 1 340 ? 8.891 18.797 9.266 1 87.19 340 ASP B N 1
ATOM 5786 C CA . ASP B 1 340 ? 9.633 17.547 9.305 1 87.19 340 ASP B CA 1
ATOM 5787 C C . ASP B 1 340 ? 10.719 17.578 10.383 1 87.19 340 ASP B C 1
ATOM 5789 O O . ASP B 1 340 ? 11.734 18.25 10.227 1 87.19 340 ASP B O 1
ATOM 5793 N N . THR B 1 341 ? 10.516 16.906 11.445 1 75.44 341 THR B N 1
ATOM 5794 C CA . THR B 1 341 ? 11.469 16.938 12.547 1 75.44 341 THR B CA 1
ATOM 5795 C C . THR B 1 341 ? 12.633 15.984 12.305 1 75.44 341 THR B C 1
ATOM 5797 O O . THR B 1 341 ? 13.602 15.969 13.062 1 75.44 341 THR B O 1
ATOM 5800 N N . LEU B 1 342 ? 12.656 15.453 11.203 1 64.12 342 LEU B N 1
ATOM 5801 C CA . LEU B 1 342 ? 13.695 14.477 10.891 1 64.12 342 LEU B CA 1
ATOM 5802 C C . LEU B 1 342 ? 13.93 13.539 12.07 1 64.12 342 LEU B C 1
ATOM 5804 O O . LEU B 1 342 ? 15.008 12.953 12.203 1 64.12 342 LEU B O 1
ATOM 5808 N N . SER B 1 343 ? 12.828 13.445 12.969 1 63.19 343 SER B N 1
ATOM 5809 C CA . SER B 1 343 ? 12.984 12.711 14.219 1 63.19 343 SER B CA 1
ATOM 5810 C C . SER B 1 343 ? 13.859 11.477 14.031 1 63.19 343 SER B C 1
ATOM 5812 O O . SER B 1 343 ? 13.836 10.852 12.961 1 63.19 343 SER B O 1
ATOM 5814 N N . GLU B 1 344 ? 14.648 11.422 14.984 1 57.31 344 GLU B N 1
ATOM 5815 C CA . GLU B 1 344 ? 15.656 10.375 15.109 1 57.31 344 GLU B CA 1
ATOM 5816 C C . GLU B 1 344 ? 15.008 8.992 15.195 1 57.31 344 GLU B C 1
ATOM 5818 O O . GLU B 1 344 ? 15.688 7.977 15.07 1 57.31 344 GLU B O 1
ATOM 5823 N N . ASP B 1 345 ? 13.688 9.109 15.43 1 60.19 345 ASP B N 1
ATOM 5824 C CA . ASP B 1 345 ? 13.156 7.754 15.531 1 60.19 345 ASP B CA 1
ATOM 5825 C C . ASP B 1 345 ? 12.914 7.152 14.148 1 60.19 345 ASP B C 1
ATOM 5827 O O . ASP B 1 345 ? 11.805 7.234 13.617 1 60.19 345 ASP B O 1
ATOM 5831 N N . SER B 1 346 ? 13.992 6.766 13.68 1 53.22 346 SER B N 1
ATOM 5832 C CA . SER B 1 346 ? 14.016 6.176 12.344 1 53.22 346 SER B CA 1
ATOM 5833 C C . SER B 1 346 ? 13.047 5.004 12.234 1 53.22 346 SER B C 1
ATOM 5835 O O . SER B 1 346 ? 12.789 4.504 11.141 1 53.22 346 SER B O 1
ATOM 5837 N N . HIS B 1 347 ? 12.344 4.895 13.352 1 58.53 347 HIS B N 1
ATOM 5838 C CA . HIS B 1 347 ? 11.539 3.68 13.32 1 58.53 347 HIS B CA 1
ATOM 5839 C C . HIS B 1 347 ? 10.07 4.004 13.07 1 58.53 347 HIS B C 1
ATOM 5841 O O . HIS B 1 347 ? 9.258 3.104 12.844 1 58.53 347 HIS B O 1
ATOM 5847 N N . SER B 1 348 ? 9.906 5.262 13.109 1 70.12 348 SER B N 1
ATOM 5848 C CA . SER B 1 348 ? 8.531 5.602 12.742 1 70.12 348 SER B CA 1
ATOM 5849 C C . SER B 1 348 ? 8.438 5.969 11.266 1 70.12 348 SER B C 1
ATOM 5851 O O . SER B 1 348 ? 9.242 6.754 10.758 1 70.12 348 SER B O 1
ATOM 5853 N N . ALA B 1 349 ? 7.52 5.285 10.617 1 80.19 349 ALA B N 1
ATOM 5854 C CA . ALA B 1 349 ? 7.383 5.461 9.172 1 80.19 349 ALA B CA 1
ATOM 5855 C C . ALA B 1 349 ? 6.395 6.574 8.844 1 80.19 349 ALA B C 1
ATOM 5857 O O . ALA B 1 349 ? 6.281 7 7.695 1 80.19 349 ALA B O 1
ATOM 5858 N N . TYR B 1 350 ? 5.82 7.191 9.844 1 84.38 350 TYR B N 1
ATOM 5859 C CA . TYR B 1 350 ? 4.707 8.086 9.531 1 84.38 350 TYR B CA 1
ATOM 5860 C C . TYR B 1 350 ? 5.191 9.328 8.805 1 84.38 350 TYR B C 1
ATOM 5862 O O . TYR B 1 350 ? 4.609 9.734 7.801 1 84.38 350 TYR B O 1
ATOM 5870 N N . SER B 1 351 ? 6.309 9.883 9.336 1 86.06 351 SER B N 1
ATOM 5871 C CA . SER B 1 351 ? 6.816 11.109 8.734 1 86.06 351 SER B CA 1
ATOM 5872 C C . SER B 1 351 ? 7.25 10.883 7.289 1 86.06 351 SER B C 1
ATOM 5874 O O . SER B 1 351 ? 6.953 11.695 6.41 1 86.06 351 SER B O 1
ATOM 5876 N N . SER B 1 352 ? 7.98 9.797 7.047 1 90.56 352 SER B N 1
ATOM 5877 C CA . SER B 1 352 ? 8.422 9.508 5.684 1 90.56 352 SER B CA 1
ATOM 5878 C C . SER B 1 352 ? 7.246 9.133 4.789 1 90.56 352 SER B C 1
ATOM 5880 O O . SER B 1 352 ? 7.219 9.492 3.611 1 90.56 352 SER B O 1
ATOM 5882 N N . SER B 1 353 ? 6.266 8.422 5.355 1 94.38 353 SER B N 1
ATOM 5883 C CA . SER B 1 353 ? 5.055 8.086 4.609 1 94.38 353 SER B CA 1
ATOM 5884 C C . SER B 1 353 ? 4.293 9.344 4.203 1 94.38 353 SER B C 1
ATOM 5886 O O . SER B 1 353 ? 3.861 9.461 3.053 1 94.38 353 SER B O 1
ATOM 5888 N N . MET B 1 354 ? 4.18 10.219 5.117 1 92.69 354 MET B N 1
ATOM 5889 C CA . MET B 1 354 ? 3.461 11.461 4.848 1 92.69 354 MET B CA 1
ATOM 5890 C C . MET B 1 354 ? 4.215 12.32 3.832 1 92.69 354 MET B C 1
ATOM 5892 O O . MET B 1 354 ? 3.598 13 3.01 1 92.69 354 MET B O 1
ATOM 5896 N N . ASN B 1 355 ? 5.555 12.281 3.908 1 94 355 ASN B N 1
ATOM 5897 C CA . ASN B 1 355 ? 6.34 13.023 2.926 1 94 355 ASN B CA 1
ATOM 5898 C C . ASN B 1 355 ? 6.148 12.461 1.519 1 94 355 ASN B C 1
ATOM 5900 O O . ASN B 1 355 ? 6.051 13.227 0.553 1 94 355 ASN B O 1
ATOM 5904 N N . LEU B 1 356 ? 6.09 11.195 1.414 1 96.5 356 LEU B N 1
ATOM 5905 C CA . LEU B 1 356 ? 5.844 10.602 0.102 1 96.5 356 LEU B CA 1
ATOM 5906 C C . LEU B 1 356 ? 4.453 10.977 -0.405 1 96.5 356 LEU B C 1
ATOM 5908 O O . LEU B 1 356 ? 4.27 11.219 -1.6 1 96.5 356 LEU B O 1
ATOM 5912 N N . HIS B 1 357 ? 3.535 11.023 0.503 1 96.75 357 HIS B N 1
ATOM 5913 C CA . HIS B 1 357 ? 2.193 11.484 0.163 1 96.75 357 HIS B CA 1
ATOM 5914 C C . HIS B 1 357 ? 2.211 12.93 -0.302 1 96.75 357 HIS B C 1
ATOM 5916 O O . HIS B 1 357 ? 1.611 13.266 -1.326 1 96.75 357 HIS B O 1
ATOM 5922 N N . MET B 1 358 ? 2.918 13.781 0.413 1 95.88 358 MET B N 1
ATOM 5923 C CA . MET B 1 358 ? 3.021 15.195 0.073 1 95.88 358 MET B CA 1
ATOM 5924 C C . MET B 1 358 ? 3.643 15.383 -1.309 1 95.88 358 MET B C 1
ATOM 5926 O O . MET B 1 358 ? 3.166 16.188 -2.104 1 95.88 358 MET B O 1
ATOM 5930 N N . LEU B 1 359 ? 4.645 14.641 -1.56 1 96.62 359 LEU B N 1
ATOM 5931 C CA . LEU B 1 359 ? 5.316 14.742 -2.85 1 96.62 359 LEU B CA 1
ATOM 5932 C C . LEU B 1 359 ? 4.379 14.328 -3.982 1 96.62 359 LEU B C 1
ATOM 5934 O O . LEU B 1 359 ? 4.359 14.969 -5.039 1 96.62 359 LEU B O 1
ATOM 5938 N N . SER B 1 360 ? 3.6 13.289 -3.785 1 97.56 360 SER B N 1
ATOM 5939 C CA . SER B 1 360 ? 2.719 12.758 -4.82 1 97.56 360 SER B CA 1
ATOM 5940 C C . SER B 1 360 ? 1.555 13.703 -5.094 1 97.56 360 SER B C 1
ATOM 5942 O O . SER B 1 360 ? 1.165 13.906 -6.246 1 97.56 360 SER B O 1
ATOM 5944 N N . CYS B 1 361 ? 1.02 14.32 -4.062 1 96.81 361 CYS B N 1
ATOM 5945 C CA . CYS B 1 361 ? -0.208 15.094 -4.188 1 96.81 361 CYS B CA 1
ATOM 5946 C C . CYS B 1 361 ? 0.1 16.562 -4.426 1 96.81 361 CYS B C 1
ATOM 5948 O O . CYS B 1 361 ? -0.693 17.281 -5.039 1 96.81 361 CYS B O 1
ATOM 5950 N N . PHE B 1 362 ? 1.332 17.016 -3.92 1 95.62 362 PHE B N 1
ATOM 5951 C CA . PHE B 1 362 ? 1.531 18.453 -3.895 1 95.62 362 PHE B CA 1
ATOM 5952 C C . PHE B 1 362 ? 2.879 18.828 -4.504 1 95.62 362 PHE B C 1
ATOM 5954 O O . PHE B 1 362 ? 3.18 20.016 -4.684 1 95.62 362 PHE B O 1
ATOM 5961 N N . GLY B 1 363 ? 3.719 17.844 -4.781 1 94.75 363 GLY B N 1
ATOM 5962 C CA . GLY B 1 363 ? 4.98 18.094 -5.461 1 94.75 363 GLY B CA 1
ATOM 5963 C C . GLY B 1 363 ? 6.055 18.641 -4.547 1 94.75 363 GLY B C 1
ATOM 5964 O O . GLY B 1 363 ? 7.059 19.188 -5.012 1 94.75 363 GLY B O 1
ATOM 5965 N N . THR B 1 364 ? 5.859 18.562 -3.244 1 93.94 364 THR B N 1
ATOM 5966 C CA . THR B 1 364 ? 6.844 19.047 -2.283 1 93.94 364 THR B CA 1
ATOM 5967 C C . THR B 1 364 ? 6.879 18.156 -1.046 1 93.94 364 THR B C 1
ATOM 5969 O O . THR B 1 364 ? 5.98 17.344 -0.839 1 93.94 364 THR B O 1
ATOM 5972 N N . LEU B 1 365 ? 7.953 18.25 -0.241 1 94.25 365 LEU B N 1
ATOM 5973 C CA . LEU B 1 365 ? 8.102 17.578 1.045 1 94.25 365 LEU B CA 1
ATOM 5974 C C . LEU B 1 365 ? 7.832 18.531 2.197 1 94.25 365 LEU B C 1
ATOM 5976 O O . LEU B 1 365 ? 7.84 19.75 2.008 1 94.25 365 LEU B O 1
ATOM 5980 N N . PHE B 1 366 ? 7.578 17.953 3.379 1 92.62 366 PHE B N 1
ATOM 5981 C CA . PHE B 1 366 ? 7.574 18.797 4.562 1 92.62 366 PHE B CA 1
ATOM 5982 C C . PHE B 1 366 ? 8.93 19.484 4.75 1 92.62 366 PHE B C 1
ATOM 5984 O O . PHE B 1 366 ? 9.969 18.859 4.523 1 92.62 366 PHE B O 1
ATOM 5991 N N . ARG B 1 367 ? 8.82 20.625 5.195 1 92.94 367 ARG B N 1
ATOM 5992 C CA . ARG B 1 367 ? 10.039 21.391 5.445 1 92.94 367 ARG B CA 1
ATOM 5993 C C . ARG B 1 367 ? 10.586 21.125 6.84 1 92.94 367 ARG B C 1
ATOM 5995 O O . ARG B 1 367 ? 9.82 20.984 7.797 1 92.94 367 ARG B O 1
ATOM 6002 N N . THR B 1 368 ? 11.898 20.984 6.891 1 90.12 368 THR B N 1
ATOM 6003 C CA . THR B 1 368 ? 12.555 20.969 8.195 1 90.12 368 THR B CA 1
ATOM 6004 C C . THR B 1 368 ? 12.586 22.359 8.812 1 90.12 368 THR B C 1
ATOM 6006 O O . THR B 1 368 ? 12.234 23.344 8.156 1 90.12 368 THR B O 1
ATOM 6009 N N . GLN B 1 369 ? 12.961 22.375 10.078 1 90.06 369 GLN B N 1
ATOM 6010 C CA . GLN B 1 369 ? 13.109 23.688 10.711 1 90.06 369 GLN B CA 1
ATOM 6011 C C . GLN B 1 369 ? 14.102 24.562 9.938 1 90.06 369 GLN B C 1
ATOM 6013 O O . GLN B 1 369 ? 13.867 25.75 9.742 1 90.06 369 GLN B O 1
ATOM 6018 N N . GLU B 1 370 ? 15.172 23.953 9.461 1 90.94 370 GLU B N 1
ATOM 6019 C CA . GLU B 1 370 ? 16.172 24.688 8.68 1 90.94 370 GLU B CA 1
ATOM 6020 C C . GLU B 1 370 ? 15.578 25.188 7.363 1 90.94 370 GLU B C 1
ATOM 6022 O O . GLU B 1 370 ? 15.875 26.297 6.934 1 90.94 370 GLU B O 1
ATOM 6027 N N . ASP B 1 371 ? 14.773 24.391 6.754 1 92.06 371 ASP B N 1
ATOM 6028 C CA . ASP B 1 371 ? 14.125 24.781 5.508 1 92.06 371 ASP B CA 1
ATOM 6029 C C . ASP B 1 371 ? 13.219 25.984 5.719 1 92.06 371 ASP B C 1
ATOM 6031 O O . ASP B 1 371 ? 13.172 26.891 4.875 1 92.06 371 ASP B O 1
ATOM 6035 N N . TRP B 1 372 ? 12.477 25.969 6.828 1 93.94 372 TRP B N 1
ATOM 6036 C CA . TRP B 1 372 ? 11.586 27.078 7.145 1 93.94 372 TRP B CA 1
ATOM 6037 C C . TRP B 1 372 ? 12.367 28.375 7.344 1 93.94 372 TRP B C 1
ATOM 6039 O O . TRP B 1 372 ? 11.992 29.422 6.82 1 93.94 372 TRP B O 1
ATOM 6049 N N . LEU B 1 373 ? 13.43 28.266 8.078 1 93.81 373 LEU B N 1
ATOM 6050 C CA . LEU B 1 373 ? 14.258 29.438 8.344 1 93.81 373 LEU B CA 1
ATOM 6051 C C . LEU B 1 373 ? 14.836 29.984 7.043 1 93.81 373 LEU B C 1
ATOM 6053 O O . LEU B 1 373 ? 14.836 31.203 6.828 1 93.81 373 LEU B O 1
ATOM 6057 N N . MET B 1 374 ? 15.25 29.094 6.23 1 92.81 374 MET B N 1
ATOM 6058 C CA . MET B 1 374 ? 15.797 29.516 4.941 1 92.81 374 MET B CA 1
ATOM 6059 C C . MET B 1 374 ? 14.719 30.156 4.078 1 92.81 374 MET B C 1
ATOM 6061 O O . MET B 1 374 ? 14.969 31.172 3.418 1 92.81 374 MET B O 1
ATOM 6065 N N . LEU B 1 375 ? 13.578 29.578 4.086 1 93.81 375 LEU B N 1
ATOM 6066 C CA . LEU B 1 375 ? 12.469 30.125 3.311 1 93.81 375 LEU B CA 1
ATOM 6067 C C . LEU B 1 375 ? 12.172 31.562 3.723 1 93.81 375 LEU B C 1
ATOM 6069 O O . LEU B 1 375 ? 12.078 32.469 2.871 1 93.81 375 LEU B O 1
ATOM 6073 N N . PHE B 1 376 ? 12.078 31.859 5.004 1 94.69 376 PHE B N 1
ATOM 6074 C CA . PHE B 1 376 ? 11.703 33.188 5.508 1 94.69 376 PHE B CA 1
ATOM 6075 C C . PHE B 1 376 ? 12.82 34.188 5.289 1 94.69 376 PHE B C 1
ATOM 6077 O O . PHE B 1 376 ? 12.57 35.375 5.137 1 94.69 376 PHE B O 1
ATOM 6084 N N . SER B 1 377 ? 14.062 33.688 5.238 1 92.19 377 SER B N 1
ATOM 6085 C CA . SER B 1 377 ? 15.203 34.594 5.066 1 92.19 377 SER B CA 1
ATOM 6086 C C . SER B 1 377 ? 15.328 35.031 3.617 1 92.19 377 SER B C 1
ATOM 6088 O O . SER B 1 377 ? 15.867 36.125 3.348 1 92.19 377 SER B O 1
ATOM 6090 N N . GLU B 1 378 ? 14.805 34.25 2.713 1 89 378 GLU B N 1
ATOM 6091 C CA . GLU B 1 378 ? 15.055 34.5 1.3 1 89 378 GLU B CA 1
ATOM 6092 C C . GLU B 1 378 ? 13.828 35.125 0.623 1 89 378 GLU B C 1
ATOM 6094 O O . GLU B 1 378 ? 13.945 35.844 -0.357 1 89 378 GLU B O 1
ATOM 6099 N N . VAL B 1 379 ? 12.805 34.812 1.19 1 81.88 379 VAL B N 1
ATOM 6100 C CA . VAL B 1 379 ? 11.578 35.188 0.479 1 81.88 379 VAL B CA 1
ATOM 6101 C C . VAL B 1 379 ? 11.336 36.688 0.602 1 81.88 379 VAL B C 1
ATOM 6103 O O . VAL B 1 379 ? 11.898 37.344 1.479 1 81.88 379 VAL B O 1
ATOM 6106 N N . ALA B 1 380 ? 10.625 37.156 -0.326 1 79.31 380 ALA B N 1
ATOM 6107 C CA . ALA B 1 380 ? 10.211 38.562 -0.382 1 79.31 380 ALA B CA 1
ATOM 6108 C C . ALA B 1 380 ? 11.406 39.5 -0.204 1 79.31 380 ALA B C 1
ATOM 6110 O O . ALA B 1 380 ? 11.32 40.5 0.521 1 79.31 380 ALA B O 1
ATOM 6111 N N . GLY B 1 381 ? 12.547 39.125 -0.732 1 79.81 381 GLY B N 1
ATOM 6112 C CA . GLY B 1 381 ? 13.75 39.938 -0.717 1 79.81 381 GLY B CA 1
ATOM 6113 C C . GLY B 1 381 ? 14.391 40.031 0.654 1 79.81 381 GLY B C 1
ATOM 6114 O O . GLY B 1 381 ? 15.047 41.031 0.973 1 79.81 381 GLY B O 1
ATOM 6115 N N . GLY B 1 382 ? 13.992 39.094 1.509 1 87.75 382 GLY B N 1
ATOM 6116 C CA . GLY B 1 382 ? 14.578 39.062 2.84 1 87.75 382 GLY B CA 1
ATOM 6117 C C . GLY B 1 382 ? 13.93 40.062 3.779 1 87.75 382 GLY B C 1
ATOM 6118 O O . GLY B 1 382 ? 14.562 40.562 4.723 1 87.75 382 GLY B O 1
ATOM 6119 N N . LYS B 1 383 ? 12.68 40.406 3.543 1 92.38 383 LYS B N 1
ATOM 6120 C CA . LYS B 1 383 ? 12.008 41.469 4.266 1 92.38 383 LYS B CA 1
ATOM 6121 C C . LYS B 1 383 ? 11.289 40.938 5.504 1 92.38 383 LYS B C 1
ATOM 6123 O O . LYS B 1 383 ? 10.664 41.688 6.242 1 92.38 383 LYS B O 1
ATOM 6128 N N . LEU B 1 384 ? 11.383 39.656 5.719 1 95 384 LEU B N 1
ATOM 6129 C CA . LEU B 1 384 ? 10.711 39.062 6.871 1 95 384 LEU B CA 1
ATOM 6130 C C . LEU B 1 384 ? 11.719 38.75 7.973 1 95 384 LEU B C 1
ATOM 6132 O O . LEU B 1 384 ? 12.852 38.344 7.691 1 95 384 LEU B O 1
ATOM 6136 N N . SER B 1 385 ? 11.344 39 9.141 1 94.19 385 SER B N 1
ATOM 6137 C CA . SER B 1 385 ? 12.117 38.594 10.312 1 94.19 385 SER B CA 1
ATOM 6138 C C . SER B 1 385 ? 11.266 37.75 11.273 1 94.19 385 SER B C 1
ATOM 6140 O O . SER B 1 385 ? 10.109 38.094 11.539 1 94.19 385 SER B O 1
ATOM 6142 N N . ILE B 1 386 ? 11.852 36.719 11.797 1 95.5 386 ILE B N 1
ATOM 6143 C CA . ILE B 1 386 ? 11.164 35.875 12.773 1 95.5 386 ILE B CA 1
ATOM 6144 C C . ILE B 1 386 ? 11.242 36.531 14.156 1 95.5 386 ILE B C 1
ATOM 6146 O O . ILE B 1 386 ? 12.328 36.812 14.656 1 95.5 386 ILE B O 1
ATOM 6150 N N . VAL B 1 387 ? 10.133 36.719 14.734 1 94.94 387 VAL B N 1
ATOM 6151 C CA . VAL B 1 387 ? 10.055 37.312 16.062 1 94.94 387 VAL B CA 1
ATOM 6152 C C . VAL B 1 387 ? 9.977 36.219 17.125 1 94.94 387 VAL B C 1
ATOM 6154 O O . VAL B 1 387 ? 10.562 36.344 18.203 1 94.94 387 VAL B O 1
ATOM 6157 N N . SER B 1 388 ? 9.188 35.219 16.828 1 95 388 SER B N 1
ATOM 6158 C CA . SER B 1 388 ? 9.008 34.094 17.719 1 95 388 SER B CA 1
ATOM 6159 C C . SER B 1 388 ? 8.68 32.812 16.938 1 95 388 SER B C 1
ATOM 6161 O O . SER B 1 388 ? 8.195 32.906 15.805 1 95 388 SER B O 1
ATOM 6163 N N . SER B 1 389 ? 9.023 31.703 17.453 1 94.31 389 SER B N 1
ATOM 6164 C CA . SER B 1 389 ? 8.664 30.406 16.906 1 94.31 389 SER B CA 1
ATOM 6165 C C . SER B 1 389 ? 8.359 29.406 18.016 1 94.31 389 SER B C 1
ATOM 6167 O O . SER B 1 389 ? 9 29.422 19.062 1 94.31 389 SER B O 1
ATOM 6169 N N . TRP B 1 390 ? 7.363 28.609 17.812 1 92.44 390 TRP B N 1
ATOM 6170 C CA . TRP B 1 390 ? 6.938 27.609 18.781 1 92.44 390 TRP B CA 1
ATOM 6171 C C . TRP B 1 390 ? 6.781 26.234 18.125 1 92.44 390 TRP B C 1
ATOM 6173 O O . TRP B 1 390 ? 6.094 26.109 17.109 1 92.44 390 TRP B O 1
ATOM 6183 N N . MET B 1 391 ? 7.426 25.266 18.656 1 88.06 391 MET B N 1
ATOM 6184 C CA . MET B 1 391 ? 7.203 23.875 18.25 1 88.06 391 MET B CA 1
ATOM 6185 C C . MET B 1 391 ? 6.094 23.234 19.078 1 88.06 391 MET B C 1
ATOM 6187 O O . MET B 1 391 ? 6.137 23.25 20.297 1 88.06 391 MET B O 1
ATOM 6191 N N . ILE B 1 392 ? 5.109 22.781 18.312 1 81.56 392 ILE B N 1
ATOM 6192 C CA . ILE B 1 392 ? 3.982 22.156 19 1 81.56 392 ILE B CA 1
ATOM 6193 C C . ILE B 1 392 ? 3.947 20.672 18.656 1 81.56 392 ILE B C 1
ATOM 6195 O O . ILE B 1 392 ? 3.777 20.281 17.5 1 81.56 392 ILE B O 1
ATOM 6199 N N . ASP B 1 393 ? 3.949 19.656 19.641 1 70.44 393 ASP B N 1
ATOM 6200 C CA . ASP B 1 393 ? 3.799 18.203 19.625 1 70.44 393 ASP B CA 1
ATOM 6201 C C . ASP B 1 393 ? 4.719 17.578 18.594 1 70.44 393 ASP B C 1
ATOM 6203 O O . ASP B 1 393 ? 4.383 16.547 18 1 70.44 393 ASP B O 1
ATOM 6207 N N . ALA B 1 394 ? 5.734 18.094 18.172 1 67.44 394 ALA B N 1
ATOM 6208 C CA . ALA B 1 394 ? 6.777 17.562 17.312 1 67.44 394 ALA B CA 1
ATOM 6209 C C . ALA B 1 394 ? 6.281 17.453 15.867 1 67.44 394 ALA B C 1
ATOM 6211 O O . ALA B 1 394 ? 6.883 16.75 15.055 1 67.44 394 ALA B O 1
ATOM 6212 N N . GLY B 1 395 ? 5.453 18.141 15.445 1 80.38 395 GLY B N 1
ATOM 6213 C CA . GLY B 1 395 ? 5.027 18.031 14.055 1 80.38 395 GLY B CA 1
ATOM 6214 C C . GLY B 1 395 ? 4.371 19.297 13.539 1 80.38 395 GLY B C 1
ATOM 6215 O O . GLY B 1 395 ? 3.947 19.359 12.383 1 80.38 395 GLY B O 1
ATOM 6216 N N . ARG B 1 396 ? 4.387 20.25 14.438 1 88.12 396 ARG B N 1
ATOM 6217 C CA . ARG B 1 396 ? 3.736 21.5 14.102 1 88.12 396 ARG B CA 1
ATOM 6218 C C . ARG B 1 396 ? 4.555 22.688 14.602 1 88.12 396 ARG B C 1
ATOM 6220 O O . ARG B 1 396 ? 5.082 22.672 15.711 1 88.12 396 ARG B O 1
ATOM 6227 N N . MET B 1 397 ? 4.715 23.641 13.727 1 91.56 397 MET B N 1
ATOM 6228 C CA . MET B 1 397 ? 5.473 24.844 14.078 1 91.56 397 MET B CA 1
ATOM 6229 C C . MET B 1 397 ? 4.668 26.094 13.781 1 91.56 397 MET B C 1
ATOM 6231 O O . MET B 1 397 ? 3.99 26.188 12.758 1 91.56 397 MET B O 1
ATOM 6235 N N . ILE B 1 398 ? 4.742 26.969 14.766 1 94.44 398 ILE B N 1
ATOM 6236 C CA . ILE B 1 398 ? 4.133 28.281 14.586 1 94.44 398 ILE B CA 1
ATOM 6237 C C . ILE B 1 398 ? 5.215 29.359 14.578 1 94.44 398 ILE B C 1
ATOM 6239 O O . ILE B 1 398 ? 6.074 29.391 15.469 1 94.44 398 ILE B O 1
ATOM 6243 N N . PHE B 1 399 ? 5.203 30.188 13.555 1 96.06 399 PHE B N 1
ATOM 6244 C CA . PHE B 1 399 ? 6.117 31.328 13.461 1 96.06 399 PHE B CA 1
ATOM 6245 C C . PHE B 1 399 ? 5.359 32.656 13.539 1 96.06 399 PHE B C 1
ATOM 6247 O O . PHE B 1 399 ? 4.277 32.781 12.961 1 96.06 399 PHE B O 1
ATOM 6254 N N . ALA B 1 400 ? 5.812 33.562 14.312 1 96.81 400 ALA B N 1
ATOM 6255 C CA . ALA B 1 400 ? 5.418 34.969 14.242 1 96.81 400 ALA B CA 1
ATOM 6256 C C . ALA B 1 400 ? 6.492 35.781 13.555 1 96.81 400 ALA B C 1
ATOM 6258 O O . ALA B 1 400 ? 7.637 35.8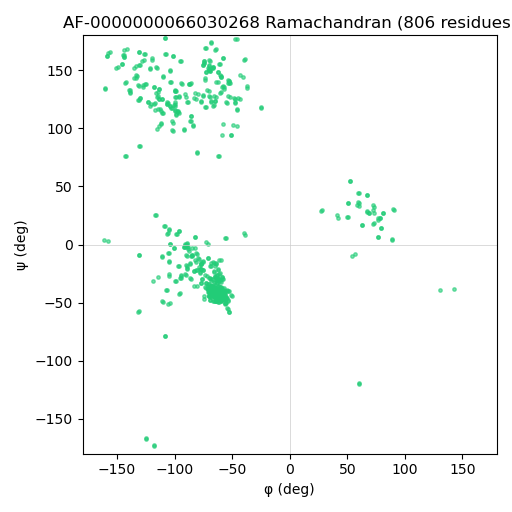44 14.016 1 96.81 400 ALA B O 1
ATOM 6259 N N . LEU B 1 401 ? 6.09 36.344 12.453 1 97 401 LEU B N 1
ATOM 6260 C CA . LEU B 1 401 ? 7.047 37.125 11.672 1 97 401 LEU B CA 1
ATOM 6261 C C . LEU B 1 401 ? 6.602 38.562 11.547 1 97 401 LEU B C 1
ATOM 6263 O O . LEU B 1 401 ? 5.418 38.875 11.711 1 97 401 LEU B O 1
ATOM 6267 N N . ARG B 1 402 ? 7.547 39.438 11.227 1 96.19 402 ARG B N 1
ATOM 6268 C CA . ARG B 1 402 ? 7.297 40.844 10.961 1 96.19 402 ARG B CA 1
ATOM 6269 C C . ARG B 1 402 ? 8.055 41.312 9.719 1 96.19 402 ARG B C 1
ATOM 6271 O O . ARG B 1 402 ? 9.016 40.688 9.297 1 96.19 402 ARG B O 1
ATOM 6278 N N . ARG B 1 403 ? 7.453 42.281 9.141 1 94.5 403 ARG B N 1
ATOM 6279 C CA . ARG B 1 403 ? 8.133 42.906 8.008 1 94.5 403 ARG B CA 1
ATOM 6280 C C . ARG B 1 403 ? 9.203 43.875 8.477 1 94.5 403 ARG B C 1
ATOM 6282 O O . ARG B 1 403 ? 8.938 44.75 9.305 1 94.5 403 ARG B O 1
ATOM 6289 N N . LYS B 1 404 ? 10.383 43.656 7.867 1 87.44 404 LYS B N 1
ATOM 6290 C CA . LYS B 1 404 ? 11.477 44.594 8.148 1 87.44 404 LYS B CA 1
ATOM 6291 C C . LYS B 1 404 ? 11.219 45.969 7.512 1 87.44 404 LYS B C 1
ATOM 6293 O O . LYS B 1 404 ? 10.375 46.094 6.625 1 87.44 404 LYS B O 1
ATOM 6298 N N . PHE B 1 405 ? 11.828 46.969 8.109 1 80.44 405 PHE B N 1
ATOM 6299 C CA . PHE B 1 405 ? 11.711 48.312 7.566 1 80.44 405 PHE B CA 1
ATOM 6300 C C . PHE B 1 405 ? 12.398 48.406 6.207 1 80.44 405 PHE B C 1
ATOM 6302 O O . PHE B 1 405 ? 13.391 47.719 5.957 1 80.44 405 PHE B O 1
#

Organism: Aspergillus nanangensis (NCBI:txid2582783)

Solvent-accessible surface area (backbone atoms only — not comparable to full-atom values): 41544 Å² total; per-residue (Å²): 129,85,77,75,72,49,73,54,39,48,43,25,50,49,36,36,54,35,29,47,53,31,50,52,25,53,75,70,70,44,88,40,64,68,37,39,53,50,40,42,51,41,33,49,50,43,37,60,66,63,42,55,41,68,59,48,50,49,52,45,29,49,29,35,41,49,10,38,26,49,34,42,38,59,76,49,40,45,63,58,53,46,60,70,59,80,48,73,41,40,49,69,58,50,21,62,75,51,54,32,33,56,69,61,51,48,34,32,49,39,32,35,32,33,69,62,35,32,41,64,84,44,94,61,22,36,35,75,38,73,40,36,52,52,48,67,40,65,27,47,32,24,36,47,43,43,35,25,44,60,43,38,34,12,37,49,28,29,56,60,37,39,57,75,46,56,36,42,82,61,50,51,93,70,91,38,10,38,26,63,58,68,70,49,87,55,52,61,66,52,33,24,64,73,75,36,46,71,59,30,54,38,48,57,38,22,73,48,49,52,68,87,72,53,86,62,78,50,68,67,75,72,46,70,69,80,76,54,56,82,68,31,34,35,34,28,50,63,31,59,64,26,65,68,56,52,57,50,42,74,77,34,78,49,44,29,37,38,25,22,11,74,79,31,50,58,68,59,99,79,58,81,71,65,55,68,82,50,48,78,32,45,44,62,36,70,40,58,64,81,39,76,50,87,66,63,54,36,42,28,41,34,34,57,67,54,59,50,63,40,32,63,49,48,38,30,46,32,49,30,24,47,56,71,23,43,35,59,88,59,18,33,39,34,39,39,29,59,39,36,66,74,60,81,56,51,63,54,41,61,67,33,39,50,30,50,45,33,31,13,58,46,50,30,54,60,38,31,68,67,50,50,53,50,48,46,51,55,27,55,82,41,33,46,42,80,76,46,72,45,82,44,95,77,43,31,35,36,37,38,28,32,42,53,128,130,84,76,74,74,48,73,55,37,49,42,26,50,50,37,36,54,36,30,48,53,32,51,52,26,55,74,71,71,43,88,39,65,69,38,40,54,49,39,41,50,41,32,50,51,44,38,60,68,64,42,54,39,71,60,47,51,50,52,46,27,48,28,35,41,48,11,39,26,48,34,43,38,60,75,49,40,46,64,58,52,46,60,71,60,79,47,73,40,40,49,68,60,50,22,62,76,51,54,33,34,57,71,62,50,47,34,33,49,38,33,34,32,33,67,62,36,32,42,64,85,45,94,62,22,35,35,76,39,72,40,36,51,52,48,68,40,66,28,48,33,26,36,47,42,42,35,24,44,59,42,36,36,12,37,47,29,28,57,60,38,39,58,75,47,56,39,42,81,60,52,52,93,70,91,39,10,38,26,65,58,69,70,50,87,53,54,61,67,51,34,23,65,71,75,34,47,69,60,29,55,37,48,57,37,22,73,48,48,53,67,86,75,52,83,63,78,50,70,68,75,72,46,71,69,80,76,55,55,80,67,32,35,36,34,28,49,61,31,59,64,26,65,67,57,52,57,50,42,74,76,34,81,50,45,30,37,39,26,23,10,74,78,31,52,57,69,59,98,80,58,80,71,64,54,68,80,50,47,76,34,46,44,62,37,72,40,58,65,80,39,75,51,85,66,64,54,37,42,27,42,36,35,58,68,53,60,48,63,39,33,62,50,51,38,31,46,33,49,31,26,46,55,71,22,43,34,58,89,59,19,33,38,35,39,39,28,59,38,36,67,74,59,81,58,52,61,52,40,61,66,32,38,50,28,51,46,33,31,12,57,45,51,30,55,59,39,31,70,67,50,50,54,51,49,47,50,56,26,55,82,41,34,46,41,79,76,47,73,45,83,46,94,74,41,30,35,38,36,37,27,32,42,53,128

Foldseek 3Di:
DPPDDDPLRVLVVVLVVLVVVLVVCVVVVHDSVVSVLSNVLSVVVNVCVVDPPVVVVVCVVCVLVLLLLLLVCLVLVLLVVQVVVVDWDALVRSCVSSVHDSVVNVSSVVSCVVVPQWDDPDVRTIHGDPNSNLCVDLLQVLQSNLCSPQVSQLLVCQVVQCVVVVNDQDLDDDDFSSCVRVVHDDALQCCCVPVNVVNVVSVVSNVCSCVPDDPFDQPCNVDPPQPDDQAAEEEEAQCVQPPNVLVVCVVHVRYAYEYEHQVLDHDDDPPDDDPPSNVVRYGTDYDDLLDADPAAAGQEYEAAANCQLAGLVSLLSSVLNVLVRHDFPGHKYKYKHWADQVDPCPPDCPQVSVQSSSCSRRSGGGHHPVRVVVSCCPGNNRQKDWPDKDDTPRTIMMTIIGGHD/DPPDDDPLRVLVVVLVVLVVVLVVCVVVVHDSVVSVLSNVLSVVVNVCVVDPPVVVVVCVVCVLVLLQLLLVCLVLVLLVVQVVVVDWDALVRSCVSSVHDSVVNVSSVVSCVVVPQWDDPDVRTIHGDPNSVLCVDLLQVLQSNLCSPQVSQLLVCQVVQCVVVVNDQDQDDDDFSSCVRVVHDDAQQCCCVPVNVVNVVSVVSNVCSCVPDDPFDQPCNVDPPQVADQAAEEEEAQCVQPPNVLVVCVVHVRYAYEYEHQVLDHDDDPPDDDPPSNVVRYGGDYDDLLDADPAAAGQEYEAAANCQLAGLVSLLSSVLNVLVRHDFPGHKYKYKHWADQVDPCPPDCPQVSVQSSSCSRRSGGGHHPVRVVVSCCPGNNRQKDWPDKDDTPRTIMMTIIGGHD

pLDDT: mean 91.21, std 11.14, range [29.95, 98.75]

InterPro domains:
  IPR001077 O-methyltransferase, C-terminal domain [PF00891] (192-378)
  IPR016461 O-methyltransferase-like [PS51683] (58-402)
  IPR029063 S-adenosyl-L-methionine-dependent methyltransferase superfamily [G3DSA:3.40.50.150] (144-400)
  IPR029063 S-adenosyl-L-methionine-dependent methyltransferase superfamily [SSF53335] (175-393)
  IPR036388 Winged helix-like DNA-binding domain superfamily [G3DSA:1.10.10.10] (57-143)
  IPR036390 Winged helix DNA-binding domain superfamily [SSF46785] (49-139)

Secondary structure (DSSP, 8-state):
------HHHHHHHHHHHHHHHHHHHHHHT---HHHHHHHHHHHHHHHHHHS-HHHHHHHHHTTHHHHHHHHHHHHTTHHHHHHHHSS-EEHHHHHHHHTS-HHHHHHHHHHHHHTTSEEEEETTEEEE-HHHHGGGSHHHHHHHHHIIIIIHHHHHTHHHHHHHTTT---SS----HHHHHHT--S-HHHIIIII-HHHHHHHHHHHTTTTTT--PPPHHHHS-GGGSPTT-EEEEET-TT-HHHHHHHHH-TT-EEEEEESS---S-BTB----HHHHTTEEEEE--TTS--SSTT-SEEEEES-GGGS-HHHHHHHHHHHHHHPPTTT-EEEEEEE-----S-TT--HHHHHHHHHHHHHS-PPPPHHHHHHHHHHGGGG-EEEEEEEEETTTEEEEEEEE--/------HHHHHHHHHHHHHHHHHHHHHHT---HHHHHHHHHHHHHHHHHHS-HHHHHHHHHTTHHHHHHHHHHHHTTHHHHHHHHSS-EEHHHHHHHHTS-HHHHHHHHHHHHHTTSEEEEETTEEEE-HHHHGGGSHHHHHHHHHIIIIIHHHHHTHHHHHHHTTT---SS----HHHHHHT--S-HHHIIIII-HHHHHHHHHHHTTTTTT--PPPHHHHS-GGGSPTT-EEEEET-TT-HHHHHHHHH-TT-EEEEEESS---S-BTB----HHHHTTEEEEE--TTS--SSTT-SEEEEES-GGGS-HHHHHHHHHHHHHHPPTTT-EEEEEEE-----S-TT--HHHHHHHHHHHHHS-PPPPHHHHHHHHHHGGGG-EEEEEEEEETTTEEEEEEEE--